Protein AF-0000000075992116 (afdb_homodimer)

Nearest PDB structures (foldseek):
  2xb6-assembly1_A  TM=8.446E-01  e=4.260E-46  Homo sapiens
  3be8-assembly1_B  TM=8.584E-01  e=2.467E-45  Homo sapiens
  5oj6-assembly1_A  TM=8.578E-01  e=1.858E-45  Homo sapiens
  2xb6-assembly2_B  TM=8.381E-01  e=5.452E-45  Homo sapiens
  3vkf-assembly2_A  TM=8.367E-01  e=1.205E-44  Rattus norvegicus

Secondary structure (DSSP, 8-state):
-------------------------THHHHTTTSTTEEE-SS-EEE-EEETT-STT---EEEEEEEE-S----GGGTTS---PPPP-SSEEE-SS--PPPSEEEEETTTEEEEE--S---EEEEEES----TT-----EEEEEEE--STTTS--GGGB-HHHHTTSS-EEEEE----HHHHH---SSSS--S-HHHHHHHHHHHHHHHHGGGGTEEEEEEEEEEETHHHHHHHHHHH-GGGTTS-SEEEEES--TTSTTSS-S-HHHHHHHHHHHTT---SSHHHHHHHHHTS-HHHHHHHHHHS-TTSS-----TT-TT-S-SS-HHHHHHTT-----EEEEEEETTTTHHHHHHHHHHHHT-SSHHHHHHHHHGGGS-TTS-HHHHHHHHHHHHSTTS-GGGGGG-HHHHHHHHHIIIIIHHHHHHHHHHHHTT--EEEEEES---GGGGGGGGSS--S------S-TTGGGTB-TTSS-TTS-S---HHHHHHHHHHHHHHHHHHHHS-TTTT-SS--PPP-TTT-EEEEE-SSSSSEEEEE-TTHHHHHIIIIIHHHHHHHHHHHHHHHHHHHHTTHHHHHHHHHHHHHHHHHHHHHHHHHHHHHHHHHHHHHHHHHHHHHHHHHHHHHHHHHHHHHHTT------/-------------------------THHHHTTTSTTEEE-SS-EEE-EEETT-STT---EEEEEEEE-S----GGGTTS---PPPP-SSEEE-SS--PPPSEEEEETTTEEEEE--S---EEEEEES----TT-----EEEEEEE--STTTS--GGGB-HHHHTTSS-EEEEE----HHHHH---SSSS--S-HHHHHHHHHHHHHHHHGGGGTEEEEEEEEEEETHHHHHHHHHHH-GGGTTS-SEEEEES--TTSTTSS-S-HHHHHHHHHHHTT---SSHHHHHHHHHTS-HHHHHHHHHHS-TTSS-----TT-TT-S-SS-HHHHHHTT-----EEEEEEETTTTHHHHHHHHHHHHT-SSHHHHHHHHHGGGS-TTS-HHHHHHHHHHHHSTTS-GGGGGG-HHHHHHHHHIIIIIHHHHHHHHHHHHTT--EEEEEES---GGGGHHHHSS--S------S-TTGGGTB-TTSS-TTS-S---HHHHHHHHHHHHHHHHHHHHS-TTTT-SS--PPP-TTT-EEEEE-SSSSSEEEEE-TTHHHHHIIIIIHHHHHHHHHHHHHHHHHHHHTTHHHHHHHHHHHHHHHHHHHHHHHHHHHHHHHHHHHHHHHHHHHHHHHHHHHHHHHHHHHHHHTT------

Radius of gyration: 49.66 Å; Cα contacts (8 Å, |Δi|>4): 2400; chains: 2; bounding box: 174×184×78 Å

Structure (mmCIF, N/CA/C/O backbone):
data_AF-0000000075992116-model_v1
#
loop_
_entity.id
_entity.type
_entity.pdbx_description
1 polymer 'Venom carboxylesterase-6-like'
#
loop_
_atom_site.group_PDB
_atom_site.id
_atom_site.type_symbol
_atom_site.label_atom_id
_atom_site.label_alt_id
_atom_site.label_comp_id
_atom_site.label_asym_id
_atom_site.label_entity_id
_atom_site.label_seq_id
_atom_site.pdbx_PDB_ins_code
_atom_site.Cartn_x
_atom_site.Cartn_y
_atom_site.Cartn_z
_atom_site.occupancy
_atom_site.B_iso_or_equiv
_atom_site.auth_seq_id
_atom_site.auth_comp_id
_atom_site.auth_asym_id
_atom_site.auth_atom_id
_atom_site.pdbx_PDB_model_num
ATOM 1 N N . MET A 1 1 ? -23.375 -83.688 37.531 1 26.23 1 MET A N 1
ATOM 2 C CA . MET A 1 1 ? -22.594 -84.438 36.531 1 26.23 1 MET A CA 1
ATOM 3 C C . MET A 1 1 ? -23.453 -84.812 35.344 1 26.23 1 MET A C 1
ATOM 5 O O . MET A 1 1 ? -23.922 -86 35.25 1 26.23 1 MET A O 1
ATOM 9 N N . GLN A 1 2 ? -24.312 -83.875 34.812 1 29.58 2 GLN A N 1
ATOM 10 C CA . GLN A 1 2 ? -25.531 -84.375 34.188 1 29.58 2 GLN A CA 1
ATOM 11 C C . GLN A 1 2 ? -25.203 -85.125 32.875 1 29.58 2 GLN A C 1
ATOM 13 O O . GLN A 1 2 ? -24.156 -84.875 32.281 1 29.58 2 GLN A O 1
ATOM 18 N N . PRO A 1 3 ? -26.062 -86.062 32.5 1 30.64 3 PRO A N 1
ATOM 19 C CA . PRO A 1 3 ? -26.031 -87.188 31.531 1 30.64 3 PRO A CA 1
ATOM 20 C C . PRO A 1 3 ? -25.969 -86.688 30.094 1 30.64 3 PRO A C 1
ATOM 22 O O . PRO A 1 3 ? -26.703 -85.75 29.719 1 30.64 3 PRO A O 1
ATOM 25 N N . ILE A 1 4 ? -24.734 -86.625 29.438 1 31.25 4 ILE A N 1
ATOM 26 C CA . ILE A 1 4 ? -24.203 -86.125 28.172 1 31.25 4 ILE A CA 1
ATOM 27 C C . ILE A 1 4 ? -24.781 -86.938 27.016 1 31.25 4 ILE A C 1
ATOM 29 O O . ILE A 1 4 ? -24.484 -88.125 26.859 1 31.25 4 ILE A O 1
ATOM 33 N N . TYR A 1 5 ? -26.188 -86.875 26.859 1 26.5 5 TYR A N 1
ATOM 34 C CA . TYR A 1 5 ? -26.828 -87.75 25.906 1 26.5 5 TYR A CA 1
ATOM 35 C C . TYR A 1 5 ? -26.281 -87.562 24.5 1 26.5 5 TYR A C 1
ATOM 37 O O . TYR A 1 5 ? -26.219 -86.438 24.016 1 26.5 5 TYR A O 1
ATOM 45 N N . VAL A 1 6 ? -25.391 -88.438 23.938 1 27.38 6 VAL A N 1
ATOM 46 C CA . VAL A 1 6 ? -24.594 -88.562 22.719 1 27.38 6 VAL A CA 1
ATOM 47 C C . VAL A 1 6 ? -25.5 -88.812 21.531 1 27.38 6 VAL A C 1
ATOM 49 O O . VAL A 1 6 ? -26.109 -89.875 21.422 1 27.38 6 VAL A O 1
ATOM 52 N N . ILE A 1 7 ? -26.516 -87.875 21.25 1 26.72 7 ILE A N 1
ATOM 53 C CA . ILE A 1 7 ? -27.469 -88.312 20.219 1 26.72 7 ILE A CA 1
ATOM 54 C C . ILE A 1 7 ? -26.734 -88.562 18.906 1 26.72 7 ILE A C 1
ATOM 56 O O . ILE A 1 7 ? -25.875 -87.75 18.5 1 26.72 7 ILE A O 1
ATOM 60 N N . LEU A 1 8 ? -26.828 -89.688 18.297 1 25.62 8 LEU A N 1
ATOM 61 C CA . LEU A 1 8 ? -26.375 -90.562 17.188 1 25.62 8 LEU A CA 1
ATOM 62 C C . LEU A 1 8 ? -26.859 -90 15.852 1 25.62 8 LEU A C 1
ATOM 64 O O . LEU A 1 8 ? -26.719 -90.625 14.82 1 25.62 8 LEU A O 1
ATOM 68 N N . ILE A 1 9 ? -27.203 -88.75 15.586 1 27.52 9 ILE A N 1
ATOM 69 C CA . ILE A 1 9 ? -28.062 -88.562 14.422 1 27.52 9 ILE A CA 1
ATOM 70 C C . ILE A 1 9 ? -27.312 -89 13.164 1 27.52 9 ILE A C 1
ATOM 72 O O . ILE A 1 9 ? -26.125 -88.688 13.016 1 27.52 9 ILE A O 1
ATOM 76 N N . SER A 1 10 ? -27.891 -89.875 12.312 1 24.38 10 SER A N 1
ATOM 77 C CA . SER A 1 10 ? -27.719 -90.688 11.086 1 24.38 10 SER A CA 1
ATOM 78 C C . SER A 1 10 ? -27.5 -89.75 9.883 1 24.38 10 SER A C 1
ATOM 80 O O . SER A 1 10 ? -28.328 -88.875 9.602 1 24.38 10 SER A O 1
ATOM 82 N N . PHE A 1 11 ? -26.234 -89.5 9.445 1 24.52 11 PHE A N 1
ATOM 83 C CA . PHE A 1 11 ? -25.641 -88.688 8.383 1 24.52 11 PHE A CA 1
ATOM 84 C C . PHE A 1 11 ? -25.953 -89.25 7.016 1 24.52 11 PHE A C 1
ATOM 86 O O . PHE A 1 11 ? -25.328 -90.25 6.594 1 24.52 11 PHE A O 1
ATOM 93 N N . GLY A 1 12 ? -27.281 -89.562 6.656 1 24.61 12 GLY A N 1
ATOM 94 C CA . GLY A 1 12 ? -27.547 -90.125 5.336 1 24.61 12 GLY A CA 1
ATOM 95 C C . GLY A 1 12 ? -26.984 -89.25 4.215 1 24.61 12 GLY A C 1
ATOM 96 O O . GLY A 1 12 ? -27.266 -88.062 4.137 1 24.61 12 GLY A O 1
ATOM 97 N N . MET A 1 13 ? -25.859 -89.625 3.623 1 23.81 13 MET A N 1
ATOM 98 C CA . MET A 1 13 ? -25.047 -89.062 2.545 1 23.81 13 MET A CA 1
ATOM 99 C C . MET A 1 13 ? -25.812 -89.062 1.224 1 23.81 13 MET A C 1
ATOM 101 O O . MET A 1 13 ? -25.969 -90.125 0.612 1 23.81 13 MET A O 1
ATOM 105 N N . LEU A 1 14 ? -27.047 -88.5 1.124 1 26.19 14 LEU A N 1
ATOM 106 C CA . LEU A 1 14 ? -27.672 -88.562 -0.187 1 26.19 14 LEU A CA 1
ATOM 107 C C . LEU A 1 14 ? -26.781 -87.938 -1.255 1 26.19 14 LEU A C 1
ATOM 109 O O . LEU A 1 14 ? -26.344 -86.812 -1.119 1 26.19 14 LEU A O 1
ATOM 113 N N . ILE A 1 15 ? -26.156 -88.75 -2.061 1 26.89 15 ILE A N 1
ATOM 114 C CA . ILE A 1 15 ? -25.297 -88.562 -3.221 1 26.89 15 ILE A CA 1
ATOM 115 C C . ILE A 1 15 ? -26.094 -87.875 -4.324 1 26.89 15 ILE A C 1
ATOM 117 O O . ILE A 1 15 ? -27.031 -88.438 -4.883 1 26.89 15 ILE A O 1
ATOM 121 N N . PHE A 1 16 ? -26.641 -86.625 -4.125 1 27.2 16 PHE A N 1
ATOM 122 C CA . PHE A 1 16 ? -27.359 -86 -5.219 1 27.2 16 PHE A CA 1
ATOM 123 C C . PHE A 1 16 ? -26.484 -85.938 -6.457 1 27.2 16 PHE A C 1
ATOM 125 O O . PHE A 1 16 ? -25.328 -85.5 -6.371 1 27.2 16 PHE A O 1
ATOM 132 N N . CYS A 1 17 ? -26.781 -86.688 -7.492 1 28.58 17 CYS A N 1
ATOM 133 C CA . CYS A 1 17 ? -26.297 -86.75 -8.859 1 28.58 17 CYS A CA 1
ATOM 134 C C . CYS A 1 17 ? -26.484 -85.375 -9.555 1 28.58 17 CYS A C 1
ATOM 136 O O . CYS A 1 17 ? -27.609 -84.938 -9.781 1 28.58 17 CYS A O 1
ATOM 138 N N . PHE A 1 18 ? -25.641 -84.438 -9.312 1 29.33 18 PHE A N 1
ATOM 139 C CA . PHE A 1 18 ? -25.703 -83.188 -10.016 1 29.33 18 PHE A CA 1
ATOM 140 C C . PHE A 1 18 ? -25.578 -83.375 -11.523 1 29.33 18 PHE A C 1
ATOM 142 O O . PHE A 1 18 ? -24.625 -84 -11.992 1 29.33 18 PHE A O 1
ATOM 149 N N . PRO A 1 19 ? -26.688 -83.5 -12.219 1 32.81 19 PRO A N 1
ATOM 150 C CA . PRO A 1 19 ? -26.516 -83.625 -13.672 1 32.81 19 PRO A CA 1
ATOM 151 C C . PRO A 1 19 ? -25.625 -82.5 -14.234 1 32.81 19 PRO A C 1
ATOM 153 O O . PRO A 1 19 ? -25.594 -81.438 -13.695 1 32.81 19 PRO A O 1
ATOM 156 N N . ALA A 1 20 ? -24.547 -82.938 -15.008 1 33.47 20 ALA A N 1
ATOM 157 C CA . ALA A 1 20 ? -23.562 -82.125 -15.695 1 33.47 20 ALA A CA 1
ATOM 158 C C . ALA A 1 20 ? -24.234 -81.188 -16.719 1 33.47 20 ALA A C 1
ATOM 160 O O . ALA A 1 20 ? -24.812 -81.688 -17.688 1 33.47 20 ALA A O 1
ATOM 161 N N . GLN A 1 21 ? -24.891 -80.125 -16.266 1 34 21 GLN A N 1
ATOM 162 C CA . GLN A 1 21 ? -25.375 -79.25 -17.297 1 34 21 GLN A CA 1
ATOM 163 C C . GLN A 1 21 ? -24.281 -78.938 -18.328 1 34 21 GLN A C 1
ATOM 165 O O . GLN A 1 21 ? -23.109 -78.875 -17.969 1 34 21 GLN A O 1
ATOM 170 N N . PRO A 1 22 ? -24.609 -79.125 -19.641 1 34.88 22 PRO A N 1
ATOM 171 C CA . PRO A 1 22 ? -23.594 -78.875 -20.672 1 34.88 22 PRO A CA 1
ATOM 172 C C . PRO A 1 22 ? -22.922 -77.5 -20.516 1 34.88 22 PRO A C 1
ATOM 174 O O . PRO A 1 22 ? -23.516 -76.562 -19.984 1 34.88 22 PRO A O 1
ATOM 177 N N . ALA A 1 23 ? -21.547 -77.5 -20.625 1 36.44 23 ALA A N 1
ATOM 178 C CA . ALA A 1 23 ? -20.656 -76.375 -20.531 1 36.44 23 ALA A CA 1
ATOM 179 C C . ALA A 1 23 ? -21.047 -75.25 -21.531 1 36.44 23 ALA A C 1
ATOM 181 O O . ALA A 1 23 ? -21.234 -75.562 -22.719 1 36.44 23 ALA A O 1
ATOM 182 N N . PRO A 1 24 ? -21.812 -74.25 -21.016 1 35.34 24 PRO A N 1
ATOM 183 C CA . PRO A 1 24 ? -22.062 -73.25 -22.031 1 35.34 24 PRO A CA 1
ATOM 184 C C . PRO A 1 24 ? -20.844 -73 -22.922 1 35.34 24 PRO A C 1
ATOM 186 O O . PRO A 1 24 ? -19.719 -73.188 -22.5 1 35.34 24 PRO A O 1
ATOM 189 N N . ASN A 1 25 ? -21.031 -73.062 -24.219 1 32.16 25 ASN A N 1
ATOM 190 C CA . ASN A 1 25 ? -20.047 -72.812 -25.266 1 32.16 25 ASN A CA 1
ATOM 191 C C . ASN A 1 25 ? -19.234 -71.562 -24.969 1 32.16 25 ASN A C 1
ATOM 193 O O . ASN A 1 25 ? -19.812 -70.438 -24.797 1 32.16 25 ASN A O 1
ATOM 197 N N . ASN A 1 26 ? -18.078 -71.75 -24.406 1 32.97 26 ASN A N 1
ATOM 198 C CA . ASN A 1 26 ? -17.016 -70.812 -24.109 1 32.97 26 ASN A CA 1
ATOM 199 C C . ASN A 1 26 ? -16.672 -69.938 -25.328 1 32.97 26 ASN A C 1
ATOM 201 O O . ASN A 1 26 ? -15.57 -69.375 -25.406 1 32.97 26 ASN A O 1
ATOM 205 N N . SER A 1 27 ? -17.484 -70.188 -26.422 1 37.56 27 SER A N 1
ATOM 206 C CA . SER A 1 27 ? -17.047 -69.375 -27.562 1 37.56 27 SER A CA 1
ATOM 207 C C . SER A 1 27 ? -17.141 -67.938 -27.281 1 37.56 27 SER A C 1
ATOM 209 O O . SER A 1 27 ? -16.516 -67.125 -27.969 1 37.56 27 SER A O 1
ATOM 211 N N . HIS A 1 28 ? -18.156 -67.562 -26.516 1 38.22 28 HIS A N 1
ATOM 212 C CA . HIS A 1 28 ? -18.203 -66.125 -26.281 1 38.22 28 HIS A CA 1
ATOM 213 C C . HIS A 1 28 ? -16.953 -65.625 -25.562 1 38.22 28 HIS A C 1
ATOM 215 O O . HIS A 1 28 ? -16.734 -64.438 -25.453 1 38.22 28 HIS A O 1
ATOM 221 N N . GLN A 1 29 ? -16.281 -66.625 -24.891 1 37.12 29 GLN A N 1
ATOM 222 C CA . GLN A 1 29 ? -15.117 -66.125 -24.156 1 37.12 29 GLN A CA 1
ATOM 223 C C . GLN A 1 29 ? -13.953 -65.812 -25.094 1 37.12 29 GLN A C 1
ATOM 225 O O . GLN A 1 29 ? -13.102 -65 -24.797 1 37.12 29 GLN A O 1
ATOM 230 N N . MET A 1 30 ? -13.875 -66.688 -26.141 1 38.25 30 MET A N 1
ATOM 231 C CA . MET A 1 30 ? -12.719 -66.5 -27 1 38.25 30 MET A CA 1
ATOM 232 C C . MET A 1 30 ? -12.852 -65.188 -27.781 1 38.25 30 MET A C 1
ATOM 234 O O . MET A 1 30 ? -11.852 -64.625 -28.203 1 38.25 30 MET A O 1
ATOM 238 N N . HIS A 1 31 ? -13.992 -64.875 -28.281 1 40.78 31 HIS A N 1
ATOM 239 C CA . HIS A 1 31 ? -14.133 -63.625 -29 1 40.78 31 HIS A CA 1
ATOM 240 C C . HIS A 1 31 ? -13.758 -62.438 -28.109 1 40.78 31 HIS A C 1
ATOM 242 O O . HIS A 1 31 ? -13.508 -61.344 -28.609 1 40.78 31 HIS A O 1
ATOM 248 N N . ASP A 1 32 ? -13.945 -62.531 -26.875 1 42.69 32 ASP A N 1
ATOM 249 C CA . ASP A 1 32 ? -13.602 -61.438 -25.969 1 42.69 32 ASP A CA 1
ATOM 250 C C . ASP A 1 32 ? -12.086 -61.281 -25.828 1 42.69 32 ASP A C 1
ATOM 252 O O . ASP A 1 32 ? -11.594 -60.312 -25.281 1 42.69 32 ASP A O 1
ATOM 256 N N . ALA A 1 33 ? -11.312 -62.281 -25.969 1 46.84 33 ALA A N 1
ATOM 257 C CA . ALA A 1 33 ? -9.867 -62.344 -25.734 1 46.84 33 ALA A CA 1
ATOM 258 C C . ALA A 1 33 ? -9.125 -61.406 -26.688 1 46.84 33 ALA A C 1
ATOM 260 O O . ALA A 1 33 ? -8.141 -60.781 -26.297 1 46.84 33 ALA A O 1
ATOM 261 N N . LEU A 1 34 ? -9.32 -61.594 -27.969 1 51.59 34 LEU A N 1
ATOM 262 C CA . LEU A 1 34 ? -8.648 -60.75 -28.953 1 51.59 34 LEU A CA 1
ATOM 263 C C . LEU A 1 34 ? -9.211 -59.344 -28.922 1 51.59 34 LEU A C 1
ATOM 265 O O . LEU A 1 34 ? -8.82 -58.5 -29.719 1 51.59 34 LEU A O 1
ATOM 269 N N . GLU A 1 35 ? -9.977 -59.125 -27.938 1 66.75 35 GLU A N 1
ATOM 270 C CA . GLU A 1 35 ? -10.805 -57.938 -27.891 1 66.75 35 GLU A CA 1
ATOM 271 C C . GLU A 1 35 ? -10.086 -56.781 -27.188 1 66.75 35 GLU A C 1
ATOM 273 O O . GLU A 1 35 ? -9.336 -57.031 -26.234 1 66.75 35 GLU A O 1
ATOM 278 N N . HIS A 1 36 ? -9.812 -55.688 -27.656 1 85.38 36 HIS A N 1
ATOM 279 C CA . HIS A 1 36 ? -9.43 -54.312 -27.391 1 85.38 36 HIS A CA 1
ATOM 280 C C . HIS A 1 36 ? -7.918 -54.125 -27.484 1 85.38 36 HIS A C 1
ATOM 282 O O . HIS A 1 36 ? -7.297 -53.562 -26.594 1 85.38 36 HIS A O 1
ATOM 288 N N . ILE A 1 37 ? -7.23 -54.875 -28.406 1 91.56 37 ILE A N 1
ATOM 289 C CA . ILE A 1 37 ? -5.809 -54.75 -28.719 1 91.56 37 ILE A CA 1
ATOM 290 C C . ILE A 1 37 ? -5.598 -53.625 -29.719 1 91.56 37 ILE A C 1
ATOM 292 O O . ILE A 1 37 ? -6.289 -53.531 -30.734 1 91.56 37 ILE A O 1
ATOM 296 N N . ILE A 1 38 ? -4.699 -52.719 -29.359 1 92 38 ILE A N 1
ATOM 297 C CA . ILE A 1 38 ? -4.336 -51.594 -30.203 1 92 38 ILE A CA 1
ATOM 298 C C . ILE A 1 38 ? -2.859 -51.688 -30.578 1 92 38 ILE A C 1
ATOM 300 O O . ILE A 1 38 ? -2.029 -52.094 -29.766 1 92 38 ILE A O 1
ATOM 304 N N . HIS A 1 39 ? -2.535 -51.312 -31.797 1 91.81 39 HIS A N 1
ATOM 305 C CA . HIS A 1 39 ? -1.151 -51.25 -32.25 1 91.81 39 HIS A CA 1
ATOM 306 C C . HIS A 1 39 ? -0.601 -49.844 -32.188 1 91.81 39 HIS A C 1
ATOM 308 O O . HIS A 1 39 ? -0.895 -49 -33.062 1 91.81 39 HIS A O 1
ATOM 314 N N . THR A 1 40 ? 0.323 -49.594 -31.25 1 94.62 40 THR A N 1
ATOM 315 C CA . THR A 1 40 ? 1.001 -48.312 -31.156 1 94.62 40 THR A CA 1
ATOM 316 C C . THR A 1 40 ? 2.297 -48.312 -31.953 1 94.62 40 THR A C 1
ATOM 318 O O . THR A 1 40 ? 2.635 -49.312 -32.594 1 94.62 40 THR A O 1
ATOM 321 N N . THR A 1 41 ? 3.023 -47.188 -31.922 1 95.25 41 THR A N 1
ATOM 322 C CA . THR A 1 41 ? 4.289 -47.062 -32.656 1 95.25 41 THR A CA 1
ATOM 323 C C . THR A 1 41 ? 5.344 -47.969 -32 1 95.25 41 THR A C 1
ATOM 325 O O . THR A 1 41 ? 6.352 -48.312 -32.625 1 95.25 41 THR A O 1
ATOM 328 N N . LYS A 1 42 ? 5.098 -48.406 -30.75 1 95.12 42 LYS A N 1
ATOM 329 C CA . LYS A 1 42 ? 6.113 -49.156 -30.031 1 95.12 42 LYS A CA 1
ATOM 330 C C . LYS A 1 42 ? 5.695 -50.625 -29.875 1 95.12 42 LYS A C 1
ATOM 332 O O . LYS A 1 42 ? 6.488 -51.469 -29.438 1 95.12 42 LYS A O 1
ATOM 337 N N . GLY A 1 43 ? 4.453 -50.906 -30.172 1 95.12 43 GLY A N 1
ATOM 338 C CA . GLY A 1 43 ? 3.984 -52.281 -30.031 1 95.12 43 GLY A CA 1
ATOM 339 C C . GLY A 1 43 ? 2.498 -52.375 -29.75 1 95.12 43 GLY A C 1
ATOM 340 O O . GLY A 1 43 ? 1.803 -51.375 -29.703 1 95.12 43 GLY A O 1
ATOM 341 N N . TYR A 1 44 ? 2.072 -53.625 -29.594 1 95.44 44 TYR A N 1
ATOM 342 C CA . TYR A 1 44 ? 0.664 -53.906 -29.328 1 95.44 44 TYR A CA 1
ATOM 343 C C . TYR A 1 44 ? 0.375 -53.812 -27.828 1 95.44 44 TYR A C 1
ATOM 345 O O . TYR A 1 44 ? 1.19 -54.25 -27.016 1 95.44 44 TYR A O 1
ATOM 353 N N . ILE A 1 45 ? -0.804 -53.219 -27.531 1 95.88 45 ILE A N 1
ATOM 354 C CA . ILE A 1 45 ? -1.229 -53.188 -26.141 1 95.88 45 ILE A CA 1
ATOM 355 C C . ILE A 1 45 ? -2.664 -53.688 -26.016 1 95.88 45 ILE A C 1
ATOM 357 O O . ILE A 1 45 ? -3.477 -53.5 -26.922 1 95.88 45 ILE A O 1
ATOM 361 N N . ARG A 1 46 ? -2.957 -54.406 -24.938 1 95.56 46 ARG A N 1
ATOM 362 C CA . ARG A 1 46 ? -4.301 -54.875 -24.656 1 95.56 46 ARG A CA 1
ATOM 363 C C . ARG A 1 46 ? -4.918 -54.125 -23.484 1 95.56 46 ARG A C 1
ATOM 365 O O . ARG A 1 46 ? -4.359 -54.125 -22.375 1 95.56 46 ARG A O 1
ATOM 372 N N . GLY A 1 47 ? -6.008 -53.438 -23.781 1 94.81 47 GLY A N 1
ATOM 373 C CA . GLY A 1 47 ? -6.742 -52.75 -22.734 1 94.81 47 GLY A CA 1
ATOM 374 C C . GLY A 1 47 ? -7.965 -53.531 -22.25 1 94.81 47 GLY A C 1
ATOM 375 O O . GLY A 1 47 ? -8.016 -54.75 -22.359 1 94.81 47 GLY A O 1
ATOM 376 N N . LYS A 1 48 ? -8.82 -52.812 -21.547 1 92.75 48 LYS A N 1
ATOM 377 C CA . LYS A 1 48 ? -10.039 -53.438 -21.047 1 92.75 48 LYS A CA 1
ATOM 378 C C . LYS A 1 48 ? -11.258 -52.562 -21.297 1 92.75 48 LYS A C 1
ATOM 380 O O . LYS A 1 48 ? -11.141 -51.344 -21.312 1 92.75 48 LYS A O 1
ATOM 385 N N . ARG A 1 49 ? -12.32 -53.188 -21.578 1 92.19 49 ARG A N 1
ATOM 386 C CA . ARG A 1 49 ? -13.609 -52.5 -21.703 1 92.19 49 ARG A CA 1
ATOM 387 C C . ARG A 1 49 ? -14.297 -52.406 -20.344 1 92.19 49 ARG A C 1
ATOM 389 O O . ARG A 1 49 ? -14.43 -53.406 -19.625 1 92.19 49 ARG A O 1
ATOM 396 N N . LEU A 1 50 ? -14.625 -51.219 -19.953 1 89 50 LEU A N 1
ATOM 397 C CA . LEU A 1 50 ? -15.32 -50.969 -18.688 1 89 50 LEU A CA 1
ATOM 398 C C . LEU A 1 50 ? -16.75 -50.469 -18.938 1 89 50 LEU A C 1
ATOM 400 O O . LEU A 1 50 ? -16.969 -49.281 -19.188 1 89 50 LEU A O 1
ATOM 404 N N . PRO A 1 51 ? -17.734 -51.375 -18.812 1 87.75 51 PRO A N 1
ATOM 405 C CA . PRO A 1 51 ? -19.125 -50.969 -19.078 1 87.75 51 PRO A CA 1
ATOM 406 C C . PRO A 1 51 ? -19.719 -50.094 -17.969 1 87.75 51 PRO A C 1
ATOM 408 O O . PRO A 1 51 ? -19.391 -50.281 -16.797 1 87.75 51 PRO A O 1
ATOM 411 N N . ARG A 1 52 ? -20.641 -49.125 -18.219 1 85.19 52 ARG A N 1
ATOM 412 C CA . ARG A 1 52 ? -21.391 -48.281 -17.312 1 85.19 52 ARG A CA 1
ATOM 413 C C . ARG A 1 52 ? -20.453 -47.594 -16.312 1 85.19 52 ARG A C 1
ATOM 415 O O . ARG A 1 52 ? -20.719 -47.594 -15.109 1 85.19 52 ARG A O 1
ATOM 422 N N . GLU A 1 53 ? -19.344 -47.031 -16.859 1 82.12 53 GLU A N 1
ATOM 423 C CA . GLU A 1 53 ? -18.297 -46.5 -15.992 1 82.12 53 GLU A CA 1
ATOM 424 C C . GLU A 1 53 ? -18.516 -45 -15.742 1 82.12 53 GLU A C 1
ATOM 426 O O . GLU A 1 53 ? -18.188 -44.5 -14.656 1 82.12 53 GLU A O 1
ATOM 431 N N . THR A 1 54 ? -19.094 -44.375 -16.672 1 85.88 54 THR A N 1
ATOM 432 C CA . THR A 1 54 ? -19.25 -42.938 -16.516 1 85.88 54 THR A CA 1
ATOM 433 C C . THR A 1 54 ? -20.469 -42.625 -15.633 1 85.88 54 THR A C 1
ATOM 435 O O . THR A 1 54 ? -21.25 -43.531 -15.32 1 85.88 54 THR A O 1
ATOM 438 N N . MET A 1 55 ? -20.562 -41.438 -15.227 1 80 55 MET A N 1
ATOM 439 C CA . MET A 1 55 ? -21.672 -41.031 -14.383 1 80 55 MET A CA 1
ATOM 440 C C . MET A 1 55 ? -23 -41.281 -15.07 1 80 55 MET A C 1
ATOM 442 O O . MET A 1 55 ? -24 -41.594 -14.422 1 80 55 MET A O 1
ATOM 446 N N . SER A 1 56 ? -23.031 -41.094 -16.375 1 84.12 56 SER A N 1
ATOM 447 C CA . SER A 1 56 ? -24.25 -41.312 -17.141 1 84.12 56 SER A CA 1
ATOM 448 C C . SER A 1 56 ? -24.375 -42.75 -17.609 1 84.12 56 SER A C 1
ATOM 450 O O . SER A 1 56 ? -25.266 -43.062 -18.406 1 84.12 56 SER A O 1
ATOM 452 N N . GLY A 1 57 ? -23.406 -43.562 -17.297 1 86.44 57 GLY A N 1
ATOM 453 C CA . GLY A 1 57 ? -23.516 -45 -17.562 1 86.44 57 GLY A CA 1
ATOM 454 C C . GLY A 1 57 ? -22.938 -45.406 -18.906 1 86.44 57 GLY A C 1
ATOM 455 O O . GLY A 1 57 ? -23.359 -46.406 -19.484 1 86.44 57 GLY A O 1
ATOM 456 N N . LYS A 1 58 ? -22.031 -44.719 -19.359 1 90.06 58 LYS A N 1
ATOM 457 C CA . LYS A 1 58 ? -21.422 -45.031 -20.641 1 90.06 58 LYS A CA 1
ATOM 458 C C . LYS A 1 58 ? -20.234 -45.969 -20.484 1 90.06 58 LYS A C 1
ATOM 460 O O . LYS A 1 58 ? -19.641 -46.031 -19.406 1 90.06 58 LYS A O 1
ATOM 465 N N . THR A 1 59 ? -19.938 -46.656 -21.562 1 91.38 59 THR A N 1
ATOM 466 C CA . THR A 1 59 ? -18.812 -47.594 -21.594 1 91.38 59 THR A CA 1
ATOM 467 C C . THR A 1 59 ? -17.516 -46.844 -21.922 1 91.38 59 THR A C 1
ATOM 469 O O . THR A 1 59 ? -17.516 -45.938 -22.766 1 91.38 59 THR A O 1
ATOM 472 N N . ILE A 1 60 ? -16.453 -47.281 -21.266 1 93.25 60 ILE A N 1
ATOM 473 C CA . ILE A 1 60 ? -15.133 -46.75 -21.547 1 93.25 60 ILE A CA 1
ATOM 474 C C . ILE A 1 60 ? -14.156 -47.875 -21.875 1 93.25 60 ILE A C 1
ATOM 476 O O . ILE A 1 60 ? -14.344 -49 -21.438 1 93.25 60 ILE A O 1
ATOM 480 N N . TYR A 1 61 ? -13.242 -47.594 -22.766 1 93.81 61 TYR A N 1
ATOM 481 C CA . TYR A 1 61 ? -12.062 -48.406 -22.969 1 93.81 61 TYR A CA 1
ATOM 482 C C . TYR A 1 61 ? -10.859 -47.844 -22.219 1 93.81 61 TYR A C 1
ATOM 484 O O . TYR A 1 61 ? -10.539 -46.656 -22.359 1 93.81 61 TYR A O 1
ATOM 492 N N . ALA A 1 62 ? -10.273 -48.719 -21.391 1 93.81 62 ALA A N 1
ATOM 493 C CA . ALA A 1 62 ? -9.148 -48.281 -20.578 1 93.81 62 ALA A CA 1
ATOM 494 C C . ALA A 1 62 ? -7.867 -49 -20.969 1 93.81 62 ALA A C 1
ATOM 496 O O . ALA A 1 62 ? -7.859 -50.219 -21.078 1 93.81 62 ALA A O 1
ATOM 497 N N . PHE A 1 63 ? -6.875 -48.281 -21.312 1 95.31 63 PHE A N 1
ATOM 498 C CA . PHE A 1 63 ? -5.508 -48.781 -21.484 1 95.31 63 PHE A CA 1
ATOM 499 C C . PHE A 1 63 ? -4.59 -48.188 -20.422 1 95.31 63 PHE A C 1
ATOM 501 O O . PHE A 1 63 ? -4.227 -47 -20.5 1 95.31 63 PHE A O 1
ATOM 508 N N . LYS A 1 64 ? -4.23 -49 -19.469 1 93.19 64 LYS A N 1
ATOM 509 C CA . LYS A 1 64 ? -3.504 -48.5 -18.297 1 93.19 64 LYS A CA 1
ATOM 510 C C . LYS A 1 64 ? -2.053 -48.969 -18.328 1 93.19 64 LYS A C 1
ATOM 512 O O . LYS A 1 64 ? -1.751 -50.062 -18.844 1 93.19 64 LYS A O 1
ATOM 517 N N . GLY A 1 65 ? -1.158 -48.125 -17.75 1 93.94 65 GLY A N 1
ATOM 518 C CA . GLY A 1 65 ? 0.223 -48.531 -17.547 1 93.94 65 GLY A CA 1
ATOM 519 C C . GLY A 1 65 ? 1.015 -48.656 -18.828 1 93.94 65 GLY A C 1
ATOM 520 O O . GLY A 1 65 ? 1.815 -49.562 -18.984 1 93.94 65 GLY A O 1
ATOM 521 N N . ILE A 1 66 ? 0.779 -47.844 -19.781 1 95.94 66 ILE A N 1
ATOM 522 C CA . ILE A 1 66 ? 1.528 -47.844 -21.031 1 95.94 66 ILE A CA 1
ATOM 523 C C . ILE A 1 66 ? 2.869 -47.156 -20.828 1 95.94 66 ILE A C 1
ATOM 525 O O . ILE A 1 66 ? 2.914 -45.969 -20.469 1 95.94 66 ILE A O 1
ATOM 529 N N . PRO A 1 67 ? 4 -47.812 -21.016 1 96.56 67 PRO A N 1
ATOM 530 C CA . PRO A 1 67 ? 5.285 -47.125 -20.859 1 96.56 67 PRO A CA 1
ATOM 531 C C . PRO A 1 67 ? 5.551 -46.125 -21.984 1 96.56 67 PRO A C 1
ATOM 533 O O . PRO A 1 67 ? 5.395 -46.469 -23.156 1 96.56 67 PRO A O 1
ATOM 536 N N . PHE A 1 68 ? 5.934 -44.969 -21.703 1 96.88 68 PHE A N 1
ATOM 537 C CA . PHE A 1 68 ? 6.207 -43.969 -22.734 1 96.88 68 PHE A CA 1
ATOM 538 C C . PHE A 1 68 ? 7.684 -43.594 -22.734 1 96.88 68 PHE A C 1
ATOM 540 O O . PHE A 1 68 ? 8.133 -42.812 -23.578 1 96.88 68 PHE A O 1
ATOM 547 N N . ALA A 1 69 ? 8.453 -44.094 -21.812 1 97.81 69 ALA A N 1
ATOM 548 C CA . ALA A 1 69 ? 9.898 -43.875 -21.703 1 97.81 69 ALA A CA 1
ATOM 549 C C . ALA A 1 69 ? 10.578 -45.094 -21.062 1 97.81 69 ALA A C 1
ATOM 551 O O . ALA A 1 69 ? 9.914 -45.938 -20.484 1 97.81 69 ALA A O 1
ATOM 552 N N . LYS A 1 70 ? 11.93 -45.125 -21.219 1 97.81 70 LYS A N 1
ATOM 553 C CA . LYS A 1 70 ? 12.703 -46.125 -20.469 1 97.81 70 LYS A CA 1
ATOM 554 C C . LYS A 1 70 ? 12.586 -45.906 -18.969 1 97.81 70 LYS A C 1
ATOM 556 O O . LYS A 1 70 ? 12.469 -44.75 -18.516 1 97.81 70 LYS A O 1
ATOM 561 N N . PRO A 1 71 ? 12.602 -47.062 -18.203 1 97.19 71 PRO A N 1
ATOM 562 C CA . PRO A 1 71 ? 12.633 -46.844 -16.75 1 97.19 71 PRO A CA 1
ATOM 563 C C . PRO A 1 71 ? 13.805 -45.969 -16.297 1 97.19 71 PRO A C 1
ATOM 565 O O . PRO A 1 71 ? 14.945 -46.25 -16.672 1 97.19 71 PRO A O 1
ATOM 568 N N . PRO A 1 72 ? 13.531 -44.938 -15.586 1 97.69 72 PRO A N 1
ATOM 569 C CA . PRO A 1 72 ? 14.609 -44.062 -15.117 1 97.69 72 PRO A CA 1
ATOM 570 C C . PRO A 1 72 ? 15.328 -44.594 -13.891 1 97.69 72 PRO A C 1
ATOM 572 O O . PRO A 1 72 ? 15.383 -43.938 -12.852 1 97.69 72 PRO A O 1
ATOM 575 N N . VAL A 1 73 ? 15.93 -45.75 -13.977 1 96.81 73 VAL A N 1
ATOM 576 C CA . VAL A 1 73 ? 16.578 -46.469 -12.883 1 96.81 73 VAL A CA 1
ATOM 577 C C . VAL A 1 73 ? 18.078 -46.531 -13.133 1 96.81 73 VAL A C 1
ATOM 579 O O . VAL A 1 73 ? 18.547 -46.312 -14.258 1 96.81 73 VAL A O 1
ATOM 582 N N . ASN A 1 74 ? 18.828 -46.75 -12.117 1 94.94 74 ASN A N 1
ATOM 583 C CA . ASN A 1 74 ? 20.266 -46.906 -12.188 1 94.94 74 ASN A CA 1
ATOM 584 C C . ASN A 1 74 ? 20.938 -45.719 -12.875 1 94.94 74 ASN A C 1
ATOM 586 O O . ASN A 1 74 ? 20.703 -44.594 -12.484 1 94.94 74 ASN A O 1
ATOM 590 N N . ASP A 1 75 ? 21.609 -45.969 -14.023 1 94.5 75 ASP A N 1
ATOM 591 C CA . ASP A 1 75 ? 22.375 -44.906 -14.68 1 94.5 75 ASP A CA 1
ATOM 592 C C . ASP A 1 75 ? 21.438 -43.844 -15.266 1 94.5 75 ASP A C 1
ATOM 594 O O . ASP A 1 75 ? 21.875 -42.75 -15.586 1 94.5 75 ASP A O 1
ATOM 598 N N . LEU A 1 76 ? 20.172 -44.188 -15.312 1 97.19 76 LEU A N 1
ATOM 599 C CA . LEU A 1 76 ? 19.219 -43.219 -15.906 1 97.19 76 LEU A CA 1
ATOM 600 C C . LEU A 1 76 ? 18.547 -42.375 -14.828 1 97.19 76 LEU A C 1
ATOM 602 O O . LEU A 1 76 ? 17.781 -41.469 -15.141 1 97.19 76 LEU A O 1
ATOM 606 N N . ARG A 1 77 ? 18.906 -42.719 -13.484 1 97.25 77 ARG A N 1
ATOM 607 C CA . ARG A 1 77 ? 18.5 -41.844 -12.406 1 97.25 77 ARG A CA 1
ATOM 608 C C . ARG A 1 77 ? 19.141 -40.469 -12.562 1 97.25 77 ARG A C 1
ATOM 610 O O . ARG A 1 77 ? 20.328 -40.344 -12.844 1 97.25 77 ARG A O 1
ATOM 617 N N . PHE A 1 78 ? 18.359 -39.406 -12.484 1 97.56 78 PHE A N 1
ATOM 618 C CA . PHE A 1 78 ? 18.797 -38.031 -12.578 1 97.56 78 PHE A CA 1
ATOM 619 C C . PHE A 1 78 ? 19.281 -37.688 -13.977 1 97.56 78 PHE A C 1
ATOM 621 O O . PHE A 1 78 ? 20.281 -37 -14.141 1 97.56 78 PHE A O 1
ATOM 628 N N . LYS A 1 79 ? 18.594 -38.25 -14.969 1 96.38 79 LYS A N 1
ATOM 629 C CA . LYS A 1 79 ? 18.828 -37.938 -16.375 1 96.38 79 LYS A CA 1
ATOM 630 C C . LYS A 1 79 ? 17.516 -37.656 -17.109 1 96.38 79 LYS A C 1
ATOM 632 O O . LYS A 1 79 ? 16.453 -38.094 -16.641 1 96.38 79 LYS A O 1
ATOM 637 N N . PRO A 1 80 ? 17.594 -36.938 -18.234 1 96.56 80 PRO A N 1
ATOM 638 C CA . PRO A 1 80 ? 16.391 -36.812 -19.047 1 96.56 80 PRO A CA 1
ATOM 639 C C . PRO A 1 80 ? 15.82 -38.188 -19.484 1 96.56 80 PRO A C 1
ATOM 641 O O . PRO A 1 80 ? 16.578 -39.125 -19.656 1 96.56 80 PRO A O 1
ATOM 644 N N . PRO A 1 81 ? 14.484 -38.25 -19.609 1 97.81 81 PRO A N 1
ATOM 645 C CA . PRO A 1 81 ? 13.914 -39.531 -20.062 1 97.81 81 PRO A CA 1
ATOM 646 C C . PRO A 1 81 ? 14.391 -39.906 -21.453 1 97.81 81 PRO A C 1
ATOM 648 O O . PRO A 1 81 ? 14.664 -39.062 -22.297 1 97.81 81 PRO A O 1
ATOM 651 N N . GLU A 1 82 ? 14.5 -41.219 -21.641 1 97.56 82 GLU A N 1
ATOM 652 C CA . GLU A 1 82 ? 14.906 -41.781 -22.922 1 97.56 82 GLU A CA 1
ATOM 653 C C . GLU A 1 82 ? 13.773 -42.562 -23.578 1 97.56 82 GLU A C 1
ATOM 655 O O . GLU A 1 82 ? 12.938 -43.125 -22.891 1 97.56 82 GLU A O 1
ATOM 660 N N . GLU A 1 83 ? 13.773 -42.562 -24.812 1 96.25 83 GLU A N 1
ATOM 661 C CA . GLU A 1 83 ? 12.727 -43.25 -25.562 1 96.25 83 GLU A CA 1
ATOM 662 C C . GLU A 1 83 ? 12.766 -44.75 -25.312 1 96.25 83 GLU A C 1
ATOM 664 O O . GLU A 1 83 ? 13.844 -45.344 -25.25 1 96.25 83 GLU A O 1
ATOM 669 N N . ILE A 1 84 ? 11.656 -45.281 -25.109 1 96.12 84 ILE A N 1
ATOM 670 C CA . ILE A 1 84 ? 11.547 -46.719 -24.891 1 96.12 84 ILE A CA 1
ATOM 671 C C . ILE A 1 84 ? 11.695 -47.438 -26.219 1 96.12 84 ILE A C 1
ATOM 673 O O . ILE A 1 84 ? 11.352 -46.906 -27.266 1 96.12 84 ILE A O 1
ATOM 677 N N . GLN A 1 85 ? 12.172 -48.656 -26.156 1 94.38 85 GLN A N 1
ATOM 678 C CA . GLN A 1 85 ? 12.273 -49.531 -27.328 1 94.38 85 GLN A CA 1
ATOM 679 C C . GLN A 1 85 ? 10.945 -50.188 -27.641 1 94.38 85 GLN A C 1
ATOM 681 O O . GLN A 1 85 ? 10.125 -50.406 -26.75 1 94.38 85 GLN A O 1
ATOM 686 N N . SER A 1 86 ? 10.844 -50.469 -28.875 1 95.81 86 SER A N 1
ATOM 687 C CA . SER A 1 86 ? 9.656 -51.219 -29.266 1 95.81 86 SER A CA 1
ATOM 688 C C . SER A 1 86 ? 9.648 -52.625 -28.625 1 95.81 86 SER A C 1
ATOM 690 O O . SER A 1 86 ? 10.695 -53.156 -28.25 1 95.81 86 SER A O 1
ATOM 692 N N . TRP A 1 87 ? 8.484 -53.125 -28.406 1 95.19 87 TRP A N 1
ATOM 693 C CA . TRP A 1 87 ? 8.391 -54.438 -27.828 1 95.19 87 TRP A CA 1
ATOM 694 C C . TRP A 1 87 ? 7.676 -55.406 -28.766 1 95.19 87 TRP A C 1
ATOM 696 O O . TRP A 1 87 ? 6.902 -54.969 -29.625 1 95.19 87 TRP A O 1
ATOM 706 N N . PHE A 1 88 ? 8.023 -56.688 -28.562 1 92.81 88 PHE A N 1
ATOM 707 C CA . PHE A 1 88 ? 7.367 -57.75 -29.312 1 92.81 88 PHE A CA 1
ATOM 708 C C . PHE A 1 88 ? 6.188 -58.312 -28.531 1 92.81 88 PHE A C 1
ATOM 710 O O . PHE A 1 88 ? 6.203 -58.344 -27.297 1 92.81 88 PHE A O 1
ATOM 717 N N . GLY A 1 89 ? 5.172 -58.719 -29.188 1 92.06 89 GLY A N 1
ATOM 718 C CA . GLY A 1 89 ? 4.008 -59.281 -28.516 1 92.06 89 GLY A CA 1
ATOM 719 C C . GLY A 1 89 ? 3.029 -58.219 -28.047 1 92.06 89 GLY A C 1
ATOM 720 O O . GLY A 1 89 ? 3.088 -57.062 -28.484 1 92.06 89 GLY A O 1
ATOM 721 N N . VAL A 1 90 ? 2.043 -58.719 -27.312 1 94.94 90 VAL A N 1
ATOM 722 C CA . VAL A 1 90 ? 1.004 -57.844 -26.812 1 94.94 90 VAL A CA 1
ATOM 723 C C . VAL A 1 90 ? 1.262 -57.531 -25.344 1 94.94 90 VAL A C 1
ATOM 725 O O . VAL A 1 90 ? 1.257 -58.406 -24.5 1 94.94 90 VAL A O 1
ATOM 728 N N . ARG A 1 91 ? 1.53 -56.281 -25.031 1 94.88 91 ARG A N 1
ATOM 729 C CA . ARG A 1 91 ? 1.704 -55.844 -23.656 1 94.88 91 ARG A CA 1
ATOM 730 C C . ARG A 1 91 ? 0.358 -55.688 -22.953 1 94.88 91 ARG A C 1
ATOM 732 O O . ARG A 1 91 ? -0.592 -55.156 -23.516 1 94.88 91 ARG A O 1
ATOM 739 N N . ASP A 1 92 ? 0.282 -56.219 -21.734 1 94.12 92 ASP A N 1
ATOM 740 C CA . ASP A 1 92 ? -0.939 -56.094 -20.938 1 94.12 92 ASP A CA 1
ATOM 741 C C . ASP A 1 92 ? -1.056 -54.688 -20.328 1 94.12 92 ASP A C 1
ATOM 743 O O . ASP A 1 92 ? -0.203 -54.281 -19.547 1 94.12 92 ASP A O 1
ATOM 747 N N . ALA A 1 93 ? -2.021 -54 -20.719 1 94.62 93 ALA A N 1
ATOM 748 C CA . ALA A 1 93 ? -2.27 -52.656 -20.234 1 94.62 93 ALA A CA 1
ATOM 749 C C . ALA A 1 93 ? -3.625 -52.562 -19.531 1 94.62 93 ALA A C 1
ATOM 751 O O . ALA A 1 93 ? -4.359 -51.594 -19.719 1 94.62 93 ALA A O 1
ATOM 752 N N . LYS A 1 94 ? -3.971 -53.469 -18.734 1 91.62 94 LYS A N 1
ATOM 753 C CA . LYS A 1 94 ? -5.281 -53.531 -18.094 1 91.62 94 LYS A CA 1
ATOM 754 C C . LYS A 1 94 ? -5.246 -52.906 -16.719 1 91.62 94 LYS A C 1
ATOM 756 O O . LYS A 1 94 ? -6.281 -52.5 -16.172 1 91.62 94 LYS A O 1
ATOM 761 N N . GLU A 1 95 ? -4.086 -52.938 -16.125 1 86.88 95 GLU A N 1
ATOM 762 C CA . GLU A 1 95 ? -3.963 -52.438 -14.758 1 86.88 95 GLU A CA 1
ATOM 763 C C . GLU A 1 95 ? -2.977 -51.281 -14.68 1 86.88 95 GLU A C 1
ATOM 765 O O . GLU A 1 95 ? -2.092 -51.156 -15.523 1 86.88 95 GLU A O 1
ATOM 770 N N . HIS A 1 96 ? -3.252 -50.531 -13.578 1 81.44 96 HIS A N 1
ATOM 771 C CA . HIS A 1 96 ? -2.342 -49.406 -13.344 1 81.44 96 HIS A CA 1
ATOM 772 C C . HIS A 1 96 ? -0.949 -49.906 -12.969 1 81.44 96 HIS A C 1
ATOM 774 O O . HIS A 1 96 ? -0.809 -50.938 -12.336 1 81.44 96 HIS A O 1
ATOM 780 N N . GLU A 1 97 ? -0.043 -49.062 -13.43 1 77.38 97 GLU A N 1
ATOM 781 C CA . GLU A 1 97 ? 1.313 -49.312 -12.945 1 77.38 97 GLU A CA 1
ATOM 782 C C . GLU A 1 97 ? 1.619 -48.438 -11.719 1 77.38 97 GLU A C 1
ATOM 784 O O . GLU A 1 97 ? 0.79 -47.656 -11.297 1 77.38 97 GLU A O 1
ATOM 789 N N . ALA A 1 98 ? 2.791 -48.594 -11.195 1 82.94 98 ALA A N 1
ATOM 790 C CA . ALA A 1 98 ? 3.182 -48.031 -9.906 1 82.94 98 ALA A CA 1
ATOM 791 C C . ALA A 1 98 ? 3.318 -46.5 -9.992 1 82.94 98 ALA A C 1
ATOM 793 O O . ALA A 1 98 ? 3.557 -45.969 -11.078 1 82.94 98 ALA A O 1
ATOM 794 N N . PHE A 1 99 ? 3.109 -45.906 -8.867 1 89.94 99 PHE A N 1
ATOM 795 C CA . PHE A 1 99 ? 3.389 -44.469 -8.688 1 89.94 99 PHE A CA 1
ATOM 796 C C . PHE A 1 99 ? 4.891 -44.219 -8.688 1 89.94 99 PHE A C 1
ATOM 798 O O . PHE A 1 99 ? 5.684 -45.125 -8.438 1 89.94 99 PHE A O 1
ATOM 805 N N . CYS A 1 100 ? 5.227 -43 -9.055 1 95.5 100 CYS A N 1
ATOM 806 C CA . CYS A 1 100 ? 6.617 -42.625 -8.844 1 95.5 100 CYS A CA 1
ATOM 807 C C . CYS A 1 100 ? 6.922 -42.5 -7.355 1 95.5 100 CYS A C 1
ATOM 809 O O . CYS A 1 100 ? 6.023 -42.219 -6.555 1 95.5 100 CYS A O 1
ATOM 811 N N . PRO A 1 101 ? 8.188 -42.594 -6.984 1 95.56 101 PRO A N 1
ATOM 812 C CA . PRO A 1 101 ? 8.547 -42.531 -5.562 1 95.56 101 PRO A CA 1
ATOM 813 C C . PRO A 1 101 ? 8.094 -41.219 -4.914 1 95.56 101 PRO A C 1
ATOM 815 O O . PRO A 1 101 ? 8.352 -40.125 -5.449 1 95.56 101 PRO A O 1
ATOM 818 N N . GLN A 1 102 ? 7.402 -41.312 -3.816 1 92.88 102 GLN A N 1
ATOM 819 C CA . GLN A 1 102 ? 6.875 -40.156 -3.098 1 92.88 102 GLN A CA 1
ATOM 820 C C . GLN A 1 102 ? 6.602 -40.5 -1.636 1 92.88 102 GLN A C 1
ATOM 822 O O . GLN A 1 102 ? 6.605 -41.688 -1.254 1 92.88 102 GLN A O 1
ATOM 827 N N . VAL A 1 103 ? 6.535 -39.406 -0.853 1 86.5 103 VAL A N 1
ATOM 828 C CA . VAL A 1 103 ? 6.23 -39.562 0.566 1 86.5 103 VAL A CA 1
ATOM 829 C C . VAL A 1 103 ? 4.793 -39.125 0.838 1 86.5 103 VAL A C 1
ATOM 831 O O . VAL A 1 103 ? 4.305 -38.156 0.258 1 86.5 103 VAL A O 1
ATOM 834 N N . HIS A 1 104 ? 4.07 -40 1.432 1 71.56 104 HIS A N 1
ATOM 835 C CA . HIS A 1 104 ? 2.715 -39.656 1.853 1 71.56 104 HIS A CA 1
ATOM 836 C C . HIS A 1 104 ? 2.623 -39.531 3.369 1 71.56 104 HIS A C 1
ATOM 838 O O . HIS A 1 104 ? 3.266 -40.281 4.098 1 71.56 104 HIS A O 1
ATOM 844 N N . ILE A 1 105 ? 2.119 -38.312 3.809 1 57.06 105 ILE A N 1
ATOM 845 C CA . ILE A 1 105 ? 1.953 -38.156 5.25 1 57.06 105 ILE A CA 1
ATOM 846 C C . ILE A 1 105 ? 0.621 -38.75 5.688 1 57.06 105 ILE A C 1
ATOM 848 O O . ILE A 1 105 ? -0.433 -38.406 5.152 1 57.06 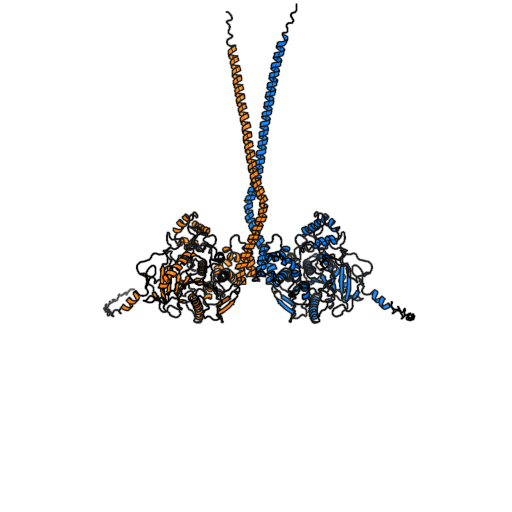105 ILE A O 1
ATOM 852 N N . ASN A 1 106 ? 0.616 -39.906 6.305 1 52.19 106 ASN A N 1
ATOM 853 C CA . ASN A 1 106 ? -0.562 -40.531 6.914 1 52.19 106 ASN A CA 1
ATOM 854 C C . ASN A 1 106 ? -0.686 -40.156 8.391 1 52.19 106 ASN A C 1
ATOM 856 O O . ASN A 1 106 ? 0.317 -40.062 9.102 1 52.19 106 ASN A O 1
ATOM 860 N N . SER A 1 107 ? -1.836 -39.531 8.758 1 50.78 107 SER A N 1
ATOM 861 C CA . SER A 1 107 ? -2.086 -39.125 10.133 1 50.78 107 SER A CA 1
ATOM 862 C C . SER A 1 107 ? -1.616 -40.188 11.125 1 50.78 107 SER A C 1
ATOM 864 O O . SER A 1 107 ? -1.139 -39.844 12.219 1 50.78 107 SER A O 1
ATOM 866 N N . GLU A 1 108 ? -1.821 -41.469 10.883 1 46.59 108 GLU A N 1
ATOM 867 C CA . GLU A 1 108 ? -1.563 -42.531 11.844 1 46.59 108 GLU A CA 1
ATOM 868 C C . GLU A 1 108 ? -0.106 -42.969 11.789 1 46.59 108 GLU A C 1
ATOM 870 O O . GLU A 1 108 ? 0.526 -43.188 12.828 1 46.59 108 GLU A O 1
ATOM 875 N N . ALA A 1 109 ? 0.327 -43.281 10.625 1 50.78 109 ALA A N 1
ATOM 876 C CA . ALA A 1 109 ? 1.59 -44 10.477 1 50.78 109 ALA A CA 1
ATOM 877 C C . ALA A 1 109 ? 2.746 -43.031 10.234 1 50.78 109 ALA A C 1
ATOM 879 O O . ALA A 1 109 ? 3.91 -43.438 10.219 1 50.78 109 ALA A O 1
ATOM 880 N N . GLY A 1 110 ? 2.518 -41.75 10.219 1 55.53 110 GLY A N 1
ATOM 881 C CA . GLY A 1 110 ? 3.568 -40.781 9.93 1 55.53 110 GLY A CA 1
ATOM 882 C C . GLY A 1 110 ? 3.93 -40.75 8.461 1 55.53 110 GLY A C 1
ATOM 883 O O . GLY A 1 110 ? 3.047 -40.75 7.598 1 55.53 110 GLY A O 1
ATOM 884 N N . PHE A 1 111 ? 5.336 -40.812 8.148 1 64.94 111 PHE A N 1
ATOM 885 C CA . PHE A 1 111 ? 5.926 -40.719 6.82 1 64.94 111 PHE A CA 1
ATOM 886 C C . PHE A 1 111 ? 5.914 -42.094 6.141 1 64.94 111 PHE A C 1
ATOM 888 O O . PHE A 1 111 ? 6.508 -43.062 6.645 1 64.94 111 PHE A O 1
ATOM 895 N N . VAL A 1 112 ? 5 -42.281 5.168 1 76.81 112 VAL A N 1
ATOM 896 C CA . VAL A 1 112 ? 4.988 -43.562 4.445 1 76.81 112 VAL A CA 1
ATOM 897 C C . VAL A 1 112 ? 5.43 -43.344 3 1 76.81 112 VAL A C 1
ATOM 899 O O . VAL A 1 112 ? 4.949 -42.406 2.334 1 76.81 112 VAL A O 1
ATOM 902 N N . THR A 1 113 ? 6.461 -44.094 2.607 1 84.44 113 THR A N 1
ATOM 903 C CA . THR A 1 113 ? 6.953 -44.031 1.236 1 84.44 113 THR A CA 1
ATOM 904 C C . THR A 1 113 ? 6.168 -44.969 0.323 1 84.44 113 THR A C 1
ATOM 906 O O . THR A 1 113 ? 5.734 -46.031 0.749 1 84.44 113 THR A O 1
ATOM 909 N N . ARG A 1 114 ? 5.852 -44.469 -0.887 1 86.75 114 ARG A N 1
ATOM 910 C CA . ARG A 1 114 ? 5.211 -45.312 -1.881 1 86.75 114 ARG A CA 1
ATOM 911 C C . ARG A 1 114 ? 5.785 -45.062 -3.271 1 86.75 114 ARG A C 1
ATOM 913 O O . ARG A 1 114 ? 6.395 -44 -3.518 1 86.75 114 ARG A O 1
ATOM 920 N N . GLY A 1 115 ? 5.641 -46.125 -4.137 1 91.44 115 GLY A N 1
ATOM 921 C CA . GLY A 1 115 ? 6.027 -46 -5.531 1 91.44 115 GLY A CA 1
ATOM 922 C C . GLY A 1 115 ? 7.383 -46.625 -5.836 1 91.44 115 GLY A C 1
ATOM 923 O O . GLY A 1 115 ? 8.086 -47.062 -4.93 1 91.44 115 GLY A O 1
ATOM 924 N N . VAL A 1 116 ? 7.672 -46.656 -7.094 1 94.88 116 VAL A N 1
ATOM 925 C CA . VAL A 1 116 ? 8.93 -47.219 -7.578 1 94.88 116 VAL A CA 1
ATOM 926 C C . VAL A 1 116 ? 9.516 -46.344 -8.664 1 94.88 116 VAL A C 1
ATOM 928 O O . VAL A 1 116 ? 8.805 -45.5 -9.25 1 94.88 116 VAL A O 1
ATOM 931 N N . GLU A 1 117 ? 10.773 -46.469 -8.883 1 96.81 117 GLU A N 1
ATOM 932 C CA . GLU A 1 117 ? 11.445 -45.594 -9.844 1 96.81 117 GLU A CA 1
ATOM 933 C C . GLU A 1 117 ? 11.008 -45.906 -11.266 1 96.81 117 GLU A C 1
ATOM 935 O O . GLU A 1 117 ? 10.961 -45.031 -12.117 1 96.81 117 GLU A O 1
ATOM 940 N N . ASP A 1 118 ? 10.773 -47.219 -11.531 1 97.25 118 ASP A N 1
ATOM 941 C CA . ASP A 1 118 ? 10.195 -47.531 -12.828 1 97.25 118 ASP A CA 1
ATOM 942 C C . ASP A 1 118 ? 8.727 -47.125 -12.906 1 97.25 118 ASP A C 1
ATOM 944 O O . ASP A 1 118 ? 7.836 -47.969 -12.797 1 97.25 118 ASP A O 1
ATOM 948 N N . CYS A 1 119 ? 8.492 -45.875 -13.188 1 96.5 119 CYS A N 1
ATOM 949 C CA . CYS A 1 119 ? 7.141 -45.344 -12.984 1 96.5 119 CYS A CA 1
ATOM 950 C C . CYS A 1 119 ? 6.703 -44.5 -14.172 1 96.5 119 CYS A C 1
ATOM 952 O O . CYS A 1 119 ? 5.672 -43.812 -14.109 1 96.5 119 CYS A O 1
ATOM 954 N N . LEU A 1 120 ? 7.426 -44.438 -15.281 1 97.25 120 LEU A N 1
ATOM 955 C CA . LEU A 1 120 ? 7.082 -43.594 -16.406 1 97.25 120 LEU A CA 1
ATOM 956 C C . LEU A 1 120 ? 6.074 -44.25 -17.328 1 97.25 120 LEU A C 1
ATOM 958 O O . LEU A 1 120 ? 6.43 -44.719 -18.406 1 97.25 120 LEU A O 1
ATOM 962 N N . TYR A 1 121 ? 4.855 -44.219 -16.859 1 96.56 121 TYR A N 1
ATOM 963 C CA . TYR A 1 121 ? 3.715 -44.844 -17.547 1 96.56 121 TYR A CA 1
ATOM 964 C C . TYR A 1 121 ? 2.568 -43.844 -17.672 1 96.56 121 TYR A C 1
ATOM 966 O O . TYR A 1 121 ? 2.475 -42.875 -16.891 1 96.56 121 TYR A O 1
ATOM 974 N N . LEU A 1 122 ? 1.73 -43.969 -18.734 1 95.81 122 LEU A N 1
ATOM 975 C CA . LEU A 1 122 ? 0.515 -43.188 -18.875 1 95.81 122 LEU A CA 1
ATOM 976 C C . LEU A 1 122 ? -0.695 -44.094 -19.109 1 95.81 122 LEU A C 1
ATOM 978 O O . LEU A 1 122 ? -0.544 -45.281 -19.422 1 95.81 122 LEU A O 1
ATOM 982 N N . ASP A 1 123 ? -1.857 -43.562 -18.812 1 94.75 123 ASP A N 1
ATOM 983 C CA . ASP A 1 123 ? -3.141 -44.219 -19.047 1 94.75 123 ASP A CA 1
ATOM 984 C C . ASP A 1 123 ? -3.945 -43.5 -20.109 1 94.75 123 ASP A C 1
ATOM 986 O O . ASP A 1 123 ? -3.932 -42.25 -20.188 1 94.75 123 ASP A O 1
ATOM 990 N N . VAL A 1 124 ? -4.609 -44.312 -20.938 1 95.88 124 VAL A N 1
ATOM 991 C CA . VAL A 1 124 ? -5.488 -43.719 -21.953 1 95.88 124 VAL A CA 1
ATOM 992 C C . VAL A 1 124 ? -6.906 -44.25 -21.766 1 95.88 124 VAL A C 1
ATOM 994 O O . VAL A 1 124 ? -7.113 -45.469 -21.672 1 95.88 124 VAL A O 1
ATOM 997 N N . TYR A 1 125 ? -7.848 -43.375 -21.688 1 94.38 125 TYR A N 1
ATOM 998 C CA . TYR A 1 125 ? -9.266 -43.688 -21.609 1 94.38 125 TYR A CA 1
ATOM 999 C C . TYR A 1 125 ? -10.031 -43.125 -22.797 1 94.38 125 TYR A C 1
ATOM 1001 O O . TYR A 1 125 ? -9.867 -41.938 -23.125 1 94.38 125 TYR A O 1
ATOM 1009 N N . CYS A 1 126 ? -10.797 -43.906 -23.438 1 94.5 126 CYS A N 1
ATOM 1010 C CA . CYS A 1 126 ? -11.578 -43.438 -24.578 1 94.5 126 CYS A CA 1
ATOM 1011 C C . CYS A 1 126 ? -12.938 -44.125 -24.625 1 94.5 126 CYS A C 1
ATOM 1013 O O . CYS A 1 126 ? -13.133 -45.156 -24 1 94.5 126 CYS A O 1
ATOM 1015 N N . ARG A 1 127 ? -13.844 -43.562 -25.312 1 91.62 127 ARG A N 1
ATOM 1016 C CA . ARG A 1 127 ? -15.203 -44.062 -25.422 1 91.62 127 ARG A CA 1
ATOM 1017 C C . ARG A 1 127 ? -15.367 -44.906 -26.703 1 91.62 127 ARG A C 1
ATOM 1019 O O . ARG A 1 127 ? -16.219 -45.781 -26.766 1 91.62 127 ARG A O 1
ATOM 1026 N N . GLN A 1 128 ? -14.562 -44.562 -27.656 1 90.62 128 GLN A N 1
ATOM 1027 C CA . GLN A 1 128 ? -14.672 -45.188 -28.953 1 90.62 128 GLN A CA 1
ATOM 1028 C C . GLN A 1 128 ? -13.289 -45.438 -29.562 1 90.62 128 GLN A C 1
ATOM 1030 O O . GLN A 1 128 ? -12.406 -44.594 -29.469 1 90.62 128 GLN A O 1
ATOM 1035 N N . LEU A 1 129 ? -13.086 -46.656 -30.031 1 90.44 129 LEU A N 1
ATOM 1036 C CA . LEU A 1 129 ? -11.859 -47 -30.734 1 90.44 129 LEU A CA 1
ATOM 1037 C C . LEU A 1 129 ? -12.047 -46.906 -32.25 1 90.44 129 LEU A C 1
ATOM 1039 O O . LEU A 1 129 ? -13.18 -46.906 -32.75 1 90.44 129 LEU A O 1
ATOM 1043 N N . PRO A 1 130 ? -10.906 -46.688 -32.938 1 89.31 130 PRO A N 1
ATOM 1044 C CA . PRO A 1 130 ? -11.047 -46.75 -34.375 1 89.31 130 PRO A CA 1
ATOM 1045 C C . PRO A 1 130 ? -11.703 -48.031 -34.875 1 89.31 130 PRO A C 1
ATOM 1047 O O . PRO A 1 130 ? -11.539 -49.094 -34.25 1 89.31 130 PRO A O 1
ATOM 1050 N N . ASP A 1 131 ? -12.445 -47.875 -35.969 1 82.88 131 ASP A N 1
ATOM 1051 C CA . ASP A 1 131 ? -13.156 -49.062 -36.469 1 82.88 131 ASP A CA 1
ATOM 1052 C C . ASP A 1 131 ? -12.219 -50 -37.219 1 82.88 131 ASP A C 1
ATOM 1054 O O . ASP A 1 131 ? -11.016 -49.75 -37.312 1 82.88 131 ASP A O 1
ATOM 1058 N N . LYS A 1 132 ? -12.773 -51.094 -37.688 1 76.81 132 LYS A N 1
ATOM 1059 C CA . LYS A 1 132 ? -11.984 -52.156 -38.312 1 76.81 132 LYS A CA 1
ATOM 1060 C C . LYS A 1 132 ? -11.32 -51.656 -39.594 1 76.81 132 LYS A C 1
ATOM 1062 O O . LYS A 1 132 ? -10.328 -52.219 -40.031 1 76.81 132 LYS A O 1
ATOM 1067 N N . HIS A 1 133 ? -11.938 -50.531 -40.094 1 77.88 133 HIS A N 1
ATOM 1068 C CA . HIS A 1 133 ? -11.375 -49.969 -41.312 1 77.88 133 HIS A CA 1
ATOM 1069 C C . HIS A 1 133 ? -10.359 -48.875 -41 1 77.88 133 HIS A C 1
ATOM 1071 O O . HIS A 1 133 ? -9.797 -48.25 -41.938 1 77.88 133 HIS A O 1
ATOM 1077 N N . GLY A 1 134 ? -10.195 -48.656 -39.719 1 73.94 134 GLY A N 1
ATOM 1078 C CA . GLY A 1 134 ? -9.195 -47.688 -39.344 1 73.94 134 GLY A CA 1
ATOM 1079 C C . GLY A 1 134 ? -9.734 -46.281 -39.281 1 73.94 134 GLY A C 1
ATOM 1080 O O . GLY A 1 134 ? -8.961 -45.312 -39.188 1 73.94 134 GLY A O 1
ATOM 1081 N N . ASN A 1 135 ? -11.062 -46.156 -39.406 1 80.19 135 ASN A N 1
ATOM 1082 C CA . ASN A 1 135 ? -11.625 -44.812 -39.344 1 80.19 135 ASN A CA 1
ATOM 1083 C C . ASN A 1 135 ? -11.539 -44.25 -37.938 1 80.19 135 ASN A C 1
ATOM 1085 O O . ASN A 1 135 ? -12.18 -44.75 -37 1 80.19 135 ASN A O 1
ATOM 1089 N N . ASN A 1 136 ? -10.758 -43.281 -37.719 1 84.69 136 ASN A N 1
ATOM 1090 C CA . ASN A 1 136 ? -10.531 -42.562 -36.469 1 84.69 136 ASN A CA 1
ATOM 1091 C C . ASN A 1 136 ? -11.609 -41.531 -36.219 1 84.69 136 ASN A C 1
ATOM 1093 O O . ASN A 1 136 ? -11.766 -40.562 -37 1 84.69 136 ASN A O 1
ATOM 1097 N N . PRO A 1 137 ? -12.328 -41.656 -35.156 1 88.12 137 PRO A N 1
ATOM 1098 C CA . PRO A 1 137 ? -13.359 -40.656 -34.844 1 88.12 137 PRO A CA 1
ATOM 1099 C C . PRO A 1 137 ? -12.781 -39.25 -34.625 1 88.12 137 PRO A C 1
ATOM 1101 O O . PRO A 1 137 ? -13.484 -38.25 -34.812 1 88.12 137 PRO A O 1
ATOM 1104 N N . GLY A 1 138 ? -11.539 -39.156 -34.25 1 94.69 138 GLY A N 1
ATOM 1105 C CA . GLY A 1 138 ? -10.867 -37.844 -34.156 1 94.69 138 GLY A CA 1
ATOM 1106 C C . GLY A 1 138 ? -11.32 -37.031 -32.969 1 94.69 138 GLY A C 1
ATOM 1107 O O . GLY A 1 138 ? -11.539 -35.844 -33.062 1 94.69 138 GLY A O 1
ATOM 1108 N N . HIS A 1 139 ? -11.523 -37.719 -31.812 1 96.38 139 HIS A N 1
ATOM 1109 C CA . HIS A 1 139 ? -11.969 -37.031 -30.609 1 96.38 139 HIS A CA 1
ATOM 1110 C C . HIS A 1 139 ? -10.875 -36.156 -30.031 1 96.38 139 HIS A C 1
ATOM 1112 O O . HIS A 1 139 ? -9.688 -36.438 -30.188 1 96.38 139 HIS A O 1
ATOM 1118 N N . PRO A 1 140 ? -11.32 -34.969 -29.438 1 97.25 140 PRO A N 1
ATOM 1119 C CA . PRO A 1 140 ? -10.297 -34.188 -28.75 1 97.25 140 PRO A CA 1
ATOM 1120 C C . PRO A 1 140 ? -9.648 -34.938 -27.594 1 97.25 140 PRO A C 1
ATOM 1122 O O . PRO A 1 140 ? -10.266 -35.812 -27 1 97.25 140 PRO A O 1
ATOM 1125 N N . VAL A 1 141 ? -8.398 -34.594 -27.281 1 98.06 141 VAL A N 1
ATOM 1126 C CA . VAL A 1 141 ? -7.59 -35.312 -26.281 1 98.06 141 VAL A CA 1
ATOM 1127 C C . VAL A 1 141 ? -7.254 -34.344 -25.125 1 98.06 141 VAL A C 1
ATOM 1129 O O . VAL A 1 141 ? -6.848 -33.219 -25.359 1 98.06 141 VAL A O 1
ATOM 1132 N N . VAL A 1 142 ? -7.492 -34.781 -23.922 1 96.69 142 VAL A N 1
ATOM 1133 C CA . VAL A 1 142 ? -7.055 -34.062 -22.719 1 96.69 142 VAL A CA 1
ATOM 1134 C C . VAL A 1 142 ? -5.938 -34.844 -22.031 1 96.69 142 VAL A C 1
ATOM 1136 O O . VAL A 1 142 ? -6.117 -36 -21.656 1 96.69 142 VAL A O 1
ATOM 1139 N N . VAL A 1 143 ? -4.797 -34.25 -21.969 1 97.44 143 VAL A N 1
ATOM 1140 C CA . VAL A 1 143 ? -3.676 -34.812 -21.203 1 97.44 143 VAL A CA 1
ATOM 1141 C C . VAL A 1 143 ? -3.611 -34.125 -19.844 1 97.44 143 VAL A C 1
ATOM 1143 O O . VAL A 1 143 ? -3.439 -32.906 -19.734 1 97.44 143 VAL A O 1
ATOM 1146 N N . TYR A 1 144 ? -3.676 -34.906 -18.797 1 95.12 144 TYR A N 1
ATOM 1147 C CA . TYR A 1 144 ? -3.799 -34.375 -17.453 1 95.12 144 TYR A CA 1
ATOM 1148 C C . TYR A 1 144 ? -2.48 -34.5 -16.688 1 95.12 144 TYR A C 1
ATOM 1150 O O . TYR A 1 144 ? -1.904 -35.594 -16.609 1 95.12 144 TYR A O 1
ATOM 1158 N N . PHE A 1 145 ? -1.969 -33.406 -16.188 1 95.5 145 PHE A N 1
ATOM 1159 C CA . PHE A 1 145 ? -0.847 -33.344 -15.266 1 95.5 145 PHE A CA 1
ATOM 1160 C C . PHE A 1 145 ? -1.332 -33.062 -13.844 1 95.5 145 PHE A C 1
ATOM 1162 O O . PHE A 1 145 ? -1.866 -31.984 -13.562 1 95.5 145 PHE A O 1
ATOM 1169 N N . HIS A 1 146 ? -1.078 -33.969 -12.945 1 90.5 146 HIS A N 1
ATOM 1170 C CA . HIS A 1 146 ? -1.617 -33.906 -11.594 1 90.5 146 HIS A CA 1
ATOM 1171 C C . HIS A 1 146 ? -0.853 -32.906 -10.742 1 90.5 146 HIS A C 1
ATOM 1173 O O . HIS A 1 146 ? 0.262 -32.5 -11.094 1 90.5 146 HIS A O 1
ATOM 1179 N N . GLY A 1 147 ? -1.51 -32.531 -9.672 1 90.38 147 GLY A N 1
ATOM 1180 C CA . GLY A 1 147 ? -0.888 -31.625 -8.703 1 90.38 147 GLY A CA 1
ATOM 1181 C C . GLY A 1 147 ? -0.085 -32.375 -7.648 1 90.38 147 GLY A C 1
ATOM 1182 O O . GLY A 1 147 ? 0.449 -33.438 -7.91 1 90.38 147 GLY A O 1
ATOM 1183 N N . GLY A 1 148 ? 0.14 -31.688 -6.547 1 86.5 148 GLY A N 1
ATOM 1184 C CA . GLY A 1 148 ? 0.895 -32.281 -5.457 1 86.5 148 GLY A CA 1
ATOM 1185 C C . GLY A 1 148 ? 2.219 -31.594 -5.199 1 86.5 148 GLY A C 1
ATOM 1186 O O . GLY A 1 148 ? 3.191 -32.219 -4.793 1 86.5 148 GLY A O 1
ATOM 1187 N N . LYS A 1 149 ? 2.293 -30.391 -5.539 1 89.06 149 LYS A N 1
ATOM 1188 C CA . LYS A 1 149 ? 3.434 -29.531 -5.262 1 89.06 149 LYS A CA 1
ATOM 1189 C C . LYS A 1 149 ? 4.723 -30.125 -5.824 1 89.06 149 LYS A C 1
ATOM 1191 O O . LYS A 1 149 ? 5.789 -29.984 -5.219 1 89.06 149 LYS A O 1
ATOM 1196 N N . PHE A 1 150 ? 4.602 -30.938 -6.812 1 94.56 150 PHE A N 1
ATOM 1197 C CA . PHE A 1 150 ? 5.699 -31.625 -7.484 1 94.56 150 PHE A CA 1
ATOM 1198 C C . PHE A 1 150 ? 6.309 -32.688 -6.582 1 94.56 150 PHE A C 1
ATOM 1200 O O . PHE A 1 150 ? 7.395 -33.188 -6.859 1 94.56 150 PHE A O 1
ATOM 1207 N N . LYS A 1 151 ? 5.621 -33.062 -5.531 1 91.69 151 LYS A N 1
ATOM 1208 C CA . LYS A 1 151 ? 6.215 -33.969 -4.566 1 91.69 151 LYS A CA 1
ATOM 1209 C C . LYS A 1 151 ? 5.359 -35.25 -4.406 1 91.69 151 LYS A C 1
ATOM 1211 O O . LYS A 1 151 ? 5.863 -36.281 -4.004 1 91.69 151 LYS A O 1
ATOM 1216 N N . TYR A 1 152 ? 4.121 -35.062 -4.641 1 87.69 152 TYR A N 1
ATOM 1217 C CA . TYR A 1 152 ? 3.254 -36.219 -4.527 1 87.69 152 TYR A CA 1
ATOM 1218 C C . TYR A 1 152 ? 2.137 -36.188 -5.562 1 87.69 152 TYR A C 1
ATOM 1220 O O . TYR A 1 152 ? 1.9 -35.156 -6.184 1 87.69 152 TYR A O 1
ATOM 1228 N N . GLY A 1 153 ? 1.538 -37.312 -5.762 1 85.44 153 GLY A N 1
ATOM 1229 C CA . GLY A 1 153 ? 0.445 -37.438 -6.711 1 85.44 153 GLY A CA 1
ATOM 1230 C C . GLY A 1 153 ? 0.623 -38.594 -7.668 1 85.44 153 GLY A C 1
ATOM 1231 O O . GLY A 1 153 ? 1.615 -39.344 -7.594 1 85.44 153 GLY A O 1
ATOM 1232 N N . GLY A 1 154 ? -0.424 -38.781 -8.469 1 81.44 154 GLY A N 1
ATOM 1233 C CA . GLY A 1 154 ? -0.416 -39.875 -9.438 1 81.44 154 GLY A CA 1
ATOM 1234 C C . GLY 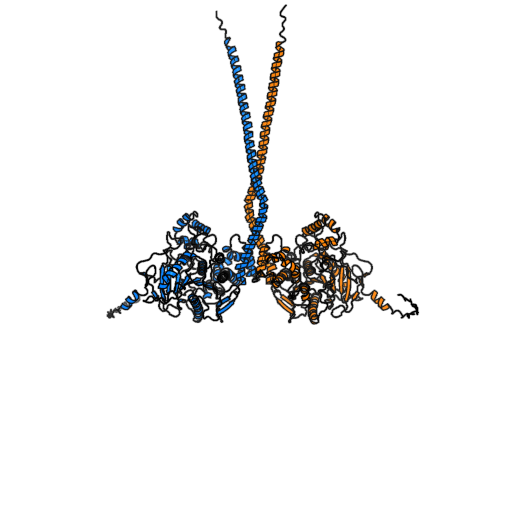A 1 154 ? -1.726 -40 -10.195 1 81.44 154 GLY A C 1
ATOM 1235 O O . GLY A 1 154 ? -2.59 -39.125 -10.109 1 81.44 154 GLY A O 1
ATOM 1236 N N . LYS A 1 155 ? -1.826 -41.062 -10.953 1 75.44 155 LYS A N 1
ATOM 1237 C CA . LYS A 1 155 ? -2.922 -41.281 -11.891 1 75.44 155 LYS A CA 1
ATOM 1238 C C . LYS A 1 155 ? -4.215 -41.594 -11.156 1 75.44 155 LYS A C 1
ATOM 1240 O O . LYS A 1 155 ? -5.297 -41.562 -11.742 1 75.44 155 LYS A O 1
ATOM 1245 N N . ASP A 1 156 ? -4.117 -41.781 -9.898 1 67.62 156 ASP A N 1
ATOM 1246 C CA . ASP A 1 156 ? -5.301 -42.219 -9.156 1 67.62 156 ASP A CA 1
ATOM 1247 C C . ASP A 1 156 ? -6.129 -41 -8.719 1 67.62 156 ASP A C 1
ATOM 1249 O O . ASP A 1 156 ? -7.262 -41.156 -8.258 1 67.62 156 ASP A O 1
ATOM 1253 N N . LEU A 1 157 ? -5.559 -39.875 -8.938 1 70 157 LEU A N 1
ATOM 1254 C CA . LEU A 1 157 ? -6.234 -38.688 -8.414 1 70 157 LEU A CA 1
ATOM 1255 C C . LEU A 1 157 ? -7.301 -38.188 -9.391 1 70 157 LEU A C 1
ATOM 1257 O O . LEU A 1 157 ? -8.242 -37.5 -8.992 1 70 157 LEU A O 1
ATOM 1261 N N . TYR A 1 158 ? -7.121 -38.562 -10.594 1 74.06 158 TYR A N 1
ATOM 1262 C CA . TYR A 1 158 ? -8.031 -38.125 -11.656 1 74.06 158 TYR A CA 1
ATOM 1263 C C . TYR A 1 158 ? -8.547 -39.312 -12.445 1 74.06 158 TYR A C 1
ATOM 1265 O O . TYR A 1 158 ? -7.867 -40.344 -12.547 1 74.06 158 TYR A O 1
ATOM 1273 N N . GLY A 1 159 ? -9.875 -39.312 -12.734 1 74.81 159 GLY A N 1
ATOM 1274 C CA . GLY A 1 159 ? -10.438 -40.469 -13.445 1 74.81 159 GLY A CA 1
ATOM 1275 C C . GLY A 1 159 ? -11.391 -40.062 -14.555 1 74.81 159 GLY A C 1
ATOM 1276 O O . GLY A 1 159 ? -11.758 -38.875 -14.68 1 74.81 159 GLY A O 1
ATOM 1277 N N . PRO A 1 160 ? -11.602 -41.094 -15.328 1 78.56 160 PRO A N 1
ATOM 1278 C CA . PRO A 1 160 ? -12.422 -40.875 -16.531 1 78.56 160 PRO A CA 1
ATOM 1279 C C . PRO A 1 160 ? -13.898 -40.688 -16.203 1 78.56 160 PRO A C 1
ATOM 1281 O O . PRO A 1 160 ? -14.672 -40.25 -17.062 1 78.56 160 PRO A O 1
ATOM 1284 N N . LYS A 1 161 ? -14.344 -40.906 -15.039 1 79.44 161 LYS A N 1
ATOM 1285 C CA . LYS A 1 161 ? -15.758 -41.062 -14.711 1 79.44 161 LYS A CA 1
ATOM 1286 C C . LYS A 1 161 ? -16.547 -39.844 -15.086 1 79.44 161 LYS A C 1
ATOM 1288 O O . LYS A 1 161 ? -17.688 -39.938 -15.562 1 79.44 161 LYS A O 1
ATOM 1293 N N . LEU A 1 162 ? -15.969 -38.75 -14.875 1 81.25 162 LEU A N 1
ATOM 1294 C CA . LEU A 1 162 ? -16.719 -37.5 -15.102 1 81.25 162 LEU A CA 1
ATOM 1295 C C . LEU A 1 162 ? -16.453 -36.969 -16.5 1 81.25 162 LEU A C 1
ATOM 1297 O O . LEU A 1 162 ? -17.391 -36.812 -17.297 1 81.25 162 LEU A O 1
ATOM 1301 N N . LEU A 1 163 ? -15.305 -36.844 -16.922 1 86.31 163 LEU A N 1
ATOM 1302 C CA . LEU A 1 163 ? -14.945 -36.156 -18.156 1 86.31 163 LEU A CA 1
ATOM 1303 C C . LEU A 1 163 ? -15.422 -36.969 -19.359 1 86.31 163 LEU A C 1
ATOM 1305 O O . LEU A 1 163 ? -15.781 -36.406 -20.391 1 86.31 163 LEU A O 1
ATOM 1309 N N . LEU A 1 164 ? -15.445 -38.312 -19.25 1 90.69 164 LEU A N 1
ATOM 1310 C CA . LEU A 1 164 ? -15.742 -39.125 -20.406 1 90.69 164 LEU A CA 1
ATOM 1311 C C . LEU A 1 164 ? -17.25 -39.344 -20.547 1 90.69 164 LEU A C 1
ATOM 1313 O O . LEU A 1 164 ? -17.672 -40.188 -21.344 1 90.69 164 LEU A O 1
ATOM 1317 N N . ASP A 1 165 ? -17.953 -38.562 -19.797 1 88.44 165 ASP A N 1
ATOM 1318 C CA . ASP A 1 165 ? -19.375 -38.469 -20.125 1 88.44 165 ASP A CA 1
ATOM 1319 C C . ASP A 1 165 ? -19.578 -37.812 -21.484 1 88.44 165 ASP A C 1
ATOM 1321 O O . ASP A 1 165 ? -20.641 -37.938 -22.094 1 88.44 165 ASP A O 1
ATOM 1325 N N . LEU A 1 166 ? -18.641 -37.125 -21.922 1 89.12 166 LEU A N 1
ATOM 1326 C CA . LEU A 1 166 ? -18.625 -36.531 -23.25 1 89.12 166 LEU A CA 1
ATOM 1327 C C . LEU A 1 166 ? -17.531 -37.156 -24.109 1 89.12 166 LEU A C 1
ATOM 1329 O O . LEU A 1 166 ? -16.688 -37.906 -23.594 1 89.12 166 LEU A O 1
ATOM 1333 N N . GLU A 1 167 ? -17.594 -36.906 -25.438 1 92.5 167 GLU A N 1
ATOM 1334 C CA . GLU A 1 167 ? -16.672 -37.531 -26.375 1 92.5 167 GLU A CA 1
ATOM 1335 C C . GLU A 1 167 ? -15.297 -36.875 -26.344 1 92.5 167 GLU A C 1
ATOM 1337 O O . GLU A 1 167 ? -15.023 -35.969 -27.109 1 92.5 167 GLU A O 1
ATOM 1342 N N . LEU A 1 168 ? -14.477 -37.5 -25.531 1 93.31 168 LEU A N 1
ATOM 1343 C CA . LEU A 1 168 ? -13.094 -37.062 -25.344 1 93.31 168 LEU A CA 1
ATOM 1344 C C . LEU A 1 168 ? -12.195 -38.219 -24.969 1 93.31 168 LEU A C 1
ATOM 1346 O O . LEU A 1 168 ? -12.688 -39.281 -24.578 1 93.31 168 LEU A O 1
ATOM 1350 N N . ILE A 1 169 ? -10.922 -38.062 -25.25 1 96.62 169 ILE A N 1
ATOM 1351 C CA . ILE A 1 169 ? -9.922 -39 -24.766 1 96.62 169 ILE A CA 1
ATOM 1352 C C . ILE A 1 169 ? -9.164 -38.375 -23.594 1 96.62 169 ILE A C 1
ATOM 1354 O O . ILE A 1 169 ? -8.805 -37.188 -23.625 1 96.62 169 ILE A O 1
ATOM 1358 N N . LEU A 1 170 ? -9.062 -39.125 -22.531 1 94.88 170 LEU A N 1
ATOM 1359 C CA . LEU A 1 170 ? -8.305 -38.688 -21.359 1 94.88 170 LEU A CA 1
ATOM 1360 C C . LEU A 1 170 ? -7 -39.438 -21.234 1 94.88 170 LEU A C 1
ATOM 1362 O O . LEU A 1 170 ? -6.992 -40.688 -21.281 1 94.88 170 LEU A O 1
ATOM 1366 N N . VAL A 1 171 ? -5.914 -38.75 -21.188 1 96.44 171 VAL A N 1
ATOM 1367 C CA . VAL A 1 171 ? -4.598 -39.344 -20.922 1 96.44 171 VAL A CA 1
ATOM 1368 C C . VAL A 1 171 ? -4.086 -38.844 -19.578 1 96.44 171 VAL A C 1
ATOM 1370 O O . VAL A 1 171 ? -4.031 -37.625 -19.328 1 96.44 171 VAL A O 1
ATOM 1373 N N . ILE A 1 172 ? -3.744 -39.688 -18.672 1 94.19 172 ILE A N 1
ATOM 1374 C CA . ILE A 1 172 ? -3.172 -39.344 -17.375 1 94.19 172 ILE A CA 1
ATOM 1375 C C . ILE A 1 172 ? -1.718 -39.812 -17.312 1 94.19 172 ILE A C 1
ATOM 1377 O O . ILE A 1 172 ? -1.418 -40.969 -17.578 1 94.19 172 ILE A O 1
ATOM 1381 N N . VAL A 1 173 ? -0.824 -38.906 -16.859 1 94.62 173 VAL A N 1
ATOM 1382 C CA . VAL A 1 173 ? 0.611 -39.156 -17 1 94.62 173 VAL A CA 1
ATOM 1383 C C . VAL A 1 173 ? 1.266 -39.188 -15.617 1 94.62 173 VAL A C 1
ATOM 1385 O O . VAL A 1 173 ? 1.005 -38.312 -14.773 1 94.62 173 VAL A O 1
ATOM 1388 N N . ASN A 1 174 ? 2.082 -40.188 -15.414 1 94.62 174 ASN A N 1
ATOM 1389 C CA . ASN A 1 174 ? 3.037 -40.156 -14.312 1 94.62 174 ASN A CA 1
ATOM 1390 C C . ASN A 1 174 ? 4.316 -39.406 -14.703 1 94.62 174 ASN A C 1
ATOM 1392 O O . ASN A 1 174 ? 4.727 -39.469 -15.859 1 94.62 174 ASN A O 1
ATOM 1396 N N . TYR A 1 175 ? 4.852 -38.781 -13.797 1 97.12 175 TYR A N 1
ATOM 1397 C CA . TYR A 1 175 ? 6.164 -38.156 -13.984 1 97.12 175 TYR A CA 1
ATOM 1398 C C . TYR A 1 175 ? 6.953 -38.156 -12.68 1 97.12 175 TYR A C 1
ATOM 1400 O O . TYR A 1 175 ? 6.379 -38.312 -11.602 1 97.12 175 TYR A O 1
ATOM 1408 N N . ARG A 1 176 ? 8.227 -38.094 -12.703 1 97 176 ARG A N 1
ATOM 1409 C CA . ARG A 1 176 ? 9.078 -38.125 -11.516 1 97 176 ARG A CA 1
ATOM 1410 C C . ARG A 1 176 ? 8.836 -36.938 -10.625 1 97 176 ARG A C 1
ATOM 1412 O O . ARG A 1 176 ? 8.633 -35.812 -11.117 1 97 176 ARG A O 1
ATOM 1419 N N . LEU A 1 177 ? 9.016 -37.188 -9.375 1 96.69 177 LEU A N 1
ATOM 1420 C CA . LEU A 1 177 ? 8.625 -36.188 -8.367 1 96.69 177 LEU A CA 1
ATOM 1421 C C . LEU A 1 177 ? 9.797 -35.844 -7.457 1 96.69 177 LEU A C 1
ATOM 1423 O O . LEU A 1 177 ? 10.758 -36.625 -7.363 1 96.69 177 LEU A O 1
ATOM 1427 N N . GLY A 1 178 ? 9.703 -34.656 -6.82 1 96 178 GLY A N 1
ATOM 1428 C CA . GLY A 1 178 ? 10.633 -34.281 -5.777 1 96 178 GLY A CA 1
ATOM 1429 C C . GLY A 1 178 ? 12.086 -34.375 -6.207 1 96 178 GLY A C 1
ATOM 1430 O O . GLY A 1 178 ? 12.453 -33.906 -7.285 1 96 178 GLY A O 1
ATOM 1431 N N . ILE A 1 179 ? 12.844 -35 -5.367 1 96.62 179 ILE A N 1
ATOM 1432 C CA . ILE A 1 179 ? 14.289 -35.062 -5.582 1 96.62 179 ILE A CA 1
ATOM 1433 C C . ILE A 1 179 ? 14.57 -35.844 -6.863 1 96.62 179 ILE A C 1
ATOM 1435 O O . ILE A 1 179 ? 15.539 -35.562 -7.57 1 96.62 179 ILE A O 1
ATOM 1439 N N . PHE A 1 180 ? 13.719 -36.75 -7.277 1 97.69 180 PHE A N 1
ATOM 1440 C CA . PHE A 1 180 ? 13.93 -37.562 -8.469 1 97.69 180 PHE A CA 1
ATOM 1441 C C . PHE A 1 180 ? 13.609 -36.781 -9.727 1 97.69 180 PHE A C 1
ATOM 1443 O O . PHE A 1 180 ? 14.203 -37.031 -10.781 1 97.69 180 PHE A O 1
ATOM 1450 N N . GLY A 1 181 ? 12.719 -35.906 -9.578 1 97.81 181 GLY A N 1
ATOM 1451 C CA . GLY A 1 181 ? 12.258 -35.156 -10.75 1 97.81 181 GLY A CA 1
ATOM 1452 C C . GLY A 1 181 ? 12.938 -33.812 -10.922 1 97.81 181 GLY A C 1
ATOM 1453 O O . GLY A 1 181 ? 12.961 -33.281 -12.016 1 97.81 181 GLY A O 1
ATOM 1454 N N . PHE A 1 182 ? 13.57 -33.281 -9.789 1 97.69 182 PHE A N 1
ATOM 1455 C CA . PHE A 1 182 ? 13.891 -31.875 -9.898 1 97.69 182 PHE A CA 1
ATOM 1456 C C . PHE A 1 182 ? 15.219 -31.562 -9.234 1 97.69 182 PHE A C 1
ATOM 1458 O O . PHE A 1 182 ? 15.586 -30.406 -9.07 1 97.69 182 PHE A O 1
ATOM 1465 N N . LEU A 1 183 ? 15.969 -32.562 -8.867 1 97.06 183 LEU A N 1
ATOM 1466 C CA . LEU A 1 183 ? 17.344 -32.312 -8.461 1 97.06 183 LEU A CA 1
ATOM 1467 C C . LEU A 1 183 ? 18.141 -31.703 -9.602 1 97.06 183 LEU A C 1
ATOM 1469 O O . LEU A 1 183 ? 18.031 -32.125 -10.758 1 97.06 183 LEU A O 1
ATOM 1473 N N . SER A 1 184 ? 18.953 -30.688 -9.25 1 96.88 184 SER A N 1
ATOM 1474 C CA . SER A 1 184 ? 19.766 -30 -10.242 1 96.88 184 SER A CA 1
ATOM 1475 C C . SER A 1 184 ? 21.125 -29.594 -9.664 1 96.88 184 SER A C 1
ATOM 1477 O O . SER A 1 184 ? 21.188 -29.078 -8.547 1 96.88 184 SER A O 1
ATOM 1479 N N . THR A 1 185 ? 22.172 -29.891 -10.375 1 95.62 185 THR A N 1
ATOM 1480 C CA . THR A 1 185 ? 23.5 -29.422 -10 1 95.62 185 THR A CA 1
ATOM 1481 C C . THR A 1 185 ? 23.812 -28.094 -10.68 1 95.62 185 THR A C 1
ATOM 1483 O O . THR A 1 185 ? 24.953 -27.625 -10.625 1 95.62 185 THR A O 1
ATOM 1486 N N . ASP A 1 186 ? 22.828 -27.562 -11.375 1 94.19 186 ASP A N 1
ATOM 1487 C CA . ASP A 1 186 ? 22.922 -26.25 -12.023 1 94.19 186 ASP A CA 1
ATOM 1488 C C . ASP A 1 186 ? 24.047 -26.234 -13.047 1 94.19 186 ASP A C 1
ATOM 1490 O O . ASP A 1 186 ? 24.781 -25.25 -13.148 1 94.19 186 ASP A O 1
ATOM 1494 N N . ASP A 1 187 ? 24.312 -27.328 -13.625 1 92.44 187 ASP A N 1
ATOM 1495 C CA . ASP A 1 187 ? 25.266 -27.516 -14.727 1 92.44 187 ASP A CA 1
ATOM 1496 C C . ASP A 1 187 ? 24.812 -28.656 -15.641 1 92.44 187 ASP A C 1
ATOM 1498 O O . ASP A 1 187 ? 23.688 -29.141 -15.531 1 92.44 187 ASP A O 1
ATOM 1502 N N . GLU A 1 188 ? 25.641 -29.078 -16.562 1 91.62 188 GLU A N 1
ATOM 1503 C CA . GLU A 1 188 ? 25.25 -30.031 -17.609 1 91.62 188 GLU A CA 1
ATOM 1504 C C . GLU A 1 188 ? 25.125 -31.453 -17.047 1 91.62 188 GLU A C 1
ATOM 1506 O O . GLU A 1 188 ? 24.484 -32.312 -17.641 1 91.62 188 GLU A O 1
ATOM 1511 N N . GLU A 1 189 ? 25.734 -31.672 -15.938 1 93.06 189 GLU A N 1
ATOM 1512 C CA . GLU A 1 189 ? 25.719 -33 -15.367 1 93.06 189 GLU A CA 1
ATOM 1513 C C . GLU A 1 189 ? 24.297 -33.406 -14.953 1 93.06 189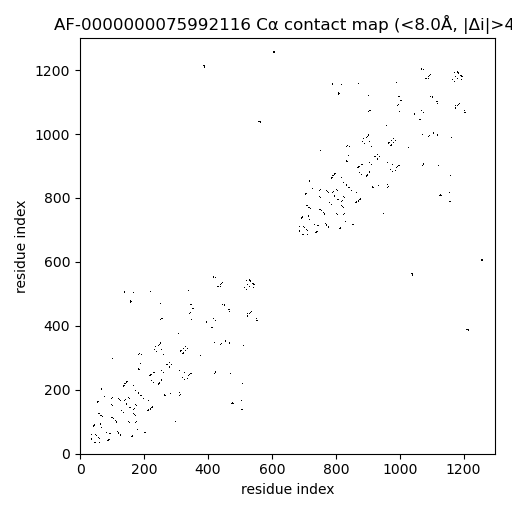 GLU A C 1
ATOM 1515 O O . GLU A 1 189 ? 23.875 -34.531 -15.18 1 93.06 189 GLU A O 1
ATOM 1520 N N . ALA A 1 190 ? 23.594 -32.562 -14.32 1 95.19 190 ALA A N 1
ATOM 1521 C CA . ALA A 1 190 ? 22.172 -32.688 -13.977 1 95.19 190 ALA A CA 1
ATOM 1522 C C . ALA A 1 190 ? 21.469 -31.344 -14.016 1 95.19 190 ALA A C 1
ATOM 1524 O O . ALA A 1 190 ? 21.266 -30.719 -12.969 1 95.19 190 ALA A O 1
ATOM 1525 N N . PRO A 1 191 ? 21.078 -30.953 -15.18 1 94.44 191 PRO A N 1
ATOM 1526 C CA . PRO A 1 191 ? 20.5 -29.609 -15.32 1 94.44 191 PRO A CA 1
ATOM 1527 C C . PRO A 1 191 ? 19.188 -29.453 -14.547 1 94.44 191 PRO A C 1
ATOM 1529 O O . PRO A 1 191 ? 18.828 -28.328 -14.164 1 94.44 191 PRO A O 1
ATOM 1532 N N . GLY A 1 192 ? 18.438 -30.594 -14.367 1 95.19 192 GLY A N 1
ATOM 1533 C CA . GLY A 1 192 ? 17.188 -30.531 -13.633 1 95.19 192 GLY A CA 1
ATOM 1534 C C . GLY A 1 192 ? 15.969 -30.719 -14.516 1 95.19 192 GLY A C 1
ATOM 1535 O O . GLY A 1 192 ? 16.094 -31.078 -15.688 1 95.19 192 GLY A O 1
ATOM 1536 N N . ASN A 1 193 ? 14.805 -30.641 -13.93 1 98.06 193 ASN A N 1
ATOM 1537 C CA . ASN A 1 193 ? 13.484 -30.641 -14.562 1 98.06 193 ASN A CA 1
ATOM 1538 C C . ASN A 1 193 ? 13.195 -31.984 -15.234 1 98.06 193 ASN A C 1
ATOM 1540 O O . ASN A 1 193 ? 12.578 -32.031 -16.297 1 98.06 193 ASN A O 1
ATOM 1544 N N . PHE A 1 194 ? 13.695 -33 -14.633 1 98.12 194 PHE A N 1
ATOM 1545 C CA . PHE A 1 194 ? 13.438 -34.312 -15.203 1 98.12 194 PHE A CA 1
ATOM 1546 C C . PHE A 1 194 ? 11.945 -34.625 -15.188 1 98.12 194 PHE A C 1
ATOM 1548 O O . PHE A 1 194 ? 11.438 -35.281 -16.094 1 98.12 194 PHE A O 1
ATOM 1555 N N . GLY A 1 195 ? 11.242 -34.188 -14.133 1 98.12 195 GLY A N 1
ATOM 1556 C CA . GLY A 1 195 ? 9.797 -34.344 -14.094 1 98.12 195 GLY A CA 1
ATOM 1557 C C . GLY A 1 195 ? 9.094 -33.656 -15.242 1 98.12 195 GLY A C 1
ATOM 1558 O O . GLY A 1 195 ? 8.164 -34.219 -15.836 1 98.12 195 GLY A O 1
ATOM 1559 N N . LEU A 1 196 ? 9.523 -32.469 -15.594 1 98.56 196 LEU A N 1
ATOM 1560 C CA . LEU A 1 196 ? 8.945 -31.734 -16.719 1 98.56 196 LEU A CA 1
ATOM 1561 C C . LEU A 1 196 ? 9.312 -32.406 -18.047 1 98.56 196 LEU A C 1
ATOM 1563 O O . LEU A 1 196 ? 8.5 -32.438 -18.969 1 98.56 196 LEU A O 1
ATOM 1567 N N . LYS A 1 197 ? 10.516 -32.875 -18.125 1 98.06 197 LYS A N 1
ATOM 1568 C CA . LYS A 1 197 ? 10.969 -33.562 -19.328 1 98.06 197 LYS A CA 1
ATOM 1569 C C . LYS A 1 197 ? 10.219 -34.875 -19.516 1 98.06 197 LYS A C 1
ATOM 1571 O O . LYS A 1 197 ? 9.977 -35.312 -20.656 1 98.06 197 LYS A O 1
ATOM 1576 N N . ASP A 1 198 ? 9.898 -35.531 -18.359 1 98.38 198 ASP A N 1
ATOM 1577 C CA . ASP A 1 198 ? 9.008 -36.688 -18.453 1 98.38 198 ASP A CA 1
ATOM 1578 C C . ASP A 1 198 ? 7.676 -36.312 -19.078 1 98.38 198 ASP A C 1
ATOM 1580 O O . ASP A 1 198 ? 7.176 -37 -19.969 1 98.38 198 ASP A O 1
ATOM 1584 N N . GLN A 1 199 ? 7.098 -35.219 -18.641 1 98.44 199 GLN A N 1
ATOM 1585 C CA . GLN A 1 199 ? 5.836 -34.75 -19.188 1 98.44 199 GLN A CA 1
ATOM 1586 C C . GLN A 1 199 ? 5.957 -34.438 -20.688 1 98.44 199 GLN A C 1
ATOM 1588 O O . GLN A 1 199 ? 5.059 -34.781 -21.453 1 98.44 199 GLN A O 1
ATOM 1593 N N . GLN A 1 200 ? 7.043 -33.844 -21.031 1 98 200 GLN A N 1
ATOM 1594 C CA . GLN A 1 200 ? 7.297 -33.531 -22.438 1 98 200 GLN A CA 1
ATOM 1595 C C . GLN A 1 200 ? 7.352 -34.812 -23.281 1 98 200 GLN A C 1
ATOM 1597 O O . GLN A 1 200 ? 6.789 -34.844 -24.375 1 98 200 GLN A O 1
ATOM 1602 N N . MET A 1 201 ? 8.031 -35.781 -22.797 1 98.06 201 MET A N 1
ATOM 1603 C CA . MET A 1 201 ? 8.117 -37.062 -23.5 1 98.06 201 MET A CA 1
ATOM 1604 C C . MET A 1 201 ? 6.738 -37.688 -23.641 1 98.06 201 MET A C 1
ATOM 1606 O O . MET A 1 201 ? 6.426 -38.312 -24.656 1 98.06 201 MET A O 1
ATOM 1610 N N . ALA A 1 202 ? 5.945 -37.594 -22.594 1 98.25 202 ALA A N 1
ATOM 1611 C CA . ALA A 1 202 ? 4.578 -38.094 -22.656 1 98.25 202 ALA A CA 1
ATOM 1612 C C . ALA A 1 202 ? 3.771 -37.344 -23.734 1 98.25 202 ALA A C 1
ATOM 1614 O O . ALA A 1 202 ? 2.984 -37.969 -24.453 1 98.25 202 ALA A O 1
ATOM 1615 N N . LEU A 1 203 ? 3.918 -36.062 -23.828 1 98.62 203 LEU A N 1
ATOM 1616 C CA . LEU A 1 203 ? 3.229 -35.281 -24.859 1 98.62 203 LEU A CA 1
ATOM 1617 C C . LEU A 1 203 ? 3.654 -35.719 -26.25 1 98.62 203 LEU A C 1
ATOM 1619 O O . LEU A 1 203 ? 2.826 -35.781 -27.172 1 98.62 203 LEU A O 1
ATOM 1623 N N . LYS A 1 204 ? 4.93 -35.969 -26.391 1 98.06 204 LYS A N 1
ATOM 1624 C CA . LYS A 1 204 ? 5.414 -36.5 -27.672 1 98.06 204 LYS A CA 1
ATOM 1625 C C . LYS A 1 204 ? 4.758 -37.844 -27.984 1 98.06 204 LYS A C 1
ATOM 1627 O O . LYS A 1 204 ? 4.336 -38.062 -29.125 1 98.06 204 LYS A O 1
ATOM 1632 N N . TRP A 1 205 ? 4.703 -38.688 -27 1 98.19 205 TRP A N 1
ATOM 1633 C CA . TRP A 1 205 ? 4.047 -39.969 -27.172 1 98.19 205 TRP A CA 1
ATOM 1634 C C . TRP A 1 205 ? 2.605 -39.781 -27.625 1 98.19 205 TRP A C 1
ATOM 1636 O O . TRP A 1 205 ? 2.139 -40.5 -28.531 1 98.19 205 TRP A O 1
ATOM 1646 N N . VAL A 1 206 ? 1.89 -38.906 -27.016 1 98.56 206 VAL A N 1
ATOM 1647 C CA . VAL A 1 206 ? 0.498 -38.656 -27.359 1 98.56 206 VAL A CA 1
ATOM 1648 C C . VAL A 1 206 ? 0.408 -38.188 -28.812 1 98.56 206 VAL A C 1
ATOM 1650 O O . VAL A 1 206 ? -0.423 -38.719 -29.578 1 98.56 206 VAL A O 1
ATOM 1653 N N . LYS A 1 207 ? 1.212 -37.344 -29.219 1 97.88 207 LYS A N 1
ATOM 1654 C CA . LYS A 1 207 ? 1.23 -36.844 -30.594 1 97.88 207 LYS A CA 1
ATOM 1655 C C . LYS A 1 207 ? 1.416 -37.969 -31.578 1 97.88 207 LYS A C 1
ATOM 1657 O O . LYS A 1 207 ? 0.778 -38 -32.625 1 97.88 207 LYS A O 1
ATOM 1662 N N . GLU A 1 208 ? 2.15 -38.938 -31.203 1 97.44 208 GLU A N 1
ATOM 1663 C CA . GLU A 1 208 ? 2.541 -40 -32.125 1 97.44 208 GLU A CA 1
ATOM 1664 C C . GLU A 1 208 ? 1.541 -41.156 -32.094 1 97.44 208 GLU A C 1
ATOM 1666 O O . GLU A 1 208 ? 1.443 -41.938 -33.031 1 97.44 208 GLU A O 1
ATOM 1671 N N . ASN A 1 209 ? 0.788 -41.25 -31.016 1 97.81 209 ASN A N 1
ATOM 1672 C CA . ASN A 1 209 ? 0.1 -42.531 -30.828 1 97.81 209 ASN A CA 1
ATOM 1673 C C . ASN A 1 209 ? -1.401 -42.344 -30.641 1 97.81 209 ASN A C 1
ATOM 1675 O O . ASN A 1 209 ? -2.18 -43.281 -30.781 1 97.81 209 ASN A O 1
ATOM 1679 N N . ILE A 1 210 ? -1.868 -41.156 -30.328 1 97.88 210 ILE A N 1
ATOM 1680 C CA . ILE A 1 210 ? -3.225 -41.031 -29.812 1 97.88 210 ILE A CA 1
ATOM 1681 C C . ILE A 1 210 ? -4.234 -41.344 -30.906 1 97.88 210 ILE A C 1
ATOM 1683 O O . ILE A 1 210 ? -5.387 -41.688 -30.625 1 97.88 210 ILE A O 1
ATOM 1687 N N . GLN A 1 211 ? -3.859 -41.219 -32.156 1 96.25 211 GLN A N 1
ATOM 1688 C CA . GLN A 1 211 ? -4.738 -41.531 -33.281 1 96.25 211 GLN A CA 1
ATOM 1689 C C . GLN A 1 211 ? -5.184 -43 -33.25 1 96.25 211 GLN A C 1
ATOM 1691 O O . GLN A 1 211 ? -6.281 -43.312 -33.688 1 96.25 211 GLN A O 1
ATOM 1696 N N . PHE A 1 212 ? -4.383 -43.875 -32.688 1 95.44 212 PHE A N 1
ATOM 1697 C CA . PHE A 1 212 ? -4.699 -45.281 -32.625 1 95.44 212 PHE A CA 1
ATOM 1698 C C . PHE A 1 212 ? -5.746 -45.562 -31.562 1 95.44 212 PHE A C 1
ATOM 1700 O O . PHE A 1 212 ? -6.332 -46.656 -31.531 1 95.44 212 PHE A O 1
ATOM 1707 N N . PHE A 1 213 ? -6.02 -44.625 -30.719 1 96.06 213 PHE A N 1
ATOM 1708 C CA . PHE A 1 213 ? -7.016 -44.719 -29.656 1 96.06 213 PHE A CA 1
ATOM 1709 C C . PHE A 1 213 ? -8.273 -43.938 -30 1 96.06 213 PHE A C 1
ATOM 1711 O O . PHE A 1 213 ? -9.18 -43.812 -29.188 1 96.06 213 PHE A O 1
ATOM 1718 N N . GLY A 1 214 ? -8.25 -43.375 -31.234 1 96.06 214 GLY A N 1
ATOM 1719 C CA . GLY A 1 214 ? -9.414 -42.625 -31.672 1 96.06 214 GLY A CA 1
ATOM 1720 C C . GLY A 1 214 ? -9.281 -41.125 -31.453 1 96.06 214 GLY A C 1
ATOM 1721 O O . GLY A 1 214 ? -10.25 -40.375 -31.641 1 96.06 214 GLY A O 1
ATOM 1722 N N . GLY A 1 215 ? -8.133 -40.75 -31.031 1 97.19 215 GLY A N 1
ATOM 1723 C CA . GLY A 1 215 ? -7.922 -39.312 -30.75 1 97.19 215 GLY A CA 1
ATOM 1724 C C . GLY A 1 215 ? -7.367 -38.562 -31.922 1 97.19 215 GLY A C 1
ATOM 1725 O O . GLY A 1 215 ? -6.797 -39.125 -32.844 1 97.19 215 GLY A O 1
ATOM 1726 N N . ASP A 1 216 ? -7.559 -37.25 -31.953 1 97.31 216 ASP A N 1
ATOM 1727 C CA . ASP A 1 216 ? -6.98 -36.344 -32.938 1 97.31 216 ASP A CA 1
ATOM 1728 C C . ASP A 1 216 ? -5.719 -35.688 -32.375 1 97.31 216 ASP A C 1
ATOM 1730 O O . ASP A 1 216 ? -5.789 -34.844 -31.469 1 97.31 216 ASP A O 1
ATOM 1734 N N . PRO A 1 217 ? -4.543 -35.969 -32.938 1 97.25 217 PRO A N 1
ATOM 1735 C CA . PRO A 1 217 ? -3.301 -35.375 -32.406 1 97.25 217 PRO A CA 1
ATOM 1736 C C . PRO A 1 217 ? -3.244 -33.875 -32.594 1 97.25 217 PRO A C 1
ATOM 1738 O O . PRO A 1 217 ? -2.375 -33.219 -32.031 1 97.25 217 PRO A O 1
ATOM 1741 N N . ALA A 1 218 ? -4.184 -33.281 -33.375 1 96.81 218 ALA A N 1
ATOM 1742 C CA . ALA A 1 218 ? -4.207 -31.844 -33.625 1 96.81 218 ALA A CA 1
ATOM 1743 C C . ALA A 1 218 ? -5.102 -31.141 -32.594 1 96.81 218 ALA A C 1
ATOM 1745 O O . ALA A 1 218 ? -5.121 -29.922 -32.531 1 96.81 218 ALA A O 1
ATOM 1746 N N . LYS A 1 219 ? -5.828 -31.906 -31.781 1 97.62 219 LYS A N 1
ATOM 1747 C CA . LYS A 1 219 ? -6.711 -31.359 -30.766 1 97.62 219 LYS A CA 1
ATOM 1748 C C . LYS A 1 219 ? -6.312 -31.844 -29.375 1 97.62 219 LYS A C 1
ATOM 1750 O O . LYS A 1 219 ? -7.137 -32.375 -28.641 1 97.62 219 LYS A O 1
ATOM 1755 N N . VAL A 1 220 ? -5.086 -31.516 -29.031 1 98.62 220 VAL A N 1
ATOM 1756 C CA . VAL A 1 220 ? -4.57 -31.922 -27.734 1 98.62 220 VAL A CA 1
ATOM 1757 C C . VAL A 1 220 ? -4.637 -30.75 -26.766 1 98.62 220 VAL A C 1
ATOM 1759 O O . VAL A 1 220 ? -4.113 -29.672 -27.047 1 98.62 220 VAL A O 1
ATOM 1762 N N . THR A 1 221 ? -5.359 -30.906 -25.656 1 98.12 221 THR A N 1
ATOM 1763 C CA . THR A 1 221 ? -5.43 -29.953 -24.547 1 98.12 221 THR A CA 1
ATOM 1764 C C . THR A 1 221 ? -4.645 -30.469 -23.344 1 98.12 221 THR A C 1
ATOM 1766 O O . THR A 1 221 ? -4.898 -31.578 -22.859 1 98.12 221 THR A O 1
ATOM 1769 N N . VAL A 1 222 ? -3.709 -29.719 -22.922 1 98.19 222 VAL A N 1
ATOM 1770 C CA . VAL A 1 222 ? -3.033 -30.047 -21.672 1 98.19 222 VAL A CA 1
ATOM 1771 C C . VAL A 1 222 ? -3.768 -29.406 -20.5 1 98.19 222 VAL A C 1
ATOM 1773 O O . VAL A 1 222 ? -4.035 -28.203 -20.516 1 98.19 222 VAL A O 1
ATOM 1776 N N . PHE A 1 223 ? -4.164 -30.188 -19.562 1 96 223 PHE A N 1
ATOM 1777 C CA . PHE A 1 223 ? -4.891 -29.766 -18.359 1 96 223 PHE A CA 1
ATOM 1778 C C . PHE A 1 223 ? -4.09 -30.062 -17.109 1 96 223 PHE A C 1
ATOM 1780 O O . PHE A 1 223 ? -3.709 -31.219 -16.859 1 96 223 PHE A O 1
ATOM 1787 N N . GLY A 1 224 ? -3.787 -29.047 -16.312 1 95 224 GLY A N 1
ATOM 1788 C CA . GLY A 1 224 ? -3.055 -29.25 -15.078 1 95 224 GLY A CA 1
ATOM 1789 C C . GLY A 1 224 ? -3.688 -28.562 -13.891 1 95 224 GLY A C 1
ATOM 1790 O O . GLY A 1 224 ? -4.309 -27.5 -14.039 1 95 224 GLY A O 1
ATOM 1791 N N . HIS A 1 225 ? -3.5 -29.141 -12.695 1 92.25 225 HIS A N 1
ATOM 1792 C CA . HIS A 1 225 ? -3.977 -28.578 -11.43 1 92.25 225 HIS A CA 1
ATOM 1793 C C . HIS A 1 225 ? -2.828 -28.375 -10.453 1 92.25 225 HIS A C 1
ATOM 1795 O O . HIS A 1 225 ? -1.954 -29.234 -10.32 1 92.25 225 HIS A O 1
ATOM 1801 N N . ASP A 1 226 ? -2.859 -27.203 -9.75 1 92.12 226 ASP A N 1
ATOM 1802 C CA . ASP A 1 226 ? -1.811 -26.891 -8.781 1 92.12 226 ASP A CA 1
ATOM 1803 C C . ASP A 1 226 ? -0.428 -26.969 -9.422 1 92.12 226 ASP A C 1
ATOM 1805 O O . ASP A 1 226 ? -0.163 -26.297 -10.414 1 92.12 226 ASP A O 1
ATOM 1809 N N . ALA A 1 227 ? 0.438 -27.938 -8.969 1 94.81 227 ALA A N 1
ATOM 1810 C CA . ALA A 1 227 ? 1.741 -28.125 -9.602 1 94.81 227 ALA A CA 1
ATOM 1811 C C . ALA A 1 227 ? 1.586 -28.5 -11.07 1 94.81 227 ALA A C 1
ATOM 1813 O O . ALA A 1 227 ? 2.406 -28.125 -11.906 1 94.81 227 ALA A O 1
ATOM 1814 N N . GLY A 1 228 ? 0.568 -29.234 -11.391 1 95.88 228 GLY A N 1
ATOM 1815 C CA . GLY A 1 228 ? 0.284 -29.547 -12.781 1 95.88 228 GLY A CA 1
ATOM 1816 C C . GLY A 1 228 ? -0.032 -28.328 -13.617 1 95.88 228 GLY A C 1
ATOM 1817 O O . GLY A 1 228 ? 0.338 -28.25 -14.789 1 95.88 228 GLY A O 1
ATOM 1818 N N . GLY A 1 229 ? -0.807 -27.375 -12.977 1 97 229 GLY A N 1
ATOM 1819 C CA . GLY A 1 229 ? -1.041 -26.109 -13.656 1 97 229 GLY A CA 1
ATOM 1820 C C . GLY A 1 229 ? 0.231 -25.328 -13.906 1 97 229 GLY A C 1
ATOM 1821 O O . GLY A 1 229 ? 0.393 -24.719 -14.969 1 97 229 GLY A O 1
ATOM 1822 N N . ALA A 1 230 ? 1.102 -25.328 -12.953 1 98.06 230 ALA A N 1
ATOM 1823 C CA . ALA A 1 230 ? 2.412 -24.719 -13.148 1 98.06 230 ALA A CA 1
ATOM 1824 C C . ALA A 1 230 ? 3.16 -25.391 -14.297 1 98.06 230 ALA A C 1
ATOM 1826 O O . ALA A 1 230 ? 3.768 -24.719 -15.133 1 98.06 230 ALA A O 1
ATOM 1827 N N . SER A 1 231 ? 3.078 -26.703 -14.383 1 98.38 231 SER A N 1
ATOM 1828 C CA . SER A 1 231 ? 3.703 -27.438 -15.477 1 98.38 231 SER A CA 1
ATOM 1829 C C . SER A 1 231 ? 3.178 -26.969 -16.828 1 98.38 231 SER A C 1
ATOM 1831 O O . SER A 1 231 ? 3.953 -26.766 -17.766 1 98.38 231 SER A O 1
ATOM 1833 N N . VAL A 1 232 ? 1.901 -26.828 -16.875 1 98.56 232 VAL A N 1
ATOM 1834 C CA . VAL A 1 232 ? 1.28 -26.406 -18.141 1 98.56 232 VAL A CA 1
ATOM 1835 C C . VAL A 1 232 ? 1.845 -25.062 -18.562 1 98.56 232 VAL A C 1
ATOM 1837 O O . VAL A 1 232 ? 2.158 -24.859 -19.734 1 98.56 232 VAL A O 1
ATOM 1840 N N . THR A 1 233 ? 2.016 -24.172 -17.609 1 98.62 233 THR A N 1
ATOM 1841 C CA . THR A 1 233 ? 2.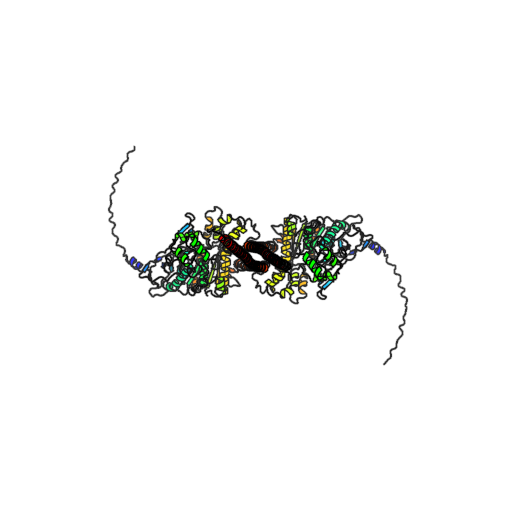6 -22.875 -17.906 1 98.62 233 THR A CA 1
ATOM 1842 C C . THR A 1 233 ? 4.02 -23.031 -18.438 1 98.62 233 THR A C 1
ATOM 1844 O O . THR A 1 233 ? 4.398 -22.359 -19.406 1 98.62 233 THR A O 1
ATOM 1847 N N . PHE A 1 234 ? 4.77 -23.875 -17.844 1 98.62 234 PHE A N 1
ATOM 1848 C CA . PHE A 1 234 ? 6.141 -24.109 -18.281 1 98.62 234 PHE A CA 1
ATOM 1849 C C . PHE A 1 234 ? 6.176 -24.672 -19.688 1 98.62 234 PHE A C 1
ATOM 1851 O O . PHE A 1 234 ? 7.008 -24.281 -20.516 1 98.62 234 PHE A O 1
ATOM 1858 N N . HIS A 1 235 ? 5.27 -25.562 -20.016 1 98.62 235 HIS A N 1
ATOM 1859 C CA . HIS A 1 235 ? 5.207 -26.125 -21.359 1 98.62 235 HIS A CA 1
ATOM 1860 C C . HIS A 1 235 ? 4.805 -25.078 -22.375 1 98.62 235 HIS A C 1
ATOM 1862 O O . HIS A 1 235 ? 5.266 -25.109 -23.516 1 98.62 235 HIS A O 1
ATOM 1868 N N . ILE A 1 236 ? 3.971 -24.141 -22.016 1 98.56 236 ILE A N 1
ATOM 1869 C CA . ILE A 1 236 ? 3.539 -23.078 -22.906 1 98.56 236 ILE A CA 1
ATOM 1870 C C . ILE A 1 236 ? 4.746 -22.25 -23.344 1 98.56 236 ILE A C 1
ATOM 1872 O O . ILE A 1 236 ? 4.852 -21.844 -24.5 1 98.56 236 ILE A O 1
ATOM 1876 N N . VAL A 1 237 ? 5.703 -22.062 -22.438 1 97.88 237 VAL A N 1
ATOM 1877 C CA . VAL A 1 237 ? 6.785 -21.125 -22.75 1 97.88 237 VAL A CA 1
ATOM 1878 C C . VAL A 1 237 ? 8.016 -21.906 -23.219 1 97.88 237 VAL A C 1
ATOM 1880 O O . VAL A 1 237 ? 8.984 -21.312 -23.703 1 97.88 237 VAL A O 1
ATOM 1883 N N . SER A 1 238 ? 7.988 -23.219 -23.078 1 97.31 238 SER A N 1
ATOM 1884 C CA . SER A 1 238 ? 9.148 -24.031 -23.438 1 97.31 238 SER A CA 1
ATOM 1885 C C . SER A 1 238 ? 9.219 -24.25 -24.938 1 97.31 238 SER A C 1
ATOM 1887 O O . SER A 1 238 ? 8.281 -24.781 -25.547 1 97.31 238 SER A O 1
ATOM 1889 N N . GLU A 1 239 ? 10.344 -23.984 -25.531 1 94.75 239 GLU A N 1
ATOM 1890 C CA . GLU A 1 239 ? 10.547 -24.203 -26.953 1 94.75 239 GLU A CA 1
ATOM 1891 C C . GLU A 1 239 ? 10.492 -25.688 -27.297 1 94.75 239 GLU A C 1
ATOM 1893 O O . GLU A 1 239 ? 9.969 -26.078 -28.344 1 94.75 239 GLU A O 1
ATOM 1898 N N . SER A 1 240 ? 11 -26.453 -26.422 1 94.69 240 SER A N 1
ATOM 1899 C CA . SER A 1 240 ? 11.086 -27.891 -26.672 1 94.69 240 SER A CA 1
ATOM 1900 C C . SER A 1 240 ? 9.711 -28.562 -26.594 1 94.69 240 SER A C 1
ATOM 1902 O O . SER A 1 240 ? 9.539 -29.703 -27.031 1 94.69 240 SER A O 1
ATOM 1904 N N . SER A 1 241 ? 8.711 -27.891 -26.078 1 96.44 241 SER A N 1
ATOM 1905 C CA . SER A 1 241 ? 7.367 -28.453 -25.969 1 96.44 241 SER A CA 1
ATOM 1906 C C . SER A 1 241 ? 6.48 -27.969 -27.125 1 96.44 241 SER A C 1
ATOM 1908 O O . SER A 1 241 ? 5.301 -28.328 -27.188 1 96.44 241 SER A O 1
ATOM 1910 N N . ARG A 1 242 ? 7.023 -27.188 -28.016 1 95.75 242 ARG A N 1
ATOM 1911 C CA . ARG A 1 242 ? 6.238 -26.594 -29.078 1 95.75 242 ARG A CA 1
ATOM 1912 C C . ARG A 1 242 ? 5.66 -27.672 -30 1 95.75 242 ARG A C 1
ATOM 1914 O O . ARG A 1 242 ? 6.355 -28.609 -30.375 1 95.75 242 ARG A O 1
ATOM 1921 N N . GLY A 1 243 ? 4.379 -27.453 -30.281 1 96.5 243 GLY A N 1
ATOM 1922 C CA . GLY A 1 243 ? 3.744 -28.281 -31.297 1 96.5 243 GLY A CA 1
ATOM 1923 C C . GLY A 1 243 ? 3.043 -29.5 -30.719 1 96.5 243 GLY A C 1
ATOM 1924 O O . GLY A 1 243 ? 2.332 -30.203 -31.438 1 96.5 243 GLY A O 1
ATOM 1925 N N . TYR A 1 244 ? 3.141 -29.703 -29.422 1 98.06 244 TYR A N 1
ATOM 1926 C CA . TYR A 1 244 ? 2.574 -30.922 -28.859 1 98.06 244 TYR A CA 1
ATOM 1927 C C . TYR A 1 244 ? 1.124 -30.719 -28.438 1 98.06 244 TYR A C 1
ATOM 1929 O O . TYR A 1 244 ? 0.39 -31.672 -28.203 1 98.06 244 TYR A O 1
ATOM 1937 N N . PHE A 1 245 ? 0.701 -29.5 -28.297 1 98.38 245 PHE A N 1
ATOM 1938 C CA . PHE A 1 245 ? -0.667 -29.203 -27.891 1 98.38 245 PHE A CA 1
ATOM 1939 C C . PHE A 1 245 ? -1.122 -27.875 -28.484 1 98.38 245 PHE A C 1
ATOM 1941 O O . PHE A 1 245 ? -0.297 -27.062 -28.906 1 98.38 245 PHE A O 1
ATOM 1948 N N . THR A 1 246 ? -2.443 -27.656 -28.5 1 97.81 246 THR A N 1
ATOM 1949 C CA . THR A 1 246 ? -2.99 -26.438 -29.094 1 97.81 246 THR A CA 1
ATOM 1950 C C . THR A 1 246 ? -3.818 -25.672 -28.078 1 97.81 246 THR A C 1
ATOM 1952 O O . THR A 1 246 ? -4.16 -24.5 -28.297 1 97.81 246 THR A O 1
ATOM 1955 N N . ARG A 1 247 ? -4.102 -26.344 -26.953 1 98.19 247 ARG A N 1
ATOM 1956 C CA . ARG A 1 247 ? -4.895 -25.719 -25.906 1 98.19 247 ARG A CA 1
ATOM 1957 C C . ARG A 1 247 ? -4.348 -26.078 -24.531 1 98.19 247 ARG A C 1
ATOM 1959 O O . ARG A 1 247 ? -3.719 -27.125 -24.359 1 98.19 247 ARG A O 1
ATOM 1966 N N . ALA A 1 248 ? -4.602 -25.203 -23.562 1 98.38 248 ALA A N 1
ATOM 1967 C CA . ALA A 1 248 ? -4.082 -25.391 -22.219 1 98.38 248 ALA A CA 1
ATOM 1968 C C . ALA A 1 248 ? -5.102 -24.953 -21.172 1 98.38 248 ALA A C 1
ATOM 1970 O O . ALA A 1 248 ? -5.77 -23.938 -21.344 1 98.38 248 ALA A O 1
ATOM 1971 N N . VAL A 1 249 ? -5.277 -25.75 -20.172 1 96.75 249 VAL A N 1
ATOM 1972 C CA . VAL A 1 249 ? -6.098 -25.438 -19 1 96.75 249 VAL A CA 1
ATOM 1973 C C . VAL A 1 249 ? -5.23 -25.422 -17.75 1 96.75 249 VAL A C 1
ATOM 1975 O O . VAL A 1 249 ? -4.574 -26.406 -17.422 1 96.75 249 VAL A O 1
ATOM 1978 N N . VAL A 1 250 ? -5.18 -24.297 -17.078 1 96.81 250 VAL A N 1
ATOM 1979 C CA . VAL A 1 250 ? -4.484 -24.188 -15.797 1 96.81 250 VAL A CA 1
ATOM 1980 C C . VAL A 1 250 ? -5.5 -23.969 -14.68 1 96.81 250 VAL A C 1
ATOM 1982 O O . VAL A 1 250 ? -6.242 -22.984 -14.703 1 96.81 250 VAL A O 1
ATOM 1985 N N . ALA A 1 251 ? -5.477 -24.906 -13.727 1 93.69 251 ALA A N 1
ATOM 1986 C CA . ALA A 1 251 ? -6.422 -24.828 -12.609 1 93.69 251 ALA A CA 1
ATOM 1987 C C . ALA A 1 251 ? -5.688 -24.703 -11.281 1 93.69 251 ALA A C 1
ATOM 1989 O O . ALA A 1 251 ? -4.926 -25.594 -10.898 1 93.69 251 ALA A O 1
ATOM 1990 N N . SER A 1 252 ? -5.902 -23.609 -10.57 1 93 252 SER A N 1
ATOM 1991 C CA . SER A 1 252 ? -5.418 -23.375 -9.211 1 93 252 SER A CA 1
ATOM 1992 C C . SER A 1 252 ? -3.904 -23.516 -9.133 1 93 252 SER A C 1
ATOM 1994 O O . SER A 1 252 ? -3.383 -24.172 -8.227 1 93 252 SER A O 1
ATOM 1996 N N . GLY A 1 253 ? -3.219 -23.031 -10.086 1 95.31 253 GLY A N 1
ATOM 1997 C CA . GLY A 1 253 ? -1.766 -23.047 -10.109 1 95.31 253 GLY A CA 1
ATOM 1998 C C . GLY A 1 253 ? -1.182 -22.656 -11.453 1 95.31 253 GLY A C 1
ATOM 1999 O O . GLY A 1 253 ? -1.686 -23.078 -12.5 1 95.31 253 GLY A O 1
ATOM 2000 N N . THR A 1 254 ? -0.206 -21.797 -11.438 1 97.62 254 THR A N 1
ATOM 2001 C CA . THR A 1 254 ? 0.498 -21.375 -12.648 1 97.62 254 THR A CA 1
ATOM 2002 C C . THR A 1 254 ? 2.004 -21.328 -12.406 1 97.62 254 THR A C 1
ATOM 2004 O O . THR A 1 254 ? 2.461 -21.422 -11.266 1 97.62 254 THR A O 1
ATOM 2007 N N . GLY A 1 255 ? 2.713 -21.266 -13.469 1 97.88 255 GLY A N 1
ATOM 2008 C CA . GLY A 1 255 ? 4.164 -21.188 -13.383 1 97.88 255 GLY A CA 1
ATOM 2009 C C . GLY A 1 255 ? 4.656 -19.859 -12.82 1 97.88 255 GLY A C 1
ATOM 2010 O O . GLY A 1 255 ? 5.859 -19.688 -12.625 1 97.88 255 GLY A O 1
ATOM 2011 N N . PHE A 1 256 ? 3.738 -18.984 -12.492 1 97.75 256 PHE A N 1
ATOM 2012 C CA . PHE A 1 256 ? 4.098 -17.672 -11.961 1 97.75 256 PHE A CA 1
ATOM 2013 C C . PHE A 1 256 ? 3.99 -17.656 -10.438 1 97.75 256 PHE A C 1
ATOM 2015 O O . PHE A 1 256 ? 4.391 -16.688 -9.789 1 97.75 256 PHE A O 1
ATOM 2022 N N . ALA A 1 257 ? 3.428 -18.734 -9.883 1 96.69 257 ALA A N 1
ATOM 2023 C CA . ALA A 1 257 ? 3.309 -18.797 -8.43 1 96.69 257 ALA A CA 1
ATOM 2024 C C . ALA A 1 257 ? 4.68 -18.766 -7.762 1 96.69 257 ALA A C 1
ATOM 2026 O O . ALA A 1 257 ? 5.648 -19.328 -8.297 1 96.69 257 ALA A O 1
ATOM 2027 N N . PRO A 1 258 ? 4.785 -18.141 -6.582 1 94.44 258 PRO A N 1
ATOM 2028 C CA . PRO A 1 258 ? 6.086 -18.062 -5.914 1 94.44 258 PRO A CA 1
ATOM 2029 C C . PRO A 1 258 ? 6.652 -19.422 -5.547 1 94.44 258 PRO A C 1
ATOM 2031 O O . PRO A 1 258 ? 7.867 -19.562 -5.359 1 94.44 258 PRO A O 1
ATOM 2034 N N . TRP A 1 259 ? 5.809 -20.406 -5.52 1 93.25 259 TRP A N 1
ATOM 2035 C CA . TRP A 1 259 ? 6.242 -21.75 -5.117 1 93.25 259 TRP A CA 1
ATOM 2036 C C . TRP A 1 259 ? 6.582 -22.594 -6.336 1 93.25 259 TRP A C 1
ATOM 2038 O O . TRP A 1 259 ? 6.922 -23.781 -6.199 1 93.25 259 TRP A O 1
ATOM 2048 N N . ALA A 1 260 ? 6.531 -22.062 -7.562 1 96.12 260 ALA A N 1
ATOM 2049 C CA . ALA A 1 260 ? 6.586 -22.891 -8.766 1 96.12 260 ALA A CA 1
ATOM 2050 C C . ALA A 1 260 ? 8.031 -23.141 -9.188 1 96.12 260 ALA A C 1
ATOM 2052 O O . ALA A 1 260 ? 8.312 -24.125 -9.875 1 96.12 260 ALA A O 1
ATOM 2053 N N . VAL A 1 261 ? 8.945 -22.266 -8.875 1 95.12 261 VAL A N 1
ATOM 2054 C CA . VAL A 1 261 ? 10.352 -22.391 -9.25 1 95.12 261 VAL A CA 1
ATOM 2055 C C . VAL A 1 261 ? 11.234 -22.156 -8.031 1 95.12 261 VAL A C 1
ATOM 2057 O O . VAL A 1 261 ? 10.93 -21.312 -7.188 1 95.12 261 VAL A O 1
ATOM 2060 N N . THR A 1 262 ? 12.211 -22.938 -7.895 1 92.31 262 THR A N 1
ATOM 2061 C CA . THR A 1 262 ? 13.109 -22.766 -6.758 1 92.31 262 THR A CA 1
ATOM 2062 C C . THR A 1 262 ? 14.336 -21.938 -7.16 1 92.31 262 THR A C 1
ATOM 2064 O O . THR A 1 262 ? 14.703 -21.906 -8.336 1 92.31 262 THR A O 1
ATOM 2067 N N . SER A 1 263 ? 14.766 -21.328 -6.047 1 86.62 263 SER A N 1
ATOM 2068 C CA . SER A 1 263 ? 16.031 -20.625 -6.207 1 86.62 263 SER A CA 1
ATOM 2069 C C . SER A 1 263 ? 17.188 -21.422 -5.633 1 86.62 263 SER A C 1
ATOM 2071 O O . SER A 1 263 ? 16.984 -22.297 -4.777 1 86.62 263 SER A O 1
ATOM 2073 N N . ASN A 1 264 ? 18.344 -21.453 -6.16 1 88.12 264 ASN A N 1
ATOM 2074 C CA . ASN A 1 264 ? 19.594 -22.016 -5.684 1 88.12 264 ASN A CA 1
ATOM 2075 C C . ASN A 1 264 ? 19.594 -23.547 -5.758 1 88.12 264 ASN A C 1
ATOM 2077 O O . ASN A 1 264 ? 19.875 -24.219 -4.766 1 88.12 264 ASN A O 1
ATOM 2081 N N . PRO A 1 265 ? 19.234 -24.188 -6.832 1 93.75 265 PRO A N 1
ATOM 2082 C CA . PRO A 1 265 ? 19.156 -25.641 -6.941 1 93.75 265 PRO A CA 1
ATOM 2083 C C . PRO A 1 265 ? 20.5 -26.328 -6.672 1 93.75 265 PRO A C 1
ATOM 2085 O O . PRO A 1 265 ? 20.531 -27.438 -6.137 1 93.75 265 PRO A O 1
ATOM 2088 N N . ARG A 1 266 ? 21.594 -25.656 -6.969 1 93.62 266 ARG A N 1
ATOM 2089 C CA . ARG A 1 266 ? 22.922 -26.219 -6.719 1 93.62 266 ARG A CA 1
ATOM 2090 C C . ARG A 1 266 ? 23.125 -26.469 -5.23 1 93.62 266 ARG A C 1
ATOM 2092 O O . ARG A 1 266 ? 23.594 -27.547 -4.84 1 93.62 266 ARG A O 1
ATOM 2099 N N . GLN A 1 267 ? 22.766 -25.5 -4.453 1 91.38 267 GLN A N 1
ATOM 2100 C CA . GLN A 1 267 ? 22.906 -25.641 -3.008 1 91.38 267 GLN A CA 1
ATOM 2101 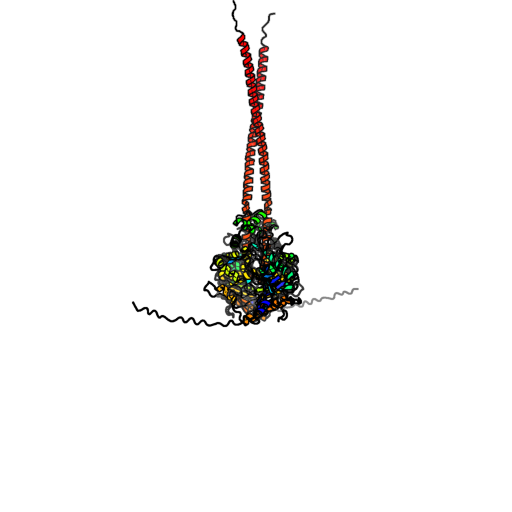C C . GLN A 1 267 ? 22.031 -26.766 -2.477 1 91.38 267 GLN A C 1
ATOM 2103 O O . GLN A 1 267 ? 22.422 -27.5 -1.562 1 91.38 267 GLN A O 1
ATOM 2108 N N . HIS A 1 268 ? 20.891 -26.938 -3.035 1 93.25 268 HIS A N 1
ATOM 2109 C CA . HIS A 1 268 ? 19.984 -28.016 -2.621 1 93.25 268 HIS A CA 1
ATOM 2110 C C . HIS A 1 268 ? 20.609 -29.391 -2.889 1 93.25 268 HIS A C 1
ATOM 2112 O O . HIS A 1 268 ? 20.562 -30.266 -2.033 1 93.25 268 HIS A O 1
ATOM 2118 N N . ALA A 1 269 ? 21.172 -29.531 -4.047 1 95.88 269 ALA A N 1
ATOM 2119 C CA . ALA A 1 269 ? 21.797 -30.797 -4.43 1 95.88 269 ALA A CA 1
ATOM 2120 C C . ALA A 1 269 ? 23 -31.094 -3.541 1 95.88 269 ALA A C 1
ATOM 2122 O O . ALA A 1 269 ? 23.188 -32.25 -3.104 1 95.88 269 ALA A O 1
ATOM 2123 N N . GLN A 1 270 ? 23.75 -30.078 -3.268 1 94.81 270 GLN A N 1
ATOM 2124 C CA . GLN A 1 270 ? 24.938 -30.219 -2.432 1 94.81 270 GLN A CA 1
ATOM 2125 C C . GLN A 1 270 ? 24.547 -30.578 -0.999 1 94.81 270 GLN A C 1
ATOM 2127 O O . GLN A 1 270 ? 25.203 -31.438 -0.377 1 94.81 270 GLN A O 1
ATOM 2132 N N . ASN A 1 271 ? 23.547 -29.969 -0.537 1 92.5 271 ASN A N 1
ATOM 2133 C CA . ASN A 1 271 ? 23.078 -30.281 0.808 1 92.5 271 ASN A CA 1
ATOM 2134 C C . ASN A 1 271 ? 22.578 -31.719 0.909 1 92.5 271 ASN A C 1
ATOM 2136 O O . ASN A 1 271 ? 22.844 -32.406 1.901 1 92.5 271 ASN A O 1
ATOM 2140 N N . ALA A 1 272 ? 21.828 -32.125 -0.088 1 93.94 272 ALA A N 1
ATOM 2141 C CA . ALA A 1 272 ? 21.344 -33.5 -0.117 1 93.94 272 ALA A CA 1
ATOM 2142 C C . ALA A 1 272 ? 22.5 -34.5 -0.156 1 93.94 272 ALA A C 1
ATOM 2144 O O . ALA A 1 272 ? 22.484 -35.5 0.557 1 93.94 272 ALA A O 1
ATOM 2145 N N . ALA A 1 273 ? 23.516 -34.188 -0.958 1 95.25 273 ALA A N 1
ATOM 2146 C CA . ALA A 1 273 ? 24.703 -35.031 -1.074 1 95.25 273 ALA A CA 1
ATOM 2147 C C . ALA A 1 273 ? 25.438 -35.125 0.256 1 95.25 273 ALA A C 1
ATOM 2149 O O . ALA A 1 273 ? 25.797 -36.219 0.707 1 95.25 273 ALA A O 1
ATOM 2150 N N . PHE A 1 274 ? 25.578 -34 0.829 1 93.38 274 PHE A N 1
ATOM 2151 C CA . PHE A 1 274 ? 26.297 -33.938 2.102 1 93.38 274 PHE A CA 1
ATOM 2152 C C . PHE A 1 274 ? 25.578 -34.75 3.168 1 93.38 274 PHE A C 1
ATOM 2154 O O . PHE A 1 274 ? 26.203 -35.5 3.912 1 93.38 274 PHE A O 1
ATOM 2161 N N . SER A 1 275 ? 24.312 -34.625 3.211 1 94.06 275 SER A N 1
ATOM 2162 C CA . SER A 1 275 ? 23.516 -35.344 4.215 1 94.06 275 SER A CA 1
ATOM 2163 C C . SER A 1 275 ? 23.578 -36.844 4.035 1 94.06 275 SER A C 1
ATOM 2165 O O . SER A 1 275 ? 23.359 -37.594 4.984 1 94.06 275 SER A O 1
ATOM 2167 N N . LEU A 1 276 ? 23.922 -37.312 2.818 1 95.38 276 LEU A N 1
ATOM 2168 C CA . LEU A 1 276 ? 23.953 -38.75 2.529 1 95.38 276 LEU A CA 1
ATOM 2169 C C . LEU A 1 276 ? 25.375 -39.25 2.465 1 95.38 276 LEU A C 1
ATOM 2171 O O . LEU A 1 276 ? 25.625 -40.375 1.996 1 95.38 276 LEU A O 1
ATOM 2175 N N . GLY A 1 277 ? 26.297 -38.438 2.838 1 94.12 277 GLY A N 1
ATOM 2176 C CA . GLY A 1 277 ? 27.688 -38.844 2.914 1 94.12 277 GLY A CA 1
ATOM 2177 C C . GLY A 1 277 ? 28.406 -38.75 1.584 1 94.12 277 GLY A C 1
ATOM 2178 O O . GLY A 1 277 ? 29.469 -39.344 1.404 1 94.12 277 GLY A O 1
ATOM 2179 N N . CYS A 1 278 ? 27.875 -38.062 0.631 1 95.81 278 CYS A N 1
ATOM 2180 C CA . CYS A 1 278 ? 28.5 -37.844 -0.667 1 95.81 278 CYS A CA 1
ATOM 2181 C C . CYS A 1 278 ? 29.297 -36.531 -0.669 1 95.81 278 CYS A C 1
ATOM 2183 O O . CYS A 1 278 ? 28.984 -35.594 0.073 1 95.81 278 CYS A O 1
ATOM 2185 N N . GLN A 1 279 ? 30.297 -36.469 -1.484 1 92.94 279 GLN A N 1
ATOM 2186 C CA . GLN A 1 279 ? 31.016 -35.219 -1.686 1 92.94 279 GLN A CA 1
ATOM 2187 C C . GLN A 1 279 ? 30.203 -34.25 -2.533 1 92.94 279 GLN A C 1
ATOM 2189 O O . GLN A 1 279 ? 29.625 -34.656 -3.549 1 92.94 279 GLN A O 1
ATOM 2194 N N . PRO A 1 280 ? 30.219 -33.031 -2.096 1 90.44 280 PRO A N 1
ATOM 2195 C CA . PRO A 1 280 ? 29.375 -32.062 -2.793 1 90.44 280 PRO A CA 1
ATOM 2196 C C . PRO A 1 280 ? 29.984 -31.594 -4.113 1 90.44 280 PRO A C 1
ATOM 2198 O O . PRO A 1 280 ? 29.297 -30.969 -4.922 1 90.44 280 PRO A O 1
ATOM 2201 N N . PHE A 1 281 ? 31.328 -31.891 -4.297 1 88.88 281 PHE A N 1
ATOM 2202 C CA . PHE A 1 281 ? 32 -31.547 -5.535 1 88.88 281 PHE A CA 1
ATOM 2203 C C . PHE A 1 281 ? 32.969 -32.656 -5.957 1 88.88 281 PHE A C 1
ATOM 2205 O O . PHE A 1 281 ? 33.5 -33.375 -5.109 1 88.88 281 PHE A O 1
ATOM 2212 N N . PRO A 1 282 ? 33.188 -32.719 -7.281 1 93.88 282 PRO A N 1
ATOM 2213 C CA . PRO A 1 282 ? 32.5 -32.094 -8.398 1 93.88 282 PRO A CA 1
ATOM 2214 C C . PRO A 1 282 ? 31.094 -32.656 -8.617 1 93.88 282 PRO A C 1
ATOM 2216 O O . PRO A 1 282 ? 30.75 -33.688 -8.023 1 93.88 282 PRO A O 1
ATOM 2219 N N . SER A 1 283 ? 30.25 -32.094 -9.492 1 95.44 283 SER A N 1
ATOM 2220 C CA . SER A 1 283 ? 28.875 -32.531 -9.758 1 95.44 283 SER A CA 1
ATOM 2221 C C . SER A 1 283 ? 28.844 -34 -10.195 1 95.44 283 SER A C 1
ATOM 2223 O O . SER A 1 283 ? 27.922 -34.719 -9.82 1 95.44 283 SER A O 1
ATOM 2225 N N . SER A 1 284 ? 29.812 -34.344 -10.969 1 95.12 284 SER A N 1
ATOM 2226 C CA . SER A 1 284 ? 29.859 -35.719 -11.469 1 95.12 284 SER A CA 1
ATOM 2227 C C . SER A 1 284 ? 29.984 -36.719 -10.32 1 95.12 284 SER A C 1
ATOM 2229 O O . SER A 1 284 ? 29.297 -37.75 -10.297 1 95.12 284 SER A O 1
ATOM 2231 N N . GLY A 1 285 ? 30.906 -36.406 -9.453 1 94.69 285 GLY A N 1
ATOM 2232 C CA . GLY A 1 285 ? 31.078 -37.25 -8.289 1 94.69 285 GLY A CA 1
ATOM 2233 C C . GLY A 1 285 ? 29.875 -37.281 -7.371 1 94.69 285 GLY A C 1
ATOM 2234 O O . GLY A 1 285 ? 29.5 -38.312 -6.844 1 94.69 285 GLY A O 1
ATOM 2235 N N . LEU A 1 286 ? 29.344 -36.125 -7.18 1 96.69 286 LEU A N 1
ATOM 2236 C CA . LEU A 1 286 ? 28.125 -35.969 -6.383 1 96.69 286 LEU A CA 1
ATOM 2237 C C . LEU A 1 286 ? 27.016 -36.875 -6.922 1 96.69 286 LEU A C 1
ATOM 2239 O O . LEU A 1 286 ? 26.391 -37.625 -6.164 1 96.69 286 LEU A O 1
ATOM 2243 N N . LEU A 1 287 ? 26.781 -36.875 -8.203 1 96.94 287 LEU A N 1
ATOM 2244 C CA . LEU A 1 287 ? 25.703 -37.625 -8.844 1 96.94 287 LEU A CA 1
ATOM 2245 C C . LEU A 1 287 ? 25.969 -39.125 -8.789 1 96.94 287 LEU A C 1
ATOM 2247 O O . LEU A 1 287 ? 25.047 -39.906 -8.594 1 96.94 287 LEU A O 1
ATOM 2251 N N . HIS A 1 288 ? 27.203 -39.438 -9.031 1 96.19 288 HIS A N 1
ATOM 2252 C CA . HIS A 1 288 ? 27.562 -40.844 -8.953 1 96.19 288 HIS A CA 1
ATOM 2253 C C . HIS A 1 288 ? 27.234 -41.438 -7.586 1 96.19 288 HIS A C 1
ATOM 2255 O O . HIS A 1 288 ? 26.688 -42.531 -7.492 1 96.19 288 HIS A O 1
ATOM 2261 N N . CYS A 1 289 ? 27.578 -40.688 -6.621 1 96.88 289 CYS A N 1
ATOM 2262 C CA . CYS A 1 289 ? 27.297 -41.125 -5.254 1 96.88 289 CYS A CA 1
ATOM 2263 C C . CYS A 1 289 ? 25.797 -41.219 -5.008 1 96.88 289 CYS A C 1
ATOM 2265 O O . CYS A 1 289 ? 25.312 -42.219 -4.477 1 96.88 289 CYS A O 1
ATOM 2267 N N . LEU A 1 290 ? 25 -40.219 -5.395 1 97.12 290 LEU A N 1
ATOM 2268 C CA . LEU A 1 290 ? 23.562 -40.156 -5.152 1 97.12 290 LEU A CA 1
ATOM 2269 C C . LEU A 1 290 ? 22.859 -41.281 -5.902 1 97.12 290 LEU A C 1
ATOM 2271 O O . LEU A 1 290 ? 21.844 -41.812 -5.426 1 97.12 290 LEU A O 1
ATOM 2275 N N . ARG A 1 291 ? 23.344 -41.688 -7.074 1 97 291 ARG A N 1
ATOM 2276 C CA . ARG A 1 291 ? 22.75 -42.75 -7.867 1 97 291 ARG A CA 1
ATOM 2277 C C . ARG A 1 291 ? 22.844 -44.094 -7.141 1 97 291 ARG A C 1
ATOM 2279 O O . ARG A 1 291 ? 22.094 -45.031 -7.441 1 97 291 ARG A O 1
ATOM 2286 N N . GLN A 1 292 ? 23.703 -44.125 -6.191 1 96.19 292 GLN A N 1
ATOM 2287 C CA . GLN A 1 292 ? 23.906 -45.375 -5.477 1 96.19 292 GLN A CA 1
ATOM 2288 C C . GLN A 1 292 ? 23.062 -45.438 -4.215 1 96.19 292 GLN A C 1
ATOM 2290 O O . GLN A 1 292 ? 22.984 -46.5 -3.564 1 96.19 292 GLN A O 1
ATOM 2295 N N . LYS A 1 293 ? 22.453 -44.406 -3.891 1 97 293 LYS A N 1
ATOM 2296 C CA . LYS A 1 293 ? 21.672 -44.375 -2.666 1 97 293 LYS A CA 1
ATOM 2297 C C . LYS A 1 293 ? 20.297 -45 -2.887 1 97 293 LYS A C 1
ATOM 2299 O O . LYS A 1 293 ? 19.781 -45.031 -4.012 1 97 293 LYS A O 1
ATOM 2304 N N . SER A 1 294 ? 19.703 -45.5 -1.848 1 96.06 294 SER A N 1
ATOM 2305 C CA . SER A 1 294 ? 18.375 -46.125 -1.943 1 96.06 294 SER A CA 1
ATOM 2306 C C . SER A 1 294 ? 17.297 -45.062 -2.143 1 96.06 294 SER A C 1
ATOM 2308 O O . SER A 1 294 ? 17.484 -43.906 -1.811 1 96.06 294 SER A O 1
ATOM 2310 N N . VAL A 1 295 ? 16.141 -45.5 -2.674 1 95.75 295 VAL A N 1
ATOM 2311 C CA . VAL A 1 295 ? 14.992 -44.656 -2.859 1 95.75 295 VAL A CA 1
ATOM 2312 C C . VAL A 1 295 ? 14.547 -44.094 -1.512 1 95.75 295 VAL A C 1
ATOM 2314 O O . VAL A 1 295 ? 14.25 -42.906 -1.396 1 95.75 295 VAL A O 1
ATOM 2317 N N . GLU A 1 296 ? 14.578 -44.875 -0.502 1 93.38 296 GLU A N 1
ATOM 2318 C CA . GLU A 1 296 ? 14.133 -44.5 0.83 1 93.38 296 GLU A CA 1
ATOM 2319 C C . GLU A 1 296 ? 15.039 -43.406 1.41 1 93.38 296 GLU A C 1
ATOM 2321 O O . GLU A 1 296 ? 14.555 -42.438 2.035 1 93.38 296 GLU A O 1
ATOM 2326 N N . ALA A 1 297 ? 16.297 -43.531 1.187 1 94.56 297 ALA A N 1
ATOM 2327 C CA . ALA A 1 297 ? 17.25 -42.562 1.708 1 94.56 297 ALA A CA 1
ATOM 2328 C C . ALA A 1 297 ? 17.031 -41.188 1.054 1 94.56 297 ALA A C 1
ATOM 2330 O O . ALA A 1 297 ? 17.094 -40.156 1.724 1 94.56 297 ALA A O 1
ATOM 2331 N N . LEU A 1 298 ? 16.828 -41.219 -0.216 1 95.5 298 LEU A N 1
ATOM 2332 C CA . LEU A 1 298 ? 16.609 -40 -0.946 1 95.5 298 LEU A CA 1
ATOM 2333 C C . LEU A 1 298 ? 15.297 -39.344 -0.53 1 95.5 298 LEU A C 1
ATOM 2335 O O . LEU A 1 298 ? 15.227 -38.125 -0.371 1 95.5 298 LEU A O 1
ATOM 2339 N N . LEU A 1 299 ? 14.258 -40.125 -0.329 1 94.25 299 LEU A N 1
ATOM 2340 C CA . LEU A 1 299 ? 12.961 -39.594 0.084 1 94.25 299 LEU A CA 1
ATOM 2341 C C . LEU A 1 299 ? 13.023 -39.031 1.502 1 94.25 299 LEU A C 1
ATOM 2343 O O . LEU A 1 299 ? 12.344 -38.062 1.823 1 94.25 299 LEU A O 1
ATOM 2347 N N . GLU A 1 300 ? 13.812 -39.594 2.32 1 89.75 300 GLU A N 1
ATOM 2348 C CA . GLU A 1 300 ? 13.992 -39.094 3.674 1 89.75 300 GLU A CA 1
ATOM 2349 C C . GLU A 1 300 ? 14.609 -37.688 3.656 1 89.75 300 GLU A C 1
ATOM 2351 O O . GLU A 1 300 ? 14.227 -36.812 4.441 1 89.75 300 GLU A O 1
ATOM 2356 N N . ILE A 1 301 ? 15.594 -37.531 2.779 1 89.81 301 ILE A N 1
ATOM 2357 C CA . ILE A 1 301 ? 16.219 -36.219 2.641 1 89.81 301 ILE A CA 1
ATOM 2358 C C . ILE A 1 301 ? 15.18 -35.219 2.166 1 89.81 301 ILE A C 1
ATOM 2360 O O . ILE A 1 301 ? 15.133 -34.094 2.672 1 89.81 301 ILE A O 1
ATOM 2364 N N . GLN A 1 302 ? 14.414 -35.562 1.212 1 90.12 302 GLN A N 1
ATOM 2365 C CA . GLN A 1 302 ? 13.367 -34.688 0.711 1 90.12 302 GLN A CA 1
ATOM 2366 C C . GLN A 1 302 ? 12.391 -34.312 1.819 1 90.12 302 GLN A C 1
ATOM 2368 O O . GLN A 1 302 ? 12.008 -33.156 1.942 1 90.12 302 GLN A O 1
ATOM 2373 N N . ALA A 1 303 ? 12 -35.281 2.602 1 86.19 303 ALA A N 1
ATOM 2374 C CA . ALA A 1 303 ? 11.023 -35.062 3.66 1 86.19 303 ALA A CA 1
ATOM 2375 C C . ALA A 1 303 ? 11.555 -34.094 4.723 1 86.19 303 ALA A C 1
ATOM 2377 O O . ALA A 1 303 ? 10.797 -33.344 5.344 1 86.19 303 ALA A O 1
ATOM 2378 N N . LYS A 1 304 ? 12.82 -34.062 4.891 1 83.62 304 LYS A N 1
ATOM 2379 C CA . LYS A 1 304 ? 13.445 -33.25 5.922 1 83.62 304 LYS A CA 1
ATOM 2380 C C . LYS A 1 304 ? 13.852 -31.875 5.367 1 83.62 304 LYS A C 1
ATOM 2382 O O . LYS A 1 304 ? 14.305 -31 6.109 1 83.62 304 LYS A O 1
ATOM 2387 N N . SER A 1 305 ? 13.648 -31.75 4.117 1 82.31 305 SER A N 1
ATOM 2388 C CA . SER A 1 305 ? 14.023 -30.5 3.469 1 82.31 305 SER A CA 1
ATOM 2389 C C . SER A 1 305 ? 12.836 -29.547 3.373 1 82.31 305 SER A C 1
ATOM 2391 O O . SER A 1 305 ? 11.688 -29.984 3.391 1 82.31 305 SER A O 1
ATOM 2393 N N . PRO A 1 306 ? 13.203 -28.25 3.301 1 76.56 306 PRO A N 1
ATOM 2394 C CA . PRO A 1 306 ? 12.117 -27.281 3.076 1 76.56 306 PRO A CA 1
ATOM 2395 C C . PRO A 1 306 ? 11.32 -27.578 1.811 1 76.56 306 PRO A C 1
ATOM 2397 O O . PRO A 1 306 ? 11.867 -28.094 0.835 1 76.56 306 PRO A O 1
ATOM 2400 N N . ASN A 1 307 ? 10.062 -27.109 1.858 1 75.62 307 ASN A N 1
ATOM 2401 C CA . ASN A 1 307 ? 9.164 -27.344 0.738 1 75.62 307 ASN A CA 1
ATOM 2402 C C . ASN A 1 307 ? 9.625 -26.609 -0.519 1 75.62 307 ASN A C 1
ATOM 2404 O O . ASN A 1 307 ? 9.195 -26.953 -1.627 1 75.62 307 ASN A O 1
ATOM 2408 N N . SER A 1 308 ? 10.484 -25.703 -0.344 1 77.62 308 SER A N 1
ATOM 2409 C CA . SER A 1 308 ? 10.953 -24.906 -1.467 1 77.62 308 SER A CA 1
ATOM 2410 C C . SER A 1 308 ? 12.094 -25.594 -2.209 1 77.62 308 SER A C 1
ATOM 2412 O O . SER A 1 308 ? 12.602 -25.078 -3.199 1 77.62 308 SER A O 1
ATOM 2414 N N . MET A 1 309 ? 12.359 -26.844 -1.803 1 85.25 309 MET A N 1
ATOM 2415 C CA . MET A 1 309 ? 13.461 -27.562 -2.441 1 85.25 309 MET A CA 1
ATOM 2416 C C . MET A 1 309 ? 12.938 -28.609 -3.416 1 85.25 309 MET A C 1
ATOM 2418 O O . MET A 1 309 ? 11.82 -29.094 -3.266 1 85.25 309 MET A O 1
ATOM 2422 N N . PHE A 1 310 ? 13.758 -28.844 -4.438 1 93.81 310 PHE A N 1
ATOM 2423 C CA . PHE A 1 310 ? 13.492 -29.875 -5.445 1 93.81 310 PHE A CA 1
ATOM 2424 C C . PHE A 1 310 ? 12.227 -29.547 -6.227 1 93.81 310 PHE A C 1
ATOM 2426 O O . PHE A 1 310 ? 11.32 -30.375 -6.324 1 93.81 310 PHE A O 1
ATOM 2433 N N . LEU A 1 311 ? 12.242 -28.359 -6.715 1 96.25 311 LEU A N 1
ATOM 2434 C CA . LEU A 1 311 ? 11.219 -27.797 -7.59 1 96.25 311 LEU A CA 1
ATOM 2435 C C . LEU A 1 311 ? 11.797 -27.469 -8.961 1 96.25 311 LEU A C 1
ATOM 2437 O O . LEU A 1 311 ? 13.008 -27.562 -9.164 1 96.25 311 LEU A O 1
ATOM 2441 N N . PRO A 1 312 ? 10.93 -27.188 -9.945 1 97.75 312 PRO A N 1
ATOM 2442 C CA . PRO A 1 312 ? 11.43 -26.781 -11.258 1 97.75 312 PRO A CA 1
ATOM 2443 C C . PRO A 1 312 ? 12.477 -25.672 -11.164 1 97.75 312 PRO A C 1
ATOM 2445 O O . PRO A 1 312 ? 12.398 -24.812 -10.281 1 97.75 312 PRO A O 1
ATOM 2448 N N . VAL A 1 313 ? 13.469 -25.703 -12.055 1 96.88 313 VAL A N 1
ATOM 2449 C CA . VAL A 1 313 ? 14.594 -24.766 -12 1 96.88 313 VAL A CA 1
ATOM 2450 C C . VAL A 1 313 ? 14.773 -24.094 -13.359 1 96.88 313 VAL A C 1
ATOM 2452 O O . VAL A 1 313 ? 14.266 -24.594 -14.375 1 96.88 313 VAL A O 1
ATOM 2455 N N . ILE A 1 314 ? 15.43 -22.969 -13.336 1 95.56 314 ILE A N 1
ATOM 2456 C CA . ILE A 1 314 ? 15.859 -22.312 -14.57 1 95.56 314 ILE A CA 1
ATOM 2457 C C . ILE A 1 314 ? 17.172 -22.938 -15.047 1 95.56 314 ILE A C 1
ATOM 2459 O O . ILE A 1 314 ? 18.156 -22.984 -14.297 1 95.56 314 ILE A O 1
ATOM 2463 N N . GLU A 1 315 ? 17.078 -23.5 -16.188 1 94.44 315 GLU A N 1
ATOM 2464 C CA . GLU A 1 315 ? 18.266 -24.125 -16.797 1 94.44 315 GLU A CA 1
ATOM 2465 C C . GLU A 1 315 ? 19.047 -23.141 -17.641 1 94.44 315 GLU A C 1
ATOM 2467 O O . GLU A 1 315 ? 18.828 -23.062 -18.859 1 94.44 315 GLU A O 1
ATOM 2472 N N . LYS A 1 316 ? 20.016 -22.469 -17.047 1 82.06 316 LYS A N 1
ATOM 2473 C CA . LYS A 1 316 ? 20.75 -21.406 -17.719 1 82.06 316 LYS A CA 1
ATOM 2474 C C . LYS A 1 316 ? 21.703 -21.969 -18.766 1 82.06 316 LYS A C 1
ATOM 2476 O O . LYS A 1 316 ? 22.406 -22.953 -18.516 1 82.06 316 LYS A O 1
ATOM 2481 N N . ASN A 1 317 ? 21.781 -21.625 -19.969 1 79.69 317 ASN A N 1
ATOM 2482 C CA . ASN A 1 317 ? 22.734 -21.875 -21.047 1 79.69 317 ASN A CA 1
ATOM 2483 C C . ASN A 1 317 ? 22.75 -23.344 -21.453 1 79.69 317 ASN A C 1
ATOM 2485 O O . ASN A 1 317 ? 23.812 -23.906 -21.688 1 79.69 317 ASN A O 1
ATOM 2489 N N . LEU A 1 318 ? 21.672 -24.016 -21.297 1 83.69 318 LEU A N 1
ATOM 2490 C CA . LEU A 1 318 ? 21.594 -25.422 -21.688 1 83.69 318 LEU A CA 1
ATOM 2491 C C . LEU A 1 318 ? 20.828 -25.578 -23 1 83.69 318 LEU A C 1
ATOM 2493 O O . LEU A 1 318 ? 19.75 -25.016 -23.172 1 83.69 318 LEU A O 1
ATOM 2497 N N . THR A 1 319 ? 21.469 -26.234 -23.875 1 81.69 319 THR A N 1
ATOM 2498 C CA . THR A 1 319 ? 20.781 -26.578 -25.109 1 81.69 319 THR A CA 1
ATOM 2499 C C . THR A 1 319 ? 19.625 -27.531 -24.828 1 81.69 319 THR A C 1
ATOM 2501 O O . THR A 1 319 ? 19.797 -28.531 -24.125 1 81.69 319 THR A O 1
ATOM 2504 N N . GLY A 1 320 ? 18.453 -27.219 -25.297 1 82.56 320 GLY A N 1
ATOM 2505 C CA . GLY A 1 320 ? 17.281 -28.062 -25.094 1 82.56 320 GLY A CA 1
ATOM 2506 C C . GLY A 1 320 ? 16.641 -27.875 -23.734 1 82.56 320 GLY A C 1
ATOM 2507 O O . GLY A 1 320 ? 15.844 -28.703 -23.281 1 82.56 320 GLY A O 1
ATOM 2508 N N . ALA A 1 321 ? 16.953 -26.781 -23.141 1 91.81 321 ALA A N 1
ATOM 2509 C CA . ALA A 1 321 ? 16.438 -26.484 -21.812 1 91.81 321 ALA A CA 1
ATOM 2510 C C . ALA A 1 321 ? 14.922 -26.359 -21.812 1 91.81 321 ALA A C 1
ATOM 2512 O O . ALA A 1 321 ? 14.336 -25.844 -22.766 1 91.81 321 ALA A O 1
ATOM 2513 N N . MET A 1 322 ? 14.312 -26.953 -20.75 1 94.31 322 MET A N 1
ATOM 2514 C CA . MET A 1 322 ? 12.883 -26.781 -20.531 1 94.31 322 MET A CA 1
ATOM 2515 C C . MET A 1 322 ? 12.547 -25.328 -20.234 1 94.31 322 MET A C 1
ATOM 2517 O O . MET A 1 322 ? 11.586 -24.781 -20.781 1 94.31 322 MET A O 1
ATOM 2521 N N . LEU A 1 323 ? 13.266 -24.75 -19.312 1 96.25 323 LEU A N 1
ATOM 2522 C CA . LEU A 1 323 ? 13.117 -23.344 -18.922 1 96.25 323 LEU A CA 1
ATOM 2523 C C . LEU A 1 323 ? 14.445 -22.609 -19.016 1 96.25 323 LEU A C 1
ATOM 2525 O O . LEU A 1 323 ? 15.344 -22.844 -18.203 1 96.25 323 LEU A O 1
ATOM 2529 N N . THR A 1 324 ? 14.57 -21.641 -19.906 1 94.5 324 THR A N 1
ATOM 2530 C CA . THR A 1 324 ? 15.805 -20.891 -20.062 1 94.5 324 THR A CA 1
ATOM 2531 C C . THR A 1 324 ? 15.797 -19.656 -19.172 1 94.5 324 THR A C 1
ATOM 2533 O O . THR A 1 324 ? 16.844 -19.031 -18.938 1 94.5 324 THR A O 1
ATOM 2536 N N . ASP A 1 325 ? 14.625 -19.281 -18.734 1 94.38 325 ASP A N 1
ATOM 2537 C CA . ASP A 1 325 ? 14.391 -18.156 -17.844 1 94.38 325 ASP A CA 1
ATOM 2538 C C . ASP A 1 325 ? 13.07 -18.297 -17.094 1 94.38 325 ASP A C 1
ATOM 2540 O O . ASP A 1 325 ? 12.32 -19.25 -17.328 1 94.38 325 ASP A O 1
ATOM 2544 N N . HIS A 1 326 ? 12.891 -17.359 -16.125 1 94.75 326 HIS A N 1
ATOM 2545 C CA . HIS A 1 326 ? 11.586 -17.328 -15.477 1 94.75 326 HIS A CA 1
ATOM 2546 C C . HIS A 1 326 ? 10.469 -17.109 -16.5 1 94.75 326 HIS A C 1
ATOM 2548 O O . HIS A 1 326 ? 10.641 -16.359 -17.469 1 94.75 326 HIS A O 1
ATOM 2554 N N . PRO A 1 327 ? 9.289 -17.75 -16.281 1 96.5 327 PRO A N 1
ATOM 2555 C CA . PRO A 1 327 ? 8.211 -17.656 -17.266 1 96.5 327 PRO A CA 1
ATOM 2556 C C . PRO A 1 327 ? 7.855 -16.203 -17.609 1 96.5 327 PRO A C 1
ATOM 2558 O O . PRO A 1 327 ? 7.496 -15.914 -18.75 1 96.5 327 PRO A O 1
ATOM 2561 N N . TYR A 1 328 ? 7.961 -15.32 -16.656 1 95.31 328 TYR A N 1
ATOM 2562 C CA . TYR A 1 328 ? 7.688 -13.914 -16.906 1 95.31 328 TYR A CA 1
ATOM 2563 C C . TYR A 1 328 ? 8.602 -13.367 -17.984 1 95.31 328 TYR A C 1
ATOM 2565 O O . TYR A 1 328 ? 8.133 -12.711 -18.922 1 95.31 328 TYR A O 1
ATOM 2573 N N . GLN A 1 329 ? 9.859 -13.641 -17.828 1 94.38 329 GLN A N 1
ATOM 2574 C CA . GLN A 1 329 ? 10.844 -13.172 -18.812 1 94.38 329 GLN A CA 1
ATOM 2575 C C . GLN A 1 329 ? 10.656 -13.867 -20.156 1 94.38 329 GLN A C 1
ATOM 2577 O O . GLN A 1 329 ? 10.852 -13.258 -21.203 1 94.38 329 GLN A O 1
ATOM 2582 N N . MET A 1 330 ? 10.273 -15.078 -20.125 1 95.88 330 MET A N 1
ATOM 2583 C CA . MET A 1 330 ? 10.086 -15.836 -21.359 1 95.88 330 MET A CA 1
ATOM 2584 C C . MET A 1 330 ? 8.898 -15.297 -22.156 1 95.88 330 MET A C 1
ATOM 2586 O O . MET A 1 330 ? 8.961 -15.211 -23.375 1 95.88 330 MET A O 1
ATOM 2590 N N . TYR A 1 331 ? 7.82 -14.906 -21.5 1 96.19 331 TYR A N 1
ATOM 2591 C CA . TYR A 1 331 ? 6.719 -14.219 -22.172 1 96.19 331 TYR A CA 1
ATOM 2592 C C . TYR A 1 331 ? 7.184 -12.906 -22.766 1 96.19 331 TYR A C 1
ATOM 2594 O O . TYR A 1 331 ? 6.832 -12.578 -23.906 1 96.19 331 TYR A O 1
ATOM 2602 N N . SER A 1 332 ? 8.008 -12.164 -22.016 1 93.12 332 SER A N 1
ATOM 2603 C CA . SER A 1 332 ? 8.5 -10.867 -22.469 1 93.12 332 SER A CA 1
ATOM 2604 C C . SER A 1 332 ? 9.375 -11.016 -23.703 1 93.12 332 SER A C 1
ATOM 2606 O O . SER A 1 332 ? 9.43 -10.109 -24.547 1 93.12 332 SER A O 1
ATOM 2608 N N . LYS A 1 333 ? 9.992 -12.164 -23.812 1 93.12 333 LYS A N 1
ATOM 2609 C CA . LYS A 1 333 ? 10.875 -12.438 -24.953 1 93.12 333 LYS A CA 1
ATOM 2610 C C . LYS A 1 333 ? 10.094 -13.031 -26.125 1 93.12 333 LYS A C 1
ATOM 2612 O O . LYS A 1 333 ? 10.68 -13.398 -27.141 1 93.12 333 LYS A O 1
ATOM 2617 N N . GLY A 1 334 ? 8.82 -13.203 -25.938 1 94 334 GLY A N 1
ATOM 2618 C CA . GLY A 1 334 ? 7.973 -13.695 -27 1 94 334 GLY A CA 1
ATOM 2619 C C . GLY A 1 334 ? 8.062 -15.195 -27.203 1 94 334 GLY A C 1
ATOM 2620 O O . GLY A 1 334 ? 7.828 -15.695 -28.297 1 94 334 GLY A O 1
ATOM 2621 N N . LEU A 1 335 ? 8.383 -15.914 -26.203 1 94.31 335 LEU A N 1
ATOM 2622 C CA . LEU A 1 335 ? 8.625 -17.344 -26.344 1 94.31 335 LEU A CA 1
ATOM 2623 C C . LEU A 1 335 ? 7.348 -18.141 -26.094 1 94.31 335 LEU A C 1
ATOM 2625 O O . LEU A 1 335 ? 7.309 -19.359 -26.359 1 94.31 335 LEU A O 1
ATOM 2629 N N . ALA A 1 336 ? 6.305 -17.547 -25.672 1 96.81 336 ALA A N 1
ATOM 2630 C CA . ALA A 1 336 ? 5.055 -18.266 -25.422 1 96.81 336 ALA A CA 1
ATOM 2631 C C . ALA A 1 336 ? 4.457 -18.797 -26.719 1 96.81 336 ALA A C 1
ATOM 2633 O O . ALA A 1 336 ? 4.434 -18.109 -27.734 1 96.81 336 ALA A O 1
ATOM 2634 N N . GLN A 1 337 ? 3.994 -20 -26.625 1 96.88 337 GLN A N 1
ATOM 2635 C CA . GLN A 1 337 ? 3.336 -20.625 -27.766 1 96.88 337 GLN A CA 1
ATOM 2636 C C . GLN A 1 337 ? 1.959 -20.016 -28.016 1 96.88 337 GLN A C 1
ATOM 2638 O O . GLN A 1 337 ? 1.331 -19.5 -27.094 1 96.88 337 GLN A O 1
ATOM 2643 N N . ASN A 1 338 ? 1.571 -20.094 -29.281 1 96.62 338 ASN A N 1
ATOM 2644 C CA . ASN A 1 338 ? 0.227 -19.656 -29.625 1 96.62 338 ASN A CA 1
ATOM 2645 C C . ASN A 1 338 ? -0.81 -20.734 -29.344 1 96.62 338 ASN A C 1
ATOM 2647 O O . ASN A 1 338 ? -1.187 -21.5 -30.25 1 96.62 338 ASN A O 1
ATOM 2651 N N . VAL A 1 339 ? -1.283 -20.797 -28.188 1 97.94 339 VAL A N 1
ATOM 2652 C CA . VAL A 1 339 ? -2.283 -21.766 -27.766 1 97.94 339 VAL A CA 1
ATOM 2653 C C . VAL A 1 339 ? -3.422 -21.062 -27.031 1 97.94 339 VAL A C 1
ATOM 2655 O O . VAL A 1 339 ? -3.236 -19.969 -26.5 1 97.94 339 VAL A O 1
ATOM 2658 N N . HIS A 1 340 ? -4.59 -21.703 -27.047 1 97.94 340 HIS A N 1
ATOM 2659 C CA . HIS A 1 340 ? -5.703 -21.188 -26.266 1 97.94 340 HIS A CA 1
ATOM 2660 C C . HIS A 1 340 ? -5.531 -21.531 -24.781 1 97.94 340 HIS A C 1
ATOM 2662 O O . HIS A 1 340 ? -5.094 -22.625 -24.438 1 97.94 340 HIS A O 1
ATOM 2668 N N . LEU A 1 341 ? -5.824 -20.531 -23.922 1 98.25 341 LEU A N 1
ATOM 2669 C CA . LEU A 1 341 ? -5.641 -20.766 -22.5 1 98.25 341 LEU A CA 1
ATOM 2670 C C . LEU A 1 341 ? -6.949 -20.578 -21.75 1 98.25 341 LEU A C 1
ATOM 2672 O O . LEU A 1 341 ? -7.656 -19.578 -21.953 1 98.25 341 LEU A O 1
ATOM 2676 N N . LEU A 1 342 ? -7.309 -21.5 -20.922 1 96.88 342 LEU A N 1
ATOM 2677 C CA . LEU A 1 342 ? -8.367 -21.406 -19.922 1 96.88 342 LEU A CA 1
ATOM 2678 C C . LEU A 1 342 ? -7.789 -21.516 -18.516 1 96.88 342 LEU A C 1
ATOM 2680 O O . LEU A 1 342 ? -7.238 -22.562 -18.141 1 96.88 342 LEU A O 1
ATOM 2684 N N . ALA A 1 343 ? -7.898 -20.438 -17.781 1 96.56 343 ALA A N 1
ATOM 2685 C CA . ALA A 1 343 ? -7.355 -20.406 -16.422 1 96.56 343 ALA A CA 1
ATOM 2686 C C . ALA A 1 343 ? -8.469 -20.328 -15.391 1 96.56 343 ALA A C 1
ATOM 2688 O O . ALA A 1 343 ? -9.43 -19.562 -15.562 1 96.56 343 ALA A O 1
ATOM 2689 N N . GLY A 1 344 ? -8.328 -21.156 -14.328 1 92.81 344 GLY A N 1
ATOM 2690 C CA . GLY A 1 344 ? -9.359 -21.172 -13.297 1 92.81 344 GLY A CA 1
ATOM 2691 C C . GLY A 1 344 ? -8.797 -21.172 -11.891 1 92.81 344 GLY A C 1
ATOM 2692 O O . GLY A 1 344 ? -7.742 -21.75 -11.633 1 92.81 344 GLY A O 1
ATOM 2693 N N . ILE A 1 345 ? -9.531 -20.453 -10.984 1 93 345 ILE A N 1
ATOM 2694 C CA . ILE A 1 345 ? -9.18 -20.453 -9.57 1 93 345 ILE A CA 1
ATOM 2695 C C . ILE A 1 345 ? -10.445 -20.578 -8.727 1 93 345 ILE A C 1
ATOM 2697 O O . ILE A 1 345 ? -11.562 -20.469 -9.242 1 93 345 ILE A O 1
ATOM 2701 N N . THR A 1 346 ? -10.18 -20.844 -7.426 1 87.62 346 THR A N 1
ATOM 2702 C CA . THR A 1 346 ? -11.281 -20.891 -6.465 1 87.62 346 THR A CA 1
ATOM 2703 C C . THR A 1 346 ? -11.172 -19.734 -5.473 1 87.62 346 THR A C 1
ATOM 2705 O O . THR A 1 346 ? -10.094 -19.156 -5.297 1 87.62 346 THR A O 1
ATOM 2708 N N . GLU A 1 347 ? -12.18 -19.328 -4.824 1 83 347 GLU A N 1
ATOM 2709 C CA . GLU A 1 347 ? -12.242 -18.141 -3.969 1 83 347 GLU A CA 1
ATOM 2710 C C . GLU A 1 347 ? -11.336 -18.297 -2.752 1 83 347 GLU A C 1
ATOM 2712 O O . GLU A 1 347 ? -10.766 -17.312 -2.271 1 83 347 GLU A O 1
ATOM 2717 N N . LYS A 1 348 ? -11.203 -19.438 -2.15 1 83.69 348 LYS A N 1
ATOM 2718 C CA . LYS A 1 348 ? -10.391 -19.656 -0.96 1 83.69 348 LYS A CA 1
ATOM 2719 C C . LYS A 1 348 ? -9.328 -20.719 -1.214 1 83.69 348 LYS A C 1
ATOM 2721 O O . LYS A 1 348 ? -9.234 -21.703 -0.465 1 83.69 348 LYS A O 1
ATOM 2726 N N . GLU A 1 349 ? -8.477 -20.328 -2.15 1 86.31 349 GLU A N 1
ATOM 2727 C CA . GLU A 1 349 ? -7.473 -21.266 -2.656 1 86.31 349 GLU A CA 1
ATOM 2728 C C . GLU A 1 349 ? -6.574 -21.781 -1.531 1 86.31 349 GLU A C 1
ATOM 2730 O O . GLU A 1 349 ? -6.223 -22.953 -1.495 1 86.31 349 GLU A O 1
ATOM 2735 N N . ALA A 1 350 ? -6.316 -20.891 -0.56 1 86.12 350 ALA A N 1
ATOM 2736 C CA . ALA A 1 350 ? -5.258 -21.234 0.391 1 86.12 350 ALA A CA 1
ATOM 2737 C C . ALA A 1 350 ? -5.84 -21.719 1.714 1 86.12 350 ALA A C 1
ATOM 2739 O O . ALA A 1 350 ? -5.148 -21.75 2.732 1 86.12 350 ALA A O 1
ATOM 2740 N N . SER A 1 351 ? -7.078 -22.094 1.735 1 78.94 351 SER A N 1
ATOM 2741 C CA . SER A 1 351 ? -7.703 -22.531 2.979 1 78.94 351 SER A CA 1
ATOM 2742 C C . SER A 1 351 ? -7 -23.766 3.545 1 78.94 351 SER A C 1
ATOM 2744 O O . SER A 1 351 ? -6.781 -23.859 4.754 1 78.94 351 SER A O 1
ATOM 2746 N N . LEU A 1 352 ? -6.59 -24.672 2.625 1 73.19 352 LEU A N 1
ATOM 2747 C CA . LEU A 1 352 ? -5.906 -25.875 3.072 1 73.19 352 LEU A CA 1
ATOM 2748 C C . LEU A 1 352 ? -4.477 -25.578 3.5 1 73.19 352 LEU A C 1
ATOM 2750 O O . LEU A 1 352 ? -3.955 -26.188 4.43 1 73.19 352 LEU A O 1
ATOM 2754 N N . ASP A 1 353 ? -3.855 -24.656 2.82 1 73.75 353 ASP A N 1
ATOM 2755 C CA . ASP A 1 353 ? -2.516 -24.219 3.199 1 73.75 353 ASP A CA 1
ATOM 2756 C C . ASP A 1 353 ? -2.508 -23.625 4.613 1 73.75 353 ASP A C 1
ATOM 2758 O O . ASP A 1 353 ? -1.596 -23.906 5.395 1 73.75 353 ASP A O 1
ATOM 2762 N N . PHE A 1 354 ? -3.479 -22.859 4.883 1 71.88 354 PHE A N 1
ATOM 2763 C CA . PHE A 1 354 ? -3.586 -22.25 6.199 1 71.88 354 PHE A CA 1
ATOM 2764 C C . PHE A 1 354 ? -3.752 -23.312 7.281 1 71.88 354 PHE A C 1
ATOM 2766 O O . PHE A 1 354 ? -3.135 -23.219 8.344 1 71.88 354 PHE A O 1
ATOM 2773 N N . TYR A 1 355 ? -4.449 -24.234 6.973 1 67.75 355 TYR A N 1
ATOM 2774 C CA . TYR A 1 355 ? -4.695 -25.281 7.957 1 67.75 355 TYR A CA 1
ATOM 2775 C C . TYR A 1 355 ? -3.426 -26.078 8.234 1 67.75 355 TYR A C 1
ATOM 2777 O O . TYR A 1 355 ? -3.135 -26.422 9.383 1 67.75 355 TYR A O 1
ATOM 2785 N N . ALA A 1 356 ? -2.771 -26.344 7.191 1 68.56 356 ALA A N 1
ATOM 2786 C CA . ALA A 1 356 ? -1.528 -27.094 7.336 1 68.56 356 ALA A CA 1
ATOM 2787 C C . ALA A 1 356 ? -0.514 -26.328 8.18 1 68.56 356 ALA A C 1
ATOM 2789 O O . ALA A 1 356 ? 0.32 -26.922 8.859 1 68.56 356 ALA A O 1
ATOM 2790 N N . LEU A 1 357 ? -0.712 -25.047 8.195 1 72.19 357 LEU A N 1
ATOM 2791 C CA . LEU A 1 357 ? 0.276 -24.203 8.859 1 72.19 357 LEU A CA 1
ATOM 2792 C C . LEU A 1 357 ? -0.234 -23.734 10.219 1 72.19 357 LEU A C 1
ATOM 2794 O O . LEU A 1 357 ? 0.482 -23.047 10.953 1 72.19 357 LEU A O 1
ATOM 2798 N N . SER A 1 358 ? -1.398 -24.047 10.578 1 68.5 358 SER A N 1
ATOM 2799 C CA . SER A 1 358 ? -2.086 -23.484 11.734 1 68.5 358 SER A CA 1
ATOM 2800 C C . SER A 1 358 ? -1.322 -23.766 13.023 1 68.5 358 SER A C 1
ATOM 2802 O O . SER A 1 358 ? -1.248 -22.906 13.906 1 68.5 358 SER A O 1
ATOM 2804 N N . THR A 1 359 ? -0.753 -25.016 13.031 1 68.44 359 THR A N 1
ATOM 2805 C CA . THR A 1 359 ? -0.011 -25.359 14.242 1 68.44 359 THR A CA 1
ATOM 2806 C C . THR A 1 359 ? 1.23 -24.484 14.383 1 68.44 359 THR A C 1
ATOM 2808 O O . THR A 1 359 ? 1.53 -24 15.477 1 68.44 359 THR A O 1
ATOM 2811 N N . GLU A 1 360 ? 1.901 -24.312 13.359 1 73.75 360 GLU A N 1
ATOM 2812 C CA . GLU A 1 360 ? 3.102 -23.484 13.375 1 73.75 360 GLU A CA 1
ATOM 2813 C C . GLU A 1 360 ? 2.762 -22.031 13.656 1 73.75 360 GLU A C 1
ATOM 2815 O O . GLU A 1 360 ? 3.504 -21.328 14.359 1 73.75 360 GLU A O 1
ATOM 2820 N N . LEU A 1 361 ? 1.675 -21.594 13.242 1 76 361 LEU A N 1
ATOM 2821 C CA . LEU A 1 361 ? 1.273 -20.203 13.375 1 76 361 LEU A CA 1
ATOM 2822 C C . LEU A 1 361 ? 0.903 -19.875 14.82 1 76 361 LEU A C 1
ATOM 2824 O O . LEU A 1 361 ? 1.066 -18.734 15.258 1 76 361 LEU A O 1
ATOM 2828 N N . GLN A 1 362 ? 0.485 -20.875 15.5 1 71.44 362 GLN A N 1
ATOM 2829 C CA . GLN A 1 362 ? 0.121 -20.672 16.891 1 71.44 362 GLN A CA 1
ATOM 2830 C C . GLN A 1 362 ? 1.353 -20.391 17.75 1 71.44 362 GLN A C 1
ATOM 2832 O O . GLN A 1 362 ? 1.244 -19.812 18.828 1 71.44 362 GLN A O 1
ATOM 2837 N N . GLN A 1 363 ? 2.49 -20.75 17.203 1 74.31 363 GLN A N 1
ATOM 2838 C CA . GLN A 1 363 ? 3.729 -20.562 17.938 1 74.31 363 GLN A CA 1
ATOM 2839 C C . GLN A 1 363 ? 4.281 -19.156 17.734 1 74.31 363 GLN A C 1
ATOM 2841 O O . GLN A 1 363 ? 5.199 -18.734 18.453 1 74.31 363 GLN A O 1
ATOM 2846 N N . CYS A 1 364 ? 3.701 -18.469 16.859 1 77.06 364 CYS A N 1
ATOM 2847 C CA . CYS A 1 364 ? 4.18 -17.125 16.562 1 77.06 364 CYS A CA 1
ATOM 2848 C C . CYS A 1 364 ? 3.656 -16.125 17.594 1 77.06 364 CYS A C 1
ATOM 2850 O O . CYS A 1 364 ? 2.527 -16.25 18.078 1 77.06 364 CYS A O 1
ATOM 2852 N N . ASN A 1 365 ? 4.531 -15.125 17.938 1 73 365 ASN A N 1
ATOM 2853 C CA . ASN A 1 365 ? 4.227 -14.211 19.031 1 73 365 ASN A CA 1
ATOM 2854 C C . ASN A 1 365 ? 3.582 -12.922 18.531 1 73 365 ASN A C 1
ATOM 2856 O O . ASN A 1 365 ? 2.992 -12.172 19.297 1 73 365 ASN A O 1
ATOM 2860 N N . SER A 1 366 ? 3.811 -12.688 17.266 1 77.88 366 SER A N 1
ATOM 2861 C CA . SER A 1 366 ? 3.289 -11.438 16.719 1 77.88 366 SER A CA 1
ATOM 2862 C C . SER A 1 366 ? 2.809 -11.617 15.281 1 77.88 366 SER A C 1
ATOM 2864 O O . SER A 1 366 ? 3.131 -12.617 14.633 1 77.88 366 SER A O 1
ATOM 2866 N N . SER A 1 367 ? 2.062 -10.664 14.836 1 81.94 367 SER A N 1
ATOM 2867 C CA . SER A 1 367 ? 1.622 -10.672 13.445 1 81.94 367 SER A CA 1
ATOM 2868 C C . SER A 1 367 ? 2.809 -10.602 12.492 1 81.94 367 SER A C 1
ATOM 2870 O O . SER A 1 367 ? 2.793 -11.227 11.43 1 81.94 367 SER A O 1
ATOM 2872 N N . ASP A 1 368 ? 3.816 -9.875 12.922 1 84 368 ASP A N 1
ATOM 2873 C CA . ASP A 1 368 ? 5.012 -9.781 12.086 1 84 368 ASP A CA 1
ATOM 2874 C C . ASP A 1 368 ? 5.715 -11.125 11.977 1 84 368 ASP A C 1
ATOM 2876 O O . ASP A 1 368 ? 6.195 -11.5 10.898 1 84 368 ASP A O 1
ATOM 2880 N N . ASP A 1 369 ? 5.648 -11.859 13.055 1 85.19 369 ASP A N 1
ATOM 2881 C CA . ASP A 1 369 ? 6.266 -13.188 13.062 1 85.19 369 ASP A CA 1
ATOM 2882 C C . ASP A 1 369 ? 5.516 -14.148 12.133 1 85.19 369 ASP A C 1
ATOM 2884 O O . ASP A 1 369 ? 6.137 -14.938 11.422 1 85.19 369 ASP A O 1
ATOM 2888 N N . ILE A 1 370 ? 4.262 -14.047 12.195 1 86.19 370 ILE A N 1
ATOM 2889 C CA . ILE A 1 370 ? 3.426 -14.914 11.375 1 86.19 370 ILE A CA 1
ATOM 2890 C C . ILE A 1 370 ? 3.686 -14.633 9.898 1 86.19 370 ILE A C 1
ATOM 2892 O O . ILE A 1 370 ? 3.928 -15.555 9.117 1 86.19 370 ILE A O 1
ATOM 2896 N N . LEU A 1 371 ? 3.668 -13.367 9.57 1 90.31 371 LEU A N 1
ATOM 2897 C CA . LEU A 1 371 ? 3.838 -12.992 8.172 1 90.31 371 LEU A CA 1
ATOM 2898 C C . LEU A 1 371 ? 5.254 -13.289 7.699 1 90.31 371 LEU A C 1
ATOM 2900 O O . LEU A 1 371 ? 5.457 -13.68 6.547 1 90.31 371 LEU A O 1
ATOM 2904 N N . GLU A 1 372 ? 6.215 -13.172 8.578 1 89.31 372 GLU A N 1
ATOM 2905 C CA . GLU A 1 372 ? 7.59 -13.523 8.242 1 89.31 372 GLU A CA 1
ATOM 2906 C C . GLU A 1 372 ? 7.723 -15.023 7.969 1 89.31 372 GLU A C 1
ATOM 2908 O O . GLU A 1 372 ? 8.359 -15.422 6.992 1 89.31 372 GLU A O 1
ATOM 2913 N N . TYR A 1 373 ? 7.125 -15.727 8.812 1 86.44 373 TYR A N 1
ATOM 2914 C CA . TYR A 1 373 ? 7.172 -17.172 8.664 1 86.44 373 TYR A CA 1
ATOM 2915 C C . TYR A 1 373 ? 6.555 -17.609 7.336 1 86.44 373 TYR A C 1
ATOM 2917 O O . TYR A 1 373 ? 7.105 -18.453 6.637 1 86.44 373 TYR A O 1
ATOM 2925 N N . LEU A 1 374 ? 5.496 -17 6.988 1 88.06 374 LEU A N 1
ATOM 2926 C CA . LEU A 1 374 ? 4.723 -17.391 5.816 1 88.06 374 LEU A CA 1
ATOM 2927 C C . LEU A 1 374 ? 5.398 -16.922 4.531 1 88.06 374 LEU A C 1
ATOM 2929 O O . LEU A 1 374 ? 5.367 -17.625 3.518 1 88.06 374 LEU A O 1
ATOM 2933 N N . LEU A 1 375 ? 6.086 -15.758 4.527 1 92.19 375 LEU A N 1
ATOM 2934 C CA . LEU A 1 375 ? 6.504 -15.125 3.283 1 92.19 375 LEU A CA 1
ATOM 2935 C C . LEU A 1 375 ? 8 -15.312 3.055 1 92.19 375 LEU A C 1
ATOM 2937 O O . LEU A 1 375 ? 8.469 -15.297 1.914 1 92.19 375 LEU A O 1
ATOM 2941 N N . ARG A 1 376 ? 8.789 -15.547 4.09 1 89.81 376 ARG A N 1
ATOM 2942 C CA . ARG A 1 376 ? 10.25 -15.539 4.012 1 89.81 376 ARG A CA 1
ATOM 2943 C C . ARG A 1 376 ? 10.75 -16.547 2.986 1 89.81 376 ARG A C 1
ATOM 2945 O O . ARG A 1 376 ? 11.664 -16.25 2.211 1 89.81 376 ARG A O 1
ATOM 2952 N N . PRO A 1 377 ? 10.094 -17.703 2.91 1 85.5 377 PRO A N 1
ATOM 2953 C CA . PRO A 1 377 ? 10.617 -18.719 1.983 1 85.5 377 PRO A CA 1
ATOM 2954 C C . PRO A 1 377 ? 10.516 -18.281 0.522 1 85.5 377 PRO A C 1
ATOM 2956 O O . PRO A 1 377 ? 11.164 -18.875 -0.345 1 85.5 377 PRO A O 1
ATOM 2959 N N . TYR A 1 378 ? 9.836 -17.312 0.227 1 90.75 378 TYR A N 1
ATOM 2960 C CA . TYR A 1 378 ? 9.547 -16.984 -1.162 1 90.75 378 TYR A CA 1
ATOM 2961 C C . TYR A 1 378 ? 10.25 -15.695 -1.571 1 90.75 378 TYR A C 1
ATOM 2963 O O . TYR A 1 378 ? 10.062 -15.203 -2.686 1 90.75 378 TYR A O 1
ATOM 2971 N N . PHE A 1 379 ? 11.031 -15.148 -0.667 1 89.81 379 PHE A N 1
ATOM 2972 C CA . PHE A 1 379 ? 11.828 -13.953 -0.941 1 89.81 379 PHE A CA 1
ATOM 2973 C C . PHE A 1 379 ? 13.312 -14.242 -0.792 1 89.81 379 PHE A C 1
ATOM 2975 O O . PHE A 1 379 ? 13.703 -15.172 -0.082 1 89.81 379 PHE A O 1
ATOM 2982 N N . GLN A 1 380 ? 14.086 -13.492 -1.488 1 83.81 380 GLN A N 1
ATOM 2983 C CA . GLN A 1 380 ? 15.539 -13.641 -1.377 1 83.81 380 GLN A CA 1
ATOM 2984 C C . GLN A 1 380 ? 16.047 -13.102 -0.042 1 83.81 380 GLN A C 1
ATOM 2986 O O . GLN A 1 380 ? 15.406 -12.25 0.574 1 83.81 380 GLN A O 1
ATOM 2991 N N . PRO A 1 381 ? 17.156 -13.633 0.35 1 77.19 381 PRO A N 1
ATOM 2992 C CA . PRO A 1 381 ? 17.703 -13.211 1.647 1 77.19 381 PRO A CA 1
ATOM 2993 C C . PRO A 1 381 ? 17.938 -11.703 1.724 1 77.19 381 PRO A C 1
ATOM 2995 O O . PRO A 1 381 ? 17.797 -11.109 2.793 1 77.19 381 PRO A O 1
ATOM 2998 N N . HIS A 1 382 ? 18.203 -11.062 0.604 1 76.62 382 HIS A N 1
ATOM 2999 C CA . HIS A 1 382 ? 18.562 -9.648 0.623 1 76.62 382 HIS A CA 1
ATOM 3000 C C . HIS A 1 382 ? 17.328 -8.766 0.404 1 76.62 382 HIS A C 1
ATOM 3002 O O . HIS A 1 382 ? 17.422 -7.539 0.451 1 76.62 382 HIS A O 1
ATOM 3008 N N . ASP A 1 383 ? 16.234 -9.43 0.214 1 84.38 383 ASP A N 1
ATOM 3009 C CA . ASP A 1 383 ? 14.992 -8.664 0.05 1 84.38 383 ASP A CA 1
ATOM 3010 C C . ASP A 1 383 ? 14.57 -8.023 1.366 1 84.38 383 ASP A C 1
ATOM 3012 O O . ASP A 1 383 ? 14.695 -8.633 2.432 1 84.38 383 ASP A O 1
ATOM 3016 N N . ASP A 1 384 ? 14.141 -6.758 1.299 1 84.31 384 ASP A N 1
ATOM 3017 C CA . ASP A 1 384 ? 13.602 -6.098 2.482 1 84.31 384 ASP A CA 1
ATOM 3018 C C . ASP A 1 384 ? 12.195 -6.594 2.793 1 84.31 384 ASP A C 1
ATOM 3020 O O . ASP A 1 384 ? 11.219 -5.867 2.596 1 84.31 384 ASP A O 1
ATOM 3024 N N . LEU A 1 385 ? 12.18 -7.785 3.408 1 89.19 385 LEU A N 1
ATOM 3025 C CA . LEU A 1 385 ? 10.898 -8.414 3.697 1 89.19 385 LEU A CA 1
ATOM 3026 C C . LEU A 1 385 ? 10.125 -7.621 4.742 1 89.19 385 LEU A C 1
ATOM 3028 O O . LEU A 1 385 ? 8.891 -7.621 4.742 1 89.19 385 LEU A O 1
ATOM 3032 N N . SER A 1 386 ? 10.867 -6.887 5.598 1 87.81 386 SER A N 1
ATOM 3033 C CA . SER A 1 386 ? 10.195 -6.113 6.641 1 87.81 386 SER A CA 1
ATOM 3034 C C . SER A 1 386 ? 9.289 -5.047 6.039 1 87.81 386 SER A C 1
ATOM 3036 O O . SER A 1 386 ? 8.172 -4.836 6.516 1 87.81 386 SER A O 1
ATOM 3038 N N . SER A 1 387 ? 9.758 -4.371 5.012 1 88.88 387 SER A N 1
ATOM 3039 C CA . SER A 1 387 ? 8.945 -3.361 4.336 1 88.88 387 SER A CA 1
ATOM 3040 C C . SER A 1 387 ? 7.758 -3.998 3.621 1 88.88 387 SER A C 1
ATOM 3042 O O . SER A 1 387 ? 6.672 -3.418 3.576 1 88.88 387 SER A O 1
ATOM 3044 N N . ILE A 1 388 ? 7.992 -5.152 3.059 1 93.75 388 ILE A N 1
ATOM 3045 C CA . ILE A 1 388 ? 6.906 -5.855 2.381 1 93.75 388 ILE A CA 1
ATOM 3046 C C . ILE A 1 388 ? 5.844 -6.266 3.396 1 93.75 388 ILE A C 1
ATOM 3048 O O . ILE A 1 388 ? 4.645 -6.125 3.141 1 93.75 388 ILE A O 1
ATOM 3052 N N . ILE A 1 389 ? 6.289 -6.75 4.531 1 92.62 389 ILE A N 1
ATOM 3053 C CA . ILE A 1 389 ? 5.371 -7.148 5.594 1 92.62 389 ILE A CA 1
ATOM 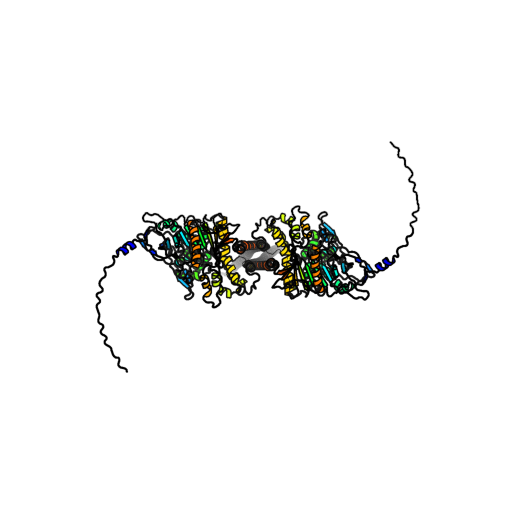3054 C C . ILE A 1 389 ? 4.559 -5.941 6.055 1 92.62 389 ILE A C 1
ATOM 3056 O O . ILE A 1 389 ? 3.352 -6.047 6.281 1 92.62 389 ILE A O 1
ATOM 3060 N N . THR A 1 390 ? 5.223 -4.824 6.152 1 90.88 390 THR A N 1
ATOM 3061 C CA . THR A 1 390 ? 4.539 -3.594 6.531 1 90.88 390 THR A CA 1
ATOM 3062 C C . THR A 1 390 ? 3.449 -3.248 5.52 1 90.88 390 THR A C 1
ATOM 3064 O O . THR A 1 390 ? 2.328 -2.904 5.902 1 90.88 390 THR A O 1
ATOM 3067 N N . ALA A 1 391 ? 3.773 -3.35 4.285 1 92.88 391 ALA A N 1
ATOM 3068 C CA . ALA A 1 391 ? 2.801 -3.084 3.227 1 92.88 391 ALA A CA 1
ATOM 3069 C C . ALA A 1 391 ? 1.663 -4.098 3.26 1 92.88 391 ALA A C 1
ATOM 3071 O O . ALA A 1 391 ? 0.5 -3.744 3.047 1 92.88 391 ALA A O 1
ATOM 3072 N N . VAL A 1 392 ? 1.968 -5.352 3.504 1 94.75 392 VAL A N 1
ATOM 3073 C CA . VAL A 1 392 ? 0.976 -6.418 3.566 1 94.75 392 VAL A CA 1
ATOM 3074 C C . VAL A 1 392 ? 0.003 -6.156 4.711 1 94.75 392 VAL A C 1
ATOM 3076 O O . VAL A 1 392 ? -1.211 -6.309 4.551 1 94.75 392 VAL A O 1
ATOM 3079 N N . LYS A 1 393 ? 0.484 -5.777 5.859 1 90.56 393 LYS A N 1
ATOM 3080 C CA . LYS A 1 393 ? -0.357 -5.492 7.016 1 90.56 393 LYS A CA 1
ATOM 3081 C C . LYS A 1 393 ? -1.341 -4.363 6.719 1 90.56 393 LYS A C 1
ATOM 3083 O O . LYS A 1 393 ? -2.52 -4.453 7.066 1 90.56 393 LYS A O 1
ATOM 3088 N N . PHE A 1 394 ? -0.883 -3.361 6.086 1 91.12 394 PHE A N 1
ATOM 3089 C CA . PHE A 1 394 ? -1.749 -2.24 5.738 1 91.12 394 PHE A CA 1
ATOM 3090 C C . PHE A 1 394 ? -2.793 -2.66 4.711 1 91.12 394 PHE A C 1
ATOM 3092 O O . PHE A 1 394 ? -3.951 -2.248 4.793 1 91.12 394 PHE A O 1
ATOM 3099 N N . HIS A 1 395 ? -2.387 -3.479 3.75 1 92.88 395 HIS A N 1
ATOM 3100 C CA . HIS A 1 395 ? -3.244 -3.848 2.629 1 92.88 395 HIS A CA 1
ATOM 3101 C C . HIS A 1 395 ? -4.336 -4.82 3.066 1 92.88 395 HIS A C 1
ATOM 3103 O O . HIS A 1 395 ? -5.477 -4.727 2.607 1 92.88 395 HIS A O 1
ATOM 3109 N N . TYR A 1 396 ? -3.998 -5.781 3.945 1 91.62 396 TYR A N 1
ATOM 3110 C CA . TYR A 1 396 ? -4.934 -6.867 4.215 1 91.62 396 TYR A CA 1
ATOM 3111 C C . TYR A 1 396 ? -5.488 -6.773 5.633 1 91.62 396 TYR A C 1
ATOM 3113 O O . TYR A 1 396 ? -6.551 -7.32 5.926 1 91.62 396 TYR A O 1
ATOM 3121 N N . PHE A 1 397 ? -4.844 -6.113 6.527 1 86.62 397 PHE A N 1
ATOM 3122 C CA . PHE A 1 397 ? -5.184 -6.281 7.934 1 86.62 397 PHE A CA 1
ATOM 3123 C C . PHE A 1 397 ? -5.441 -4.934 8.594 1 86.62 397 PHE A C 1
ATOM 3125 O O . PHE A 1 397 ? -5.312 -4.801 9.812 1 86.62 397 PHE A O 1
ATOM 3132 N N . GLN A 1 398 ? -5.812 -3.914 7.711 1 75.94 398 GLN A N 1
ATOM 3133 C CA . GLN A 1 398 ? -6.141 -2.605 8.266 1 75.94 398 GLN A CA 1
ATOM 3134 C C . GLN A 1 398 ? -7.312 -2.695 9.234 1 75.94 398 GLN A C 1
ATOM 3136 O O . GLN A 1 398 ? -8.266 -3.436 8.992 1 75.94 398 GLN A O 1
ATOM 3141 N N . ASN A 1 399 ? -7.297 -2.037 10.352 1 62.22 399 ASN A N 1
ATOM 3142 C CA . ASN A 1 399 ? -8.375 -1.881 11.32 1 62.22 399 ASN A CA 1
ATOM 3143 C C . ASN A 1 399 ? -8.555 -3.139 12.164 1 62.22 399 ASN A C 1
ATOM 3145 O O . ASN A 1 399 ? -9.594 -3.32 12.805 1 62.22 399 ASN A O 1
ATOM 3149 N N . ILE A 1 400 ? -7.746 -4.156 11.891 1 61.03 400 ILE A N 1
ATOM 3150 C CA . ILE A 1 400 ? -7.797 -5.316 12.773 1 61.03 400 ILE A CA 1
ATOM 3151 C C . ILE A 1 400 ? -6.812 -5.125 13.93 1 61.03 400 ILE A C 1
ATOM 3153 O O . ILE A 1 400 ? -5.727 -4.57 13.742 1 61.03 400 ILE A O 1
ATOM 3157 N N . GLN A 1 401 ? -7.41 -5.215 15.07 1 57.12 401 GLN A N 1
ATOM 3158 C CA . GLN A 1 401 ? -6.469 -5.258 16.188 1 57.12 401 GLN A CA 1
ATOM 3159 C C . GLN A 1 401 ? -5.434 -6.363 15.984 1 57.12 401 GLN A C 1
ATOM 3161 O O . GLN A 1 401 ? -5.785 -7.547 15.93 1 57.12 401 GLN A O 1
ATOM 3166 N N . LEU A 1 402 ? -4.352 -6.027 15.336 1 55.62 402 LEU A N 1
ATOM 3167 C CA . LEU A 1 402 ? -3.26 -6.895 14.914 1 55.62 402 LEU A CA 1
ATOM 3168 C C . LEU A 1 402 ? -3.004 -7.984 15.953 1 55.62 402 LEU A C 1
ATOM 3170 O O . LEU A 1 402 ? -2.541 -9.078 15.609 1 55.62 402 LEU A O 1
ATOM 3174 N N . GLU A 1 403 ? -3.295 -7.664 17.188 1 55.56 403 GLU A N 1
ATOM 3175 C CA . GLU A 1 403 ? -3.086 -8.703 18.203 1 55.56 403 GLU A CA 1
ATOM 3176 C C . GLU A 1 403 ? -3.941 -9.93 17.906 1 55.56 403 GLU A C 1
ATOM 3178 O O . GLU A 1 403 ? -3.611 -11.039 18.344 1 55.56 403 GLU A O 1
ATOM 3183 N N . ASN A 1 404 ? -4.875 -9.695 16.953 1 59.28 404 ASN A N 1
ATOM 3184 C CA . ASN A 1 404 ? -5.781 -10.828 16.766 1 59.28 404 ASN A CA 1
ATOM 3185 C C . ASN A 1 404 ? -5.719 -11.367 15.344 1 59.28 404 ASN A C 1
ATOM 3187 O O . ASN A 1 404 ? -6.73 -11.797 14.789 1 59.28 404 ASN A O 1
ATOM 3191 N N . LEU A 1 405 ? -4.605 -11.047 14.773 1 59.19 405 LEU A N 1
ATOM 3192 C CA . LEU A 1 405 ? -4.496 -11.602 13.43 1 59.19 405 LEU A CA 1
ATOM 3193 C C . LEU A 1 405 ? -4.855 -13.086 13.422 1 59.19 405 LEU A C 1
ATOM 3195 O O . LEU A 1 405 ? -5.445 -13.578 12.453 1 59.19 405 LEU A O 1
ATOM 3199 N N . LYS A 1 406 ? -4.527 -13.617 14.547 1 59.69 406 LYS A N 1
ATOM 3200 C CA . LYS A 1 406 ? -4.887 -15.031 14.672 1 59.69 406 LYS A CA 1
ATOM 3201 C C . LYS A 1 406 ? -6.398 -15.219 14.578 1 59.69 406 LYS A C 1
ATOM 3203 O O . LYS A 1 406 ? -6.871 -16.234 14.047 1 59.69 406 LYS A O 1
ATOM 3208 N N . SER A 1 407 ? -6.973 -14.125 14.984 1 60.59 407 SER A N 1
ATOM 3209 C CA . SER A 1 407 ? -8.422 -14.266 14.984 1 60.59 407 SER A CA 1
ATOM 3210 C C . SER A 1 407 ? -9.016 -13.852 13.633 1 60.59 407 SER A C 1
ATOM 3212 O O . SER A 1 407 ? -10.18 -14.133 13.352 1 60.59 407 SER A O 1
ATOM 3214 N N . SER A 1 408 ? -8.055 -13.375 12.906 1 72 408 SER A N 1
ATOM 3215 C CA . SER A 1 408 ? -8.555 -12.953 11.602 1 72 408 SER A CA 1
ATOM 3216 C C . SER A 1 408 ? -8.164 -13.945 10.508 1 72 408 SER A C 1
ATOM 3218 O O . SER A 1 408 ? -7.551 -13.562 9.508 1 72 408 SER A O 1
ATOM 3220 N N . PHE A 1 409 ? -8.539 -15.195 10.633 1 74.44 409 PHE A N 1
ATOM 3221 C CA . PHE A 1 409 ? -8.125 -16.297 9.773 1 74.44 409 PHE A CA 1
ATOM 3222 C C . PHE A 1 409 ? -8.648 -16.094 8.352 1 74.44 409 PHE A C 1
ATOM 3224 O O . PHE A 1 409 ? -7.965 -16.453 7.383 1 74.44 409 PHE A O 1
ATOM 3231 N N . THR A 1 410 ? -9.703 -15.43 8.242 1 79.44 410 THR A N 1
ATOM 3232 C CA . THR A 1 410 ? -10.273 -15.227 6.918 1 79.44 410 THR A CA 1
ATOM 3233 C C . THR A 1 410 ? -9.398 -14.281 6.09 1 79.44 410 THR A C 1
ATOM 3235 O O . THR A 1 410 ? -9.195 -14.508 4.895 1 79.44 410 THR A O 1
ATOM 3238 N N . ARG A 1 411 ? -8.852 -13.312 6.746 1 85.44 411 ARG A N 1
ATOM 3239 C CA . ARG A 1 411 ? -8.008 -12.359 6.039 1 85.44 411 ARG A CA 1
ATOM 3240 C C . ARG A 1 411 ? -6.664 -12.984 5.672 1 85.44 411 ARG A C 1
ATOM 3242 O O . ARG A 1 411 ? -6.086 -12.672 4.633 1 85.44 411 ARG A O 1
ATOM 3249 N N . LEU A 1 412 ? -6.219 -13.82 6.637 1 86.44 412 LEU A N 1
ATOM 3250 C CA . LEU A 1 412 ? -4.977 -14.523 6.332 1 86.44 412 LEU A CA 1
ATOM 3251 C C . LEU A 1 412 ? -5.156 -15.461 5.145 1 86.44 412 LEU A C 1
ATOM 3253 O O . LEU A 1 412 ? -4.285 -15.539 4.277 1 86.44 412 LEU A O 1
ATOM 3257 N N . ILE A 1 413 ? -6.266 -16.141 5.031 1 86.5 413 ILE A N 1
ATOM 3258 C CA . ILE A 1 413 ? -6.578 -17.031 3.922 1 86.5 413 ILE A CA 1
ATOM 3259 C C . ILE A 1 413 ? -6.691 -16.219 2.631 1 86.5 413 ILE A C 1
ATOM 3261 O O . ILE A 1 413 ? -6.191 -16.641 1.584 1 86.5 413 ILE A O 1
ATOM 3265 N N . ASP A 1 414 ? -7.293 -15.086 2.756 1 90.19 414 ASP A N 1
ATOM 3266 C CA . ASP A 1 414 ? -7.414 -14.219 1.585 1 90.19 414 ASP A CA 1
ATOM 3267 C C . ASP A 1 414 ? -6.039 -13.773 1.086 1 90.19 414 ASP A C 1
ATOM 3269 O O . ASP A 1 414 ? -5.773 -13.797 -0.118 1 90.19 414 ASP A O 1
ATOM 3273 N N . MET A 1 415 ? -5.234 -13.422 2.078 1 93.12 415 MET A N 1
ATOM 3274 C CA . MET A 1 415 ? -3.893 -12.969 1.722 1 93.12 415 MET A CA 1
ATOM 3275 C C . MET A 1 415 ? -3.098 -14.086 1.056 1 93.12 415 MET A C 1
ATOM 3277 O O . MET A 1 415 ? -2.498 -13.883 -0 1 93.12 415 MET A O 1
ATOM 3281 N N . LEU A 1 416 ? -3.158 -15.25 1.624 1 92.31 416 LEU A N 1
ATOM 3282 C CA . LEU A 1 416 ? -2.416 -16.391 1.088 1 92.31 416 LEU A CA 1
ATOM 3283 C C . LEU A 1 416 ? -2.996 -16.828 -0.25 1 92.31 416 LEU A C 1
ATOM 3285 O O . LEU A 1 416 ? -2.256 -17.25 -1.143 1 92.31 416 LEU A O 1
ATOM 3289 N N . SER A 1 417 ? -4.312 -16.797 -0.423 1 93 417 SER A N 1
ATOM 3290 C CA . SER A 1 417 ? -4.949 -17.141 -1.694 1 93 417 SER A CA 1
ATOM 3291 C C . SER A 1 417 ? -4.484 -16.203 -2.805 1 93 417 SER A C 1
ATOM 3293 O O . SER A 1 417 ? -4.223 -16.641 -3.926 1 93 417 SER A O 1
ATOM 3295 N N . ASP A 1 418 ? -4.395 -14.945 -2.414 1 96.81 418 ASP A N 1
ATOM 3296 C CA . ASP A 1 418 ? -3.945 -13.969 -3.4 1 96.81 418 ASP A CA 1
ATOM 3297 C C . ASP A 1 418 ? -2.469 -14.172 -3.738 1 96.81 418 ASP A C 1
ATOM 3299 O O . ASP A 1 418 ? -2.082 -14.117 -4.906 1 96.81 418 ASP A O 1
ATOM 3303 N N . PHE A 1 419 ? -1.682 -14.484 -2.748 1 96.62 419 PHE A N 1
ATOM 3304 C CA . PHE A 1 419 ? -0.236 -14.586 -2.91 1 96.62 419 PHE A CA 1
ATOM 3305 C C . PHE A 1 419 ? 0.135 -15.828 -3.703 1 96.62 419 PHE A C 1
ATOM 3307 O O . PHE A 1 419 ? 0.946 -15.766 -4.629 1 96.62 419 PHE A O 1
ATOM 3314 N N . PHE A 1 420 ? -0.497 -16.875 -3.414 1 95.06 420 PHE A N 1
ATOM 3315 C CA . PHE A 1 420 ? -0.08 -18.156 -3.969 1 95.06 420 PHE A CA 1
ATOM 3316 C C . PHE A 1 420 ? -0.796 -18.438 -5.285 1 95.06 420 PHE A C 1
ATOM 3318 O O . PHE A 1 420 ? -0.275 -19.156 -6.141 1 95.06 420 PHE A O 1
ATOM 3325 N N . TYR A 1 421 ? -2.035 -17.844 -5.492 1 96.06 421 TYR A N 1
ATOM 3326 C CA . TYR A 1 421 ? -2.848 -18.391 -6.574 1 96.06 421 TYR A CA 1
ATOM 3327 C C . TYR A 1 421 ? -3.467 -17.281 -7.41 1 96.06 421 TYR A C 1
ATOM 3329 O O . TYR A 1 421 ? -3.252 -17.219 -8.625 1 96.06 421 TYR A O 1
ATOM 3337 N N . ASN A 1 422 ? -4.102 -16.328 -6.793 1 97.19 422 ASN A N 1
ATOM 3338 C CA . ASN A 1 422 ? -4.855 -15.336 -7.543 1 97.19 422 ASN A CA 1
ATOM 3339 C C . ASN A 1 422 ? -3.934 -14.406 -8.328 1 97.19 422 ASN A C 1
ATOM 3341 O O . ASN A 1 422 ? -4.141 -14.18 -9.523 1 97.19 422 ASN A O 1
ATOM 3345 N N . ALA A 1 423 ? -2.957 -13.844 -7.613 1 98.25 423 ALA A N 1
ATOM 3346 C CA . ALA A 1 423 ? -2.057 -12.906 -8.281 1 98.25 423 ALA A CA 1
ATOM 3347 C C . ALA A 1 423 ? -1.278 -13.602 -9.398 1 98.25 423 ALA A C 1
ATOM 3349 O O . ALA A 1 423 ? -1.187 -13.078 -10.516 1 98.25 423 ALA A O 1
ATOM 3350 N N . PRO A 1 424 ? -0.771 -14.797 -9.141 1 98.19 424 PRO A N 1
ATOM 3351 C CA . PRO A 1 424 ? -0.102 -15.516 -10.227 1 98.19 424 PRO A CA 1
ATOM 3352 C C . PRO A 1 424 ? -1.04 -15.836 -11.391 1 98.19 424 PRO A C 1
ATOM 3354 O O . PRO A 1 424 ? -0.632 -15.781 -12.555 1 98.19 424 PRO A O 1
ATOM 3357 N N . ASN A 1 425 ? -2.252 -16.219 -11.078 1 97.88 425 ASN A N 1
ATOM 3358 C CA . ASN A 1 425 ? -3.234 -16.484 -12.125 1 97.88 425 ASN A CA 1
ATOM 3359 C C . ASN A 1 425 ? -3.527 -15.234 -12.945 1 97.88 425 ASN A C 1
ATOM 3361 O O . ASN A 1 425 ? -3.623 -15.297 -14.172 1 97.88 425 ASN A O 1
ATOM 3365 N N . ASP A 1 426 ? -3.662 -14.133 -12.242 1 97.75 426 ASP A N 1
ATOM 3366 C CA . ASP A 1 426 ? -3.879 -12.852 -12.914 1 97.75 426 ASP A CA 1
ATOM 3367 C C . ASP A 1 426 ? -2.721 -12.516 -13.844 1 97.75 426 ASP A C 1
ATOM 3369 O O . ASP A 1 426 ? -2.936 -12.031 -14.961 1 97.75 426 ASP A O 1
ATOM 3373 N N . LEU A 1 427 ? -1.543 -12.766 -13.406 1 97.62 427 LEU A N 1
ATOM 3374 C CA . LEU A 1 427 ? -0.36 -12.523 -14.219 1 97.62 427 LEU A CA 1
ATOM 3375 C C . LEU A 1 427 ? -0.354 -13.43 -15.453 1 97.62 427 LEU A C 1
ATOM 3377 O O . LEU A 1 427 ? -0.045 -12.977 -16.562 1 97.62 427 LEU A O 1
ATOM 3381 N N . ALA A 1 428 ? -0.729 -14.664 -15.281 1 98.19 428 ALA A N 1
ATOM 3382 C CA . ALA A 1 428 ? -0.742 -15.641 -16.375 1 98.19 428 ALA A CA 1
ATOM 3383 C C . ALA A 1 428 ? -1.713 -15.219 -17.469 1 98.19 428 ALA A C 1
ATOM 3385 O O . ALA A 1 428 ? -1.351 -15.188 -18.656 1 98.19 428 ALA A O 1
ATOM 3386 N N . VAL A 1 429 ? -2.898 -14.891 -17.109 1 98.19 429 VAL A N 1
ATOM 3387 C CA . VAL A 1 429 ? -3.916 -14.57 -18.109 1 98.19 429 VAL A CA 1
ATOM 3388 C C . VAL A 1 429 ? -3.592 -13.227 -18.766 1 98.19 429 VAL A C 1
ATOM 3390 O O . VAL A 1 429 ? -3.826 -13.039 -19.953 1 98.19 429 VAL A O 1
ATOM 3393 N N . ASN A 1 430 ? -3.037 -12.266 -18 1 96.81 430 ASN A N 1
ATOM 3394 C CA . ASN A 1 430 ? -2.666 -10.977 -18.562 1 96.81 430 ASN A CA 1
ATOM 3395 C C . ASN A 1 430 ? -1.541 -11.117 -19.594 1 96.81 430 ASN A C 1
ATOM 3397 O O . ASN A 1 430 ? -1.607 -10.539 -20.672 1 96.81 430 ASN A O 1
ATOM 3401 N N . LEU A 1 431 ? -0.534 -11.859 -19.234 1 97.38 431 LEU A N 1
ATOM 3402 C CA . LEU A 1 431 ? 0.6 -12.031 -20.141 1 97.38 431 LEU A CA 1
ATOM 3403 C C . LEU A 1 431 ? 0.19 -12.805 -21.391 1 97.38 431 LEU A C 1
ATOM 3405 O O . LEU A 1 431 ? 0.562 -12.43 -22.5 1 97.38 431 LEU A O 1
ATOM 3409 N N . HIS A 1 432 ? -0.582 -13.875 -21.156 1 98.25 432 HIS A N 1
ATOM 3410 C CA . HIS A 1 432 ? -0.976 -14.711 -22.281 1 98.25 432 HIS A CA 1
ATOM 3411 C C . HIS A 1 432 ? -1.898 -13.961 -23.234 1 98.25 432 HIS A C 1
ATOM 3413 O O . HIS A 1 432 ? -1.724 -14.023 -24.453 1 98.25 432 HIS A O 1
ATOM 3419 N N . SER A 1 433 ? -2.865 -13.289 -22.719 1 97.25 433 SER A N 1
ATOM 3420 C CA . SER A 1 433 ? -3.74 -12.453 -23.516 1 97.25 433 SER A CA 1
ATOM 3421 C C . SER A 1 433 ? -2.969 -11.297 -24.156 1 97.25 433 SER A C 1
ATOM 3423 O O . SER A 1 433 ? -3.244 -10.914 -25.297 1 97.25 433 SER A O 1
ATOM 3425 N N . GLY A 1 434 ? -2.045 -10.805 -23.438 1 94.75 434 GLY A N 1
ATOM 3426 C CA . GLY A 1 434 ? -1.268 -9.664 -23.891 1 94.75 434 GLY A CA 1
ATOM 3427 C C . GLY A 1 434 ? -0.46 -9.945 -25.141 1 94.75 434 GLY A C 1
ATOM 3428 O O . GLY A 1 434 ? -0.187 -9.031 -25.922 1 94.75 434 GLY A O 1
ATOM 3429 N N . VAL A 1 435 ? -0.076 -11.141 -25.344 1 95 435 VAL A N 1
ATOM 3430 C CA . VAL A 1 435 ? 0.709 -11.477 -26.516 1 95 435 VAL A CA 1
ATOM 3431 C C . VAL A 1 435 ? -0.222 -11.875 -27.672 1 95 435 VAL A C 1
ATOM 3433 O O . VAL A 1 435 ? 0.231 -12.367 -28.703 1 95 435 VAL A O 1
ATOM 3436 N N . GLY A 1 436 ? -1.518 -11.758 -27.469 1 94.5 436 GLY A N 1
ATOM 3437 C CA . GLY A 1 436 ? -2.475 -11.891 -28.547 1 94.5 436 GLY A CA 1
ATOM 3438 C C . GLY A 1 436 ? -3.15 -13.25 -28.578 1 94.5 436 GLY A C 1
ATOM 3439 O O . GLY A 1 436 ? -3.912 -13.547 -29.5 1 94.5 436 GLY A O 1
ATOM 3440 N N . ASN A 1 437 ? -2.928 -14.172 -27.594 1 96.56 437 ASN A N 1
ATOM 3441 C CA . ASN A 1 437 ? -3.533 -15.5 -27.578 1 96.56 437 ASN A CA 1
ATOM 3442 C C . ASN A 1 437 ? -4.926 -15.469 -26.953 1 96.56 437 ASN A C 1
ATOM 3444 O O . ASN A 1 437 ? -5.164 -14.742 -25.984 1 96.56 437 ASN A O 1
ATOM 3448 N N . PRO A 1 438 ? -5.895 -16.234 -27.5 1 96.56 438 PRO A N 1
ATOM 3449 C CA . PRO A 1 438 ? -7.195 -16.344 -26.844 1 96.56 438 PRO A CA 1
ATOM 3450 C C . PRO A 1 438 ? -7.086 -16.891 -25.422 1 96.56 438 PRO A C 1
ATOM 3452 O O . PRO A 1 438 ? -6.438 -17.906 -25.188 1 96.56 438 PRO A O 1
ATOM 3455 N N . THR A 1 439 ? -7.68 -16.172 -24.5 1 97.62 439 THR A N 1
ATOM 3456 C CA . THR A 1 439 ? -7.547 -16.484 -23.078 1 97.62 439 THR A CA 1
ATOM 3457 C C . THR A 1 439 ? -8.883 -16.312 -22.375 1 97.62 439 THR A C 1
ATOM 3459 O O . THR A 1 439 ? -9.609 -15.352 -22.609 1 97.62 439 THR A O 1
ATOM 3462 N N . TRP A 1 440 ? -9.227 -17.281 -21.578 1 96.31 440 TRP A N 1
ATOM 3463 C CA . TRP A 1 440 ? -10.414 -17.203 -20.734 1 96.31 440 TRP A CA 1
ATOM 3464 C C . TRP A 1 440 ? -10.07 -17.453 -19.281 1 96.31 440 TRP A C 1
ATOM 3466 O O . TRP A 1 440 ? -9.109 -18.172 -18.969 1 96.31 440 TRP A O 1
ATOM 3476 N N . MET A 1 441 ? -10.859 -16.859 -18.391 1 95.5 441 MET A N 1
ATOM 3477 C CA . MET A 1 441 ? -10.68 -17.031 -16.953 1 95.5 441 MET A CA 1
ATOM 3478 C C . MET A 1 441 ? -12.008 -17.375 -16.266 1 95.5 441 MET A C 1
ATOM 3480 O O . MET A 1 441 ? -13.055 -16.859 -16.672 1 95.5 441 MET A O 1
ATOM 3484 N N . CYS A 1 442 ? -11.961 -18.25 -15.289 1 91.75 442 CYS A N 1
ATOM 3485 C CA . CYS A 1 442 ? -13.148 -18.562 -14.508 1 91.75 442 CYS A CA 1
ATOM 3486 C C . CYS A 1 442 ? -12.812 -18.672 -13.023 1 91.75 442 CYS A C 1
ATOM 3488 O O . CYS A 1 442 ? -11.664 -18.953 -12.664 1 91.75 442 CYS A O 1
ATOM 3490 N N . VAL A 1 443 ? -13.758 -18.359 -12.188 1 91.62 443 VAL A N 1
ATOM 3491 C CA . VAL A 1 443 ? -13.633 -18.422 -10.734 1 91.62 443 VAL A CA 1
ATOM 3492 C C . VAL A 1 443 ? -14.758 -19.281 -10.164 1 91.62 443 VAL A C 1
ATOM 3494 O O . VAL A 1 443 ? -15.922 -19.125 -10.555 1 91.62 443 VAL A O 1
ATOM 3497 N N . PHE A 1 444 ? -14.312 -20.141 -9.203 1 85.38 444 PHE A N 1
ATOM 3498 C CA . PHE A 1 444 ? -15.289 -21.031 -8.578 1 85.38 444 PHE A CA 1
ATOM 3499 C C . PHE A 1 444 ? -15.516 -20.656 -7.121 1 85.38 444 PHE A C 1
ATOM 3501 O O . PHE A 1 444 ? -14.562 -20.5 -6.359 1 85.38 444 PHE A O 1
ATOM 3508 N N . ASP A 1 445 ? -16.703 -20.281 -6.613 1 73.75 445 ASP A N 1
ATOM 3509 C CA . ASP A 1 445 ? -16.984 -20.031 -5.203 1 73.75 445 ASP A CA 1
ATOM 3510 C C . ASP A 1 445 ? -17.359 -21.312 -4.477 1 73.75 445 ASP A C 1
ATOM 3512 O O . ASP A 1 445 ? -17.047 -21.484 -3.297 1 73.75 445 ASP A O 1
ATOM 3516 N N . SER A 1 446 ? -18.641 -21.922 -4.586 1 56.03 446 SER A N 1
ATOM 3517 C CA . SER A 1 446 ? -19.141 -23.031 -3.793 1 56.03 446 SER A CA 1
ATOM 3518 C C . SER A 1 446 ? -19.375 -24.266 -4.656 1 56.03 446 SER A C 1
ATOM 3520 O O . SER A 1 446 ? -20.25 -24.266 -5.527 1 56.03 446 SER A O 1
ATOM 3522 N N . ILE A 1 447 ? -18.422 -24.859 -4.965 1 53.97 447 ILE A N 1
ATOM 3523 C CA . ILE A 1 447 ? -19.125 -25.938 -5.66 1 53.97 447 ILE A CA 1
ATOM 3524 C C . ILE A 1 447 ? -19.609 -26.969 -4.648 1 53.97 447 ILE A C 1
ATOM 3526 O O . ILE A 1 447 ? -20.812 -27.141 -4.465 1 53.97 447 ILE A O 1
ATOM 3530 N N . SER A 1 448 ? -18.969 -28.188 -4.309 1 50.31 448 SER A N 1
ATOM 3531 C CA . SER A 1 448 ? -19.703 -29.312 -3.729 1 50.31 448 SER A CA 1
ATOM 3532 C C . SER A 1 448 ? -19.688 -29.25 -2.205 1 50.31 448 SER A C 1
ATOM 3534 O O . SER A 1 448 ? -18.766 -28.672 -1.609 1 50.31 448 SER A O 1
ATOM 3536 N N . ARG A 1 449 ? -20.734 -29.359 -1.528 1 50.09 449 ARG A N 1
ATOM 3537 C CA . ARG A 1 449 ? -20.922 -29.531 -0.092 1 50.09 449 ARG A CA 1
ATOM 3538 C C . ARG A 1 449 ? -19.719 -30.234 0.533 1 50.09 449 ARG A C 1
ATOM 3540 O O . ARG A 1 449 ? -19.594 -30.281 1.758 1 50.09 449 ARG A O 1
ATOM 3547 N N . HIS A 1 450 ? -19.125 -30.938 -0.214 1 45.03 450 HIS A N 1
ATOM 3548 C CA . HIS A 1 450 ? -18.125 -31.828 0.347 1 45.03 450 HIS A CA 1
ATOM 3549 C C . HIS A 1 450 ? -16.828 -31.078 0.654 1 45.03 450 HIS A C 1
ATOM 3551 O O . HIS A 1 450 ? -15.914 -31.625 1.27 1 45.03 450 HIS A O 1
ATOM 3557 N N . SER A 1 451 ? -16.578 -30 0.079 1 47.75 451 SER A N 1
ATOM 3558 C CA . SER A 1 451 ? -15.336 -29.266 0.343 1 47.75 451 SER A CA 1
ATOM 3559 C C . SER A 1 451 ? -15.242 -28.844 1.807 1 47.75 451 SER A C 1
ATOM 3561 O O . SER A 1 451 ? -14.211 -28.344 2.246 1 47.75 451 SER A O 1
ATOM 3563 N N . LYS A 1 452 ? -16.344 -28.844 2.494 1 43.41 452 LYS A N 1
ATOM 3564 C CA . LYS A 1 452 ? -16.422 -28.453 3.898 1 43.41 452 LYS A CA 1
ATOM 3565 C C . LYS A 1 452 ? -15.547 -29.344 4.773 1 43.41 452 LYS A C 1
ATOM 3567 O O . LYS A 1 452 ? -15.289 -29.031 5.934 1 43.41 452 LYS A O 1
ATOM 3572 N N . HIS A 1 453 ? -15.352 -30.625 4.371 1 40.25 453 HIS A N 1
ATOM 3573 C CA . HIS A 1 453 ? -14.891 -31.641 5.309 1 40.25 453 HIS A CA 1
ATOM 3574 C C . HIS A 1 453 ? -13.484 -31.328 5.801 1 40.25 453 HIS A C 1
ATOM 3576 O O . HIS A 1 453 ? -13.031 -31.906 6.797 1 40.25 453 HIS A O 1
ATOM 3582 N N . TYR A 1 454 ? -12.672 -30.844 5 1 40.5 454 TYR A N 1
ATOM 3583 C CA . TYR A 1 454 ? -11.281 -31.078 5.363 1 40.5 454 TYR A CA 1
ATOM 3584 C C . TYR A 1 454 ? -10.969 -30.5 6.738 1 40.5 454 TYR A C 1
ATOM 3586 O O . TYR A 1 454 ? -10.055 -30.953 7.426 1 40.5 454 TYR A O 1
ATOM 3594 N N . LEU A 1 455 ? -11.344 -29.234 6.977 1 41.59 455 LEU A N 1
ATOM 3595 C CA . LEU A 1 455 ? -10.836 -28.656 8.211 1 41.59 455 LEU A CA 1
ATOM 3596 C C . LEU A 1 455 ? -11.484 -29.297 9.43 1 41.59 455 LEU A C 1
ATOM 3598 O O . LEU A 1 455 ? -11.195 -28.922 10.562 1 41.59 455 LEU A O 1
ATOM 3602 N N . SER A 1 456 ? -12.43 -30.141 9.273 1 37.59 456 SER A N 1
ATOM 3603 C CA . SER A 1 456 ? -13.188 -30.656 10.406 1 37.59 456 SER A CA 1
ATOM 3604 C C . SER A 1 456 ? -12.359 -31.641 11.234 1 37.59 456 SER A C 1
ATOM 3606 O O . SER A 1 456 ? -12.828 -32.156 12.25 1 37.59 456 SER A O 1
ATOM 3608 N N . ARG A 1 457 ? -11.422 -32.469 10.586 1 37 457 ARG A N 1
ATOM 3609 C CA . ARG A 1 457 ? -11.203 -33.625 11.461 1 37 457 ARG A CA 1
ATOM 3610 C C . ARG A 1 457 ? -11.078 -33.188 12.922 1 37 457 ARG A C 1
ATOM 3612 O O . ARG A 1 457 ? -11.727 -33.75 13.797 1 37 457 ARG A O 1
ATOM 3619 N N . ASP A 1 458 ? -9.766 -33.031 13.445 1 35.41 458 ASP A N 1
ATOM 3620 C CA . ASP A 1 458 ? -9.57 -33.156 14.891 1 35.41 458 ASP A CA 1
ATOM 3621 C C . ASP A 1 458 ? -10.242 -31.984 15.625 1 35.41 458 ASP A C 1
ATOM 3623 O O . ASP A 1 458 ? -10.172 -31.906 16.859 1 35.41 458 ASP A O 1
ATOM 3627 N N . ALA A 1 459 ? -10.062 -30.641 15.227 1 34.75 459 ALA A N 1
ATOM 3628 C CA . ALA A 1 459 ? -10.391 -29.703 16.297 1 34.75 459 ALA A CA 1
ATOM 3629 C C . ALA A 1 459 ? -11.906 -29.625 16.5 1 34.75 459 ALA A C 1
ATOM 3631 O O . ALA A 1 459 ? -12.68 -29.719 15.547 1 34.75 459 ALA A O 1
ATOM 3632 N N . GLY A 1 460 ? -12.547 -30.297 17.375 1 35.88 460 GLY A N 1
ATOM 3633 C CA . GLY A 1 460 ? -13.867 -30.125 17.953 1 35.88 460 GLY A CA 1
ATOM 3634 C C . GLY A 1 460 ? -14.609 -28.922 17.391 1 35.88 460 GLY A C 1
ATOM 3635 O O . GLY A 1 460 ? -15.758 -28.672 17.766 1 35.88 460 GLY A O 1
ATOM 3636 N N . GLU A 1 461 ? -13.977 -27.703 17.406 1 36.75 461 GLU A N 1
ATOM 3637 C CA . GLU A 1 461 ? -14.711 -26.469 17.172 1 36.75 461 GLU A CA 1
ATOM 3638 C C . GLU A 1 461 ? -15.297 -26.422 15.766 1 36.75 461 GLU A C 1
ATOM 3640 O O . GLU A 1 461 ? -14.797 -27.094 14.859 1 36.75 461 GLU A O 1
ATOM 3645 N N . SER A 1 462 ? -16.625 -25.828 15.578 1 37.25 462 SER A N 1
ATOM 3646 C CA . SER A 1 462 ? -17.453 -25.469 14.438 1 37.25 462 SER A CA 1
ATOM 3647 C C . SER A 1 462 ? -16.609 -25.125 13.219 1 37.25 462 SER A C 1
ATOM 3649 O O . SER A 1 462 ? -15.695 -24.297 13.305 1 37.25 462 SER A O 1
ATOM 3651 N N . ILE A 1 463 ? -16.312 -26.031 12.469 1 39.59 463 ILE A N 1
ATOM 3652 C CA . ILE A 1 463 ? -15.648 -25.953 11.172 1 39.59 463 ILE A CA 1
ATOM 3653 C C . ILE A 1 463 ? -16.016 -24.641 10.477 1 39.59 463 ILE A C 1
ATOM 3655 O O . ILE A 1 463 ? -17.156 -24.453 10.047 1 39.59 463 ILE A O 1
ATOM 3659 N N . ARG A 1 464 ? -15.531 -23.672 10.891 1 45.5 464 ARG A N 1
ATOM 3660 C CA . ARG A 1 464 ? -15.727 -22.391 10.203 1 45.5 464 ARG A CA 1
ATOM 3661 C C . ARG A 1 464 ? -15.492 -22.547 8.703 1 45.5 464 ARG A C 1
ATOM 3663 O O . ARG A 1 464 ? -14.57 -23.25 8.281 1 45.5 464 ARG A O 1
ATOM 3670 N N . ASN A 1 465 ? -16.562 -22.656 7.922 1 47.03 465 ASN A N 1
ATOM 3671 C CA . ASN A 1 465 ? -16.609 -22.641 6.465 1 47.03 465 ASN A CA 1
ATOM 3672 C C . ASN A 1 465 ? -15.5 -21.781 5.875 1 47.03 465 ASN A C 1
ATOM 3674 O O . ASN A 1 465 ? -15.648 -20.547 5.797 1 47.03 465 ASN A O 1
ATOM 3678 N N . TYR A 1 466 ? -14.266 -22.375 5.938 1 53 466 TYR A N 1
ATOM 3679 C CA . TYR A 1 466 ? -13.18 -21.516 5.457 1 53 466 TYR A CA 1
ATOM 3680 C C . TYR A 1 466 ? -13.164 -21.469 3.934 1 53 466 TYR A C 1
ATOM 3682 O O . TYR A 1 466 ? -12.133 -21.188 3.326 1 53 466 TYR A O 1
ATOM 3690 N N . GLY A 1 467 ? -14.344 -21.719 3.33 1 52.66 467 GLY A N 1
ATOM 3691 C CA . GLY A 1 467 ? -14.508 -21.469 1.907 1 52.66 467 GLY A CA 1
ATOM 3692 C C . GLY A 1 467 ? -14.062 -22.641 1.041 1 52.66 467 GLY A C 1
ATOM 3693 O O . GLY A 1 467 ? -13.633 -23.672 1.556 1 52.66 467 GLY A O 1
ATOM 3694 N N . PHE A 1 468 ? -14.32 -22.609 -0.272 1 53.16 468 PHE A N 1
ATOM 3695 C CA . PHE A 1 468 ? -14.141 -23.609 -1.312 1 53.16 468 PHE A CA 1
ATOM 3696 C C . PHE A 1 468 ? -12.656 -23.859 -1.568 1 53.16 468 PHE A C 1
ATOM 3698 O O . PHE A 1 468 ? -11.93 -22.953 -1.992 1 53.16 468 PHE A O 1
ATOM 3705 N N . PRO A 1 469 ? -12.195 -25.156 -1.305 1 59.47 469 PRO A N 1
ATOM 3706 C CA . PRO A 1 469 ? -10.75 -25.391 -1.261 1 59.47 469 PRO A CA 1
ATOM 3707 C C . PRO A 1 469 ? -10.141 -25.594 -2.646 1 59.47 469 PRO A C 1
ATOM 3709 O O . PRO A 1 469 ? -10.867 -25.734 -3.629 1 59.47 469 PRO A O 1
ATOM 3712 N N . HIS A 1 470 ? -8.938 -25.641 -2.881 1 60.06 470 HIS A N 1
ATOM 3713 C CA . HIS A 1 470 ? -7.906 -25.766 -3.91 1 60.06 470 HIS A CA 1
ATOM 3714 C C . HIS A 1 470 ? -8.211 -26.922 -4.855 1 60.06 470 HIS A C 1
ATOM 3716 O O . HIS A 1 470 ? -8.031 -26.797 -6.07 1 60.06 470 HIS A O 1
ATOM 3722 N N . TYR A 1 471 ? -9.078 -27.953 -4.527 1 61.38 471 TYR A N 1
ATOM 3723 C CA . TYR A 1 471 ? -9.125 -29.188 -5.293 1 61.38 471 TYR A CA 1
ATOM 3724 C C . TYR A 1 471 ? -10.445 -29.312 -6.047 1 61.38 471 TYR A C 1
ATOM 3726 O O . TYR A 1 471 ? -10.594 -30.172 -6.91 1 61.38 471 TYR A O 1
ATOM 3734 N N . ASP A 1 472 ? -11.312 -28.375 -5.887 1 59.06 472 ASP A N 1
ATOM 3735 C CA . ASP A 1 472 ? -12.672 -28.547 -6.41 1 59.06 472 ASP A CA 1
ATOM 3736 C C . ASP A 1 472 ? -12.703 -28.344 -7.922 1 59.06 472 ASP A C 1
ATOM 3738 O O . ASP A 1 472 ? -13.578 -28.875 -8.609 1 59.06 472 ASP A O 1
ATOM 3742 N N . ILE A 1 473 ? -11.773 -27.75 -8.391 1 55.53 473 ILE A N 1
ATOM 3743 C CA . ILE A 1 473 ? -11.766 -27.406 -9.812 1 55.53 473 ILE A CA 1
ATOM 3744 C C . ILE A 1 473 ? -11.133 -28.547 -10.609 1 55.53 473 ILE A C 1
ATOM 3746 O O . ILE A 1 473 ? -11.297 -28.625 -11.828 1 55.53 473 ILE A O 1
ATOM 3750 N N . ALA A 1 474 ? -10.461 -29.469 -9.906 1 55.47 474 ALA A N 1
ATOM 3751 C CA . ALA A 1 474 ? -9.664 -30.484 -10.602 1 55.47 474 ALA A CA 1
ATOM 3752 C C . ALA A 1 474 ? -10.508 -31.688 -10.984 1 55.47 474 ALA A C 1
ATOM 3754 O O . ALA A 1 474 ? -10.031 -32.594 -11.656 1 55.47 474 ALA A O 1
ATOM 3755 N N . LEU A 1 475 ? -11.852 -31.656 -11.062 1 55.38 475 LEU A N 1
ATOM 3756 C CA . LEU A 1 475 ? -12.719 -32.781 -11.422 1 55.38 475 LEU A CA 1
ATOM 3757 C C . LEU A 1 475 ? -12.156 -34.094 -10.891 1 55.38 475 LEU A C 1
ATOM 3759 O O . LEU A 1 475 ? -12.047 -35.062 -11.633 1 55.38 475 LEU A O 1
ATOM 3763 N N . ARG A 1 476 ? -11.672 -34.062 -9.617 1 55.56 476 ARG A N 1
ATOM 3764 C CA . ARG A 1 476 ? -11.039 -35.219 -9.023 1 55.56 476 ARG A CA 1
ATOM 3765 C C . ARG A 1 476 ? -12.031 -36.375 -8.906 1 55.56 476 ARG A C 1
ATOM 3767 O O . ARG A 1 476 ? -13.219 -36.156 -8.68 1 55.56 476 ARG A O 1
ATOM 3774 N N . SER A 1 477 ? -11.57 -37.531 -9.508 1 49.78 477 SER A N 1
ATOM 3775 C CA . SER A 1 477 ? -12.398 -38.75 -9.547 1 49.78 477 SER A CA 1
ATOM 3776 C C . SER A 1 477 ? -12.609 -39.312 -8.148 1 49.78 477 SER A C 1
ATOM 3778 O O . SER A 1 477 ? -11.758 -39.156 -7.273 1 49.78 477 SER A O 1
ATOM 3780 N N . ASN A 1 478 ? -13.891 -39.625 -7.805 1 47.5 478 ASN A N 1
ATOM 3781 C CA . ASN A 1 478 ? -14.312 -40.281 -6.559 1 47.5 478 ASN A CA 1
ATOM 3782 C C . ASN A 1 478 ? -13.445 -41.469 -6.223 1 47.5 478 ASN A C 1
ATOM 3784 O O . ASN A 1 478 ? -13.562 -42.062 -5.137 1 47.5 478 ASN A O 1
ATOM 3788 N N . ASN A 1 479 ? -12.844 -42.094 -7.176 1 43.81 479 ASN A N 1
ATOM 3789 C CA . ASN A 1 479 ? -12.117 -43.312 -6.863 1 43.81 479 ASN A CA 1
ATOM 3790 C C . ASN A 1 479 ? -10.789 -43.031 -6.176 1 43.81 479 ASN A C 1
ATOM 3792 O O . ASN A 1 479 ? -9.922 -43.906 -6.082 1 43.81 479 ASN A O 1
ATOM 3796 N N . SER A 1 480 ? -10.617 -41.781 -5.945 1 46.34 480 SER A N 1
ATOM 3797 C CA . SER A 1 480 ? -9.352 -41.469 -5.297 1 46.34 480 SER A CA 1
ATOM 3798 C C . SER A 1 480 ? -9.328 -41.969 -3.857 1 46.34 480 SER A C 1
ATOM 3800 O O . SER A 1 480 ? -10.367 -42.031 -3.201 1 46.34 480 SER A O 1
ATOM 3802 N N . HIS A 1 481 ? -8.469 -42.875 -3.602 1 42.06 481 HIS A N 1
ATOM 3803 C CA . HIS A 1 481 ? -8.266 -43.25 -2.203 1 42.06 481 HIS A CA 1
ATOM 3804 C C . HIS A 1 481 ? -8.258 -42 -1.309 1 42.06 481 HIS A C 1
ATOM 3806 O O . HIS A 1 481 ? -8.023 -42.125 -0.104 1 42.06 481 HIS A O 1
ATOM 3812 N N . ASP A 1 482 ? -8.492 -41 -2.035 1 44.53 482 ASP A N 1
ATOM 3813 C CA . ASP A 1 482 ? -8.508 -39.812 -1.225 1 44.53 482 ASP A CA 1
ATOM 3814 C C . ASP A 1 482 ? -9.852 -39.625 -0.511 1 44.53 482 ASP A C 1
ATOM 3816 O O . ASP A 1 482 ? -10.898 -39.531 -1.157 1 44.53 482 ASP A O 1
ATOM 3820 N N . SER A 1 483 ? -9.82 -39.969 0.653 1 42.56 483 SER A N 1
ATOM 3821 C CA . SER A 1 483 ? -10.969 -39.906 1.553 1 42.56 483 SER A CA 1
ATOM 3822 C C . SER A 1 483 ? -11.734 -38.594 1.392 1 42.56 483 SER A C 1
ATOM 3824 O O . SER A 1 483 ? -12.891 -38.5 1.817 1 42.56 483 SER A O 1
ATOM 3826 N N . ASN A 1 484 ? -11.109 -37.75 0.662 1 44.44 484 ASN A N 1
ATOM 3827 C CA . ASN A 1 484 ? -11.719 -36.406 0.634 1 44.44 484 ASN A CA 1
ATOM 3828 C C . ASN A 1 484 ? -12.617 -36.219 -0.585 1 44.44 484 ASN A C 1
ATOM 3830 O O . ASN A 1 484 ? -13.18 -35.156 -0.789 1 44.44 484 ASN A O 1
ATOM 3834 N N . VAL A 1 485 ? -12.742 -37.25 -1.447 1 50.5 485 VAL A N 1
ATOM 3835 C CA . VAL A 1 485 ? -13.609 -37.156 -2.617 1 50.5 485 VAL A CA 1
ATOM 3836 C C . VAL A 1 485 ? -15.008 -37.688 -2.264 1 50.5 485 VAL A C 1
ATOM 3838 O O . VAL A 1 485 ? -15.141 -38.781 -1.714 1 50.5 485 VAL A O 1
ATOM 3841 N N . PRO A 1 486 ? -15.984 -36.781 -2.307 1 52.28 486 PRO A N 1
ATOM 3842 C CA . PRO A 1 486 ? -17.344 -37.25 -1.944 1 52.28 486 PRO A CA 1
ATOM 3843 C C . PRO A 1 486 ? -17.766 -38.5 -2.682 1 52.28 486 PRO A C 1
ATOM 3845 O O . PRO A 1 486 ? -17.562 -38.625 -3.893 1 52.28 486 PRO A O 1
ATOM 3848 N N . LYS A 1 487 ? -18.219 -39.531 -1.919 1 56.12 487 LYS A N 1
ATOM 3849 C CA . LYS A 1 487 ? -18.672 -40.812 -2.42 1 56.12 487 LYS A CA 1
ATOM 3850 C C . LYS A 1 487 ? -19.984 -40.688 -3.166 1 56.12 487 LYS A C 1
ATOM 3852 O O . LYS A 1 487 ? -20.328 -41.531 -4.004 1 56.12 487 LYS A O 1
ATOM 3857 N N . SER A 1 488 ? -20.703 -39.562 -2.855 1 61.69 488 SER A N 1
ATOM 3858 C CA . SER A 1 488 ? -21.984 -39.438 -3.551 1 61.69 488 SER A CA 1
ATOM 3859 C C . SER A 1 488 ? -22.188 -38.031 -4.078 1 61.69 488 SER A C 1
ATOM 3861 O O . SER A 1 488 ? -21.75 -37.062 -3.451 1 61.69 488 SER A O 1
ATOM 3863 N N . ILE A 1 489 ? -22.5 -37.906 -5.43 1 69.12 489 ILE A N 1
ATOM 3864 C CA . ILE A 1 489 ? -22.812 -36.656 -6.082 1 69.12 489 ILE A CA 1
ATOM 3865 C C . ILE A 1 489 ? -24.328 -36.531 -6.262 1 69.12 489 ILE A C 1
ATOM 3867 O O . ILE A 1 489 ? -24.969 -37.438 -6.812 1 69.12 489 ILE A O 1
ATOM 3871 N N . THR A 1 490 ? -24.938 -35.469 -5.617 1 72.56 490 THR A N 1
ATOM 3872 C CA . THR A 1 490 ? -26.359 -35.219 -5.805 1 72.56 490 THR A CA 1
ATOM 3873 C C . THR A 1 490 ? -26.641 -34.812 -7.238 1 72.56 490 THR A C 1
ATOM 3875 O O . THR A 1 490 ? -25.734 -34.375 -7.957 1 72.56 490 THR A O 1
ATOM 3878 N N . PRO A 1 491 ? -27.906 -35 -7.602 1 74.56 491 PRO A N 1
ATOM 3879 C CA . PRO A 1 491 ? -28.266 -34.531 -8.953 1 74.56 491 PRO A CA 1
ATOM 3880 C C . PRO A 1 491 ? -27.969 -33.062 -9.188 1 74.56 491 PRO A C 1
ATOM 3882 O O . PRO A 1 491 ? -27.531 -32.688 -10.281 1 74.56 491 PRO A O 1
ATOM 3885 N N . ASP A 1 492 ? -28.188 -32.312 -8.195 1 72.19 492 ASP A N 1
ATOM 3886 C CA . ASP A 1 492 ? -27.922 -30.875 -8.328 1 72.19 492 ASP A CA 1
ATOM 3887 C C . ASP A 1 492 ? -26.422 -30.609 -8.484 1 72.19 492 ASP A C 1
ATOM 3889 O O . ASP A 1 492 ? -26.016 -29.781 -9.297 1 72.19 492 ASP A O 1
ATOM 3893 N N . GLU A 1 493 ? -25.672 -31.312 -7.754 1 73.25 493 GLU A N 1
ATOM 3894 C CA . GLU A 1 493 ? -24.219 -31.203 -7.863 1 73.25 493 GLU A CA 1
ATOM 3895 C C . GLU A 1 493 ? -23.734 -31.672 -9.234 1 73.25 493 GLU A C 1
ATOM 3897 O O . GLU A 1 493 ? -22.875 -31.031 -9.844 1 73.25 493 GLU A O 1
ATOM 3902 N N . TYR A 1 494 ? -24.344 -32.625 -9.602 1 76.38 494 TYR A N 1
ATOM 3903 C CA . TYR A 1 494 ? -23.938 -33.188 -10.883 1 76.38 494 TYR A CA 1
ATOM 3904 C C . TYR A 1 494 ? -24.266 -32.219 -12.023 1 76.38 494 TYR A C 1
ATOM 3906 O O . TYR A 1 494 ? -23.531 -32.125 -13 1 76.38 494 TYR A O 1
ATOM 3914 N N . SER A 1 495 ? -25.391 -31.594 -11.914 1 77.12 495 SER A N 1
ATOM 3915 C CA . SER A 1 495 ? -25.75 -30.625 -12.953 1 77.12 495 SER A CA 1
ATOM 3916 C C . SER A 1 495 ? -24.703 -29.531 -13.086 1 77.12 495 SER A C 1
ATOM 3918 O O . SER A 1 495 ? -24.406 -29.078 -14.195 1 77.12 495 SER A O 1
ATOM 3920 N N . ARG A 1 496 ? -24.109 -29.156 -12.023 1 76.25 496 ARG A N 1
ATOM 3921 C CA . ARG A 1 496 ? -23.062 -28.141 -12.047 1 76.25 496 ARG A CA 1
ATOM 3922 C C . ARG A 1 496 ? -21.75 -28.688 -12.586 1 76.25 496 ARG A C 1
ATOM 3924 O O . ARG A 1 496 ? -21.062 -28.031 -13.359 1 76.25 496 ARG A O 1
ATOM 3931 N N . ILE A 1 497 ? -21.469 -29.891 -12.18 1 78.62 497 ILE A N 1
ATOM 3932 C CA . ILE A 1 497 ? -20.281 -30.562 -12.672 1 78.62 497 ILE A CA 1
ATOM 3933 C C . ILE A 1 497 ? -20.391 -30.781 -14.18 1 78.62 497 ILE A C 1
ATOM 3935 O O . ILE A 1 497 ? -19.406 -30.609 -14.906 1 78.62 497 ILE A O 1
ATOM 3939 N N . LYS A 1 498 ? -21.562 -31.062 -14.547 1 80.44 498 LYS A N 1
ATOM 3940 C CA . LYS A 1 498 ? -21.812 -31.312 -15.969 1 80.44 498 LYS A CA 1
ATOM 3941 C C . LYS A 1 498 ? -21.516 -30.078 -16.812 1 80.44 498 LYS A C 1
ATOM 3943 O O . LYS A 1 498 ? -21 -30.188 -17.922 1 80.44 498 LYS A O 1
ATOM 3948 N N . LYS A 1 499 ? -21.859 -29.016 -16.25 1 81.44 499 LYS A N 1
ATOM 3949 C CA . LYS A 1 499 ? -21.578 -27.766 -16.969 1 81.44 499 LYS A CA 1
ATOM 3950 C C . LYS A 1 499 ? -20.078 -27.547 -17.109 1 81.44 499 LYS A C 1
ATOM 3952 O O . LYS A 1 499 ? -19.609 -27.125 -18.172 1 81.44 499 LYS A O 1
ATOM 3957 N N . TRP A 1 500 ? -19.359 -27.797 -16.078 1 82.69 500 TRP A N 1
ATOM 3958 C CA . TRP A 1 500 ? -17.906 -27.656 -16.141 1 82.69 500 TRP A CA 1
ATOM 3959 C C . TRP A 1 500 ? -17.297 -28.625 -17.141 1 82.69 500 TRP A C 1
ATOM 3961 O O . TRP A 1 500 ? -16.406 -28.266 -17.922 1 82.69 500 TRP A O 1
ATOM 3971 N N . ILE A 1 501 ? -17.828 -29.828 -17.188 1 85.06 501 ILE A N 1
ATOM 3972 C CA . ILE A 1 501 ? -17.375 -30.844 -18.141 1 85.06 501 ILE A CA 1
ATOM 3973 C C . ILE A 1 501 ? -17.672 -30.391 -19.562 1 85.06 501 ILE A C 1
ATOM 3975 O O . ILE A 1 501 ? -16.844 -30.578 -20.469 1 85.06 501 ILE A O 1
ATOM 3979 N N . GLN A 1 502 ? -18.797 -29.797 -19.719 1 87.69 502 GLN A N 1
ATOM 3980 C CA . GLN A 1 502 ? -19.172 -29.281 -21.031 1 87.69 502 GLN A CA 1
ATOM 3981 C C . GLN A 1 502 ? -18.219 -28.188 -21.484 1 87.69 502 GLN A C 1
ATOM 3983 O O . GLN A 1 502 ? -17.859 -28.109 -22.656 1 87.69 502 GLN A O 1
ATOM 3988 N N . ILE A 1 503 ? -17.875 -27.359 -20.609 1 88.81 503 ILE A N 1
ATOM 3989 C CA . ILE A 1 503 ? -16.953 -26.266 -20.906 1 88.81 503 ILE A CA 1
ATOM 3990 C C . ILE A 1 503 ? -15.594 -26.828 -21.328 1 88.81 503 ILE A C 1
ATOM 3992 O O . ILE A 1 503 ? -15.023 -26.391 -22.328 1 88.81 503 ILE A O 1
ATOM 3996 N N . ILE A 1 504 ? -15.109 -27.781 -20.578 1 90.75 504 ILE A N 1
ATOM 3997 C CA . ILE A 1 504 ? -13.828 -28.391 -20.906 1 90.75 504 ILE A CA 1
ATOM 3998 C C . ILE A 1 504 ? -13.914 -29.078 -22.266 1 90.75 504 ILE A C 1
ATOM 4000 O O . ILE A 1 504 ? -12.984 -28.984 -23.078 1 90.75 504 ILE A O 1
ATOM 4004 N N . HIS A 1 505 ? -15.039 -29.688 -22.484 1 92.12 505 HIS A N 1
ATOM 4005 C CA . HIS A 1 505 ? -15.234 -30.359 -23.766 1 92.12 505 HIS A CA 1
ATOM 4006 C C . HIS A 1 505 ? -15.242 -29.359 -24.922 1 92.12 505 HIS A C 1
ATOM 4008 O O . HIS A 1 505 ? -14.57 -29.562 -25.938 1 92.12 505 HIS A O 1
ATOM 4014 N N . ASN A 1 506 ? -16.031 -28.312 -24.781 1 93.06 506 ASN A N 1
ATOM 4015 C CA . ASN A 1 506 ? -16.094 -27.266 -25.797 1 93.06 506 ASN A CA 1
ATOM 4016 C C . ASN A 1 506 ? -14.719 -26.672 -26.062 1 93.06 506 ASN A C 1
ATOM 4018 O O . ASN A 1 506 ? -14.352 -26.422 -27.219 1 93.06 506 ASN A O 1
ATOM 4022 N N . PHE A 1 507 ? -14.047 -26.469 -25.016 1 94.62 507 PHE A N 1
ATOM 4023 C CA . PHE A 1 507 ? -12.711 -25.891 -25.125 1 94.62 507 PHE A CA 1
ATOM 4024 C C . PHE A 1 507 ? -11.773 -26.859 -25.844 1 94.62 507 PHE A C 1
ATOM 4026 O O . PHE A 1 507 ? -11.016 -26.438 -26.734 1 94.62 507 PHE A O 1
ATOM 4033 N N . ALA A 1 508 ? -11.781 -28.094 -25.484 1 95.88 508 ALA A N 1
ATOM 4034 C CA . ALA A 1 508 ? -10.922 -29.094 -26.094 1 95.88 508 ALA A CA 1
ATOM 4035 C C . ALA A 1 508 ? -11.273 -29.297 -27.578 1 95.88 508 ALA A C 1
ATOM 4037 O O . ALA A 1 508 ? -10.391 -29.531 -28.391 1 95.88 508 ALA A O 1
ATOM 4038 N N . GLU A 1 509 ? -12.531 -29.203 -27.875 1 95 509 GLU A N 1
ATOM 4039 C CA . GLU A 1 509 ? -13.008 -29.484 -29.234 1 95 509 GLU A CA 1
ATOM 4040 C C . GLU A 1 509 ? -12.859 -28.266 -30.141 1 95 509 GLU A C 1
ATOM 4042 O O . GLU A 1 509 ? -12.414 -28.391 -31.281 1 95 509 GLU A O 1
ATOM 4047 N N . LYS A 1 510 ? -13.211 -27.078 -29.562 1 93.44 510 LYS A N 1
ATOM 4048 C CA . LYS A 1 510 ? -13.359 -25.922 -30.438 1 93.44 510 LYS A CA 1
ATOM 4049 C C . LYS A 1 510 ? -12.383 -24.812 -30.047 1 93.44 510 LYS A C 1
ATOM 4051 O O . LYS A 1 510 ? -12.195 -23.859 -30.797 1 93.44 510 LYS A O 1
ATOM 4056 N N . GLY A 1 511 ? -11.805 -24.938 -28.984 1 93.5 511 GLY A N 1
ATOM 4057 C CA . GLY A 1 511 ? -10.906 -23.891 -28.5 1 93.5 511 GLY A CA 1
ATOM 4058 C C . GLY A 1 511 ? -11.633 -22.734 -27.859 1 93.5 511 GLY A C 1
ATOM 4059 O O . GLY A 1 511 ? -11.023 -21.703 -27.547 1 93.5 511 GLY A O 1
ATOM 4060 N N . ASP A 1 512 ? -12.938 -22.828 -27.703 1 92.06 512 ASP A N 1
ATOM 4061 C CA . ASP A 1 512 ? -13.797 -21.828 -27.094 1 92.06 512 ASP A CA 1
ATOM 4062 C C . ASP A 1 512 ? -14.703 -22.438 -26.031 1 92.06 512 ASP A C 1
ATOM 4064 O O . ASP A 1 512 ? -15.664 -23.125 -26.344 1 92.06 512 ASP A O 1
ATOM 4068 N N . PRO A 1 513 ? -14.406 -22.094 -24.75 1 89.56 513 PRO A N 1
ATOM 4069 C CA . PRO A 1 513 ? -15.211 -22.688 -23.688 1 89.56 513 PRO A CA 1
ATOM 4070 C C . PRO A 1 513 ? -16.656 -22.188 -23.688 1 89.56 513 PRO A C 1
ATOM 4072 O O . PRO A 1 513 ? -17.531 -22.844 -23.125 1 89.56 513 PRO A O 1
ATOM 4075 N N . GLY A 1 514 ? -16.938 -21.047 -24.234 1 78.5 514 GLY A N 1
ATOM 4076 C CA . GLY A 1 514 ? -18.25 -20.438 -24.219 1 78.5 514 GLY A CA 1
ATOM 4077 C C . GLY A 1 514 ? -19.141 -20.891 -25.359 1 78.5 514 GLY A C 1
ATOM 4078 O O . GLY A 1 514 ? -20.266 -20.391 -25.516 1 78.5 514 GLY A O 1
ATOM 4079 N N . PHE A 1 515 ? -18.75 -21.734 -25.953 1 68.62 515 PHE A N 1
ATOM 4080 C CA . PHE A 1 515 ? -19.531 -22.172 -27.109 1 68.62 515 PHE A CA 1
ATOM 4081 C C . PHE A 1 515 ? -20.891 -22.703 -26.672 1 68.62 515 PHE A C 1
ATOM 4083 O O . PHE A 1 515 ? -20.969 -23.641 -25.875 1 68.62 515 PHE A O 1
ATOM 4090 N N . GLY A 1 516 ? -21.859 -22.047 -27.078 1 67.31 516 GLY A N 1
ATOM 4091 C CA . GLY A 1 516 ? -23.234 -22.469 -26.781 1 67.31 516 GLY A CA 1
ATOM 4092 C C . GLY A 1 516 ? -23.672 -22.109 -25.375 1 67.31 516 GLY A C 1
ATOM 4093 O O . GLY A 1 516 ? -24.719 -22.578 -24.922 1 67.31 516 GLY A O 1
ATOM 4094 N N . ILE A 1 517 ? -22.688 -21.5 -24.703 1 70.38 517 ILE A N 1
ATOM 4095 C CA . ILE A 1 517 ? -23.016 -21.141 -23.328 1 70.38 517 ILE A CA 1
ATOM 4096 C C . ILE A 1 517 ? -23.5 -19.688 -23.266 1 70.38 517 ILE A C 1
ATOM 4098 O O . ILE A 1 517 ? -23 -18.828 -24 1 70.38 517 ILE A O 1
ATOM 4102 N N . PHE A 1 518 ? -24.609 -19.391 -22.656 1 64.75 518 PHE A N 1
ATOM 4103 C CA . PHE A 1 518 ? -25.172 -18.062 -22.406 1 64.75 518 PHE A CA 1
ATOM 4104 C C . PHE A 1 518 ? -25.125 -17.75 -20.906 1 64.75 518 PHE A C 1
ATOM 4106 O O . PHE A 1 518 ? -25.422 -18.594 -20.078 1 64.75 518 PHE A O 1
ATOM 4113 N N . PRO A 1 519 ? -24.719 -16.484 -20.703 1 68.38 519 PRO A N 1
ATOM 4114 C CA . PRO A 1 519 ? -24.188 -15.445 -21.578 1 68.38 519 PRO A CA 1
ATOM 4115 C C . PRO A 1 519 ? -22.859 -15.82 -22.203 1 68.38 519 PRO A C 1
ATOM 4117 O O . PRO A 1 519 ? -22.125 -16.656 -21.672 1 68.38 519 PRO A O 1
ATOM 4120 N N . LYS A 1 520 ? -22.672 -15.133 -23.281 1 78.5 520 LYS A N 1
ATOM 4121 C CA . LYS A 1 520 ? -21.453 -15.453 -24.016 1 78.5 520 LYS A CA 1
ATOM 4122 C C . LYS A 1 520 ? -20.203 -15.203 -23.141 1 78.5 520 LYS A C 1
ATOM 4124 O O . LYS A 1 520 ? -20.078 -14.141 -22.547 1 78.5 520 LYS A O 1
ATOM 4129 N N . TRP A 1 521 ? -19.453 -16.219 -22.984 1 86.94 521 TRP A N 1
ATOM 4130 C CA . TRP A 1 521 ? -18.203 -16.109 -22.25 1 86.94 521 TRP A CA 1
ATOM 4131 C C . TRP A 1 521 ? -17.172 -15.312 -23.062 1 86.94 521 TRP A C 1
ATOM 4133 O O . TRP A 1 521 ? -16.625 -15.82 -24.047 1 86.94 521 TRP A O 1
ATOM 4143 N N . LYS A 1 522 ? -16.953 -14.062 -22.703 1 86.06 522 LYS A N 1
ATOM 4144 C CA . LYS A 1 522 ? -16.016 -13.188 -23.391 1 86.06 522 LYS A CA 1
ATOM 4145 C C . LYS A 1 522 ? -14.57 -13.516 -22.984 1 86.06 522 LYS A C 1
ATOM 4147 O O . LYS A 1 522 ? -14.297 -13.805 -21.828 1 86.06 522 LYS A O 1
ATOM 4152 N N . PRO A 1 523 ? -13.688 -13.484 -23.969 1 92.12 523 PRO A N 1
ATOM 4153 C CA . PRO A 1 523 ? -12.281 -13.742 -23.641 1 92.12 523 PRO A CA 1
ATOM 4154 C C . PRO A 1 523 ? -11.688 -12.688 -22.703 1 92.12 523 PRO A C 1
ATOM 4156 O O . PRO A 1 523 ? -12.18 -11.555 -22.656 1 92.12 523 PRO A O 1
ATOM 4159 N N . PHE A 1 524 ? -10.781 -13.102 -21.969 1 94.62 524 PHE A N 1
ATOM 4160 C CA . PHE A 1 524 ? -10 -12.203 -21.125 1 94.62 524 PHE A CA 1
ATOM 4161 C C . PHE A 1 524 ? -9.125 -11.289 -21.969 1 94.62 524 PHE A C 1
ATOM 4163 O O . PHE A 1 524 ? -8.344 -11.766 -22.797 1 94.62 524 PHE A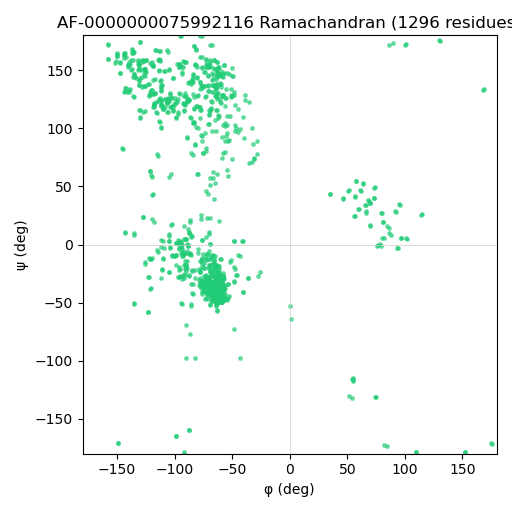 O 1
ATOM 4170 N N . VAL A 1 525 ? -9.312 -9.938 -21.781 1 91.62 525 VAL A N 1
ATOM 4171 C CA . VAL A 1 525 ? -8.438 -8.961 -22.406 1 91.62 525 VAL A CA 1
ATOM 4172 C C . VAL A 1 525 ? -7.871 -8.016 -21.359 1 91.62 525 VAL A C 1
ATOM 4174 O O . VAL A 1 525 ? -8.531 -7.73 -20.344 1 91.62 525 VAL A O 1
ATOM 4177 N N . THR A 1 526 ? -6.715 -7.461 -21.516 1 85.56 526 THR A N 1
ATOM 4178 C CA . THR A 1 526 ? -5.906 -6.766 -20.531 1 85.56 526 THR A CA 1
ATOM 4179 C C . THR A 1 526 ? -6.605 -5.496 -20.047 1 85.56 526 THR A C 1
ATOM 4181 O O . THR A 1 526 ? -6.363 -5.023 -18.938 1 85.56 526 THR A O 1
ATOM 4184 N N . ASN A 1 527 ? -7.492 -4.988 -20.703 1 83.12 527 ASN A N 1
ATOM 4185 C CA . ASN A 1 527 ? -8.117 -3.738 -20.297 1 83.12 527 ASN A CA 1
ATOM 4186 C C . ASN A 1 527 ? -9.484 -3.977 -19.656 1 83.12 527 ASN A C 1
ATOM 4188 O O . ASN A 1 527 ? -10.047 -3.074 -19.031 1 83.12 527 ASN A O 1
ATOM 4192 N N . LYS A 1 528 ? -10.031 -5.238 -19.719 1 86.94 528 LYS A N 1
ATOM 4193 C CA . LYS A 1 528 ? -11.367 -5.496 -19.188 1 86.94 528 LYS A CA 1
ATOM 4194 C C . LYS A 1 528 ? -11.328 -6.555 -18.094 1 86.94 528 LYS A C 1
ATOM 4196 O O . LYS A 1 528 ? -12.156 -6.535 -17.172 1 86.94 528 LYS A O 1
ATOM 4201 N N . HIS A 1 529 ? -10.484 -7.578 -18.234 1 93.88 529 HIS A N 1
ATOM 4202 C CA . HIS A 1 529 ? -10.258 -8.625 -17.25 1 93.88 529 HIS A CA 1
ATOM 4203 C C . HIS A 1 529 ? -11.539 -9.406 -16.969 1 93.88 529 HIS A C 1
ATOM 4205 O O . HIS A 1 529 ? -11.914 -9.602 -15.82 1 93.88 529 HIS A O 1
ATOM 4211 N N . ALA A 1 530 ? -12.211 -9.789 -18.078 1 94.06 530 ALA A N 1
ATOM 4212 C CA . ALA A 1 530 ? -13.453 -10.539 -17.953 1 94.06 530 ALA A CA 1
ATOM 4213 C C . ALA A 1 530 ? -13.188 -11.93 -17.375 1 94.06 530 ALA A C 1
ATOM 4215 O O . ALA A 1 530 ? -12.188 -12.57 -17.703 1 94.06 530 ALA A O 1
ATOM 4216 N N . TYR A 1 531 ? -14.117 -12.438 -16.484 1 92.88 531 TYR A N 1
ATOM 4217 C CA . TYR A 1 531 ? -14.07 -13.812 -15.992 1 92.88 531 TYR A CA 1
ATOM 4218 C C . TYR A 1 531 ? -15.477 -14.352 -15.742 1 92.88 531 TYR A C 1
ATOM 4220 O O . TYR A 1 531 ? -16.406 -13.586 -15.453 1 92.88 531 TYR A O 1
ATOM 4228 N N . TYR A 1 532 ? -15.555 -15.609 -15.961 1 90.19 532 TYR A N 1
ATOM 4229 C CA . TYR A 1 532 ? -16.797 -16.297 -15.672 1 90.19 532 TYR A CA 1
ATOM 4230 C C . TYR A 1 532 ? -16.828 -16.828 -14.242 1 90.19 532 TYR A C 1
ATOM 4232 O O . TYR A 1 532 ? -15.898 -17.516 -13.812 1 90.19 532 TYR A O 1
ATOM 4240 N N . HIS A 1 533 ? -17.906 -16.5 -13.477 1 88.88 533 HIS A N 1
ATOM 4241 C CA . HIS A 1 533 ? -18.031 -16.859 -12.07 1 88.88 533 HIS A CA 1
ATOM 4242 C C . HIS A 1 533 ? -19.031 -18 -11.883 1 88.88 533 HIS A C 1
ATOM 4244 O O . HIS A 1 533 ? -20.219 -17.844 -12.188 1 88.88 533 HIS A O 1
ATOM 4250 N N . PHE A 1 534 ? -18.469 -19.141 -11.445 1 84.25 534 PHE A N 1
ATOM 4251 C CA . PHE A 1 534 ? -19.297 -20.266 -11.047 1 84.25 534 PHE A CA 1
ATOM 4252 C C . PHE A 1 534 ? -19.719 -20.141 -9.586 1 84.25 534 PHE A C 1
ATOM 4254 O O . PHE A 1 534 ? -18.906 -20.328 -8.688 1 84.25 534 PHE A O 1
ATOM 4261 N N . ARG A 1 535 ? -20.984 -19.859 -9.391 1 80.12 535 ARG A N 1
ATOM 4262 C CA . ARG A 1 535 ? -21.5 -19.547 -8.055 1 80.12 535 ARG A CA 1
ATOM 4263 C C . ARG A 1 535 ? -22.312 -20.719 -7.5 1 80.12 535 ARG A C 1
ATOM 4265 O O . ARG A 1 535 ? -22.719 -21.609 -8.242 1 80.12 535 ARG A O 1
ATOM 4272 N N . ASN A 1 536 ? -22.562 -20.625 -6.18 1 71.88 536 ASN A N 1
ATOM 4273 C CA . ASN A 1 536 ? -23.359 -21.656 -5.52 1 71.88 536 ASN A CA 1
ATOM 4274 C C . ASN A 1 536 ? -24.844 -21.281 -5.477 1 71.88 536 ASN A C 1
ATOM 4276 O O . ASN A 1 536 ? -25.672 -22.094 -5.109 1 71.88 536 ASN A O 1
ATOM 4280 N N . VAL A 1 537 ? -25.031 -20.062 -5.844 1 73.75 537 VAL A N 1
ATOM 4281 C CA . VAL A 1 537 ? -26.406 -19.594 -5.832 1 73.75 537 VAL A CA 1
ATOM 4282 C C . VAL A 1 537 ? -26.781 -19.047 -7.207 1 73.75 537 VAL A C 1
ATOM 4284 O O . VAL A 1 537 ? -25.906 -18.594 -7.961 1 73.75 537 VAL A O 1
ATOM 4287 N N . SER A 1 538 ? -28.047 -19.188 -7.566 1 76 538 SER A N 1
ATOM 4288 C CA . SER A 1 538 ? -28.516 -18.688 -8.852 1 76 538 SER A CA 1
ATOM 4289 C C . SER A 1 538 ? -28.391 -17.172 -8.945 1 76 538 SER A C 1
ATOM 4291 O O . SER A 1 538 ? -28.656 -16.453 -7.977 1 76 538 SER A O 1
ATOM 4293 N N . PRO A 1 539 ? -28.094 -16.578 -10.055 1 81.81 539 PRO A N 1
ATOM 4294 C CA . PRO A 1 539 ? -27.625 -17.312 -11.234 1 81.81 539 PRO A CA 1
ATOM 4295 C C . PRO A 1 539 ? -26.266 -17.969 -11.023 1 81.81 539 PRO A C 1
ATOM 4297 O O . PRO A 1 539 ? -25.328 -17.328 -10.539 1 81.81 539 PRO A O 1
ATOM 4300 N N . TYR A 1 540 ? -26.094 -19.234 -11.469 1 77.56 540 TYR A N 1
ATOM 4301 C CA . TYR A 1 540 ? -24.953 -20.078 -11.141 1 77.56 540 TYR A CA 1
ATOM 4302 C C . TYR A 1 540 ? -23.734 -19.703 -11.969 1 77.56 540 TYR A C 1
ATOM 4304 O O . TYR A 1 540 ? -22.609 -20.047 -11.617 1 77.56 540 TYR A O 1
ATOM 4312 N N . TYR A 1 541 ? -24.031 -19.078 -13.102 1 82.25 541 TYR A N 1
ATOM 4313 C CA . TYR A 1 541 ? -22.953 -18.688 -14.008 1 82.25 541 TYR A CA 1
ATOM 4314 C C . TYR A 1 541 ? -23.109 -17.234 -14.422 1 82.25 541 TYR A C 1
ATOM 4316 O O . TYR A 1 541 ? -24.109 -16.859 -15.039 1 82.25 541 TYR A O 1
ATOM 4324 N N . THR A 1 542 ? -22.141 -16.375 -14.039 1 87.38 542 THR A N 1
ATOM 4325 C CA . THR A 1 542 ? -22.25 -14.945 -14.336 1 87.38 542 THR A CA 1
ATOM 4326 C C . THR A 1 542 ? -20.922 -14.414 -14.867 1 87.38 542 THR A C 1
ATOM 4328 O O . THR A 1 542 ? -19.859 -14.969 -14.562 1 87.38 542 THR A O 1
ATOM 4331 N N . LEU A 1 543 ? -21 -13.422 -15.781 1 90.06 543 LEU A N 1
ATOM 4332 C CA . LEU A 1 543 ? -19.812 -12.734 -16.297 1 90.06 543 LEU A CA 1
ATOM 4333 C C . LEU A 1 543 ? -19.453 -11.547 -15.414 1 90.06 543 LEU A C 1
ATOM 4335 O O . LEU A 1 543 ? -20.312 -10.719 -15.094 1 90.06 543 LEU A O 1
ATOM 4339 N N . HIS A 1 544 ? -18.266 -11.477 -14.922 1 92.5 544 HIS A N 1
ATOM 4340 C CA . HIS A 1 544 ? -17.766 -10.383 -14.102 1 92.5 544 HIS A CA 1
ATOM 4341 C C . HIS A 1 544 ? -16.422 -9.883 -14.633 1 92.5 544 HIS A C 1
ATOM 4343 O O . HIS A 1 544 ? -15.906 -10.406 -15.625 1 92.5 544 HIS A O 1
ATOM 4349 N N . PHE A 1 545 ? -15.891 -8.781 -14.047 1 93.31 545 PHE A N 1
ATOM 4350 C CA . PHE A 1 545 ? -14.625 -8.188 -14.453 1 93.31 545 PHE A CA 1
ATOM 4351 C C . PHE A 1 545 ? -13.727 -7.926 -13.25 1 93.31 545 PHE A C 1
ATOM 4353 O O . PHE A 1 545 ? -14.211 -7.871 -12.109 1 93.31 545 PHE A O 1
ATOM 4360 N N . ASP A 1 546 ? -12.438 -7.887 -13.461 1 93.44 546 ASP A N 1
ATOM 4361 C CA . ASP A 1 546 ? -11.445 -7.41 -12.5 1 93.44 546 ASP A CA 1
ATOM 4362 C C . ASP A 1 546 ? -11.523 -8.195 -11.195 1 93.44 546 ASP A C 1
ATOM 4364 O O . ASP A 1 546 ? -11.641 -7.605 -10.117 1 93.44 546 ASP A O 1
ATOM 4368 N N . TYR A 1 547 ? -11.414 -9.547 -11.305 1 95.12 547 TYR A N 1
ATOM 4369 C CA . TYR A 1 547 ? -11.445 -10.359 -10.102 1 95.12 547 TYR A CA 1
ATOM 4370 C C . TYR A 1 547 ? -10.281 -10.023 -9.18 1 95.12 547 TYR A C 1
ATOM 4372 O O . TYR A 1 547 ? -9.125 -10.289 -9.508 1 95.12 547 TYR A O 1
ATOM 4380 N N . ARG A 1 548 ? -10.586 -9.406 -8 1 95.19 548 ARG A N 1
ATOM 4381 C CA . ARG A 1 548 ? -9.609 -9.047 -6.977 1 95.19 548 ARG A CA 1
ATOM 4382 C C . ARG A 1 548 ? -8.391 -8.375 -7.594 1 95.19 548 ARG A C 1
ATOM 4384 O O . ARG A 1 548 ? -7.258 -8.617 -7.172 1 95.19 548 ARG A O 1
ATOM 4391 N N . GLN A 1 549 ? -8.664 -7.527 -8.586 1 93.81 549 GLN A N 1
ATOM 4392 C CA . GLN A 1 549 ? -7.594 -6.922 -9.367 1 93.81 549 GLN A CA 1
ATOM 4393 C C . GLN A 1 549 ? -6.672 -6.086 -8.484 1 93.81 549 GLN A C 1
ATOM 4395 O O . GLN A 1 549 ? -5.449 -6.109 -8.656 1 93.81 549 GLN A O 1
ATOM 4400 N N . HIS A 1 550 ? -7.211 -5.344 -7.492 1 92.25 550 HIS A N 1
ATOM 4401 C CA . HIS A 1 550 ? -6.406 -4.512 -6.602 1 92.25 550 HIS A CA 1
ATOM 4402 C C . HIS A 1 550 ? -5.449 -5.355 -5.77 1 92.25 550 HIS A C 1
ATOM 4404 O O . HIS A 1 550 ? -4.297 -4.973 -5.562 1 92.25 550 HIS A O 1
ATOM 4410 N N . HIS A 1 551 ? -5.887 -6.508 -5.293 1 95.69 551 HIS A N 1
ATOM 4411 C CA . HIS A 1 551 ? -5.059 -7.418 -4.508 1 95.69 551 HIS A CA 1
ATOM 4412 C C . HIS A 1 551 ? -4 -8.086 -5.375 1 95.69 551 HIS A C 1
ATOM 4414 O O . HIS A 1 551 ? -2.865 -8.281 -4.934 1 95.69 551 HIS A O 1
ATOM 4420 N N . SER A 1 552 ? -4.379 -8.469 -6.617 1 96.62 552 SER A N 1
ATOM 4421 C CA . SER A 1 552 ? -3.408 -9.047 -7.539 1 96.62 552 SER A CA 1
ATOM 4422 C C . SER A 1 552 ? -2.326 -8.031 -7.902 1 96.62 552 SER A C 1
ATOM 4424 O O . SER A 1 552 ? -1.144 -8.375 -7.969 1 96.62 552 SER A O 1
ATOM 4426 N N . ASP A 1 553 ? -2.73 -6.75 -8.102 1 94.62 553 ASP A N 1
ATOM 4427 C CA . ASP A 1 553 ? -1.769 -5.703 -8.445 1 94.62 553 ASP A CA 1
ATOM 4428 C C . ASP A 1 553 ? -0.832 -5.418 -7.27 1 94.62 553 ASP A C 1
ATOM 4430 O O . ASP A 1 553 ? 0.327 -5.047 -7.473 1 94.62 553 ASP A O 1
ATOM 4434 N N . PHE A 1 554 ? -1.367 -5.547 -6.023 1 96.62 554 PHE A N 1
ATOM 4435 C CA . PHE A 1 554 ? -0.511 -5.402 -4.852 1 96.62 554 PHE A CA 1
ATOM 4436 C C . PHE A 1 554 ? 0.699 -6.324 -4.949 1 96.62 554 PHE A C 1
ATOM 4438 O O . PHE A 1 554 ? 1.835 -5.887 -4.75 1 96.62 554 PHE A O 1
ATOM 4445 N N . TRP A 1 555 ? 0.491 -7.574 -5.344 1 97.5 555 TRP A N 1
ATOM 4446 C CA . TRP A 1 555 ? 1.557 -8.57 -5.371 1 97.5 555 TRP A CA 1
ATOM 4447 C C . TRP A 1 555 ? 2.336 -8.508 -6.68 1 97.5 555 TRP A C 1
ATOM 4449 O O . TRP A 1 555 ? 3.545 -8.758 -6.703 1 97.5 555 TRP A O 1
ATOM 4459 N N . ASN A 1 556 ? 1.667 -8.188 -7.805 1 95.88 556 ASN A N 1
ATOM 4460 C CA . ASN A 1 556 ? 2.285 -8.273 -9.117 1 95.88 556 ASN A CA 1
ATOM 4461 C C . ASN A 1 556 ? 2.98 -6.977 -9.508 1 95.88 556 ASN A C 1
ATOM 4463 O O . ASN A 1 556 ? 3.848 -6.965 -10.383 1 95.88 556 ASN A O 1
ATOM 4467 N N . VAL A 1 557 ? 2.596 -5.883 -8.867 1 92.81 557 VAL A N 1
ATOM 4468 C CA . VAL A 1 557 ? 3.127 -4.586 -9.289 1 92.81 557 VAL A CA 1
ATOM 4469 C C . VAL A 1 557 ? 3.805 -3.902 -8.102 1 92.81 557 VAL A C 1
ATOM 4471 O O . VAL A 1 557 ? 5.012 -3.656 -8.125 1 92.81 557 VAL A O 1
ATOM 4474 N N . LEU A 1 558 ? 3.084 -3.67 -6.988 1 93.5 558 LEU A N 1
ATOM 4475 C CA . LEU A 1 558 ? 3.617 -2.881 -5.887 1 93.5 558 LEU A CA 1
ATOM 4476 C C . LEU A 1 558 ? 4.824 -3.57 -5.258 1 93.5 558 LEU A C 1
ATOM 4478 O O . LEU A 1 558 ? 5.867 -2.945 -5.059 1 93.5 558 LEU A O 1
ATOM 4482 N N . VAL A 1 559 ? 4.648 -4.844 -4.887 1 94.81 559 VAL A N 1
ATOM 4483 C CA . VAL A 1 559 ? 5.688 -5.547 -4.145 1 94.81 559 VAL A CA 1
ATOM 4484 C C . VAL A 1 559 ? 6.973 -5.594 -4.965 1 94.81 559 VAL A C 1
ATOM 4486 O O . VAL A 1 559 ? 8.039 -5.207 -4.484 1 94.81 559 VAL A O 1
ATOM 4489 N N . PRO A 1 560 ? 6.91 -6.008 -6.273 1 92.31 560 PRO A N 1
ATOM 4490 C CA . PRO A 1 560 ? 8.148 -5.965 -7.051 1 92.31 560 PRO A CA 1
ATOM 4491 C C . PRO A 1 560 ? 8.734 -4.559 -7.16 1 92.31 560 PRO A C 1
ATOM 4493 O O . PRO A 1 560 ? 9.953 -4.383 -7.117 1 92.31 560 PRO A O 1
ATOM 4496 N N . ASP A 1 561 ? 7.875 -3.559 -7.305 1 88.75 561 ASP A N 1
ATOM 4497 C CA . ASP A 1 561 ? 8.352 -2.182 -7.418 1 88.75 561 ASP A CA 1
ATOM 4498 C C . ASP A 1 561 ? 9.008 -1.721 -6.117 1 88.75 561 ASP A C 1
ATOM 4500 O O . ASP A 1 561 ? 10.008 -0.999 -6.145 1 88.75 561 ASP A O 1
ATOM 4504 N N . LEU A 1 562 ? 8.414 -2.039 -4.984 1 89.81 562 LEU A N 1
ATOM 4505 C CA . LEU A 1 562 ? 8.984 -1.697 -3.689 1 89.81 562 LEU A CA 1
ATOM 4506 C C . LEU A 1 562 ? 10.352 -2.359 -3.51 1 89.81 562 LEU A C 1
ATOM 4508 O O . LEU A 1 562 ? 11.289 -1.729 -3.02 1 89.81 562 LEU A O 1
ATOM 4512 N N . LEU A 1 563 ? 10.43 -3.66 -3.893 1 88.31 563 LEU A N 1
ATOM 4513 C CA . LEU A 1 563 ? 11.695 -4.375 -3.781 1 88.31 563 LEU A CA 1
ATOM 4514 C C . LEU A 1 563 ? 12.758 -3.73 -4.664 1 88.31 563 LEU A C 1
ATOM 4516 O O . LEU A 1 563 ? 13.922 -3.619 -4.262 1 88.31 563 LEU A O 1
ATOM 4520 N N . HIS A 1 564 ? 12.383 -3.293 -5.816 1 84.31 564 HIS A N 1
ATOM 4521 C CA . HIS A 1 564 ? 13.312 -2.635 -6.727 1 84.31 564 HIS A CA 1
ATOM 4522 C C . HIS A 1 564 ? 13.766 -1.288 -6.172 1 84.31 564 HIS A C 1
ATOM 4524 O O . HIS A 1 564 ? 14.953 -0.958 -6.23 1 84.31 564 HIS A O 1
ATOM 4530 N N . SER A 1 565 ? 12.805 -0.533 -5.727 1 79.12 565 SER A N 1
ATOM 4531 C CA . SER A 1 565 ? 13.117 0.785 -5.18 1 79.12 565 SER A CA 1
ATOM 4532 C C . SER A 1 565 ? 14.039 0.678 -3.967 1 79.12 565 SER A C 1
ATOM 4534 O O . SER A 1 565 ? 14.977 1.463 -3.824 1 79.12 565 SER A O 1
ATOM 4536 N N . MET A 1 566 ? 13.773 -0.228 -3.199 1 75.25 566 MET A N 1
ATOM 4537 C CA . MET A 1 566 ? 14.555 -0.414 -1.983 1 75.25 566 MET A CA 1
ATOM 4538 C C . MET A 1 566 ? 15.977 -0.861 -2.316 1 75.25 566 MET A C 1
ATOM 4540 O O . MET A 1 566 ? 16.938 -0.403 -1.694 1 75.25 566 MET A O 1
ATOM 4544 N N . THR A 1 567 ? 16.078 -1.758 -3.26 1 70.38 567 THR A N 1
ATOM 4545 C CA . THR A 1 567 ? 17.391 -2.211 -3.693 1 70.38 567 THR A CA 1
ATOM 4546 C C . THR A 1 567 ? 18.188 -1.059 -4.301 1 70.38 567 THR A C 1
ATOM 4548 O O . THR A 1 567 ? 19.391 -0.945 -4.078 1 70.38 567 THR A O 1
ATOM 4551 N N . SER A 1 568 ? 17.484 -0.227 -4.98 1 68.62 568 SER A N 1
ATOM 4552 C CA . SER A 1 568 ? 18.156 0.928 -5.578 1 68.62 568 SER A CA 1
ATOM 4553 C C . SER A 1 568 ? 18.625 1.903 -4.512 1 68.62 568 SER A C 1
ATOM 4555 O O . SER A 1 568 ? 19.719 2.463 -4.617 1 68.62 568 SER A O 1
ATOM 4557 N N . THR A 1 569 ? 17.844 2.074 -3.535 1 67.25 569 THR A N 1
ATOM 4558 C CA . THR A 1 569 ? 18.219 2.977 -2.447 1 67.25 569 THR A CA 1
ATOM 4559 C C . THR A 1 569 ? 19.406 2.434 -1.673 1 67.25 569 THR A C 1
ATOM 4561 O O . THR A 1 569 ? 20.328 3.182 -1.343 1 67.25 569 THR A O 1
ATOM 4564 N N . ILE A 1 570 ? 19.375 1.145 -1.485 1 66.31 570 ILE A N 1
ATOM 4565 C CA . ILE A 1 570 ? 20.484 0.502 -0.768 1 66.31 570 ILE A CA 1
ATOM 4566 C C . ILE A 1 570 ? 21.766 0.587 -1.597 1 66.31 570 ILE A C 1
ATOM 4568 O O . ILE A 1 570 ? 22.828 0.891 -1.066 1 66.31 570 ILE A O 1
ATOM 4572 N N . ARG A 1 571 ? 21.578 0.37 -2.838 1 63.41 571 ARG A N 1
ATOM 4573 C CA . ARG A 1 571 ? 22.734 0.456 -3.723 1 63.41 571 ARG A CA 1
ATOM 4574 C C . ARG A 1 571 ? 23.312 1.869 -3.74 1 63.41 571 ARG A C 1
ATOM 4576 O O . ARG A 1 571 ? 24.531 2.053 -3.709 1 63.41 571 ARG A O 1
ATOM 4583 N N . ASN A 1 572 ? 22.422 2.846 -3.787 1 61.75 572 ASN A N 1
ATOM 4584 C CA . ASN A 1 572 ? 22.859 4.238 -3.787 1 61.75 572 ASN A CA 1
ATOM 4585 C C . ASN A 1 572 ? 23.531 4.617 -2.469 1 61.75 572 ASN A C 1
ATOM 4587 O O . ASN A 1 572 ? 24.516 5.344 -2.461 1 61.75 572 ASN A O 1
ATOM 4591 N N . LEU A 1 573 ? 22.984 4.094 -1.444 1 61.5 573 LEU A N 1
ATOM 4592 C CA . LEU A 1 573 ? 23.562 4.34 -0.13 1 61.5 573 LEU A CA 1
ATOM 4593 C C . LEU A 1 573 ? 24.922 3.676 -0.007 1 61.5 573 LEU A C 1
ATOM 4595 O O . LEU A 1 573 ? 25.859 4.266 0.541 1 61.5 573 LEU A O 1
ATOM 4599 N N . GLU A 1 574 ? 24.922 2.41 -0.501 1 57.44 574 GLU A N 1
ATOM 4600 C CA . GLU A 1 574 ? 26.203 1.696 -0.508 1 57.44 574 GLU A CA 1
ATOM 4601 C C . GLU A 1 574 ? 27.234 2.436 -1.343 1 57.44 574 GLU A C 1
ATOM 4603 O O . GLU A 1 574 ? 28.406 2.541 -0.943 1 57.44 574 GLU A O 1
ATOM 4608 N N . GLN A 1 575 ? 26.797 2.961 -2.424 1 54.5 575 GLN A N 1
ATOM 4609 C CA . GLN A 1 575 ? 27.688 3.721 -3.287 1 54.5 575 GLN A CA 1
ATOM 4610 C C . GLN A 1 575 ? 28.141 5.012 -2.611 1 54.5 575 GLN A C 1
ATOM 4612 O O . GLN A 1 575 ? 29.312 5.391 -2.709 1 54.5 575 GLN A O 1
ATOM 4617 N N . ASN A 1 576 ? 27.172 5.664 -1.966 1 53.09 576 ASN A N 1
ATOM 4618 C CA . ASN A 1 576 ? 27.5 6.898 -1.258 1 53.09 576 ASN A CA 1
ATOM 4619 C C . ASN A 1 576 ? 28.391 6.629 -0.043 1 53.09 576 ASN A C 1
ATOM 4621 O O . ASN A 1 576 ? 29.234 7.453 0.305 1 53.09 576 ASN A O 1
ATOM 4625 N N . LEU A 1 577 ? 28.094 5.469 0.58 1 48.31 577 LEU A N 1
ATOM 4626 C CA . LEU A 1 577 ? 28.938 5.07 1.699 1 48.31 577 LEU A CA 1
ATOM 4627 C C . LEU A 1 577 ? 30.297 4.59 1.207 1 48.31 577 LEU A C 1
ATOM 4629 O O . LEU A 1 577 ? 31.297 4.758 1.895 1 48.31 577 LEU A O 1
ATOM 4633 N N . GLU A 1 578 ? 30.234 3.719 0.182 1 46.41 578 GLU A N 1
ATOM 4634 C CA . GLU A 1 578 ? 31.516 3.293 -0.394 1 46.41 578 GLU A CA 1
ATOM 4635 C C . GLU A 1 578 ? 32.312 4.488 -0.899 1 46.41 578 GLU A C 1
ATOM 4637 O O . GLU A 1 578 ? 33.531 4.414 -1.013 1 46.41 578 GLU A O 1
ATOM 4642 N N . GLU A 1 579 ? 31.641 5.5 -1.253 1 41.91 579 GLU A N 1
ATOM 4643 C CA . GLU A 1 579 ? 32.469 6.645 -1.619 1 41.91 579 GLU A CA 1
ATOM 4644 C C . GLU A 1 579 ? 33.375 7.059 -0.468 1 41.91 579 GLU A C 1
ATOM 4646 O O . GLU A 1 579 ? 34.281 7.887 -0.646 1 41.91 579 GLU A O 1
ATOM 4651 N N . PRO A 1 580 ? 32.969 6.73 0.674 1 39.91 580 PRO A N 1
ATOM 4652 C CA . PRO A 1 580 ? 34.125 6.828 1.586 1 39.91 580 PRO A CA 1
ATOM 4653 C C . PRO A 1 580 ? 35.188 5.77 1.312 1 39.91 580 PRO A C 1
ATOM 4655 O O . PRO A 1 580 ? 36.188 5.684 2.041 1 39.91 580 PRO A O 1
ATOM 4658 N N . SER A 1 581 ? 34.969 4.809 0.495 1 38.44 581 SER A N 1
ATOM 4659 C CA . SER A 1 581 ? 36 3.869 0.057 1 38.44 581 SER A CA 1
ATOM 4660 C C . SER A 1 581 ? 37.25 4.602 -0.447 1 38.44 581 SER A C 1
ATOM 4662 O O . SER A 1 581 ? 38.281 3.975 -0.725 1 38.44 581 SER A O 1
ATOM 4664 N N . LEU A 1 582 ? 37.156 5.828 -0.666 1 39.06 582 LEU A N 1
ATOM 4665 C CA . LEU A 1 582 ? 38.406 6.598 -0.821 1 39.06 582 LEU A CA 1
ATOM 4666 C C . LEU A 1 582 ? 39.219 6.555 0.456 1 39.06 582 LEU A C 1
ATOM 4668 O O . LEU A 1 582 ? 40.469 6.473 0.399 1 39.06 582 LEU A O 1
ATOM 4672 N N . VAL A 1 583 ? 38.531 6.465 1.499 1 39.22 583 VAL A N 1
ATOM 4673 C CA . VAL A 1 583 ? 39.312 6.371 2.73 1 39.22 583 VAL A CA 1
ATOM 4674 C C . VAL A 1 583 ? 39.844 4.949 2.898 1 39.22 583 VAL A C 1
ATOM 4676 O O . VAL A 1 583 ? 40.969 4.754 3.312 1 39.22 583 VAL A O 1
ATOM 4679 N N . LYS A 1 584 ? 39.062 3.947 2.42 1 46.78 584 LYS A N 1
ATOM 4680 C CA . LYS A 1 584 ? 39.594 2.586 2.406 1 46.78 584 LYS A CA 1
ATOM 4681 C C . LYS A 1 584 ? 40.75 2.451 1.394 1 46.78 584 LYS A C 1
ATOM 4683 O O . LYS A 1 584 ? 41.781 1.845 1.688 1 46.78 584 LYS A O 1
ATOM 4688 N N . SER A 1 585 ? 40.438 2.988 0.287 1 48.97 585 SER A N 1
ATOM 4689 C CA . SER A 1 585 ? 41.5 3.004 -0.699 1 48.97 585 SER A CA 1
ATOM 4690 C C . SER A 1 585 ? 42.688 3.803 -0.198 1 48.97 585 SER A C 1
ATOM 4692 O O . SER A 1 585 ? 43.844 3.404 -0.401 1 48.97 585 SER A O 1
ATOM 4694 N N . GLU A 1 586 ? 42.375 4.707 0.606 1 49.94 586 GLU A N 1
ATOM 4695 C CA . GLU A 1 586 ? 43.469 5.488 1.176 1 49.94 586 GLU A CA 1
ATOM 4696 C C . GLU A 1 586 ? 44.188 4.707 2.271 1 49.94 586 GLU A C 1
ATOM 4698 O O . GLU A 1 586 ? 45.406 4.699 2.33 1 49.94 586 GLU A O 1
ATOM 4703 N N . TYR A 1 587 ? 43.375 3.963 3.018 1 53.03 587 TYR A N 1
ATOM 4704 C CA . TYR A 1 587 ? 44.031 3.188 4.051 1 53.03 587 TYR A CA 1
ATOM 4705 C C . TYR A 1 587 ? 44.719 1.951 3.461 1 53.03 587 TYR A C 1
ATOM 4707 O O . TYR A 1 587 ? 45.781 1.55 3.902 1 53.03 587 TYR A O 1
ATOM 4715 N N . LYS A 1 588 ? 44.094 1.443 2.508 1 54.22 588 LYS A N 1
ATOM 4716 C CA . LYS A 1 588 ? 44.719 0.341 1.786 1 54.22 588 LYS A CA 1
ATOM 4717 C C . LYS A 1 588 ? 46.031 0.791 1.111 1 54.22 588 LYS A C 1
ATOM 4719 O O . LYS A 1 588 ? 47.031 0.119 1.217 1 54.22 588 LYS A O 1
ATOM 4724 N N . THR A 1 589 ? 45.844 1.896 0.494 1 59.5 589 THR A N 1
ATOM 4725 C CA . THR A 1 589 ? 47.031 2.475 -0.12 1 59.5 589 THR A CA 1
ATOM 4726 C C . THR A 1 589 ? 48.062 2.875 0.945 1 59.5 589 THR A C 1
ATOM 4728 O O . THR A 1 589 ? 49.25 2.645 0.785 1 59.5 589 THR A O 1
ATOM 4731 N N . ALA A 1 590 ? 47.5 3.375 2.018 1 61.56 590 ALA A N 1
ATOM 4732 C CA . ALA A 1 590 ? 48.406 3.744 3.107 1 61.56 590 ALA A CA 1
ATOM 4733 C C . ALA A 1 590 ? 49.031 2.508 3.744 1 61.56 590 ALA A C 1
ATOM 4735 O O . ALA A 1 590 ? 50.25 2.5 4.055 1 61.56 590 ALA A O 1
ATOM 4736 N N . ALA A 1 591 ? 48.281 1.456 3.809 1 60.25 591 ALA A N 1
ATOM 4737 C CA . ALA A 1 591 ? 48.781 0.211 4.383 1 60.25 591 ALA A CA 1
ATOM 4738 C C . ALA A 1 591 ? 49.844 -0.416 3.484 1 60.25 591 ALA A C 1
ATOM 4740 O O . ALA A 1 591 ? 50.906 -0.828 3.963 1 60.25 591 ALA A O 1
ATOM 4741 N N . TRP A 1 592 ? 49.625 -0.399 2.262 1 68.62 592 TRP A N 1
ATOM 4742 C CA . TRP A 1 592 ? 50.594 -0.947 1.339 1 68.62 592 TRP A CA 1
ATOM 4743 C C . TRP A 1 592 ? 51.844 -0.045 1.258 1 68.62 592 TRP A C 1
ATOM 4745 O O . TRP A 1 592 ? 52.969 -0.53 1.14 1 68.62 592 TRP A O 1
ATOM 4755 N N . GLY A 1 593 ? 51.562 1.261 1.358 1 68.31 593 GLY A N 1
ATOM 4756 C CA . GLY A 1 593 ? 52.688 2.182 1.437 1 68.31 593 GLY A CA 1
ATOM 4757 C C . GLY A 1 593 ? 53.562 1.966 2.664 1 68.31 593 GLY A C 1
ATOM 4758 O O . GLY A 1 593 ? 54.781 1.992 2.578 1 68.31 593 GLY A O 1
ATOM 4759 N N . MET A 1 594 ? 52.875 1.62 3.703 1 71.25 594 MET A N 1
ATOM 4760 C CA . MET A 1 594 ? 53.625 1.391 4.941 1 71.25 594 MET A CA 1
ATOM 4761 C C . MET A 1 594 ? 54.344 0.05 4.902 1 71.25 594 MET A C 1
ATOM 4763 O O . MET A 1 594 ? 55.469 -0.07 5.406 1 71.25 594 MET A O 1
ATOM 4767 N N . VAL A 1 595 ? 53.75 -0.917 4.277 1 71.44 595 VAL A N 1
ATOM 4768 C CA . VAL A 1 595 ? 54.438 -2.193 4.086 1 71.44 595 VAL A CA 1
ATOM 4769 C C . VAL A 1 595 ? 55.688 -1.989 3.24 1 71.44 595 VAL A C 1
ATOM 4771 O O . VAL A 1 595 ? 56.75 -2.52 3.562 1 71.44 595 VAL A O 1
ATOM 4774 N N . ALA A 1 596 ? 55.594 -1.151 2.26 1 74.62 596 ALA A N 1
ATOM 4775 C CA . ALA A 1 596 ? 56.75 -0.852 1.421 1 74.62 596 ALA A CA 1
ATOM 4776 C C . ALA A 1 596 ? 57.812 -0.12 2.215 1 74.62 596 ALA A C 1
ATOM 4778 O O . ALA A 1 596 ? 59 -0.429 2.094 1 74.62 596 ALA A O 1
ATOM 4779 N N . MET A 1 597 ? 57.469 0.719 3.072 1 76.81 597 MET A N 1
ATOM 4780 C CA . MET A 1 597 ? 58.406 1.473 3.896 1 76.81 597 MET A CA 1
ATOM 4781 C C . MET A 1 597 ? 59.094 0.563 4.906 1 76.81 597 MET A C 1
ATOM 4783 O O . MET A 1 597 ? 60.312 0.687 5.141 1 76.81 597 MET A O 1
ATOM 4787 N N . VAL A 1 598 ? 58.375 -0.354 5.391 1 76.06 598 VAL A N 1
ATOM 4788 C CA . VAL A 1 598 ? 58.938 -1.328 6.32 1 76.06 598 VAL A CA 1
ATOM 4789 C C . VAL A 1 598 ? 59.969 -2.193 5.602 1 76.06 598 VAL A C 1
ATOM 4791 O O . VAL A 1 598 ? 61.031 -2.445 6.129 1 76.06 598 VAL A O 1
ATOM 4794 N N . LEU A 1 599 ? 59.688 -2.523 4.41 1 77.94 599 LEU A N 1
ATOM 4795 C CA . LEU A 1 599 ? 60.625 -3.342 3.643 1 77.94 599 LEU A CA 1
ATOM 4796 C C . LEU A 1 599 ? 61.906 -2.561 3.318 1 77.94 599 LEU A C 1
ATOM 4798 O O . LEU A 1 599 ? 63 -3.094 3.428 1 77.94 599 LEU A O 1
ATOM 4802 N N . ILE A 1 600 ? 61.781 -1.334 3.057 1 80.31 600 ILE A N 1
ATOM 4803 C CA . ILE A 1 600 ? 62.938 -0.494 2.73 1 80.31 600 ILE A CA 1
ATOM 4804 C C . ILE A 1 600 ? 63.781 -0.289 3.977 1 80.31 600 ILE A C 1
ATOM 4806 O O . ILE A 1 600 ? 65 -0.43 3.924 1 80.31 600 ILE A O 1
ATOM 4810 N N . LEU A 1 601 ? 63.156 -0.105 5.074 1 79.5 601 LEU A N 1
ATOM 4811 C CA . LEU A 1 601 ? 63.875 0.124 6.312 1 79.5 601 LEU A CA 1
ATOM 4812 C C . LEU A 1 601 ? 64.562 -1.163 6.797 1 79.5 601 LEU A C 1
ATOM 4814 O O . LEU A 1 601 ? 65.625 -1.137 7.32 1 79.5 601 LEU A O 1
ATOM 4818 N N . PHE A 1 602 ? 63.938 -2.225 6.469 1 80.5 602 PHE A N 1
ATOM 4819 C CA . PHE A 1 602 ? 64.5 -3.525 6.809 1 80.5 602 PHE A CA 1
ATOM 4820 C C . PHE A 1 602 ? 65.75 -3.816 5.969 1 80.5 602 PHE A C 1
ATOM 4822 O O . PHE A 1 602 ? 66.75 -4.254 6.496 1 80.5 602 PHE A O 1
ATOM 4829 N N . ILE A 1 603 ? 65.688 -3.494 4.793 1 82.06 603 ILE A N 1
ATOM 4830 C CA . ILE A 1 603 ? 66.875 -3.68 3.902 1 82.06 603 ILE A CA 1
ATOM 4831 C C . ILE A 1 603 ? 68 -2.764 4.332 1 82.06 603 ILE A C 1
ATOM 4833 O O . ILE A 1 603 ? 69.188 -3.182 4.363 1 82.06 603 ILE A O 1
ATOM 4837 N N . MET A 1 604 ? 67.688 -1.64 4.785 1 81.69 604 MET A N 1
ATOM 4838 C CA . MET A 1 604 ? 68.688 -0.69 5.254 1 81.69 604 MET A CA 1
ATOM 4839 C C . MET A 1 604 ? 69.312 -1.176 6.547 1 81.69 604 MET A C 1
ATOM 4841 O O . MET A 1 604 ? 70.562 -1.086 6.707 1 81.69 604 MET A O 1
ATOM 4845 N N . CYS A 1 605 ? 68.562 -1.705 7.359 1 80.12 605 CYS A N 1
ATOM 4846 C CA . CYS A 1 605 ? 69.062 -2.246 8.617 1 80.12 605 CYS A CA 1
ATOM 4847 C C . CYS A 1 605 ? 70 -3.424 8.359 1 80.12 605 CYS A C 1
ATOM 4849 O O . CYS A 1 605 ? 71.062 -3.518 8.969 1 80.12 605 CYS A O 1
ATOM 4851 N N . VAL A 1 606 ? 69.625 -4.242 7.41 1 82.38 606 VAL A N 1
ATOM 4852 C CA . VAL A 1 606 ? 70.438 -5.402 7.07 1 82.38 606 VAL A CA 1
ATOM 4853 C C . VAL A 1 606 ? 71.75 -4.941 6.445 1 82.38 606 VAL A C 1
ATOM 4855 O O . VAL A 1 606 ? 72.812 -5.461 6.777 1 82.38 606 VAL A O 1
ATOM 4858 N N . ALA A 1 607 ? 71.75 -3.926 5.727 1 83 607 ALA A N 1
ATOM 4859 C CA . ALA A 1 607 ? 72.938 -3.379 5.098 1 83 607 ALA A CA 1
ATOM 4860 C C . ALA A 1 607 ? 73.875 -2.74 6.133 1 83 607 ALA A C 1
ATOM 4862 O O . ALA A 1 607 ? 75.062 -2.945 6.105 1 83 607 ALA A O 1
ATOM 4863 N N . LEU A 1 608 ? 73.25 -2.123 7.098 1 82.19 608 LEU A N 1
ATOM 4864 C CA . LEU A 1 608 ? 74 -1.456 8.133 1 82.19 608 LEU A CA 1
ATOM 4865 C C . LEU A 1 608 ? 74.625 -2.473 9.086 1 82.19 608 LEU A C 1
ATOM 4867 O O . LEU A 1 608 ? 75.812 -2.314 9.516 1 82.19 608 LEU A O 1
ATOM 4871 N N . ILE A 1 609 ? 73.938 -3.523 9.273 1 81.69 609 ILE A N 1
ATOM 4872 C CA . ILE A 1 609 ? 74.438 -4.609 10.094 1 81.69 609 ILE A CA 1
ATOM 4873 C C . ILE A 1 609 ? 75.625 -5.281 9.367 1 81.69 609 ILE A C 1
ATOM 4875 O O . ILE A 1 609 ? 76.688 -5.586 9.977 1 81.69 609 ILE A O 1
ATOM 4879 N N . GLY A 1 610 ? 75.562 -5.406 8.133 1 81.25 610 GLY A N 1
ATOM 4880 C CA . GLY A 1 610 ? 76.688 -5.926 7.336 1 81.25 610 GLY A CA 1
ATOM 4881 C C . GLY A 1 610 ? 77.938 -5.066 7.41 1 81.25 610 GLY A C 1
ATOM 4882 O O . GLY A 1 610 ? 79 -5.586 7.559 1 81.25 610 GLY A O 1
ATOM 4883 N N . VAL A 1 611 ? 77.688 -3.855 7.457 1 80.44 611 VAL A N 1
ATOM 4884 C CA . VAL A 1 611 ? 78.812 -2.924 7.543 1 80.44 611 VAL A CA 1
ATOM 4885 C C . VAL A 1 611 ? 79.438 -3.016 8.922 1 80.44 611 VAL A C 1
ATOM 4887 O O . VAL A 1 611 ? 80.688 -3.051 9.039 1 80.44 611 VAL A O 1
ATOM 4890 N N . VAL A 1 612 ? 78.625 -3.186 9.883 1 77.81 612 VAL A N 1
ATOM 4891 C CA . VAL A 1 612 ? 79.188 -3.254 11.25 1 77.81 612 VAL A CA 1
ATOM 4892 C C . VAL A 1 612 ? 79.938 -4.57 11.453 1 77.81 612 VAL A C 1
ATOM 4894 O O . VAL A 1 612 ? 81 -4.594 12.023 1 77.81 612 VAL A O 1
ATOM 4897 N N . VAL A 1 613 ? 79.438 -5.582 10.852 1 77.94 613 VAL A N 1
ATOM 4898 C CA . VAL A 1 613 ? 80.062 -6.895 11.008 1 77.94 613 VAL A CA 1
ATOM 4899 C C . VAL A 1 613 ? 81.375 -6.957 10.203 1 77.94 613 VAL A C 1
ATOM 4901 O O . VAL A 1 613 ? 82.375 -7.461 10.68 1 77.94 613 VAL A O 1
ATOM 4904 N N . THR A 1 614 ? 81.438 -6.359 9.109 1 78.19 614 THR A N 1
ATOM 4905 C CA . THR A 1 614 ? 82.625 -6.379 8.273 1 78.19 614 THR A CA 1
ATOM 4906 C C . THR A 1 614 ? 83.688 -5.508 8.883 1 78.19 614 THR A C 1
ATOM 4908 O O . THR A 1 614 ? 84.875 -5.883 8.867 1 78.19 614 THR A O 1
ATOM 4911 N N . ASN A 1 615 ? 83.312 -4.512 9.555 1 73.44 615 ASN A N 1
ATOM 4912 C CA . ASN A 1 615 ? 84.25 -3.658 10.211 1 73.44 615 ASN A CA 1
ATOM 4913 C C . ASN A 1 615 ? 84.875 -4.332 11.453 1 73.44 615 ASN A C 1
ATOM 4915 O O . ASN A 1 615 ? 86.062 -4.207 11.734 1 73.44 615 ASN A O 1
ATOM 4919 N N . ARG A 1 616 ? 84.125 -5.102 12.094 1 69.25 616 ARG A N 1
ATOM 4920 C CA . ARG A 1 616 ? 84.625 -5.84 13.25 1 69.25 616 ARG A CA 1
ATOM 4921 C C . ARG A 1 616 ? 85.562 -6.977 12.828 1 69.25 616 ARG A C 1
ATOM 4923 O O . ARG A 1 616 ? 86.562 -7.203 13.453 1 69.25 616 ARG A O 1
ATOM 4930 N N . LYS A 1 617 ? 85.312 -7.621 11.82 1 67.94 617 LYS A N 1
ATOM 4931 C CA . LYS A 1 617 ? 86.125 -8.688 11.344 1 67.94 617 LYS A CA 1
ATOM 4932 C C . LYS A 1 617 ? 87.5 -8.133 10.844 1 67.94 617 LYS A C 1
ATOM 4934 O O . LYS A 1 617 ? 88.562 -8.719 11.102 1 67.94 617 LYS A O 1
ATOM 4939 N N . ARG A 1 618 ? 87.5 -7.039 10.266 1 66.12 618 ARG A N 1
ATOM 4940 C CA . ARG A 1 618 ? 88.75 -6.418 9.82 1 66.12 618 ARG A CA 1
ATOM 4941 C C . ARG A 1 618 ? 89.625 -5.949 11.008 1 66.12 618 ARG A C 1
ATOM 4943 O O . ARG A 1 618 ? 90.812 -6.039 10.977 1 66.12 618 ARG A O 1
ATOM 4950 N N . ARG A 1 619 ? 88.938 -5.656 12.109 1 61.69 619 ARG A N 1
ATOM 4951 C CA . ARG A 1 619 ? 89.688 -5.273 13.312 1 61.69 619 ARG A CA 1
ATOM 4952 C C . ARG A 1 619 ? 90.312 -6.496 13.984 1 61.69 619 ARG A C 1
ATOM 4954 O O . ARG A 1 619 ? 91.438 -6.445 14.445 1 61.69 619 ARG A O 1
ATOM 4961 N N . ILE A 1 620 ? 89.5 -7.484 14.016 1 60.22 620 ILE A N 1
ATOM 4962 C CA . ILE A 1 620 ? 90.062 -8.703 14.617 1 60.22 620 ILE A CA 1
ATOM 4963 C C . ILE A 1 620 ? 91.188 -9.266 13.758 1 60.22 620 ILE A C 1
ATOM 4965 O O . ILE A 1 620 ? 92.25 -9.664 14.281 1 60.22 620 ILE A O 1
ATOM 4969 N N . TRP A 1 621 ? 91 -9.195 12.5 1 61.62 621 TRP A N 1
ATOM 4970 C CA . TRP A 1 621 ? 92.062 -9.695 11.625 1 61.62 621 TRP A CA 1
ATOM 4971 C C . TRP A 1 621 ? 93.312 -8.789 11.688 1 61.62 621 TRP A C 1
ATOM 4973 O O . TRP A 1 621 ? 94.438 -9.273 11.742 1 61.62 621 TRP A O 1
ATOM 4983 N N . ARG A 1 622 ? 93.312 -7.484 11.797 1 61.44 622 ARG A N 1
ATOM 4984 C CA . ARG A 1 622 ? 94.438 -6.59 11.922 1 61.44 622 ARG A CA 1
ATOM 4985 C C . ARG A 1 622 ? 95.125 -6.734 13.297 1 61.44 622 ARG A C 1
ATOM 4987 O O . ARG A 1 622 ? 96.312 -6.715 13.406 1 61.44 622 ARG A O 1
ATOM 4994 N N . ALA A 1 623 ? 94.312 -6.945 14.312 1 60.16 623 ALA A N 1
ATOM 4995 C CA . ALA A 1 623 ? 94.875 -7.215 15.625 1 60.16 623 ALA A CA 1
ATOM 4996 C C . ALA A 1 623 ? 95.625 -8.555 15.641 1 60.16 623 ALA A C 1
ATOM 4998 O O . ALA A 1 623 ? 96.688 -8.672 16.203 1 60.16 623 ALA A O 1
ATOM 4999 N N . PHE A 1 624 ? 95 -9.523 14.969 1 58.22 624 PHE A N 1
ATOM 5000 C CA . PHE A 1 624 ? 95.688 -10.812 14.867 1 58.22 624 PHE A CA 1
ATOM 5001 C C . PHE A 1 624 ? 96.938 -10.688 14.039 1 58.22 624 PHE A C 1
ATOM 5003 O O . PHE A 1 624 ? 98 -11.273 14.383 1 58.22 624 PHE A O 1
ATOM 5010 N N . THR A 1 625 ? 97 -9.922 13.008 1 60.88 625 THR A N 1
ATOM 5011 C CA . THR A 1 625 ? 98.188 -9.758 12.195 1 60.88 625 THR A CA 1
ATOM 5012 C C . THR A 1 625 ? 99.188 -8.922 12.93 1 60.88 625 THR A C 1
ATOM 5014 O O . THR A 1 625 ? 100.438 -9.172 12.828 1 60.88 625 THR A O 1
ATOM 5017 N N . LEU A 1 626 ? 98.875 -7.945 13.781 1 58.62 626 LEU A N 1
ATOM 5018 C CA . LEU A 1 626 ? 99.812 -7.18 14.578 1 58.62 626 LEU A CA 1
ATOM 5019 C C . LEU A 1 626 ? 100.375 -8.031 15.711 1 58.62 626 LEU A C 1
ATOM 5021 O O . LEU A 1 626 ? 101.562 -7.953 16.016 1 58.62 626 LEU A O 1
ATOM 5025 N N . ILE A 1 627 ? 99.5 -8.906 16.359 1 57.12 627 ILE A N 1
ATOM 5026 C CA . ILE A 1 627 ? 100 -9.805 17.391 1 57.12 627 ILE A CA 1
ATOM 5027 C C . ILE A 1 627 ? 100.938 -10.859 16.766 1 57.12 627 ILE A C 1
ATOM 5029 O O . ILE A 1 627 ? 102 -11.164 17.297 1 57.12 627 ILE A O 1
ATOM 5033 N N . SER A 1 628 ? 100.562 -11.359 15.609 1 57.53 628 SER A N 1
ATOM 5034 C CA . SER A 1 628 ? 101.438 -12.344 14.969 1 57.53 628 SER A CA 1
ATOM 5035 C C . SER A 1 628 ? 102.75 -11.719 14.484 1 57.53 628 SER A C 1
ATOM 5037 O O . SER A 1 628 ? 103.812 -12.344 14.562 1 57.53 628 SER A O 1
ATOM 5039 N N . SER A 1 629 ? 102.75 -10.461 14.031 1 60.22 629 SER A N 1
ATOM 5040 C CA . SER A 1 629 ? 104 -9.82 13.641 1 60.22 629 SER A CA 1
ATOM 5041 C C . SER A 1 629 ? 104.812 -9.445 14.859 1 60.22 629 SER A C 1
ATOM 5043 O O . SER A 1 629 ? 106.062 -9.523 14.82 1 60.22 629 SER A O 1
ATOM 5045 N N . SER A 1 630 ? 104.25 -9.125 16.031 1 56.59 630 SER A N 1
ATOM 5046 C CA . SER A 1 630 ? 105 -8.867 17.234 1 56.59 630 SER A CA 1
ATOM 5047 C C . SER A 1 630 ? 105.625 -10.148 17.797 1 56.59 630 SER A C 1
ATOM 5049 O O . SER A 1 630 ? 106.688 -10.133 18.344 1 56.59 630 SER A O 1
ATOM 5051 N N . PHE A 1 631 ? 104.938 -11.344 17.656 1 55.56 631 PHE A N 1
ATOM 5052 C CA . PHE A 1 631 ? 105.5 -12.602 18.078 1 55.56 631 PHE A CA 1
ATOM 5053 C C . PHE A 1 631 ? 106.688 -12.984 17.188 1 55.56 631 PHE A C 1
ATOM 5055 O O . PHE A 1 631 ? 107.625 -13.578 17.656 1 55.56 631 PHE A O 1
ATOM 5062 N N . GLN A 1 632 ? 106.625 -12.672 15.898 1 53.53 632 GLN A N 1
ATOM 5063 C CA . GLN A 1 632 ? 107.812 -12.984 15.047 1 53.53 632 GLN A CA 1
ATOM 5064 C C . GLN A 1 632 ? 109 -12.109 15.383 1 53.53 632 GLN A C 1
ATOM 5066 O O . GLN A 1 632 ? 110.125 -12.57 15.352 1 53.53 632 GLN A O 1
ATOM 5071 N N . ASP A 1 633 ? 108.812 -10.883 15.836 1 53.88 633 ASP A N 1
ATOM 5072 C CA . ASP A 1 633 ? 109.938 -10.039 16.203 1 53.88 633 ASP A CA 1
ATOM 5073 C C . ASP A 1 633 ? 110.5 -10.477 17.547 1 53.88 633 ASP A C 1
ATOM 5075 O O . ASP A 1 633 ? 111.75 -10.438 17.719 1 53.88 633 ASP A O 1
ATOM 5079 N N . ILE A 1 634 ? 109.688 -11.023 18.484 1 51.75 634 ILE A N 1
ATOM 5080 C CA . ILE A 1 634 ? 110.25 -11.484 19.75 1 51.75 634 ILE A CA 1
ATOM 5081 C C . ILE A 1 634 ? 111.062 -12.781 19.531 1 51.75 634 ILE A C 1
ATOM 5083 O O . ILE A 1 634 ? 112.125 -12.992 20.141 1 51.75 634 ILE A O 1
ATOM 5087 N N . SER A 1 635 ? 110.562 -13.664 18.625 1 50.78 635 SER A N 1
ATOM 5088 C CA . SER A 1 635 ? 111.312 -14.906 18.406 1 50.78 635 SER A CA 1
ATOM 5089 C C . SER A 1 635 ? 112.688 -14.641 17.766 1 50.78 635 SER A C 1
ATOM 5091 O O . SER A 1 635 ? 113.625 -15.391 17.984 1 50.78 635 SER A O 1
ATOM 5093 N N . GLN A 1 636 ? 112.875 -13.664 16.953 1 50.16 636 GLN A N 1
ATOM 5094 C CA . GLN A 1 636 ? 114.188 -13.391 16.375 1 50.16 636 GLN A CA 1
ATOM 5095 C C . GLN A 1 636 ? 115.125 -12.836 17.422 1 50.16 636 GLN A C 1
ATOM 5097 O O . GLN A 1 636 ? 116.312 -13.125 17.406 1 50.16 636 GLN A O 1
ATOM 5102 N N . LEU A 1 637 ? 114.688 -12.156 18.422 1 44.34 637 LEU A N 1
ATOM 5103 C CA . LEU A 1 637 ? 115.562 -11.656 19.453 1 44.34 637 LEU A CA 1
ATOM 5104 C C . LEU A 1 637 ? 116.062 -12.797 20.344 1 44.34 637 LEU A C 1
ATOM 5106 O O . LEU A 1 637 ? 117.188 -12.734 20.875 1 44.34 637 LEU A O 1
ATOM 5110 N N . LYS A 1 638 ? 115.25 -13.812 20.516 1 44.53 638 LYS A N 1
ATOM 5111 C CA . LYS A 1 638 ? 115.75 -14.883 21.375 1 44.53 638 LYS A CA 1
ATOM 5112 C C . LYS A 1 638 ? 116.812 -15.703 20.688 1 44.53 638 LYS A C 1
ATOM 5114 O O . LYS A 1 638 ? 117.75 -16.219 21.359 1 44.53 638 LYS A O 1
ATOM 5119 N N . HIS A 1 639 ? 116.75 -15.945 19.344 1 41.31 639 HIS A N 1
ATOM 5120 C CA . HIS A 1 639 ? 117.812 -16.75 18.719 1 41.31 639 HIS A CA 1
ATOM 5121 C C . HIS A 1 639 ? 119.188 -16.047 18.812 1 41.31 639 HIS A C 1
ATOM 5123 O O . HIS A 1 639 ? 120.25 -16.703 18.797 1 41.31 639 HIS A O 1
ATOM 5129 N N . GLU A 1 640 ? 119.25 -14.797 18.734 1 39.59 640 GLU A N 1
ATOM 5130 C CA . GLU A 1 640 ? 120.562 -14.172 18.781 1 39.59 640 GLU A CA 1
ATOM 5131 C C . GLU A 1 640 ? 121.188 -14.32 20.172 1 39.59 640 GLU A C 1
ATOM 5133 O O . GLU A 1 640 ? 122.438 -14.195 20.328 1 39.59 640 GLU A O 1
ATOM 5138 N N . LYS A 1 641 ? 120.375 -14.281 21.234 1 41 641 LYS A N 1
ATOM 5139 C CA . LYS A 1 641 ? 121 -14.344 22.531 1 41 641 LYS A CA 1
ATOM 5140 C C . LYS A 1 641 ? 121.562 -15.734 22.797 1 41 641 LYS A C 1
ATOM 5142 O O . LYS A 1 641 ? 122.438 -15.914 23.656 1 41 641 LYS A O 1
ATOM 5147 N N . GLU A 1 642 ? 121.062 -16.875 22.25 1 35.62 642 GLU A N 1
ATOM 5148 C CA . GLU A 1 642 ? 121.562 -18.172 22.734 1 35.62 642 GLU A CA 1
ATOM 5149 C C . GLU A 1 642 ? 122.938 -18.516 22.141 1 35.62 642 GLU A C 1
ATOM 5151 O O . GLU A 1 642 ? 123.5 -19.547 22.484 1 35.62 642 GLU A O 1
ATOM 5156 N N . HIS A 1 643 ? 123.375 -18.016 21.016 1 34.66 643 HIS A N 1
ATOM 5157 C CA . HIS A 1 643 ? 124.625 -18.562 20.484 1 34.66 643 HIS A CA 1
ATOM 5158 C C . HIS A 1 643 ? 125.812 -18.172 21.359 1 34.66 643 HIS A C 1
ATOM 5160 O O . HIS A 1 643 ? 126.938 -18.375 20.969 1 34.66 643 HIS A O 1
ATOM 5166 N N . SER A 1 644 ? 125.625 -17.328 22.234 1 31.8 644 SER A N 1
ATOM 5167 C CA . SER A 1 644 ? 126.875 -16.922 22.859 1 31.8 644 SER A CA 1
ATOM 5168 C C . SER A 1 644 ? 127.438 -18.016 23.766 1 31.8 644 SER A C 1
ATOM 5170 O O . SER A 1 644 ? 128.125 -17.734 24.734 1 31.8 644 SER A O 1
ATOM 5172 N N . ASP A 1 645 ? 126.812 -19.266 23.781 1 28.36 645 ASP A N 1
ATOM 5173 C CA . ASP A 1 645 ? 127.5 -20.203 24.672 1 28.36 645 ASP A CA 1
ATOM 5174 C C . ASP A 1 645 ? 128.875 -20.453 24.203 1 28.36 645 ASP A C 1
ATOM 5176 O O . ASP A 1 645 ? 129.125 -20.844 23.062 1 28.36 645 ASP A O 1
ATOM 5180 N N . VAL A 1 646 ? 130 -19.953 24.891 1 28.22 646 VAL A N 1
ATOM 5181 C CA . VAL A 1 646 ? 131.5 -19.938 24.953 1 28.22 646 VAL A CA 1
ATOM 5182 C C . VAL A 1 646 ? 132 -21.344 25.297 1 28.22 646 VAL A C 1
ATOM 5184 O O . VAL A 1 646 ? 131.625 -21.875 26.359 1 28.22 646 VAL A O 1
ATOM 5187 N N . PRO A 1 647 ? 131.625 -22.547 24.938 1 27.97 647 PRO A N 1
ATOM 5188 C CA . PRO A 1 647 ? 132.625 -23.453 25.469 1 27.97 647 PRO A CA 1
ATOM 5189 C C . PRO A 1 647 ? 134 -22.969 25.234 1 27.97 647 PRO A C 1
ATOM 5191 O O . PRO A 1 647 ? 134.375 -22.406 24.172 1 27.97 647 PRO A O 1
ATOM 5194 N N . ILE A 1 648 ? 134.875 -22.625 26.297 1 22.2 648 ILE A N 1
ATOM 5195 C CA . ILE A 1 648 ? 136.125 -22.562 27.031 1 22.2 648 ILE A CA 1
ATOM 5196 C C . ILE A 1 648 ? 136.875 -23.859 26.812 1 22.2 648 ILE A C 1
ATOM 5198 O O . ILE A 1 648 ? 136.5 -24.938 27.25 1 22.2 648 ILE A O 1
ATOM 5202 N N . THR A 1 649 ? 137.375 -24.141 25.703 1 20.67 649 THR A N 1
ATOM 5203 C CA . THR A 1 649 ? 138.625 -24.797 25.203 1 20.67 649 THR A CA 1
ATOM 5204 C C . THR A 1 649 ? 139.875 -24.375 26.031 1 20.67 649 THR A C 1
ATOM 5206 O O . THR A 1 649 ? 140.125 -23.188 26.266 1 20.67 649 THR A O 1
ATOM 5209 N N . PHE A 1 650 ? 140.625 -25.375 27 1 19.66 650 PHE A N 1
ATOM 5210 C CA . PHE A 1 650 ? 142.125 -25.5 26.75 1 19.66 650 PHE A CA 1
ATOM 5211 C C . PHE A 1 650 ? 142.375 -26.031 25.344 1 19.66 650 PHE A C 1
ATOM 5213 O O . PHE A 1 650 ? 141.5 -26.812 24.812 1 19.66 650 PHE A O 1
ATOM 5220 N N . MET B 1 1 ? -7.215 87.125 -40.594 1 19.14 1 MET B N 1
ATOM 5221 C CA . MET B 1 1 ? -6.668 87.625 -39.344 1 19.14 1 MET B CA 1
ATOM 5222 C C . MET B 1 1 ? -7.707 87.562 -38.219 1 19.14 1 MET B C 1
ATOM 5224 O O . MET B 1 1 ? -8.875 87.25 -38.469 1 19.14 1 MET B O 1
ATOM 5228 N N . GLN B 1 2 ? -7.93 88.625 -37.562 1 21.2 2 GLN B N 1
ATOM 5229 C CA . GLN B 1 2 ? -7.52 89.062 -36.188 1 21.2 2 GLN B CA 1
ATOM 5230 C C . GLN B 1 2 ? -8.727 89.125 -35.281 1 21.2 2 GLN B C 1
ATOM 5232 O O . GLN B 1 2 ? -8.602 88.938 -34.062 1 21.2 2 GLN B O 1
ATOM 5237 N N . PRO B 1 3 ? -9.984 89.375 -35.656 1 26.8 3 PRO B N 1
ATOM 5238 C CA . PRO B 1 3 ? -10.383 90.438 -34.688 1 26.8 3 PRO B CA 1
ATOM 5239 C C . PRO B 1 3 ? -10.727 89.812 -33.312 1 26.8 3 PRO B C 1
ATOM 5241 O O . PRO B 1 3 ? -11.508 88.875 -33.25 1 26.8 3 PRO B O 1
ATOM 5244 N N . ILE B 1 4 ? -9.898 90 -32.312 1 26.23 4 ILE B N 1
ATOM 5245 C CA . ILE B 1 4 ? -9.703 89.312 -31.016 1 26.23 4 ILE B CA 1
ATOM 5246 C C . ILE B 1 4 ? -10.773 89.812 -30.047 1 26.23 4 ILE B C 1
ATOM 5248 O O . ILE B 1 4 ? -11.023 89.188 -29.016 1 26.23 4 ILE B O 1
ATOM 5252 N N . TYR B 1 5 ? -11.711 90.812 -30.344 1 24.06 5 TYR B N 1
ATOM 5253 C CA . TYR B 1 5 ? -11.82 91.688 -29.172 1 24.06 5 TYR B CA 1
ATOM 5254 C C . TYR B 1 5 ? -12.328 90.938 -27.969 1 24.06 5 TYR B C 1
ATOM 5256 O O . TYR B 1 5 ? -13.008 89.875 -28.109 1 24.06 5 TYR B O 1
ATOM 5264 N N . VAL B 1 6 ? -11.977 91.375 -26.672 1 24.11 6 VAL B N 1
ATOM 5265 C CA . VAL B 1 6 ? -11.672 91.25 -25.25 1 24.11 6 VAL B CA 1
ATOM 5266 C C . VAL B 1 6 ? -12.945 91.438 -24.438 1 24.11 6 VAL B C 1
ATOM 5268 O O . VAL B 1 6 ? -12.922 91.375 -23.203 1 24.11 6 VAL B O 1
ATOM 5271 N N . ILE B 1 7 ? -14.164 91.375 -24.969 1 24.8 7 ILE B N 1
ATOM 5272 C CA . ILE B 1 7 ? -15.086 92.125 -24.172 1 24.8 7 ILE B CA 1
ATOM 5273 C C . ILE B 1 7 ? -15 91.75 -22.703 1 24.8 7 ILE B C 1
ATOM 5275 O O . ILE B 1 7 ? -14.758 90.562 -22.391 1 24.8 7 ILE B O 1
ATOM 5279 N N . LEU B 1 8 ? -15.336 92.688 -21.797 1 22.23 8 LEU B N 1
ATOM 5280 C CA . LEU B 1 8 ? -15.383 93.25 -20.453 1 22.23 8 LEU B CA 1
ATOM 5281 C C . LEU B 1 8 ? -16.219 92.375 -19.531 1 22.23 8 LEU B C 1
ATOM 5283 O O . LEU B 1 8 ? -17.391 92.125 -19.812 1 22.23 8 LEU B O 1
ATOM 5287 N N . ILE B 1 9 ? -15.586 91.625 -18.578 1 24.17 9 ILE B N 1
ATOM 5288 C CA . ILE B 1 9 ? -15.805 90.625 -17.547 1 24.17 9 ILE B CA 1
ATOM 5289 C C . ILE B 1 9 ? -16.5 91.25 -16.344 1 24.17 9 ILE B C 1
ATOM 5291 O O . ILE B 1 9 ? -15.883 92 -15.594 1 24.17 9 ILE B O 1
ATOM 5295 N N . SER B 1 10 ? -17.578 92.062 -16.609 1 22.55 10 SER B N 1
ATOM 5296 C CA . SER B 1 10 ? -18.078 92.75 -15.43 1 22.55 10 SER B CA 1
ATOM 5297 C C . SER B 1 10 ? -18.359 91.812 -14.281 1 22.55 10 SER B C 1
ATOM 5299 O O . SER B 1 10 ? -19.031 90.812 -14.461 1 22.55 10 SER B O 1
ATOM 5301 N N . PHE B 1 11 ? -17.516 91.938 -13.242 1 25.75 11 PHE B N 1
ATOM 5302 C CA . PHE B 1 11 ? -17.312 91.25 -11.961 1 25.75 11 PHE B CA 1
ATOM 5303 C C . PHE B 1 11 ? -18.453 91.562 -11 1 25.75 11 PHE B C 1
ATOM 5305 O O . PHE B 1 11 ? -18.5 92.625 -10.406 1 25.75 11 PHE B O 1
ATOM 5312 N N . GLY B 1 12 ? -19.75 91.562 -11.445 1 23.92 12 GLY B N 1
ATOM 5313 C CA . GLY B 1 12 ? -20.75 91.875 -10.445 1 23.92 12 GLY B CA 1
ATOM 5314 C C . GLY B 1 12 ? -20.609 91.125 -9.148 1 23.92 12 GLY B C 1
ATOM 5315 O O . GLY B 1 12 ? -20.609 89.875 -9.156 1 23.92 12 GLY B O 1
ATOM 5316 N N . MET B 1 13 ? -20 91.75 -8.172 1 25.05 13 MET B N 1
ATOM 5317 C CA . MET B 1 13 ? -19.641 91.375 -6.809 1 25.05 13 MET B CA 1
ATOM 5318 C C . MET B 1 13 ? -20.875 91.062 -5.984 1 25.05 13 MET B C 1
ATOM 5320 O O . MET B 1 13 ? -21.391 91.875 -5.277 1 25.05 13 MET B O 1
ATOM 5324 N N . LEU B 1 14 ? -22.031 90.75 -6.527 1 28.39 14 LEU B N 1
ATOM 5325 C CA . LEU B 1 14 ? -23.062 90.875 -5.496 1 28.39 14 LEU B CA 1
ATOM 5326 C C . LEU B 1 14 ? -22.719 90 -4.297 1 28.39 14 LEU B C 1
ATOM 5328 O O . LEU B 1 14 ? -22.328 88.812 -4.461 1 28.39 14 LEU B O 1
ATOM 5332 N N . ILE B 1 15 ? -22.547 90.562 -3.133 1 27.14 15 ILE B N 1
ATOM 5333 C CA . ILE B 1 15 ? -22.266 90.25 -1.739 1 27.14 15 ILE B CA 1
ATOM 5334 C C . ILE B 1 15 ? -23.297 89.25 -1.218 1 27.14 15 ILE B C 1
ATOM 5336 O O . ILE B 1 15 ? -24.5 89.562 -1.218 1 27.14 15 ILE B O 1
ATOM 5340 N N . PHE B 1 16 ? -23 87.938 -1.286 1 26.94 16 PHE B N 1
ATOM 5341 C CA . PHE B 1 16 ? -23.594 86.688 -0.788 1 26.94 16 PHE B CA 1
ATOM 5342 C C . PHE B 1 16 ? -23.812 86.75 0.72 1 26.94 16 PHE B C 1
ATOM 5344 O O . PHE B 1 16 ? -22.844 86.688 1.489 1 26.94 16 PHE B O 1
ATOM 5351 N N . CYS B 1 17 ? -24.609 87.75 1.157 1 30.23 17 CYS B N 1
ATOM 5352 C CA . CYS B 1 17 ? -24.828 87.688 2.598 1 30.23 17 CYS B CA 1
ATOM 5353 C C . CYS B 1 17 ? -25.406 86.312 3.004 1 30.23 17 CYS B C 1
ATOM 5355 O O . CYS B 1 17 ? -26.531 86 2.631 1 30.23 17 CYS B O 1
ATOM 5357 N N . PHE B 1 18 ? -24.578 85.312 3.1 1 29.64 18 PHE B N 1
ATOM 5358 C CA . PHE B 1 18 ? -24.984 84 3.557 1 29.64 18 PHE B CA 1
ATOM 5359 C C . PHE B 1 18 ? -25.625 84.062 4.934 1 29.64 18 PHE B C 1
ATOM 5361 O O . PHE B 1 18 ? -25.062 84.688 5.863 1 29.64 18 PHE B O 1
ATOM 5368 N N . PRO B 1 19 ? -26.922 84.25 4.969 1 32.69 19 PRO B N 1
ATOM 5369 C CA . PRO B 1 19 ? -27.531 84.188 6.301 1 32.69 19 PRO B CA 1
ATOM 5370 C C . PRO B 1 19 ? -26.969 83.125 7.195 1 32.69 19 PRO B C 1
ATOM 5372 O O . PRO B 1 19 ? -26.547 82.062 6.703 1 32.69 19 PRO B O 1
ATOM 5375 N N . ALA B 1 20 ? -26.484 83.562 8.406 1 32.44 20 ALA B N 1
ATOM 5376 C CA . ALA B 1 20 ? -25.906 82.75 9.5 1 32.44 20 ALA B CA 1
ATOM 5377 C C . ALA B 1 20 ? -26.875 81.625 9.945 1 32.44 20 ALA B C 1
ATOM 5379 O O . ALA B 1 20 ? -27.953 81.938 10.492 1 32.44 20 ALA B O 1
ATOM 5380 N N . GLN B 1 21 ? -27.188 80.688 9.125 1 33.78 21 GLN B N 1
ATOM 5381 C CA . GLN B 1 21 ? -28.031 79.688 9.734 1 33.78 21 GLN B CA 1
ATOM 5382 C C . GLN B 1 21 ? -27.484 79.25 11.094 1 33.78 21 GLN B C 1
ATOM 5384 O O . GLN B 1 21 ? -26.266 79.125 11.266 1 33.78 21 GLN B O 1
ATOM 5389 N N . PRO B 1 22 ? -28.281 79.438 12.141 1 34.72 22 PRO B N 1
ATOM 5390 C CA . PRO B 1 22 ? -27.75 79.062 13.453 1 34.72 22 PRO B CA 1
ATOM 5391 C C . PRO B 1 22 ? -27.125 77.688 13.453 1 34.72 22 PRO B C 1
ATOM 5393 O O . PRO B 1 22 ? -27.516 76.812 12.664 1 34.72 22 PRO B O 1
ATOM 5396 N N . ALA B 1 23 ? -25.891 77.625 14.008 1 36.53 23 ALA B N 1
ATOM 5397 C CA . ALA B 1 23 ? -25.094 76.375 14.117 1 36.53 23 ALA B CA 1
ATOM 5398 C C . ALA B 1 23 ? -25.844 75.312 14.836 1 36.53 23 ALA B C 1
ATOM 5400 O O . ALA B 1 23 ? -26.453 75.562 15.891 1 36.53 23 ALA B O 1
ATOM 5401 N N . PRO B 1 24 ? -26.391 74.375 14.008 1 35.47 24 PRO B N 1
ATOM 5402 C CA . PRO B 1 24 ? -27 73.25 14.789 1 35.47 24 PRO B CA 1
ATOM 5403 C C . PRO B 1 24 ? -26.203 72.938 16.047 1 35.47 24 PRO B C 1
ATOM 5405 O O . PRO B 1 24 ? -25 73.125 16.094 1 35.47 24 PRO B O 1
ATOM 5408 N N . ASN B 1 25 ? -26.844 73 17.172 1 32.47 25 ASN B N 1
ATOM 5409 C CA . ASN B 1 25 ? -26.312 72.625 18.484 1 32.47 25 ASN B CA 1
ATOM 5410 C C . ASN B 1 25 ? -25.453 71.375 18.438 1 32.47 25 ASN B C 1
ATOM 5412 O O . ASN B 1 25 ? -25.938 70.312 18.047 1 32.47 25 ASN B O 1
ATOM 5416 N N . ASN B 1 26 ? -24.156 71.562 18.25 1 33.25 26 ASN B N 1
ATOM 5417 C CA . ASN B 1 26 ? -23.062 70.625 18.281 1 33.25 26 ASN B CA 1
ATOM 5418 C C . ASN B 1 26 ? -23.125 69.75 19.531 1 33.25 26 ASN B C 1
ATOM 5420 O O . ASN B 1 26 ? -22.125 69.188 19.938 1 33.25 26 ASN B O 1
ATOM 5424 N N . SER B 1 27 ? -24.234 70 20.312 1 37.41 27 SER B N 1
ATOM 5425 C CA . SER B 1 27 ? -24.172 69.188 21.516 1 37.41 27 SER B CA 1
ATOM 5426 C C . SER B 1 27 ? -24.219 67.688 21.188 1 37.41 27 SER B C 1
ATOM 5428 O O . SER B 1 27 ? -23.828 66.875 22 1 37.41 27 SER B O 1
ATOM 5430 N N . HIS B 1 28 ? -24.969 67.375 20.156 1 38.22 28 HIS B N 1
ATOM 5431 C CA . HIS B 1 28 ? -24.969 65.938 19.891 1 38.22 28 HIS B CA 1
ATOM 5432 C C . HIS B 1 28 ? -23.578 65.438 19.531 1 38.22 28 HIS B C 1
ATOM 5434 O O . HIS B 1 28 ? -23.328 64.25 19.484 1 38.22 28 HIS B O 1
ATOM 5440 N N . GLN B 1 29 ? -22.734 66.438 19.047 1 37.19 29 GLN B N 1
ATOM 5441 C CA . GLN B 1 29 ? -21.406 65.938 18.656 1 37.19 29 GLN B CA 1
ATOM 5442 C C . GLN B 1 29 ? -20.531 65.688 19.891 1 37.19 29 GLN B C 1
ATOM 5444 O O . GLN B 1 29 ? -19.594 64.875 19.828 1 37.19 29 GLN B O 1
ATOM 5449 N N . MET B 1 30 ? -20.75 66.562 20.906 1 38.22 30 MET B N 1
ATOM 5450 C CA . MET B 1 30 ? -19.875 66.375 22.062 1 38.22 30 MET B CA 1
ATOM 5451 C C . MET B 1 30 ? -20.219 65.062 22.797 1 38.22 30 MET B C 1
ATOM 5453 O O . MET B 1 30 ? -19.359 64.5 23.453 1 38.22 30 MET B O 1
ATOM 5457 N N . HIS B 1 31 ? -21.438 64.75 22.969 1 40.69 31 HIS B N 1
ATOM 5458 C CA . HIS B 1 31 ? -21.766 63.5 23.625 1 40.69 31 HIS B CA 1
ATOM 5459 C C . HIS B 1 31 ? -21.156 62.312 22.875 1 40.69 31 HIS B C 1
ATOM 5461 O O . HIS B 1 31 ? -21.047 61.219 23.438 1 40.69 31 HIS B O 1
ATOM 5467 N N . ASP B 1 32 ? -21.016 62.406 21.656 1 42.88 32 ASP B N 1
ATOM 5468 C CA . ASP B 1 32 ? -20.406 61.312 20.875 1 42.88 32 ASP B CA 1
ATOM 5469 C C . ASP B 1 32 ? -18.922 61.219 21.172 1 42.88 32 ASP B C 1
ATOM 5471 O O . ASP B 1 32 ? -18.266 60.219 20.766 1 42.88 32 ASP B O 1
ATOM 5475 N N . ALA B 1 33 ? -18.219 62.188 21.5 1 47.22 33 ALA B N 1
ATOM 5476 C CA . ALA B 1 33 ? -16.781 62.281 21.672 1 47.22 33 ALA B CA 1
ATOM 5477 C C . ALA B 1 33 ? -16.297 61.375 22.812 1 47.22 33 ALA B C 1
ATOM 5479 O O . ALA B 1 33 ? -15.234 60.781 22.719 1 47.22 33 ALA B O 1
ATOM 5480 N N . LEU B 1 34 ? -16.859 61.594 23.984 1 51.66 34 LEU B N 1
ATOM 5481 C CA . LEU B 1 34 ? -16.469 60.781 25.109 1 51.66 34 LEU B CA 1
ATOM 5482 C C . LEU B 1 34 ? -16.984 59.344 24.953 1 51.66 34 LEU B C 1
ATOM 5484 O O . LEU B 1 34 ? -16.812 58.5 25.844 1 51.66 34 LEU B O 1
ATOM 5488 N N . GLU B 1 35 ? -17.469 59.125 23.812 1 66.5 35 GLU B N 1
ATOM 5489 C CA . GLU B 1 35 ? -18.25 57.938 23.578 1 66.5 35 GLU B CA 1
ATOM 5490 C C . GLU B 1 35 ? -17.375 56.781 23.078 1 66.5 35 GLU B C 1
ATOM 5492 O O . GLU B 1 35 ? -16.391 57 22.391 1 66.5 35 GLU B O 1
ATOM 5497 N N . HIS B 1 36 ? -17.234 55.688 23.609 1 85.31 36 HIS B N 1
ATOM 5498 C CA . HIS B 1 36 ? -16.781 54.312 23.469 1 85.31 36 HIS B CA 1
ATOM 5499 C C . HIS B 1 36 ? -15.352 54.156 23.969 1 85.31 36 HIS B C 1
ATOM 5501 O O . HIS B 1 36 ? -14.516 53.562 23.281 1 85.31 36 HIS B O 1
ATOM 5507 N N . ILE B 1 37 ? -14.953 54.906 25.047 1 91.5 37 ILE B N 1
ATOM 5508 C CA . ILE B 1 37 ? -13.664 54.781 25.719 1 91.5 37 ILE B CA 1
ATOM 5509 C C . ILE B 1 37 ? -13.719 53.656 26.734 1 91.5 37 ILE B C 1
ATOM 5511 O O . ILE B 1 37 ? -14.656 53.562 27.531 1 91.5 37 ILE B O 1
ATOM 5515 N N . ILE B 1 38 ? -12.758 52.781 26.656 1 92.06 38 ILE B N 1
ATOM 5516 C CA . ILE B 1 38 ? -12.617 51.625 27.562 1 92.06 38 ILE B CA 1
ATOM 5517 C C . ILE B 1 38 ? -11.297 51.75 28.312 1 92.06 38 ILE B C 1
ATOM 5519 O O . ILE B 1 38 ? -10.281 52.156 27.75 1 92.06 38 ILE B O 1
ATOM 5523 N N . HIS B 1 39 ? -11.312 51.375 29.578 1 91.75 39 HIS B N 1
ATOM 5524 C CA . HIS B 1 39 ? -10.102 51.344 30.391 1 91.75 39 HIS B CA 1
ATOM 5525 C C . HIS B 1 39 ? -9.539 49.938 30.484 1 91.75 39 HIS B C 1
ATOM 5527 O O . HIS B 1 39 ? -10.055 49.094 31.234 1 91.75 39 HIS B O 1
ATOM 5533 N N . THR B 1 40 ? -8.406 49.688 29.828 1 94.62 40 THR B N 1
ATOM 5534 C CA . THR B 1 40 ? -7.715 48.406 29.906 1 94.62 40 THR B CA 1
ATOM 5535 C C . THR B 1 40 ? -6.684 48.438 31.031 1 94.62 40 THR B C 1
ATOM 5537 O O . THR B 1 40 ? -6.535 49.438 31.734 1 94.62 40 THR B O 1
ATOM 5540 N N . THR B 1 41 ? -5.965 47.312 31.219 1 95.31 41 THR B N 1
ATOM 5541 C CA . THR B 1 41 ? -4.934 47.219 32.25 1 95.31 41 THR B CA 1
ATOM 5542 C C . THR B 1 41 ? -3.754 48.125 31.906 1 95.31 41 THR B C 1
ATOM 5544 O O . THR B 1 41 ? -2.957 48.469 32.781 1 95.31 41 THR B O 1
ATOM 5547 N N . LYS B 1 42 ? -3.666 48.562 30.625 1 95.25 42 LYS B N 1
ATOM 5548 C CA . LYS B 1 42 ? -2.498 49.344 30.203 1 95.25 42 LYS B CA 1
ATOM 5549 C C . LYS B 1 42 ? -2.871 50.781 29.938 1 95.25 42 LYS B C 1
ATOM 5551 O O . LYS B 1 42 ? -1.994 51.625 29.734 1 95.25 42 LYS B O 1
ATOM 5556 N N . GLY B 1 43 ? -4.156 51.062 29.875 1 95.19 43 GLY B N 1
ATOM 5557 C CA . GLY B 1 43 ? -4.582 52.438 29.625 1 95.19 43 GLY B CA 1
ATOM 5558 C C . GLY B 1 43 ? -5.938 52.531 28.938 1 95.19 43 GLY B C 1
ATOM 5559 O O . GLY B 1 43 ? -6.594 51.5 28.719 1 95.19 43 GLY B O 1
ATOM 5560 N N . TYR B 1 44 ? -6.316 53.75 28.672 1 95.44 44 TYR B N 1
ATOM 5561 C CA . TYR B 1 44 ? -7.602 54 28.031 1 95.44 44 TYR B CA 1
ATOM 5562 C C . TYR B 1 44 ? -7.48 53.938 26.516 1 95.44 44 TYR B C 1
ATOM 5564 O O . TYR B 1 44 ? -6.477 54.375 25.938 1 95.44 44 TYR B O 1
ATOM 5572 N N . ILE B 1 45 ? -8.523 53.312 25.906 1 95.88 45 ILE B N 1
ATOM 5573 C CA . ILE B 1 45 ? -8.562 53.281 24.453 1 95.88 45 ILE B CA 1
ATOM 5574 C C . ILE B 1 45 ? -9.922 53.781 23.953 1 95.88 45 ILE B C 1
ATOM 5576 O O . ILE B 1 45 ? -10.938 53.562 24.609 1 95.88 45 ILE B O 1
ATOM 5580 N N . ARG B 1 46 ? -9.914 54.469 22.844 1 95.56 46 ARG B N 1
ATOM 5581 C CA . ARG B 1 46 ? -11.133 54.938 22.203 1 95.56 46 ARG B CA 1
ATOM 5582 C C . ARG B 1 46 ? -11.406 54.188 20.906 1 95.56 46 ARG B C 1
ATOM 5584 O O . ARG B 1 46 ? -10.578 54.188 19.984 1 95.56 46 ARG B O 1
ATOM 5591 N N . GLY B 1 47 ? -12.539 53.469 20.922 1 94.81 47 GLY B N 1
ATOM 5592 C CA . GLY B 1 47 ? -12.961 52.781 19.703 1 94.81 47 GLY B CA 1
ATOM 5593 C C . GLY B 1 47 ? -14.008 53.531 18.922 1 94.81 47 GLY B C 1
ATOM 5594 O O . GLY B 1 47 ? -14.094 54.781 19 1 94.81 47 GLY B O 1
ATOM 5595 N N . LYS B 1 48 ? -14.641 52.844 18.016 1 92.69 48 LYS B N 1
ATOM 5596 C CA . LYS B 1 48 ? -15.68 53.438 17.203 1 92.69 48 LYS B CA 1
ATOM 5597 C C . LYS B 1 48 ? -16.922 52.531 17.125 1 92.69 48 LYS B C 1
ATOM 5599 O O . LYS B 1 48 ? -16.797 51.312 17.172 1 92.69 48 LYS B O 1
ATOM 5604 N N . ARG B 1 49 ? -18.031 53.156 17.109 1 92 49 ARG B N 1
ATOM 5605 C CA . ARG B 1 49 ? -19.297 52.469 16.875 1 92 49 ARG B CA 1
ATOM 5606 C C . ARG B 1 49 ? -19.594 52.375 15.391 1 92 49 ARG B C 1
ATOM 5608 O O . ARG B 1 49 ? -19.531 53.375 14.664 1 92 49 ARG B O 1
ATOM 5615 N N . LEU B 1 50 ? -19.797 51.188 14.938 1 89.06 50 LEU B N 1
ATOM 5616 C CA . LEU B 1 50 ? -20.141 50.938 13.539 1 89.06 50 LEU B CA 1
ATOM 5617 C C . LEU B 1 50 ? -21.578 50.438 13.406 1 89.06 50 LEU B C 1
ATOM 5619 O O . LEU B 1 50 ? -21.844 49.25 13.578 1 89.06 50 LEU B O 1
ATOM 5623 N N . PRO B 1 51 ? -22.5 51.312 13.016 1 87.75 51 PRO B N 1
ATOM 5624 C CA . PRO B 1 51 ? -23.906 50.906 12.914 1 87.75 51 PRO B CA 1
ATOM 5625 C C . PRO B 1 51 ? -24.172 50.031 11.695 1 87.75 51 PRO B C 1
ATOM 5627 O O . PRO B 1 51 ? -23.547 50.219 10.648 1 87.75 51 PRO B O 1
ATOM 5630 N N . ARG B 1 52 ? -25.125 49.062 11.695 1 85.5 52 ARG B N 1
ATOM 5631 C CA . ARG B 1 52 ? -25.609 48.188 10.625 1 85.5 52 ARG B CA 1
ATOM 5632 C C . ARG B 1 52 ? -24.438 47.5 9.906 1 85.5 52 ARG B C 1
ATOM 5634 O O . ARG B 1 52 ? -24.375 47.531 8.68 1 85.5 52 ARG B O 1
ATOM 5641 N N . GLU B 1 53 ? -23.5 46.969 10.742 1 81.75 53 GLU B N 1
ATOM 5642 C CA . GLU B 1 53 ? -22.266 46.438 10.18 1 81.75 53 GLU B CA 1
ATOM 5643 C C . GLU B 1 53 ? -22.391 44.938 9.875 1 81.75 53 GLU B C 1
ATOM 5645 O O . GLU B 1 53 ? -21.797 44.438 8.922 1 81.75 53 GLU B O 1
ATOM 5650 N N . THR B 1 54 ? -23.203 44.312 10.633 1 85.75 54 THR B N 1
ATOM 5651 C CA . THR B 1 54 ? -23.297 42.875 10.438 1 85.75 54 THR B CA 1
ATOM 5652 C C . THR B 1 54 ? -24.219 42.531 9.266 1 85.75 54 THR B C 1
ATOM 5654 O O . THR B 1 54 ? -24.906 43.406 8.75 1 85.75 54 THR B O 1
ATOM 5657 N N . MET B 1 55 ? -24.203 41.344 8.859 1 79.75 55 MET B N 1
ATOM 5658 C CA . MET B 1 55 ? -25.031 40.906 7.75 1 79.75 55 MET B CA 1
ATOM 5659 C C . MET B 1 55 ? -26.516 41.156 8.062 1 79.75 55 MET B C 1
ATOM 5661 O O . MET B 1 55 ? -27.297 41.438 7.172 1 79.75 55 MET B O 1
ATOM 5665 N N . SER B 1 56 ? -26.875 40.969 9.32 1 84.06 56 SER B N 1
ATOM 5666 C CA . SER B 1 56 ? -28.266 41.188 9.727 1 84.06 56 SER B CA 1
ATOM 5667 C C . SER B 1 56 ? -28.516 42.625 10.148 1 84.06 56 SER B C 1
ATOM 5669 O O . SER B 1 56 ? -29.578 42.938 10.688 1 84.06 56 SER B O 1
ATOM 5671 N N . GLY B 1 57 ? -27.5 43.438 10.086 1 86.44 57 GLY B N 1
ATOM 5672 C CA . GLY B 1 57 ? -27.688 44.875 10.305 1 86.44 57 GLY B CA 1
ATOM 5673 C C . GLY B 1 57 ? -27.5 45.281 11.758 1 86.44 57 GLY B C 1
ATOM 5674 O O . GLY B 1 57 ? -28.062 46.281 12.203 1 86.44 57 GLY B O 1
ATOM 5675 N N . LYS B 1 58 ? -26.734 44.594 12.438 1 89.94 58 LYS B N 1
ATOM 5676 C CA . LYS B 1 58 ? -26.5 44.938 13.836 1 89.94 58 LYS B CA 1
ATOM 5677 C C . LYS B 1 58 ? -25.297 45.875 13.984 1 89.94 58 LYS B C 1
ATOM 5679 O O . LYS B 1 58 ? -24.438 45.938 13.109 1 89.94 58 LYS B O 1
ATOM 5684 N N . THR B 1 59 ? -25.312 46.594 15.109 1 91.25 59 THR B N 1
ATOM 5685 C CA . THR B 1 59 ? -24.234 47.5 15.43 1 91.25 59 THR B CA 1
ATOM 5686 C C . THR B 1 59 ? -23.078 46.781 16.094 1 91.25 59 THR B C 1
ATOM 5688 O O . THR B 1 59 ? -23.281 45.875 16.906 1 91.25 59 THR B O 1
ATOM 5691 N N . ILE B 1 60 ? -21.875 47.25 15.734 1 93.19 60 ILE B N 1
ATOM 5692 C CA . ILE B 1 60 ? -20.672 46.688 16.359 1 93.19 60 ILE B CA 1
ATOM 5693 C C . ILE B 1 60 ? -19.844 47.844 16.938 1 93.19 60 ILE B C 1
ATOM 5695 O O . ILE B 1 60 ? -19.922 48.969 16.453 1 93.19 60 ILE B O 1
ATOM 5699 N N . TYR B 1 61 ? -19.188 47.562 18.031 1 93.69 61 TYR B N 1
ATOM 5700 C CA . TYR B 1 61 ? -18.109 48.406 18.531 1 93.69 61 TYR B CA 1
ATOM 5701 C C . TYR B 1 61 ? -16.75 47.844 18.156 1 93.69 61 TYR B C 1
ATOM 5703 O O . TYR B 1 61 ? -16.469 46.656 18.375 1 93.69 61 TYR B O 1
ATOM 5711 N N . ALA B 1 62 ? -15.977 48.719 17.516 1 93.75 62 ALA B N 1
ATOM 5712 C CA . ALA B 1 62 ? -14.664 48.281 17.031 1 93.75 62 ALA B CA 1
ATOM 5713 C C . ALA B 1 62 ? -13.539 49.031 17.734 1 93.75 62 ALA B C 1
ATOM 5715 O O . ALA B 1 62 ? -13.578 50.25 17.859 1 93.75 62 ALA B O 1
ATOM 5716 N N . PHE B 1 63 ? -12.672 48.312 18.344 1 95.25 63 PHE B N 1
ATOM 5717 C CA . PHE B 1 63 ? -11.406 48.812 18.875 1 95.25 63 PHE B CA 1
ATOM 5718 C C . PHE B 1 63 ? -10.234 48.219 18.094 1 95.25 63 PHE B C 1
ATOM 5720 O O . PHE B 1 63 ? -9.898 47.031 18.266 1 95.25 63 PHE B O 1
ATOM 5727 N N . LYS B 1 64 ? -9.633 49.031 17.266 1 93.12 64 LYS B N 1
ATOM 5728 C CA . LYS B 1 64 ? -8.617 48.562 16.344 1 93.12 64 LYS B CA 1
ATOM 5729 C C . LYS B 1 64 ? -7.227 49.031 16.75 1 93.12 64 LYS B C 1
ATOM 5731 O O . LYS B 1 64 ? -7.086 50.125 17.344 1 93.12 64 LYS B O 1
ATOM 5736 N N . GLY B 1 65 ? -6.207 48.219 16.438 1 93.88 65 GLY B N 1
ATOM 5737 C CA . GLY B 1 65 ? -4.82 48.625 16.594 1 93.88 65 GLY B CA 1
ATOM 5738 C C . GLY B 1 65 ? -4.406 48.75 18.047 1 93.88 65 GLY B C 1
ATOM 5739 O O . GLY B 1 65 ? -3.678 49.656 18.406 1 93.88 65 GLY B O 1
ATOM 5740 N N . ILE B 1 66 ? -4.879 47.938 18.906 1 95.94 66 ILE B N 1
ATOM 5741 C CA . ILE B 1 66 ? -4.492 47.938 20.312 1 95.94 66 ILE B CA 1
ATOM 5742 C C . ILE B 1 66 ? -3.141 47.25 20.484 1 95.94 66 ILE B C 1
ATOM 5744 O O . ILE B 1 66 ? -2.992 46.062 20.156 1 95.94 66 ILE B O 1
ATOM 5748 N N . PRO B 1 67 ? -2.115 47.938 20.969 1 96.56 67 PRO B N 1
ATOM 5749 C CA . PRO B 1 67 ? -0.833 47.25 21.172 1 96.56 67 PRO B CA 1
ATOM 5750 C C . PRO B 1 67 ? -0.868 46.25 22.312 1 96.56 67 PRO B C 1
ATOM 5752 O O . PRO B 1 67 ? -1.333 46.594 23.406 1 96.56 67 PRO B O 1
ATOM 5755 N N . PHE B 1 68 ? -0.413 45.094 22.156 1 96.88 68 PHE B N 1
ATOM 5756 C CA . PHE B 1 68 ? -0.414 44.094 23.219 1 96.88 68 PHE B CA 1
ATOM 5757 C C . PHE B 1 68 ? 1.011 43.75 23.625 1 96.88 68 PHE B C 1
ATOM 5759 O O . PHE B 1 68 ? 1.219 42.969 24.562 1 96.88 68 PHE B O 1
ATOM 5766 N N . ALA B 1 69 ? 1.994 44.25 22.938 1 97.81 69 ALA B N 1
ATOM 5767 C CA . ALA B 1 69 ? 3.414 44.062 23.219 1 97.81 69 ALA B CA 1
ATOM 5768 C C . ALA B 1 69 ? 4.234 45.25 22.781 1 97.81 69 ALA B C 1
ATOM 5770 O O . ALA B 1 69 ? 3.742 46.125 22.031 1 97.81 69 ALA B O 1
ATOM 5771 N N . LYS B 1 70 ? 5.492 45.344 23.281 1 97.81 70 LYS B N 1
ATOM 5772 C CA . LYS B 1 70 ? 6.43 46.312 22.766 1 97.81 70 LYS B CA 1
ATOM 5773 C C . LYS B 1 70 ? 6.723 46.094 21.281 1 97.81 70 LYS B C 1
ATOM 5775 O O . LYS B 1 70 ? 6.73 44.969 20.828 1 97.81 70 LYS B O 1
ATOM 5780 N N . PRO B 1 71 ? 6.926 47.25 20.547 1 97.19 71 PRO B N 1
ATOM 5781 C CA . PRO B 1 71 ? 7.344 47.031 19.156 1 97.19 71 PRO B CA 1
ATOM 5782 C C . PRO B 1 71 ? 8.602 46.188 19.047 1 97.19 71 PRO B C 1
ATOM 5784 O O . PRO B 1 71 ? 9.602 46.438 19.719 1 97.19 71 PRO B O 1
ATOM 5787 N N . PRO B 1 72 ? 8.539 45.125 18.281 1 97.69 72 PRO B N 1
ATOM 5788 C CA . PRO B 1 72 ? 9.703 44.25 18.109 1 97.69 72 PRO B CA 1
ATOM 5789 C C . PRO B 1 72 ? 10.719 44.812 17.109 1 97.69 72 PRO B C 1
ATOM 5791 O O . PRO B 1 72 ? 11.055 44.156 16.125 1 97.69 72 PRO B O 1
ATOM 5794 N N . VAL B 1 73 ? 11.273 45.969 17.359 1 96.81 73 VAL B N 1
ATOM 5795 C CA . VAL B 1 73 ? 12.188 46.688 16.484 1 96.81 73 VAL B CA 1
ATOM 5796 C C . VAL B 1 73 ? 13.57 46.781 17.125 1 96.81 73 VAL B C 1
ATOM 5798 O O . VAL B 1 73 ? 13.711 46.562 18.328 1 96.81 73 VAL B O 1
ATOM 5801 N N . ASN B 1 74 ? 14.547 47 16.359 1 94.75 74 ASN B N 1
ATOM 5802 C CA . ASN B 1 74 ? 15.922 47.156 16.812 1 94.75 74 ASN B CA 1
ATOM 5803 C C . ASN B 1 74 ? 16.391 45.969 17.656 1 94.75 74 ASN B C 1
ATOM 5805 O O . ASN B 1 74 ? 16.281 44.844 17.219 1 94.75 74 ASN B O 1
ATOM 5809 N N . ASP B 1 75 ? 16.719 46.219 18.953 1 94.5 75 ASP B N 1
ATOM 5810 C CA . ASP B 1 75 ? 17.281 45.188 19.781 1 94.5 75 ASP B CA 1
ATOM 5811 C C . ASP B 1 75 ? 16.234 44.125 20.094 1 94.5 75 ASP B C 1
ATOM 5813 O O . ASP B 1 75 ? 16.578 43 20.531 1 94.5 75 ASP B O 1
ATOM 5817 N N . LEU B 1 76 ? 14.992 44.438 19.797 1 97.19 76 LEU B N 1
ATOM 5818 C CA . LEU B 1 76 ? 13.938 43.5 20.125 1 97.19 76 LEU B CA 1
ATOM 5819 C C . LEU B 1 76 ? 13.578 42.625 18.906 1 97.19 76 LEU B C 1
ATOM 5821 O O . LEU B 1 76 ? 12.766 41.719 19 1 97.19 76 LEU B O 1
ATOM 5825 N N . ARG B 1 77 ? 14.281 42.969 17.703 1 97.19 77 ARG B N 1
ATOM 5826 C CA . ARG B 1 77 ? 14.18 42.062 16.562 1 97.19 77 ARG B CA 1
ATOM 5827 C C . ARG B 1 77 ? 14.766 40.719 16.891 1 97.19 77 ARG B C 1
ATOM 5829 O O . ARG B 1 77 ? 15.844 40.594 17.484 1 97.19 77 ARG B O 1
ATOM 5836 N N . PHE B 1 78 ? 14.039 39.656 16.609 1 97.56 78 PHE B N 1
ATOM 5837 C CA . PHE B 1 78 ? 14.445 38.25 16.812 1 97.56 78 PHE B CA 1
ATOM 5838 C C . PHE B 1 78 ? 14.547 37.938 18.312 1 97.56 78 PHE B C 1
ATOM 5840 O O . PHE B 1 78 ? 15.477 37.25 18.734 1 97.56 78 PHE B O 1
ATOM 5847 N N . LYS B 1 79 ? 13.633 38.5 19.062 1 96.38 79 LYS B N 1
ATOM 5848 C CA . LYS B 1 79 ? 13.484 38.188 20.484 1 96.38 79 LYS B CA 1
ATOM 5849 C C . LYS B 1 79 ? 12.023 37.906 20.844 1 96.38 79 LYS B C 1
ATOM 5851 O O . LYS B 1 79 ? 11.117 38.312 20.125 1 96.38 79 LYS B O 1
ATOM 5856 N N . PRO B 1 80 ? 11.789 37.188 21.969 1 96.62 80 PRO B N 1
ATOM 5857 C CA . PRO B 1 80 ? 10.406 37.062 22.422 1 96.62 80 PRO B CA 1
ATOM 5858 C C . PRO B 1 80 ? 9.742 38.406 22.688 1 96.62 80 PRO B C 1
ATOM 5860 O O . PRO B 1 80 ? 10.414 39.375 23.062 1 96.62 80 PRO B O 1
ATOM 5863 N N . PRO B 1 81 ? 8.422 38.469 22.453 1 97.88 81 PRO B N 1
ATOM 5864 C CA . PRO B 1 81 ? 7.738 39.719 22.734 1 97.88 81 PRO B CA 1
ATOM 5865 C C . PRO B 1 81 ? 7.828 40.125 24.203 1 97.88 81 PRO B C 1
ATOM 5867 O O . PRO B 1 81 ? 7.871 39.281 25.078 1 97.88 81 PRO B O 1
ATOM 5870 N N . GLU B 1 82 ? 7.883 41.438 24.406 1 97.56 82 GLU B N 1
ATOM 5871 C CA . GLU B 1 82 ? 7.926 41.969 25.75 1 97.56 82 GLU B CA 1
ATOM 5872 C C . GLU B 1 82 ? 6.648 42.75 26.078 1 97.56 82 GLU B C 1
ATOM 5874 O O . GLU B 1 82 ? 6.027 43.344 25.188 1 97.56 82 GLU B O 1
ATOM 5879 N N . GLU B 1 83 ? 6.32 42.75 27.266 1 96.31 83 GLU B N 1
ATOM 5880 C CA . GLU B 1 83 ? 5.105 43.438 27.703 1 96.31 83 GLU B CA 1
ATOM 5881 C C . GLU B 1 83 ? 5.203 44.938 27.469 1 96.31 83 GLU B C 1
ATOM 5883 O O . GLU B 1 83 ? 6.254 45.562 27.688 1 96.31 83 GLU B O 1
ATOM 5888 N N . ILE B 1 84 ? 4.18 45.469 26.969 1 96.12 84 ILE B N 1
ATOM 5889 C CA . ILE B 1 84 ? 4.129 46.906 26.719 1 96.12 84 ILE B CA 1
ATOM 5890 C C . ILE B 1 84 ? 3.902 47.656 28.047 1 96.12 84 ILE B C 1
ATOM 5892 O O . ILE B 1 84 ? 3.305 47.125 28.969 1 96.12 84 ILE B O 1
ATOM 5896 N N . GLN B 1 85 ? 4.379 48.875 28.094 1 94.38 85 GLN B N 1
ATOM 5897 C CA . GLN B 1 85 ? 4.156 49.719 29.266 1 94.38 85 GLN B CA 1
ATOM 5898 C C . GLN B 1 85 ? 2.779 50.375 29.203 1 94.38 85 GLN B C 1
ATOM 5900 O O . GLN B 1 85 ? 2.232 50.594 28.109 1 94.38 85 GLN B O 1
ATOM 5905 N N . SER B 1 86 ? 2.35 50.688 30.359 1 95.81 86 SER B N 1
ATOM 5906 C CA . SER B 1 86 ? 1.095 51.406 30.406 1 95.81 86 SER B CA 1
ATOM 5907 C C . SER B 1 86 ? 1.244 52.812 29.781 1 95.81 86 SER B C 1
ATOM 5909 O O . SER B 1 86 ? 2.352 53.344 29.703 1 95.81 86 SER B O 1
ATOM 5911 N N . TRP B 1 87 ? 0.185 53.312 29.266 1 95.19 87 TRP B N 1
ATOM 5912 C CA . TRP B 1 87 ? 0.241 54.625 28.672 1 95.19 87 TRP B CA 1
ATOM 5913 C C . TRP B 1 87 ? -0.712 55.594 29.375 1 95.19 87 TRP B C 1
ATOM 5915 O O . TRP B 1 87 ? -1.685 55.156 30 1 95.19 87 TRP B O 1
ATOM 5925 N N . PHE B 1 88 ? -0.332 56.875 29.266 1 92.75 88 PHE B N 1
ATOM 5926 C CA . PHE B 1 88 ? -1.174 57.938 29.812 1 92.75 88 PHE B CA 1
ATOM 5927 C C . PHE B 1 88 ? -2.104 58.469 28.734 1 92.75 88 PHE B C 1
ATOM 5929 O O . PHE B 1 88 ? -1.758 58.5 27.547 1 92.75 88 PHE B O 1
ATOM 5936 N N . GLY B 1 89 ? -3.258 58.906 29.094 1 92.06 89 GLY B N 1
ATOM 5937 C CA . GLY B 1 89 ? -4.207 59.438 28.141 1 92.06 89 GLY B CA 1
ATOM 5938 C C . GLY B 1 89 ? -5.012 58.375 27.422 1 92.06 89 GLY B C 1
ATOM 5939 O O . GLY B 1 89 ? -5.055 57.219 27.859 1 92.06 89 GLY B O 1
ATOM 5940 N N . VAL B 1 90 ? -5.766 58.844 26.453 1 94.94 90 VAL B N 1
ATOM 5941 C CA . VAL B 1 90 ? -6.625 57.938 25.688 1 94.94 90 VAL B CA 1
ATOM 5942 C C . VAL B 1 90 ? -5.977 57.625 24.344 1 94.94 90 VAL B C 1
ATOM 5944 O O . VAL B 1 90 ? -5.762 58.531 23.516 1 94.94 90 VAL B O 1
ATOM 5947 N N . ARG B 1 91 ? -5.633 56.375 24.125 1 94.88 91 ARG B N 1
ATOM 5948 C CA . ARG B 1 91 ? -5.086 55.938 22.844 1 94.88 91 ARG B CA 1
ATOM 5949 C C . ARG B 1 91 ? -6.191 55.812 21.797 1 94.88 91 ARG B C 1
ATOM 5951 O O . ARG B 1 91 ? -7.258 55.25 22.094 1 94.88 91 ARG B O 1
ATOM 5958 N N . ASP B 1 92 ? -5.949 56.312 20.609 1 94.06 92 ASP B N 1
ATOM 5959 C CA . ASP B 1 92 ? -6.91 56.156 19.516 1 94.06 92 ASP B CA 1
ATOM 5960 C C . ASP B 1 92 ? -6.852 54.781 18.906 1 94.06 92 ASP B C 1
ATOM 5962 O O . ASP B 1 92 ? -5.816 54.344 18.391 1 94.06 92 ASP B O 1
ATOM 5966 N N . ALA B 1 93 ? -7.887 54.062 19.016 1 94.56 93 ALA B N 1
ATOM 5967 C CA . ALA B 1 93 ? -7.992 52.719 18.5 1 94.56 93 ALA B CA 1
ATOM 5968 C C . ALA B 1 93 ? -9.109 52.594 17.469 1 94.56 93 ALA B C 1
ATOM 5970 O O . ALA B 1 93 ? -9.859 51.625 17.453 1 94.56 93 ALA B O 1
ATOM 5971 N N . LYS B 1 94 ? -9.234 53.531 16.609 1 91.69 94 LYS B N 1
ATOM 5972 C CA . LYS B 1 94 ? -10.328 53.594 15.641 1 91.69 94 LYS B CA 1
ATOM 5973 C C . LYS B 1 94 ? -9.914 52.938 14.312 1 91.69 94 LYS B C 1
ATOM 5975 O O . LYS B 1 94 ? -10.766 52.531 13.523 1 91.69 94 LYS B O 1
ATOM 5980 N N . GLU B 1 95 ? -8.633 52.969 14.062 1 86.94 95 GLU B N 1
ATOM 5981 C CA . GLU B 1 95 ? -8.141 52.469 12.781 1 86.94 95 GLU B CA 1
ATOM 5982 C C . GLU B 1 95 ? -7.16 51.344 12.977 1 86.94 95 GLU B C 1
ATOM 5984 O O . GLU B 1 95 ? -6.531 51.219 14.023 1 86.94 95 GLU B O 1
ATOM 5989 N N . HIS B 1 96 ? -7.125 50.562 11.844 1 81.25 96 HIS B N 1
ATOM 5990 C CA . HIS B 1 96 ? -6.18 49.469 11.859 1 81.25 96 HIS B CA 1
ATOM 5991 C C . HIS B 1 96 ? -4.738 49.969 11.867 1 81.25 96 HIS B C 1
ATOM 5993 O O . HIS B 1 96 ? -4.441 51.031 11.297 1 81.25 96 HIS B O 1
ATOM 5999 N N . GLU B 1 97 ? -3.988 49.156 12.562 1 77.06 97 GLU B N 1
ATOM 6000 C CA . GLU B 1 97 ? -2.555 49.406 12.453 1 77.06 97 GLU B CA 1
ATOM 6001 C C . GLU B 1 97 ? -1.928 48.531 11.359 1 77.06 97 GLU B C 1
ATOM 6003 O O . GLU B 1 97 ? -2.609 47.719 10.742 1 77.06 97 GLU B O 1
ATOM 6008 N N . ALA B 1 98 ? -0.665 48.688 11.172 1 82.62 98 ALA B N 1
ATOM 6009 C CA . ALA B 1 98 ? 0.058 48.125 10.039 1 82.62 98 ALA B CA 1
ATOM 6010 C C . ALA B 1 98 ? 0.179 46.594 10.164 1 82.62 98 ALA B C 1
ATOM 6012 O O . ALA B 1 98 ? 0.128 46.062 11.273 1 82.62 98 ALA B O 1
ATOM 6013 N N . PHE B 1 99 ? 0.281 46 9.023 1 89.81 99 PHE B N 1
ATOM 6014 C CA . PHE B 1 99 ? 0.614 44.562 8.93 1 89.81 99 PHE B CA 1
ATOM 6015 C C . PHE B 1 99 ? 2.064 44.344 9.336 1 89.81 99 PHE B C 1
ATOM 6017 O O . PHE B 1 99 ? 2.883 45.25 9.312 1 89.81 99 PHE B O 1
ATOM 6024 N N . CYS B 1 100 ? 2.291 43.125 9.773 1 95.56 100 CYS B N 1
ATOM 6025 C CA . CYS B 1 100 ? 3.689 42.75 9.945 1 95.56 100 CYS B CA 1
ATOM 6026 C C . CYS B 1 100 ? 4.383 42.625 8.594 1 95.56 100 CYS B C 1
ATOM 6028 O O . CYS B 1 100 ? 3.734 42.344 7.582 1 95.56 100 CYS B O 1
ATOM 6030 N N . PRO B 1 101 ? 5.711 42.75 8.562 1 95.56 101 PRO B N 1
ATOM 6031 C CA . PRO B 1 101 ? 6.434 42.688 7.293 1 95.56 101 PRO B CA 1
ATOM 6032 C C . PRO B 1 101 ? 6.184 41.375 6.551 1 95.56 101 PRO B C 1
ATOM 6034 O O . PRO B 1 101 ? 6.301 40.281 7.141 1 95.56 101 PRO B O 1
ATOM 6037 N N . GLN B 1 102 ? 5.809 41.438 5.316 1 92.88 102 GLN B N 1
ATOM 6038 C CA . GLN B 1 102 ? 5.5 40.281 4.488 1 92.88 102 GLN B CA 1
ATOM 6039 C C . GLN B 1 102 ? 5.621 40.625 3.004 1 92.88 102 GLN B C 1
ATOM 6041 O O . GLN B 1 102 ? 5.719 41.812 2.635 1 92.88 102 GLN B O 1
ATOM 6046 N N . VAL B 1 103 ? 5.773 39.531 2.229 1 86.69 103 VAL B N 1
ATOM 6047 C CA . VAL B 1 103 ? 5.863 39.688 0.781 1 86.69 103 VAL B CA 1
ATOM 6048 C C . VAL B 1 103 ? 4.555 39.25 0.13 1 86.69 103 VAL B C 1
ATOM 6050 O O . VAL B 1 103 ? 3.93 38.281 0.562 1 86.69 103 VAL B O 1
ATOM 6053 N N . HIS B 1 104 ? 4.008 40.125 -0.636 1 71.44 104 HIS B N 1
ATOM 6054 C CA . HIS B 1 104 ? 2.822 39.75 -1.407 1 71.44 104 HIS B CA 1
ATOM 6055 C C . HIS B 1 104 ? 3.146 39.625 -2.893 1 71.44 104 HIS B C 1
ATOM 6057 O O . HIS B 1 104 ? 3.955 40.406 -3.422 1 71.44 104 HIS B O 1
ATOM 6063 N N . ILE B 1 105 ? 2.807 38.406 -3.443 1 56.34 105 ILE B N 1
ATOM 6064 C CA . ILE B 1 105 ? 3.043 38.25 -4.871 1 56.34 105 ILE B CA 1
ATOM 6065 C C . ILE B 1 105 ? 1.872 38.844 -5.66 1 56.34 105 ILE B C 1
ATOM 6067 O O . ILE B 1 105 ? 0.716 38.469 -5.43 1 56.34 105 ILE B O 1
ATOM 6071 N N . ASN B 1 106 ? 2.018 39.969 -6.238 1 51.66 106 ASN B N 1
ATOM 6072 C CA . ASN B 1 106 ? 1.05 40.562 -7.152 1 51.66 106 ASN B CA 1
ATOM 6073 C C . ASN B 1 106 ? 1.347 40.188 -8.602 1 51.66 106 ASN B C 1
ATOM 6075 O O . ASN B 1 106 ? 2.508 40.156 -9.016 1 51.66 106 ASN B O 1
ATOM 6079 N N . SER B 1 107 ? 0.362 39.531 -9.266 1 50.12 107 SER B N 1
ATOM 6080 C CA . SER B 1 107 ? 0.517 39.125 -10.648 1 50.12 107 SER B CA 1
ATOM 6081 C C . SER B 1 107 ? 1.216 40.188 -11.484 1 50.12 107 SER B C 1
ATOM 6083 O O . SER B 1 107 ? 1.989 39.875 -12.391 1 50.12 107 SER B O 1
ATOM 6085 N N . GLU B 1 108 ? 0.922 41.469 -11.328 1 46.09 108 GLU B N 1
ATOM 6086 C CA . GLU B 1 108 ? 1.41 42.531 -12.195 1 46.09 108 GLU B CA 1
ATOM 6087 C C . GLU B 1 108 ? 2.785 43.031 -11.742 1 46.09 108 GLU B C 1
ATOM 6089 O O . GLU B 1 108 ? 3.672 43.25 -12.57 1 46.09 108 GLU B O 1
ATOM 6094 N N . ALA B 1 109 ? 2.883 43.344 -10.523 1 50.12 109 ALA B N 1
ATOM 6095 C CA . ALA B 1 109 ? 4.039 44.094 -10.047 1 50.12 109 ALA B CA 1
ATOM 6096 C C . ALA B 1 109 ? 5.113 43.156 -9.5 1 50.12 109 ALA B C 1
ATOM 6098 O O . ALA B 1 109 ? 6.219 43.594 -9.172 1 50.12 109 ALA B O 1
ATOM 6099 N N . GLY B 1 110 ? 4.926 41.875 -9.547 1 55.03 110 GLY B N 1
ATOM 6100 C CA . GLY B 1 110 ? 5.883 40.938 -8.977 1 55.03 110 GLY B CA 1
ATOM 6101 C C . GLY B 1 110 ? 5.832 40.875 -7.461 1 55.03 110 GLY B C 1
ATOM 6102 O O . GLY B 1 110 ? 4.746 40.844 -6.871 1 55.03 110 GLY B O 1
ATOM 6103 N N . PHE B 1 111 ? 7.094 40.969 -6.777 1 64.44 111 PHE B N 1
ATOM 6104 C CA . PHE B 1 111 ? 7.301 40.906 -5.336 1 64.44 111 PHE B CA 1
ATOM 6105 C C . PHE B 1 111 ? 7.066 42.25 -4.684 1 64.44 111 PHE B C 1
ATOM 6107 O O . PHE B 1 111 ? 7.738 43.25 -5.012 1 64.44 111 PHE B O 1
ATOM 6114 N N . VAL B 1 112 ? 5.926 42.406 -3.99 1 76.5 112 VAL B N 1
ATOM 6115 C CA . VAL B 1 112 ? 5.688 43.688 -3.293 1 76.5 112 VAL B CA 1
ATOM 6116 C C . VAL B 1 112 ? 5.723 43.438 -1.784 1 76.5 112 VAL B C 1
ATOM 6118 O O . VAL B 1 112 ? 5.117 42.5 -1.281 1 76.5 112 VAL B O 1
ATOM 6121 N N . THR B 1 113 ? 6.602 44.25 -1.125 1 84.25 113 THR B N 1
ATOM 6122 C CA . THR B 1 113 ? 6.703 44.156 0.328 1 84.25 113 THR B CA 1
ATOM 6123 C C . THR B 1 113 ? 5.691 45.094 0.996 1 84.25 113 THR B C 1
ATOM 6125 O O . THR B 1 113 ? 5.371 46.156 0.466 1 84.25 113 THR B O 1
ATOM 6128 N N . ARG B 1 114 ? 5.074 44.562 2.076 1 86.56 114 ARG B N 1
ATOM 6129 C CA . ARG B 1 114 ? 4.184 45.438 2.861 1 86.56 114 ARG B CA 1
ATOM 6130 C C . ARG B 1 114 ? 4.367 45.188 4.355 1 86.56 114 ARG B C 1
ATOM 6132 O O . ARG B 1 114 ? 4.898 44.156 4.758 1 86.56 114 ARG B O 1
ATOM 6139 N N . GLY B 1 115 ? 3.979 46.25 5.141 1 91.38 115 GLY B N 1
ATOM 6140 C CA . GLY B 1 115 ? 3.979 46.125 6.59 1 91.38 115 GLY B CA 1
ATOM 6141 C C . GLY B 1 115 ? 5.195 46.75 7.242 1 91.38 115 GLY B C 1
ATOM 6142 O O . GLY B 1 115 ? 6.113 47.219 6.555 1 91.38 115 GLY B O 1
ATOM 6143 N N . VAL B 1 116 ? 5.148 46.812 8.531 1 94.94 116 VAL B N 1
ATOM 6144 C CA . VAL B 1 116 ? 6.227 47.375 9.336 1 94.94 116 VAL B CA 1
ATOM 6145 C C . VAL B 1 116 ? 6.508 46.5 10.539 1 94.94 116 VAL B C 1
ATOM 6147 O O . VAL B 1 116 ? 5.68 45.656 10.914 1 94.94 116 VAL B O 1
ATOM 6150 N N . GLU B 1 117 ? 7.664 46.625 11.078 1 96.88 117 GLU B N 1
ATOM 6151 C CA . GLU B 1 117 ? 8.055 45.781 12.188 1 96.88 117 GLU B CA 1
ATOM 6152 C C . GLU B 1 117 ? 7.25 46.094 13.445 1 96.88 117 GLU B C 1
ATOM 6154 O O . GLU B 1 117 ? 6.984 45.188 14.258 1 96.88 117 GLU B O 1
ATOM 6159 N N . ASP B 1 118 ? 6.934 47.375 13.633 1 97.19 118 ASP B N 1
ATOM 6160 C CA . ASP B 1 118 ? 6.031 47.719 14.727 1 97.19 118 ASP B CA 1
ATOM 6161 C C . ASP B 1 118 ? 4.602 47.312 14.414 1 97.19 118 ASP B C 1
ATOM 6163 O O . ASP B 1 118 ? 3.764 48.125 14.062 1 97.19 118 ASP B O 1
ATOM 6167 N N . CYS B 1 119 ? 4.312 46.031 14.617 1 96.5 119 CYS B N 1
ATOM 6168 C CA . CYS B 1 119 ? 3.07 45.5 14.07 1 96.5 119 CYS B CA 1
ATOM 6169 C C . CYS B 1 119 ? 2.336 44.625 15.102 1 96.5 119 CYS B C 1
ATOM 6171 O O . CYS B 1 119 ? 1.369 43.938 14.766 1 96.5 119 CYS B O 1
ATOM 6173 N N . LEU B 1 120 ? 2.744 44.594 16.359 1 97.25 120 LEU B N 1
ATOM 6174 C CA . LEU B 1 120 ? 2.121 43.719 17.359 1 97.25 120 LEU B CA 1
ATOM 6175 C C . LEU B 1 120 ? 0.894 44.406 17.969 1 97.25 120 LEU B C 1
ATOM 6177 O O . LEU B 1 120 ? 0.941 44.875 19.109 1 97.25 120 LEU B O 1
ATOM 6181 N N . TYR B 1 121 ? -0.159 44.344 17.203 1 96.56 121 TYR B N 1
ATOM 6182 C CA . TYR B 1 121 ? -1.445 44.938 17.562 1 96.56 121 TYR B CA 1
ATOM 6183 C C . TYR B 1 121 ? -2.576 43.938 17.375 1 96.56 121 TYR B C 1
ATOM 6185 O O . TYR B 1 121 ? -2.445 42.969 16.609 1 96.56 121 TYR B O 1
ATOM 6193 N N . LEU B 1 122 ? -3.67 44.094 18.172 1 95.75 122 LEU B N 1
ATOM 6194 C CA . LEU B 1 122 ? -4.871 43.281 17.984 1 95.75 122 LEU B CA 1
ATOM 6195 C C . LEU B 1 122 ? -6.109 44.156 17.891 1 95.75 122 LEU B C 1
ATOM 6197 O O . LEU B 1 122 ? -6.059 45.344 18.219 1 95.75 122 LEU B O 1
ATOM 6201 N N . ASP B 1 123 ? -7.137 43.625 17.281 1 94.75 123 ASP B N 1
ATOM 6202 C CA . ASP B 1 123 ? -8.438 44.281 17.156 1 94.75 123 ASP B CA 1
ATOM 6203 C C . ASP B 1 123 ? -9.5 43.531 17.984 1 94.75 123 ASP B C 1
ATOM 6205 O O . ASP B 1 123 ? -9.484 42.312 18.062 1 94.75 123 ASP B O 1
ATOM 6209 N N . VAL B 1 124 ? -10.367 44.344 18.594 1 95.88 124 VAL B N 1
ATOM 6210 C CA . VAL B 1 124 ? -11.477 43.75 19.344 1 95.88 124 VAL B CA 1
ATOM 6211 C C . VAL B 1 124 ? -12.797 44.281 18.781 1 95.88 124 VAL B C 1
ATOM 6213 O O . VAL B 1 124 ? -12.984 45.5 18.641 1 95.88 124 VAL B O 1
ATOM 6216 N N . TYR B 1 125 ? -13.68 43.406 18.453 1 94.31 125 TYR B N 1
ATOM 6217 C CA . TYR B 1 125 ? -15.023 43.719 18 1 94.31 125 TYR B CA 1
ATOM 6218 C C . TYR B 1 125 ? -16.078 43.125 18.938 1 94.31 125 TYR B C 1
ATOM 6220 O O . TYR B 1 125 ? -16 41.938 19.297 1 94.31 125 TYR B O 1
ATOM 6228 N N . CYS B 1 126 ? -16.984 43.906 19.359 1 94.44 126 CYS B N 1
ATOM 6229 C CA . CYS B 1 126 ? -18.047 43.438 20.25 1 94.44 126 CYS B CA 1
ATOM 6230 C C . CYS B 1 126 ? -19.375 44.094 19.922 1 94.44 126 CYS B C 1
ATOM 6232 O O . CYS B 1 126 ? -19.406 45.156 19.266 1 94.44 126 CYS B O 1
ATOM 6234 N N . ARG B 1 127 ? -20.422 43.531 20.359 1 91.56 127 ARG B N 1
ATOM 6235 C CA . ARG B 1 127 ? -21.766 44.031 20.094 1 91.56 127 ARG B CA 1
ATOM 6236 C C . ARG B 1 127 ? -22.266 44.875 21.266 1 91.56 127 ARG B C 1
ATOM 6238 O O . ARG B 1 127 ? -23.125 45.75 21.094 1 91.56 127 ARG B O 1
ATOM 6245 N N . GLN B 1 128 ? -21.75 44.531 22.406 1 90.5 128 GLN B N 1
ATOM 6246 C CA . GLN B 1 128 ? -22.203 45.156 23.625 1 90.5 128 GLN B CA 1
ATOM 6247 C C . GLN B 1 128 ? -21.047 45.438 24.578 1 90.5 128 GLN B C 1
ATOM 6249 O O . GLN B 1 128 ? -20.156 44.594 24.734 1 90.5 128 GLN B O 1
ATOM 6254 N N . LEU B 1 129 ? -20.984 46.625 25.094 1 90.19 129 LEU B N 1
ATOM 6255 C CA . LEU B 1 129 ? -19.984 47 26.094 1 90.19 129 LEU B CA 1
ATOM 6256 C C . LEU B 1 129 ? -20.578 46.906 27.5 1 90.19 129 LEU B C 1
ATOM 6258 O O . LEU B 1 129 ? -21.797 46.906 27.672 1 90.19 129 LEU B O 1
ATOM 6262 N N . PRO B 1 130 ? -19.656 46.719 28.453 1 88.94 130 PRO B N 1
ATOM 6263 C CA . PRO B 1 130 ? -20.172 46.75 29.812 1 88.94 130 PRO B CA 1
ATOM 6264 C C . PRO B 1 130 ? -20.953 48.031 30.109 1 88.94 130 PRO B C 1
ATOM 6266 O O . PRO B 1 130 ? -20.625 49.094 29.562 1 88.94 130 PRO B O 1
ATOM 6269 N N . ASP B 1 131 ? -21.969 47.875 30.969 1 82.62 131 ASP B N 1
ATOM 6270 C CA . ASP B 1 131 ? -22.797 49.031 31.266 1 82.62 131 ASP B CA 1
ATOM 6271 C C . ASP B 1 131 ? -22.094 50 32.219 1 82.62 131 ASP B C 1
ATOM 6273 O O . ASP B 1 131 ? -20.969 49.75 32.656 1 82.62 131 ASP B O 1
ATOM 6277 N N . LYS B 1 132 ? -22.766 51.094 32.531 1 76.75 132 LYS B N 1
ATOM 6278 C CA . LYS B 1 132 ? -22.188 52.156 33.344 1 76.75 132 LYS B CA 1
ATOM 6279 C C . LYS B 1 132 ? -21.891 51.656 34.75 1 76.75 132 LYS B C 1
ATOM 6281 O O . LYS B 1 132 ? -21.047 52.219 35.438 1 76.75 132 LYS B O 1
ATOM 6286 N N . HIS B 1 133 ? -22.594 50.5 35.062 1 77.31 133 HIS B N 1
ATOM 6287 C CA . HIS B 1 133 ? -22.375 49.969 36.406 1 77.31 133 HIS B CA 1
ATOM 6288 C C . HIS B 1 133 ? -21.312 48.875 36.375 1 77.31 133 HIS B C 1
ATOM 6290 O O . HIS B 1 133 ? -21.016 48.25 37.406 1 77.31 133 HIS B O 1
ATOM 6296 N N . GLY B 1 134 ? -20.828 48.688 35.188 1 73.56 134 GLY B N 1
ATOM 6297 C CA . GLY B 1 134 ? -19.75 47.719 35.062 1 73.56 134 GLY B CA 1
ATOM 6298 C C . GLY B 1 134 ? -20.234 46.281 34.875 1 73.56 134 GLY B C 1
ATOM 6299 O O . GLY B 1 134 ? -19.469 45.344 35 1 73.56 134 GLY B O 1
ATOM 6300 N N . ASN B 1 135 ? -21.547 46.188 34.656 1 78.94 135 ASN B N 1
ATOM 6301 C CA . ASN B 1 135 ? -22.062 44.812 34.438 1 78.94 135 ASN B CA 1
ATOM 6302 C C . ASN B 1 135 ? -21.594 44.25 33.094 1 78.94 135 ASN B C 1
ATOM 6304 O O . ASN B 1 135 ? -21.969 44.75 32.031 1 78.94 135 ASN B O 1
ATOM 6308 N N . ASN B 1 136 ? -20.766 43.281 33.125 1 84.25 136 ASN B N 1
ATOM 6309 C CA . ASN B 1 136 ? -20.203 42.562 31.969 1 84.25 136 ASN B CA 1
ATOM 6310 C C . ASN B 1 136 ? -21.172 41.5 31.438 1 84.25 136 ASN B C 1
ATOM 6312 O O . ASN B 1 136 ? -21.516 40.562 32.156 1 84.25 136 ASN B O 1
ATOM 6316 N N . PRO B 1 137 ? -21.578 41.625 30.234 1 87.81 137 PRO B N 1
ATOM 6317 C CA . PRO B 1 137 ? -22.484 40.625 29.672 1 87.81 137 PRO B CA 1
ATOM 6318 C C . PRO B 1 137 ? -21.859 39.219 29.641 1 87.81 137 PRO B C 1
ATOM 6320 O O . PRO B 1 137 ? -22.578 38.219 29.625 1 87.81 137 PRO B O 1
ATOM 6323 N N . GLY B 1 138 ? -20.562 39.125 29.609 1 94.56 138 GLY B N 1
ATOM 6324 C CA . GLY B 1 138 ? -19.891 37.844 29.688 1 94.56 138 GLY B CA 1
ATOM 6325 C C . GLY B 1 138 ? -20 37.031 28.422 1 94.56 138 GLY B C 1
ATOM 6326 O O . GLY B 1 138 ? -20.219 35.812 28.469 1 94.56 138 GLY B O 1
ATOM 6327 N N . HIS B 1 139 ? -19.891 37.688 27.25 1 96.31 139 HIS B N 1
ATOM 6328 C CA . HIS B 1 139 ? -19.984 37 25.984 1 96.31 139 HIS B CA 1
ATOM 6329 C C . HIS B 1 139 ? -18.766 36.125 25.719 1 96.31 139 HIS B C 1
ATOM 6331 O O . HIS B 1 139 ? -17.672 36.438 26.188 1 96.31 139 HIS B O 1
ATOM 6337 N N . PRO B 1 140 ? -19.031 34.969 25.031 1 97.19 140 PRO B N 1
ATOM 6338 C CA . PRO B 1 140 ? -17.859 34.188 24.641 1 97.19 140 PRO B CA 1
ATOM 6339 C C . PRO B 1 140 ? -16.922 34.938 23.688 1 97.19 140 PRO B C 1
ATOM 6341 O O . PRO B 1 140 ? -17.375 35.812 22.953 1 97.19 140 PRO B O 1
ATOM 6344 N N . VAL B 1 141 ? -15.633 34.625 23.719 1 98.06 141 VAL B N 1
ATOM 6345 C CA . VAL B 1 141 ? -14.594 35.344 22.984 1 98.06 141 VAL B CA 1
ATOM 6346 C C . VAL B 1 141 ? -13.953 34.375 21.969 1 98.06 141 VAL B C 1
ATOM 6348 O O . VAL B 1 141 ? -13.609 33.25 22.297 1 98.06 141 VAL B O 1
ATOM 6351 N N . VAL B 1 142 ? -13.859 34.812 20.734 1 96.62 142 VAL B N 1
ATOM 6352 C CA . VAL B 1 142 ? -13.109 34.094 19.703 1 96.62 142 VAL B CA 1
ATOM 6353 C C . VAL B 1 142 ? -11.859 34.875 19.344 1 96.62 142 VAL B C 1
ATOM 6355 O O . VAL B 1 142 ? -11.938 36.031 18.938 1 96.62 142 VAL B O 1
ATOM 6358 N N . VAL B 1 143 ? -10.742 34.312 19.578 1 97.5 143 VAL B N 1
ATOM 6359 C CA . VAL B 1 143 ? -9.461 34.875 19.141 1 97.5 143 VAL B CA 1
ATOM 6360 C C . VAL B 1 143 ? -9.023 34.188 17.844 1 97.5 143 VAL B C 1
ATOM 6362 O O . VAL B 1 143 ? -8.812 32.969 17.797 1 97.5 143 VAL B O 1
ATOM 6365 N N . TYR B 1 144 ? -8.82 34.969 16.812 1 95.12 144 TYR B N 1
ATOM 6366 C CA . TYR B 1 144 ? -8.578 34.438 15.484 1 95.12 144 TYR B CA 1
ATOM 6367 C C . TYR B 1 144 ? -7.105 34.562 15.102 1 95.12 144 TYR B C 1
ATOM 6369 O O . TYR B 1 144 ? -6.535 35.656 15.164 1 95.12 144 TYR B O 1
ATOM 6377 N N . PHE B 1 145 ? -6.469 33.469 14.766 1 95.56 145 PHE B N 1
ATOM 6378 C CA . PHE B 1 145 ? -5.141 33.406 14.172 1 95.56 145 PHE B CA 1
ATOM 6379 C C . PHE B 1 145 ? -5.227 33.125 12.672 1 95.56 145 PHE B C 1
ATOM 6381 O O . PHE B 1 145 ? -5.656 32.031 12.266 1 95.56 145 PHE B O 1
ATOM 6388 N N . HIS B 1 146 ? -4.746 34.031 11.867 1 90.5 146 HIS B N 1
ATOM 6389 C CA . HIS B 1 146 ? -4.902 33.969 10.422 1 90.5 146 HIS B CA 1
ATOM 6390 C C . HIS B 1 146 ? -3.936 32.938 9.812 1 90.5 146 HIS B C 1
ATOM 6392 O O . HIS B 1 146 ? -2.953 32.562 10.453 1 90.5 146 HIS B O 1
ATOM 6398 N N . GLY B 1 147 ? -4.273 32.562 8.609 1 90.38 147 GLY B N 1
ATOM 6399 C CA . GLY B 1 147 ? -3.41 31.688 7.844 1 90.38 147 GLY B CA 1
ATOM 6400 C C . GLY B 1 147 ? -2.357 32.438 7.047 1 90.38 147 GLY B C 1
ATOM 6401 O O . GLY B 1 147 ? -1.919 33.5 7.441 1 90.38 147 GLY B O 1
ATOM 6402 N N . GLY B 1 148 ? -1.844 31.766 6.047 1 86.62 148 GLY B N 1
ATOM 6403 C CA . GLY B 1 148 ? -0.828 32.375 5.199 1 86.62 148 GLY B CA 1
ATOM 6404 C C . GLY B 1 148 ? 0.523 31.688 5.312 1 86.62 148 GLY B C 1
ATOM 6405 O O . GLY B 1 148 ? 1.563 32.344 5.18 1 86.62 148 GLY B O 1
ATOM 6406 N N . LYS B 1 149 ? 0.512 30.484 5.664 1 89.06 149 LYS B N 1
ATOM 6407 C CA . LYS B 1 149 ? 1.695 29.625 5.707 1 89.06 149 LYS B CA 1
ATOM 6408 C C . LYS B 1 149 ? 2.781 30.234 6.59 1 89.06 149 LYS B C 1
ATOM 6410 O O . LYS B 1 149 ? 3.971 30.109 6.293 1 89.06 149 LYS B O 1
ATOM 6415 N N . PHE B 1 150 ? 2.387 31.047 7.504 1 94.69 150 PHE B N 1
ATOM 6416 C CA . PHE B 1 150 ? 3.256 31.75 8.445 1 94.69 150 PHE B CA 1
ATOM 6417 C C . PHE B 1 150 ? 4.078 32.812 7.73 1 94.69 150 PHE B C 1
ATOM 6419 O O . PHE B 1 150 ? 5.039 33.344 8.289 1 94.69 150 PHE B O 1
ATOM 6426 N N . LYS B 1 151 ? 3.701 33.188 6.535 1 91.75 151 LYS B N 1
ATOM 6427 C CA . LYS B 1 151 ? 4.523 34.094 5.758 1 91.75 151 LYS B CA 1
ATOM 6428 C C . LYS B 1 151 ? 3.734 35.344 5.371 1 91.75 151 LYS B C 1
ATOM 6430 O O . LYS B 1 151 ? 4.316 36.406 5.117 1 91.75 151 LYS B O 1
ATOM 6435 N N . TYR B 1 152 ? 2.48 35.156 5.266 1 87.75 152 TYR B N 1
ATOM 6436 C CA . TYR B 1 152 ? 1.666 36.312 4.918 1 87.75 152 TYR B CA 1
ATOM 6437 C C . TYR B 1 152 ? 0.314 36.281 5.621 1 87.75 152 TYR B C 1
ATOM 6439 O O . TYR B 1 152 ? -0.074 35.219 6.152 1 87.75 152 TYR B O 1
ATOM 6447 N N . GLY B 1 153 ? -0.327 37.406 5.648 1 85.56 153 GLY B N 1
ATOM 6448 C CA . GLY B 1 153 ? -1.636 37.531 6.27 1 85.56 153 GLY B CA 1
ATOM 6449 C C . GLY B 1 153 ? -1.729 38.688 7.238 1 85.56 153 GLY B C 1
ATOM 6450 O O . GLY B 1 153 ? -0.758 39.406 7.434 1 85.56 153 GLY B O 1
ATOM 6451 N N . GLY B 1 154 ? -2.955 38.844 7.734 1 81.38 154 GLY B N 1
ATOM 6452 C CA . GLY B 1 154 ? -3.215 39.906 8.664 1 81.38 154 GLY B CA 1
ATOM 6453 C C . GLY B 1 154 ? -4.68 40.031 9.039 1 81.38 154 GLY B C 1
ATOM 6454 O O . GLY B 1 154 ? -5.48 39.156 8.75 1 81.38 154 GLY B O 1
ATOM 6455 N N . LYS B 1 155 ? -4.992 41.094 9.734 1 75.19 155 LYS B N 1
ATOM 6456 C CA . LYS B 1 155 ? -6.297 41.312 10.344 1 75.19 155 LYS B CA 1
ATOM 6457 C C . LYS B 1 155 ? -7.355 41.625 9.297 1 75.19 155 LYS B C 1
ATOM 6459 O O . LYS B 1 155 ? -8.555 41.562 9.578 1 75.19 155 LYS B O 1
ATOM 6464 N N . ASP B 1 156 ? -6.934 41.812 8.102 1 67 156 ASP B N 1
ATOM 6465 C CA . ASP B 1 156 ? -7.887 42.188 7.07 1 67 156 ASP B CA 1
ATOM 6466 C C . ASP B 1 156 ? -8.547 40.969 6.438 1 67 156 ASP B C 1
ATOM 6468 O O . ASP B 1 156 ? -9.516 41.125 5.688 1 67 156 ASP B O 1
ATOM 6472 N N . LEU B 1 157 ? -8.055 39.844 6.809 1 69.44 157 LEU B N 1
ATOM 6473 C CA . LEU B 1 157 ? -8.547 38.656 6.137 1 69.44 157 LEU B CA 1
ATOM 6474 C C . LEU B 1 157 ? -9.836 38.156 6.785 1 69.44 157 LEU B C 1
ATOM 6476 O O . LEU B 1 157 ? -10.617 37.438 6.152 1 69.44 157 LEU B O 1
ATOM 6480 N N . TYR B 1 158 ? -10 38.531 7.992 1 73.62 158 TYR B N 1
ATOM 6481 C CA . TYR B 1 158 ? -11.156 38.094 8.773 1 73.62 158 TYR B CA 1
ATOM 6482 C C . TYR B 1 158 ? -11.859 39.312 9.398 1 73.62 158 TYR B C 1
ATOM 6484 O O . TYR B 1 158 ? -11.227 40.312 9.688 1 73.62 158 TYR B O 1
ATOM 6492 N N . GLY B 1 159 ? -13.219 39.312 9.305 1 74.5 159 GLY B N 1
ATOM 6493 C CA . GLY B 1 159 ? -13.953 40.438 9.844 1 74.5 159 GLY B CA 1
ATOM 6494 C C . GLY B 1 159 ? -15.164 40.031 10.656 1 74.5 159 GLY B C 1
ATOM 6495 O O . GLY B 1 159 ? -15.555 38.875 10.672 1 74.5 159 GLY B O 1
ATOM 6496 N N . PRO B 1 160 ? -15.578 41.031 11.328 1 78.31 160 PRO B N 1
ATOM 6497 C CA . PRO B 1 160 ? -16.672 40.812 12.273 1 78.31 160 PRO B CA 1
ATOM 6498 C C . PRO B 1 160 ? -18.031 40.656 11.57 1 78.31 160 PRO B C 1
ATOM 6500 O O . PRO B 1 160 ? -18.984 40.188 12.188 1 78.31 160 PRO B O 1
ATOM 6503 N N . LYS B 1 161 ? -18.141 40.875 10.328 1 79.12 161 LYS B N 1
ATOM 6504 C CA . LYS B 1 161 ? -19.422 41.031 9.641 1 79.12 161 LYS B CA 1
ATOM 6505 C C . LYS B 1 161 ? -20.281 39.781 9.789 1 79.12 161 LYS B C 1
ATOM 6507 O O . LYS B 1 161 ? -21.5 39.875 9.938 1 79.12 161 LYS B O 1
ATOM 6512 N N . LEU B 1 162 ? -19.656 38.688 9.742 1 81 162 LEU B N 1
ATOM 6513 C CA . LEU B 1 162 ? -20.422 37.438 9.766 1 81 162 LEU B CA 1
ATOM 6514 C C . LEU B 1 162 ? -20.547 36.906 11.18 1 81 162 LEU B C 1
ATOM 6516 O O . LEU B 1 162 ? -21.656 36.75 11.695 1 81 162 LEU B O 1
ATOM 6520 N N . LEU B 1 163 ? -19.547 36.781 11.883 1 86.06 163 LEU B N 1
ATOM 6521 C CA . LEU B 1 163 ? -19.516 36.125 13.188 1 86.06 163 LEU B CA 1
ATOM 6522 C C . LEU B 1 163 ? -20.312 36.938 14.211 1 86.06 163 LEU B C 1
ATOM 6524 O O . LEU B 1 163 ? -20.922 36.344 15.117 1 86.06 163 LEU B O 1
ATOM 6528 N N . LEU B 1 164 ? -20.312 38.25 14.094 1 90.44 164 LEU B N 1
ATOM 6529 C CA . LEU B 1 164 ? -20.906 39.094 15.133 1 90.44 164 LEU B CA 1
ATOM 6530 C C . LEU B 1 164 ? -22.406 39.281 14.867 1 90.44 164 LEU B C 1
ATOM 6532 O O . LEU B 1 164 ? -23.047 40.125 15.523 1 90.44 164 LEU B O 1
ATOM 6536 N N . ASP B 1 165 ? -22.875 38.5 13.953 1 88.25 165 ASP B N 1
ATOM 6537 C CA . ASP B 1 165 ? -24.344 38.406 13.891 1 88.25 165 ASP B CA 1
ATOM 6538 C C . ASP B 1 165 ? -24.891 37.719 15.156 1 88.25 165 ASP B C 1
ATOM 6540 O O . ASP B 1 165 ? -26.078 37.844 15.453 1 88.25 165 ASP B O 1
ATOM 6544 N N . LEU B 1 166 ? -24.094 37.031 15.82 1 89.06 166 LEU B N 1
ATOM 6545 C CA . LEU B 1 166 ? -24.422 36.438 17.109 1 89.06 166 LEU B CA 1
ATOM 6546 C C . LEU B 1 166 ? -23.609 37.094 18.234 1 89.06 166 LEU B C 1
ATOM 6548 O O . LEU B 1 166 ? -22.672 37.844 17.969 1 89.06 166 LEU B O 1
ATOM 6552 N N . GLU B 1 167 ? -24.016 36.844 19.5 1 92.38 167 GLU B N 1
ATOM 6553 C CA . GLU B 1 167 ? -23.391 37.469 20.641 1 92.38 167 GLU B CA 1
ATOM 6554 C C . GLU B 1 167 ? -22.047 36.844 20.984 1 92.38 167 GLU B C 1
ATOM 6556 O O . GLU B 1 167 ? -21.969 35.906 21.797 1 92.38 167 GLU B O 1
ATOM 6561 N N . LEU B 1 168 ? -21.031 37.469 20.406 1 93.31 168 LEU B N 1
ATOM 6562 C CA . LEU B 1 168 ? -19.656 37.031 20.609 1 93.31 168 LEU B CA 1
ATOM 6563 C C . LEU B 1 168 ? -18.703 38.219 20.484 1 93.31 168 LEU B C 1
ATOM 6565 O O . LEU B 1 168 ? -19.078 39.281 19.969 1 93.31 168 LEU B O 1
ATOM 6569 N N . ILE B 1 169 ? -17.547 38.062 21.078 1 96.62 169 ILE B N 1
ATOM 6570 C CA . ILE B 1 169 ? -16.453 39 20.875 1 96.62 169 ILE B CA 1
ATOM 6571 C C . ILE B 1 169 ? -15.406 38.406 19.953 1 96.62 169 ILE B C 1
ATOM 6573 O O . ILE B 1 169 ? -15.062 37.219 20.078 1 96.62 169 ILE B O 1
ATOM 6577 N N . LEU B 1 170 ? -15.031 39.125 18.969 1 94.88 170 LEU B N 1
ATOM 6578 C CA . LEU B 1 170 ? -13.984 38.688 18.031 1 94.88 170 LEU B CA 1
ATOM 6579 C C . LEU B 1 170 ? -12.695 39.469 18.266 1 94.88 170 LEU B C 1
ATOM 6581 O O . LEU B 1 170 ? -12.711 40.719 18.297 1 94.88 170 LEU B O 1
ATOM 6585 N N . VAL B 1 171 ? -11.641 38.812 18.516 1 96.44 171 VAL B N 1
ATOM 6586 C CA . VAL B 1 171 ? -10.305 39.375 18.609 1 96.44 171 VAL B CA 1
ATOM 6587 C C . VAL B 1 171 ? -9.445 38.875 17.438 1 96.44 171 VAL B C 1
ATOM 6589 O O . VAL B 1 171 ? -9.312 37.688 17.234 1 96.44 171 VAL B O 1
ATOM 6592 N N . ILE B 1 172 ? -8.883 39.75 16.656 1 94.19 172 ILE B N 1
ATOM 6593 C CA . ILE B 1 172 ? -7.98 39.406 15.562 1 94.19 172 ILE B CA 1
ATOM 6594 C C . ILE B 1 172 ? -6.566 39.875 15.891 1 94.19 172 ILE B C 1
ATOM 6596 O O . ILE B 1 172 ? -6.359 41.031 16.219 1 94.19 172 ILE B O 1
ATOM 6600 N N . VAL B 1 173 ? -5.582 39 15.695 1 94.62 173 VAL B N 1
ATOM 6601 C CA . VAL B 1 173 ? -4.238 39.25 16.203 1 94.62 173 VAL B CA 1
ATOM 6602 C C . VAL B 1 173 ? -3.238 39.281 15.055 1 94.62 173 VAL B C 1
ATOM 6604 O O . VAL B 1 173 ? -3.256 38.406 14.18 1 94.62 173 VAL B O 1
ATOM 6607 N N . ASN B 1 174 ? -2.396 40.312 15.078 1 94.56 174 ASN B N 1
ATOM 6608 C CA . ASN B 1 174 ? -1.181 40.281 14.266 1 94.56 174 ASN B CA 1
ATOM 6609 C C . ASN B 1 174 ? -0.049 39.531 14.992 1 94.56 174 ASN B C 1
ATOM 6611 O O . ASN B 1 174 ? 0.037 39.594 16.219 1 94.56 174 ASN B O 1
ATOM 6615 N N . TYR B 1 175 ? 0.697 38.906 14.258 1 97.12 175 TYR B N 1
ATOM 6616 C CA . TYR B 1 175 ? 1.915 38.312 14.789 1 97.12 175 TYR B CA 1
ATOM 6617 C C . TYR B 1 175 ? 3.025 38.312 13.75 1 97.12 175 TYR B C 1
ATOM 6619 O O . TYR B 1 175 ? 2.762 38.469 12.547 1 97.12 175 TYR B O 1
ATOM 6627 N N . ARG B 1 176 ? 4.258 38.25 14.109 1 97.06 176 ARG B N 1
ATOM 6628 C CA . ARG B 1 176 ? 5.395 38.281 13.195 1 97.06 176 ARG B CA 1
ATOM 6629 C C . ARG B 1 176 ? 5.41 37.094 12.273 1 97.06 176 ARG B C 1
ATOM 6631 O O . ARG B 1 176 ? 5.094 35.969 12.703 1 97.06 176 ARG B O 1
ATOM 6638 N N . LEU B 1 177 ? 5.906 37.344 11.117 1 96.69 177 LEU B N 1
ATOM 6639 C CA . LEU B 1 177 ? 5.805 36.344 10.055 1 96.69 177 LEU B CA 1
ATOM 6640 C C . LEU B 1 177 ? 7.18 36 9.492 1 96.69 177 LEU B C 1
ATOM 6642 O O . LEU B 1 177 ? 8.125 36.781 9.656 1 96.69 177 LEU B O 1
ATOM 6646 N N . GLY B 1 178 ? 7.273 34.844 8.859 1 96.12 178 GLY B N 1
ATOM 6647 C CA . GLY B 1 178 ? 8.453 34.438 8.109 1 96.12 178 GLY B CA 1
ATOM 6648 C C . GLY B 1 178 ? 9.742 34.562 8.914 1 96.12 178 GLY B C 1
ATOM 6649 O O . GLY B 1 178 ? 9.805 34.094 10.055 1 96.12 178 GLY B O 1
ATOM 6650 N N . ILE B 1 179 ? 10.695 35.188 8.305 1 96.69 179 ILE B N 1
ATOM 6651 C CA . ILE B 1 179 ? 12.023 35.281 8.906 1 96.69 179 ILE B CA 1
ATOM 6652 C C . ILE B 1 179 ? 11.945 36.062 10.211 1 96.69 179 ILE B C 1
ATOM 6654 O O . ILE B 1 179 ? 12.688 35.781 11.156 1 96.69 179 ILE B O 1
ATOM 6658 N N . PHE B 1 180 ? 11 36.969 10.367 1 97.69 180 PHE B N 1
ATOM 6659 C CA . PHE B 1 180 ? 10.875 37.781 11.57 1 97.69 180 PHE B CA 1
ATOM 6660 C C . PHE B 1 180 ? 10.234 37 12.703 1 97.69 180 PHE B C 1
ATOM 6662 O O . PHE B 1 180 ? 10.523 37.219 13.883 1 97.69 180 PHE B O 1
ATOM 6669 N N . GLY B 1 181 ? 9.43 36.094 12.328 1 97.88 181 GLY B N 1
ATOM 6670 C CA . GLY B 1 181 ? 8.68 35.375 13.336 1 97.88 181 GLY B CA 1
ATOM 6671 C C . GLY B 1 181 ? 9.289 34.031 13.688 1 97.88 181 GLY B C 1
ATOM 6672 O O . GLY B 1 181 ? 9.031 33.469 14.766 1 97.88 181 GLY B O 1
ATOM 6673 N N . PHE B 1 182 ? 10.211 33.5 12.773 1 97.75 182 PHE B N 1
ATOM 6674 C CA . PHE B 1 182 ? 10.5 32.062 12.969 1 97.75 182 PHE B CA 1
ATOM 6675 C C . PHE B 1 182 ? 11.969 31.781 12.688 1 97.75 182 PHE B C 1
ATOM 6677 O O . PHE B 1 182 ? 12.367 30.609 12.641 1 97.75 182 PHE B O 1
ATOM 6684 N N . LEU B 1 183 ? 12.781 32.781 12.523 1 97.06 183 LEU B N 1
ATOM 6685 C CA . LEU B 1 183 ? 14.219 32.562 12.5 1 97.06 183 LEU B CA 1
ATOM 6686 C C . LEU B 1 183 ? 14.695 31.938 13.805 1 97.06 183 LEU B C 1
ATOM 6688 O O . LEU B 1 183 ? 14.266 32.344 14.891 1 97.06 183 LEU B O 1
ATOM 6692 N N . SER B 1 184 ? 15.562 30.922 13.688 1 96.94 184 SER B N 1
ATOM 6693 C CA . SER B 1 184 ? 16.094 30.25 14.867 1 96.94 184 SER B CA 1
ATOM 6694 C C . SER B 1 184 ? 17.547 29.859 14.664 1 96.94 184 SER B C 1
ATOM 6696 O O . SER B 1 184 ? 17.922 29.344 13.609 1 96.94 184 SER B O 1
ATOM 6698 N N . THR B 1 185 ? 18.375 30.172 15.633 1 95.69 185 THR B N 1
ATOM 6699 C CA . THR B 1 185 ? 19.75 29.719 15.633 1 95.69 185 THR B CA 1
ATOM 6700 C C . THR B 1 185 ? 19.875 28.391 16.375 1 95.69 185 THR B C 1
ATOM 6702 O O . THR B 1 185 ? 21 27.906 16.625 1 95.69 185 THR B O 1
ATOM 6705 N N . ASP B 1 186 ? 18.75 27.844 16.781 1 94.19 186 ASP B N 1
ATOM 6706 C CA . ASP B 1 186 ? 18.672 26.547 17.438 1 94.19 186 ASP B CA 1
ATOM 6707 C C . ASP B 1 186 ? 19.5 26.531 18.734 1 94.19 186 ASP B C 1
ATOM 6709 O O . ASP B 1 186 ? 20.172 25.547 19.031 1 94.19 186 ASP B O 1
ATOM 6713 N N . ASP B 1 187 ? 19.594 27.641 19.359 1 92.56 187 ASP B N 1
ATOM 6714 C CA . ASP B 1 187 ? 20.203 27.828 20.672 1 92.56 187 ASP B CA 1
ATOM 6715 C C . ASP B 1 187 ? 19.531 28.969 21.438 1 92.56 187 ASP B C 1
ATOM 6717 O O . ASP B 1 187 ? 18.469 29.453 21.031 1 92.56 187 ASP B O 1
ATOM 6721 N N . GLU B 1 188 ? 20.047 29.391 22.531 1 91.75 188 GLU B N 1
ATOM 6722 C CA . GLU B 1 188 ? 19.391 30.344 23.422 1 91.75 188 GLU B CA 1
ATOM 6723 C C . GLU B 1 188 ? 19.422 31.75 22.844 1 91.75 188 GLU B C 1
ATOM 6725 O O . GLU B 1 188 ? 18.625 32.625 23.234 1 91.75 188 GLU B O 1
ATOM 6730 N N . GLU B 1 189 ? 20.312 31.984 21.938 1 93.06 189 GLU B N 1
ATOM 6731 C CA . GLU B 1 189 ? 20.422 33.344 21.375 1 93.06 189 GLU B CA 1
ATOM 6732 C C . GLU B 1 189 ? 19.172 33.719 20.609 1 93.06 189 GLU B C 1
ATOM 6734 O O . GLU B 1 189 ? 18.688 34.844 20.703 1 93.06 189 GLU B O 1
ATOM 6739 N N . ALA B 1 190 ? 18.656 32.875 19.812 1 95.25 190 ALA B N 1
ATOM 6740 C CA . ALA B 1 190 ? 17.391 32.969 19.094 1 95.25 190 ALA B CA 1
ATOM 6741 C C . ALA B 1 190 ? 16.703 31.625 18.953 1 95.25 190 ALA B C 1
ATOM 6743 O O . ALA B 1 190 ? 16.781 31 17.891 1 95.25 190 ALA B O 1
ATOM 6744 N N . PRO B 1 191 ? 16.016 31.25 19.969 1 94.62 191 PRO B N 1
ATOM 6745 C CA . PRO B 1 191 ? 15.438 29.906 19.953 1 94.62 191 PRO B CA 1
ATOM 6746 C C . PRO B 1 191 ? 14.391 29.719 18.859 1 94.62 191 PRO B C 1
ATOM 6748 O O . PRO B 1 191 ? 14.156 28.594 18.406 1 94.62 191 PRO B O 1
ATOM 6751 N N . GLY B 1 192 ? 13.695 30.859 18.484 1 95.25 192 GLY B N 1
ATOM 6752 C CA . GLY B 1 192 ? 12.688 30.781 17.438 1 95.25 192 GLY B CA 1
ATOM 6753 C C . GLY B 1 192 ? 11.273 30.953 17.969 1 95.25 192 GLY B C 1
ATOM 6754 O O . GLY B 1 192 ? 11.078 31.328 19.125 1 95.25 192 GLY B O 1
ATOM 6755 N N . ASN B 1 193 ? 10.312 30.859 17.094 1 98.12 193 ASN B N 1
ATOM 6756 C CA . ASN B 1 193 ? 8.875 30.844 17.344 1 98.12 193 ASN B CA 1
ATOM 6757 C C . ASN B 1 193 ? 8.406 32.188 17.922 1 98.12 193 ASN B C 1
ATOM 6759 O O . ASN B 1 193 ? 7.527 32.219 18.781 1 98.12 193 ASN B O 1
ATOM 6763 N N . PHE B 1 194 ? 9.047 33.219 17.469 1 98.12 194 PHE B N 1
ATOM 6764 C CA . PHE B 1 194 ? 8.633 34.531 17.938 1 98.12 194 PHE B CA 1
ATOM 6765 C C . PHE B 1 194 ? 7.195 34.812 17.531 1 98.12 194 PHE B C 1
ATOM 6767 O O . PHE B 1 194 ? 6.453 35.469 18.266 1 98.12 194 PHE B O 1
ATOM 6774 N N . GLY B 1 195 ? 6.801 34.375 16.312 1 98.12 195 GLY B N 1
ATOM 6775 C CA . GLY B 1 195 ? 5.414 34.531 15.898 1 98.12 195 GLY B CA 1
ATOM 6776 C C . GLY B 1 195 ? 4.434 33.812 16.812 1 98.12 195 GLY B C 1
ATOM 6777 O O . GLY B 1 195 ? 3.379 34.375 17.141 1 98.12 195 GLY B O 1
ATOM 6778 N N . LEU B 1 196 ? 4.766 32.625 17.281 1 98.56 196 LEU B N 1
ATOM 6779 C CA . LEU B 1 196 ? 3.912 31.906 18.203 1 98.56 196 LEU B CA 1
ATOM 6780 C C . LEU B 1 196 ? 3.908 32.562 19.578 1 98.56 196 LEU B C 1
ATOM 6782 O O . LEU B 1 196 ? 2.877 32.625 20.25 1 98.56 196 LEU B O 1
ATOM 6786 N N . LYS B 1 197 ? 5.039 33.062 19.984 1 98.12 197 LYS B N 1
ATOM 6787 C CA . LYS B 1 197 ? 5.141 33.75 21.25 1 98.12 197 LYS B CA 1
ATOM 6788 C C . LYS B 1 197 ? 4.363 35.062 21.234 1 98.12 197 LYS B C 1
ATOM 6790 O O . LYS B 1 197 ? 3.826 35.5 22.25 1 98.12 197 LYS B O 1
ATOM 6795 N N . ASP B 1 198 ? 4.359 35.719 20.031 1 98.38 198 ASP B N 1
ATOM 6796 C CA . ASP B 1 198 ? 3.471 36.875 19.859 1 98.38 198 ASP B CA 1
ATOM 6797 C C . ASP B 1 198 ? 2.018 36.469 20.125 1 98.38 198 ASP B C 1
ATOM 6799 O O . ASP B 1 198 ? 1.295 37.188 20.828 1 98.38 198 ASP B O 1
ATOM 6803 N N . GLN B 1 199 ? 1.589 35.375 19.547 1 98.44 199 GLN B N 1
ATOM 6804 C CA . GLN B 1 199 ? 0.23 34.875 19.734 1 98.44 199 GLN B CA 1
ATOM 6805 C C . GLN B 1 199 ? -0.049 34.594 21.203 1 98.44 199 GLN B C 1
ATOM 6807 O O . GLN B 1 199 ? -1.13 34.906 21.703 1 98.44 199 GLN B O 1
ATOM 6812 N N . GLN B 1 200 ? 0.911 34 21.844 1 98 200 GLN B N 1
ATOM 6813 C CA . GLN B 1 200 ? 0.78 33.688 23.266 1 98 200 GLN B CA 1
ATOM 6814 C C . GLN B 1 200 ? 0.599 34.969 24.094 1 98 200 GLN B C 1
ATOM 6816 O O . GLN B 1 200 ? -0.236 35.031 25 1 98 200 GLN B O 1
ATOM 6821 N N . MET B 1 201 ? 1.381 35.938 23.797 1 98.12 201 MET B N 1
ATOM 6822 C CA . MET B 1 201 ? 1.263 37.219 24.5 1 98.12 201 MET B CA 1
ATOM 6823 C C . MET B 1 201 ? -0.103 37.844 24.25 1 98.12 201 MET B C 1
ATOM 6825 O O . MET B 1 201 ? -0.682 38.469 25.156 1 98.12 201 MET B O 1
ATOM 6829 N N . ALA B 1 202 ? -0.589 37.75 23.047 1 98.25 202 ALA B N 1
ATOM 6830 C CA . ALA B 1 202 ? -1.93 38.219 22.734 1 98.25 202 ALA B CA 1
ATOM 6831 C C . ALA B 1 202 ? -2.986 37.5 23.547 1 98.25 202 ALA B C 1
ATOM 6833 O O . ALA B 1 202 ? -3.945 38.094 24.031 1 98.25 202 ALA B O 1
ATOM 6834 N N . LEU B 1 203 ? -2.859 36.188 23.703 1 98.62 203 LEU B N 1
ATOM 6835 C CA . LEU B 1 203 ? -3.791 35.406 24.5 1 98.62 203 LEU B CA 1
ATOM 6836 C C . LEU B 1 203 ? -3.758 35.844 25.953 1 98.62 203 LEU B C 1
ATOM 6838 O O . LEU B 1 203 ? -4.801 35.906 26.609 1 98.62 203 LEU B O 1
ATOM 6842 N N . LYS B 1 204 ? -2.574 36.094 26.438 1 98.06 204 LYS B N 1
ATOM 6843 C CA . LYS B 1 204 ? -2.451 36.656 27.781 1 98.06 204 LYS B CA 1
ATOM 6844 C C . LYS B 1 204 ? -3.178 37.969 27.922 1 98.06 204 LYS B C 1
ATOM 6846 O O . LYS B 1 204 ? -3.891 38.219 28.891 1 98.06 204 LYS B O 1
ATOM 6851 N N . TRP B 1 205 ? -2.971 38.812 26.938 1 98.19 205 TRP B N 1
ATOM 6852 C CA . TRP B 1 205 ? -3.66 40.094 26.938 1 98.19 205 TRP B CA 1
ATOM 6853 C C . TRP B 1 205 ? -5.172 39.906 26.984 1 98.19 205 TRP B C 1
ATOM 6855 O O . TRP B 1 205 ? -5.867 40.625 27.719 1 98.19 205 TRP B O 1
ATOM 6865 N N . VAL B 1 206 ? -5.688 39.031 26.219 1 98.56 206 VAL B N 1
ATOM 6866 C CA . VAL B 1 206 ? -7.121 38.75 26.188 1 98.56 206 VAL B CA 1
ATOM 6867 C C . VAL B 1 206 ? -7.594 38.312 27.562 1 98.56 206 VAL B C 1
ATOM 6869 O O . VAL B 1 206 ? -8.609 38.781 28.062 1 98.56 206 VAL B O 1
ATOM 6872 N N . LYS B 1 207 ? -6.914 37.438 28.156 1 97.88 207 LYS B N 1
ATOM 6873 C CA . LYS B 1 207 ? -7.258 36.938 29.484 1 97.88 207 LYS B CA 1
ATOM 6874 C C . LYS B 1 207 ? -7.355 38.094 30.484 1 97.88 207 LYS B C 1
ATOM 6876 O O . LYS B 1 207 ? -8.25 38.125 31.328 1 97.88 207 LYS B O 1
ATOM 6881 N N . GLU B 1 208 ? -6.555 39.062 30.312 1 97.5 208 GLU B N 1
ATOM 6882 C CA . GLU B 1 208 ? -6.434 40.156 31.297 1 97.5 208 GLU B CA 1
ATOM 6883 C C . GLU B 1 208 ? -7.395 41.281 31 1 97.5 208 GLU B C 1
ATOM 6885 O O . GLU B 1 208 ? -7.746 42.062 31.891 1 97.5 208 GLU B O 1
ATOM 6890 N N . ASN B 1 209 ? -7.832 41.375 29.75 1 97.81 209 ASN B N 1
ATOM 6891 C CA . ASN B 1 209 ? -8.461 42.625 29.391 1 97.81 209 ASN B CA 1
ATOM 6892 C C . ASN B 1 209 ? -9.852 42.438 28.797 1 97.81 209 ASN B C 1
ATOM 6894 O O . ASN B 1 209 ? -10.656 43.344 28.734 1 97.81 209 ASN B O 1
ATOM 6898 N N . ILE B 1 210 ? -10.219 41.25 28.391 1 97.81 210 ILE B N 1
ATOM 6899 C CA . ILE B 1 210 ? -11.391 41.094 27.531 1 97.81 210 ILE B CA 1
ATOM 6900 C C . ILE B 1 210 ? -12.656 41.406 28.312 1 97.81 210 ILE B C 1
ATOM 6902 O O . ILE B 1 210 ? -13.695 41.719 27.734 1 97.81 210 ILE B O 1
ATOM 6906 N N . GLN B 1 211 ? -12.625 41.281 29.625 1 96.19 211 GLN B N 1
ATOM 6907 C CA . GLN B 1 211 ? -13.773 41.594 30.469 1 96.19 211 GLN B CA 1
ATOM 6908 C C . GLN B 1 211 ? -14.203 43.031 30.312 1 96.19 211 GLN B C 1
ATOM 6910 O O . GLN B 1 211 ? -15.383 43.375 30.453 1 96.19 211 GLN B O 1
ATOM 6915 N N . PHE B 1 212 ? -13.289 43.938 29.984 1 95.38 212 PHE B N 1
ATOM 6916 C CA . PHE B 1 212 ? -13.586 45.344 29.844 1 95.38 212 PHE B CA 1
ATOM 6917 C C . PHE B 1 212 ? -14.312 45.625 28.531 1 95.38 212 PHE B C 1
ATOM 6919 O O . PHE B 1 212 ? -14.883 46.688 28.344 1 95.38 212 PHE B O 1
ATOM 6926 N N . PHE B 1 213 ? -14.344 44.656 27.641 1 96 213 PHE B N 1
ATOM 6927 C CA . PHE B 1 213 ? -15.023 44.75 26.359 1 96 213 PHE B CA 1
ATOM 6928 C C . PHE B 1 213 ? -16.328 43.969 26.359 1 96 213 PHE B C 1
ATOM 6930 O O . PHE B 1 213 ? -16.984 43.844 25.328 1 96 213 PHE B O 1
ATOM 6937 N N . GLY B 1 214 ? -16.625 43.406 27.547 1 96 214 GLY B N 1
ATOM 6938 C CA . GLY B 1 214 ? -17.859 42.656 27.672 1 96 214 GLY B CA 1
ATOM 6939 C C . GLY B 1 214 ? -17.656 41.156 27.5 1 96 214 GLY B C 1
ATOM 6940 O O . GLY B 1 214 ? -18.625 40.406 27.406 1 96 214 GLY B O 1
ATOM 6941 N N . GLY B 1 215 ? -16.438 40.75 27.391 1 97.12 215 GLY B N 1
ATOM 6942 C CA . GLY B 1 215 ? -16.141 39.344 27.172 1 97.12 215 GLY B CA 1
ATOM 6943 C C . GLY B 1 215 ? -15.914 38.594 28.469 1 97.12 215 GLY B C 1
ATOM 6944 O O . GLY B 1 215 ? -15.617 39.188 29.5 1 97.12 215 GLY B O 1
ATOM 6945 N N . ASP B 1 216 ? -16.094 37.281 28.453 1 97.25 216 ASP B N 1
ATOM 6946 C CA . ASP B 1 216 ? -15.789 36.375 29.547 1 97.25 216 ASP B CA 1
ATOM 6947 C C . ASP B 1 216 ? -14.422 35.719 29.359 1 97.25 216 ASP B C 1
ATOM 6949 O O . ASP B 1 216 ? -14.234 34.875 28.469 1 97.25 216 ASP B O 1
ATOM 6953 N N . PRO B 1 217 ? -13.445 36.031 30.203 1 97.19 217 PRO B N 1
ATOM 6954 C CA . PRO B 1 217 ? -12.109 35.438 30.031 1 97.19 217 PRO B CA 1
ATOM 6955 C C . PRO B 1 217 ? -12.086 33.938 30.234 1 97.19 217 PRO B C 1
ATOM 6957 O O . PRO B 1 217 ? -11.094 33.281 29.906 1 97.19 217 PRO B O 1
ATOM 6960 N N . ALA B 1 218 ? -13.195 33.344 30.734 1 96.88 218 ALA B N 1
ATOM 6961 C CA . ALA B 1 218 ? -13.266 31.906 30.953 1 96.88 218 ALA B CA 1
ATOM 6962 C C . ALA B 1 218 ? -13.852 31.188 29.734 1 96.88 218 ALA B C 1
ATOM 6964 O O . ALA B 1 218 ? -13.836 29.969 29.656 1 96.88 218 ALA B O 1
ATOM 6965 N N . LYS B 1 219 ? -14.344 31.938 28.766 1 97.62 219 LYS B N 1
ATOM 6966 C CA . LYS B 1 219 ? -14.922 31.391 27.547 1 97.62 219 LYS B CA 1
ATOM 6967 C C . LYS B 1 219 ? -14.164 31.875 26.312 1 97.62 219 LYS B C 1
ATOM 6969 O O . LYS B 1 219 ? -14.773 32.406 25.375 1 97.62 219 LYS B O 1
ATOM 6974 N N . VAL B 1 220 ? -12.898 31.578 26.312 1 98.56 220 VAL B N 1
ATOM 6975 C CA . VAL B 1 220 ? -12.055 31.984 25.203 1 98.56 220 VAL B CA 1
ATOM 6976 C C . VAL B 1 220 ? -11.844 30.797 24.25 1 98.56 220 VAL B C 1
ATOM 6978 O O . VAL B 1 220 ? -11.406 29.734 24.672 1 98.56 220 VAL B O 1
ATOM 6981 N N . THR B 1 221 ? -12.242 30.953 22.984 1 98.12 221 THR B N 1
ATOM 6982 C CA . THR B 1 221 ? -12.008 30 21.906 1 98.12 221 THR B CA 1
ATOM 6983 C C . THR B 1 221 ? -10.93 30.516 20.953 1 98.12 221 THR B C 1
ATOM 6985 O O . THR B 1 221 ? -11.055 31.609 20.406 1 98.12 221 THR B O 1
ATOM 6988 N N . VAL B 1 222 ? -9.914 29.766 20.812 1 98.19 222 VAL B N 1
ATOM 6989 C CA . VAL B 1 222 ? -8.93 30.109 19.781 1 98.19 222 VAL B CA 1
ATOM 6990 C C . VAL B 1 222 ? -9.32 29.453 18.453 1 98.19 222 VAL B C 1
ATOM 6992 O O . VAL B 1 222 ? -9.586 28.25 18.406 1 98.19 222 VAL B O 1
ATOM 6995 N N . PHE B 1 223 ? -9.453 30.234 17.438 1 95.94 223 PHE B N 1
ATOM 6996 C CA . PHE B 1 223 ? -9.828 29.797 16.094 1 95.94 223 PHE B CA 1
ATOM 6997 C C . PHE B 1 223 ? -8.727 30.094 15.094 1 95.94 223 PHE B C 1
ATOM 6999 O O . PHE B 1 223 ? -8.289 31.25 14.969 1 95.94 223 PHE B O 1
ATOM 7006 N N . GLY B 1 224 ? -8.219 29.078 14.43 1 95 224 GLY B N 1
ATOM 7007 C CA . GLY B 1 224 ? -7.184 29.297 13.43 1 95 224 GLY B CA 1
ATOM 7008 C C . GLY B 1 224 ? -7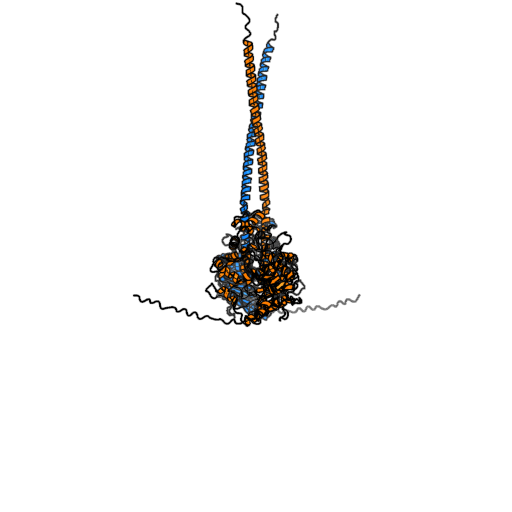.473 28.594 12.109 1 95 224 GLY B C 1
ATOM 7009 O O . GLY B 1 224 ? -8.109 27.531 12.094 1 95 224 GLY B O 1
ATOM 7010 N N . HIS B 1 225 ? -6.98 29.172 11.008 1 92.25 225 HIS B N 1
ATOM 7011 C CA . HIS B 1 225 ? -7.098 28.609 9.672 1 92.25 225 HIS B CA 1
ATOM 7012 C C . HIS B 1 225 ? -5.727 28.406 9.031 1 92.25 225 HIS B C 1
ATOM 7014 O O . HIS B 1 225 ? -4.855 29.281 9.141 1 92.25 225 HIS B O 1
ATOM 7020 N N . ASP B 1 226 ? -5.547 27.25 8.344 1 92.19 226 ASP B N 1
ATOM 7021 C CA . ASP B 1 226 ? -4.277 26.953 7.691 1 92.19 226 ASP B CA 1
ATOM 7022 C C . ASP B 1 226 ? -3.117 27.047 8.68 1 92.19 226 ASP B C 1
ATOM 7024 O O . ASP B 1 226 ? -3.125 26.375 9.711 1 92.19 226 ASP B O 1
ATOM 7028 N N . ALA B 1 227 ? -2.166 28.016 8.477 1 94.94 227 ALA B N 1
ATOM 7029 C CA . ALA B 1 227 ? -1.083 28.203 9.438 1 94.94 227 ALA B CA 1
ATOM 7030 C C . ALA B 1 227 ? -1.629 28.594 10.812 1 94.94 227 ALA B C 1
ATOM 7032 O O . ALA B 1 227 ? -1.06 28.219 11.844 1 94.94 227 ALA B O 1
ATOM 7033 N N . GLY B 1 228 ? -2.707 29.312 10.844 1 95.94 228 GLY B N 1
ATOM 7034 C CA . GLY B 1 228 ? -3.355 29.625 12.109 1 95.94 228 GLY B CA 1
ATOM 7035 C C . GLY B 1 228 ? -3.871 28.391 12.828 1 95.94 228 GLY B C 1
ATOM 7036 O O . GLY B 1 228 ? -3.83 28.328 14.062 1 95.94 228 GLY B O 1
ATOM 7037 N N . GLY B 1 229 ? -4.441 27.438 12.008 1 97 229 GLY B N 1
ATOM 7038 C CA . GLY B 1 229 ? -4.836 26.172 12.602 1 97 229 GLY B CA 1
ATOM 7039 C C . GLY B 1 229 ? -3.674 25.406 13.188 1 97 229 GLY B C 1
ATOM 7040 O O . GLY B 1 229 ? -3.801 24.797 14.258 1 97 229 GLY B O 1
ATOM 7041 N N . ALA B 1 230 ? -2.58 25.422 12.5 1 98.12 230 ALA B N 1
ATOM 7042 C CA . ALA B 1 230 ? -1.365 24.812 13.047 1 98.12 230 ALA B CA 1
ATOM 7043 C C . ALA B 1 230 ? -0.957 25.484 14.352 1 98.12 230 ALA B C 1
ATOM 7045 O O . ALA B 1 230 ? -0.584 24.812 15.32 1 98.12 230 ALA B O 1
ATOM 7046 N N . SER B 1 231 ? -1.066 26.797 14.398 1 98.44 231 SER B N 1
ATOM 7047 C CA . SER B 1 231 ? -0.761 27.547 15.617 1 98.44 231 SER B CA 1
ATOM 7048 C C . SER B 1 231 ? -1.627 27.078 16.781 1 98.44 231 SER B C 1
ATOM 7050 O O . SER B 1 231 ? -1.128 26.875 17.891 1 98.44 231 SER B O 1
ATOM 7052 N N . VAL B 1 232 ? -2.871 26.922 16.5 1 98.56 232 VAL B N 1
ATOM 7053 C CA . VAL B 1 232 ? -3.801 26.5 17.547 1 98.56 232 VAL B CA 1
ATOM 7054 C C . VAL B 1 232 ? -3.359 25.156 18.109 1 98.56 232 VAL B C 1
ATOM 7056 O O . VAL B 1 232 ? -3.373 24.953 19.328 1 98.56 232 VAL B O 1
ATOM 7059 N N . THR B 1 233 ? -2.932 24.266 17.234 1 98.62 233 THR B N 1
ATOM 7060 C CA . THR B 1 233 ? -2.436 22.969 17.688 1 98.62 233 THR B CA 1
ATOM 7061 C C . THR B 1 233 ? -1.212 23.141 18.578 1 98.62 233 THR B C 1
ATOM 7063 O O . THR B 1 233 ? -1.103 22.484 19.609 1 98.62 233 THR B O 1
ATOM 7066 N N . PHE B 1 234 ? -0.34 24 18.203 1 98.62 234 PHE B N 1
ATOM 7067 C CA . PHE B 1 234 ? 0.865 24.25 18.984 1 98.62 234 PHE B CA 1
ATOM 7068 C C . PHE B 1 234 ? 0.513 24.812 20.359 1 98.62 234 PHE B C 1
ATOM 7070 O O . PHE B 1 234 ? 1.105 24.438 21.359 1 98.62 234 PHE B O 1
ATOM 7077 N N . HIS B 1 235 ? -0.456 25.688 20.422 1 98.62 235 HIS B N 1
ATOM 7078 C CA . HIS B 1 235 ? -0.882 26.266 21.703 1 98.62 235 HIS B CA 1
ATOM 7079 C C . HIS B 1 235 ? -1.535 25.203 22.578 1 98.62 235 HIS B C 1
ATOM 7081 O O . HIS B 1 235 ? -1.396 25.234 23.797 1 98.62 235 HIS B O 1
ATOM 7087 N N . ILE B 1 236 ? -2.229 24.25 22.016 1 98.56 236 ILE B N 1
ATOM 7088 C CA . ILE B 1 236 ? -2.873 23.188 22.766 1 98.56 236 ILE B CA 1
ATOM 7089 C C . ILE B 1 236 ? -1.818 22.359 23.5 1 98.56 236 ILE B C 1
ATOM 7091 O O . ILE B 1 236 ? -2.025 21.969 24.656 1 98.56 236 ILE B O 1
ATOM 7095 N N . VAL B 1 237 ? -0.65 22.203 22.875 1 97.88 237 VAL B N 1
ATOM 7096 C CA . VAL B 1 237 ? 0.314 21.281 23.469 1 97.88 237 VAL B CA 1
ATOM 7097 C C . VAL B 1 237 ? 1.369 22.062 24.25 1 97.88 237 VAL B C 1
ATOM 7099 O O . VAL B 1 237 ? 2.182 21.484 24.969 1 97.88 237 VAL B O 1
ATOM 7102 N N . SER B 1 238 ? 1.37 23.375 24.109 1 97.31 238 SER B N 1
ATOM 7103 C CA . SER B 1 238 ? 2.387 24.203 24.75 1 97.31 238 SER B CA 1
ATOM 7104 C C . SER B 1 238 ? 2.053 24.438 26.219 1 97.31 238 SER B C 1
ATOM 7106 O O . SER B 1 238 ? 0.983 24.953 26.547 1 97.31 238 SER B O 1
ATOM 7108 N N . GLU B 1 239 ? 2.977 24.172 27.094 1 94.81 239 GLU B N 1
ATOM 7109 C CA . GLU B 1 239 ? 2.785 24.406 28.516 1 94.81 239 GLU B CA 1
ATOM 7110 C C . GLU B 1 239 ? 2.627 25.891 28.828 1 94.81 239 GLU B C 1
ATOM 7112 O O . GLU B 1 239 ? 1.852 26.266 29.703 1 94.81 239 GLU B O 1
ATOM 7117 N N . SER B 1 240 ? 3.34 26.656 28.125 1 94.75 240 SER B N 1
ATOM 7118 C CA . SER B 1 240 ? 3.346 28.094 28.391 1 94.75 240 SER B CA 1
ATOM 7119 C C . SER B 1 240 ? 2.043 28.75 27.938 1 94.75 240 SER B C 1
ATOM 7121 O O . SER B 1 240 ? 1.752 29.891 28.297 1 94.75 240 SER B O 1
ATOM 7123 N N . SER B 1 241 ? 1.219 28.062 27.172 1 96.44 241 SER B N 1
ATOM 7124 C CA . SER B 1 241 ? -0.053 28.609 26.703 1 96.44 241 SER B CA 1
ATOM 7125 C C . SER B 1 241 ? -1.212 28.125 27.578 1 96.44 241 SER B C 1
ATOM 7127 O O . SER B 1 241 ? -2.367 28.484 27.328 1 96.44 241 SER B O 1
ATOM 7129 N N . ARG B 1 242 ? -0.917 27.359 28.578 1 95.81 242 ARG B N 1
ATOM 7130 C CA . ARG B 1 242 ? -1.957 26.75 29.406 1 95.81 242 ARG B CA 1
ATOM 7131 C C . ARG B 1 242 ? -2.766 27.828 30.141 1 95.81 242 ARG B C 1
ATOM 7133 O O . ARG B 1 242 ? -2.201 28.781 30.672 1 95.81 242 ARG B O 1
ATOM 7140 N N . GLY B 1 243 ? -4.07 27.609 30.062 1 96.5 243 GLY B N 1
ATOM 7141 C CA . GLY B 1 243 ? -4.961 28.422 30.875 1 96.5 243 GLY B CA 1
ATOM 7142 C C . GLY B 1 243 ? -5.492 29.641 30.125 1 96.5 243 GLY B C 1
ATOM 7143 O O . GLY B 1 243 ? -6.375 30.344 30.625 1 96.5 243 GLY B O 1
ATOM 7144 N N . TYR B 1 244 ? -5.055 29.844 28.891 1 98.06 244 TYR B N 1
ATOM 7145 C CA . TYR B 1 244 ? -5.457 31.062 28.188 1 98.06 244 TYR B CA 1
ATOM 7146 C C . TYR B 1 244 ? -6.742 30.828 27.406 1 98.06 244 TYR B C 1
ATOM 7148 O O . TYR B 1 244 ? -7.395 31.781 26.984 1 98.06 244 TYR B O 1
ATOM 7156 N N . PHE B 1 245 ? -7.105 29.609 27.156 1 98.38 245 PHE B N 1
ATOM 7157 C CA . PHE B 1 245 ? -8.312 29.297 26.406 1 98.38 245 PHE B CA 1
ATOM 7158 C C . PHE B 1 245 ? -8.898 27.953 26.859 1 98.38 245 PHE B C 1
ATOM 7160 O O . PHE B 1 245 ? -8.211 27.156 27.484 1 98.38 245 PHE B O 1
ATOM 7167 N N . THR B 1 246 ? -10.18 27.734 26.531 1 97.88 246 THR B N 1
ATOM 7168 C CA . THR B 1 246 ? -10.852 26.516 26.953 1 97.88 246 THR B CA 1
ATOM 7169 C C . THR B 1 246 ? -11.367 25.734 25.75 1 97.88 246 THR B C 1
ATOM 7171 O O . THR B 1 246 ? -11.742 24.562 25.875 1 97.88 246 THR B O 1
ATOM 7174 N N . ARG B 1 247 ? -11.352 26.391 24.594 1 98.19 247 ARG B N 1
ATOM 7175 C CA . ARG B 1 247 ? -11.828 25.766 23.375 1 98.19 247 ARG B CA 1
ATOM 7176 C C . ARG B 1 247 ? -10.93 26.125 22.188 1 98.19 247 ARG B C 1
ATOM 7178 O O . ARG B 1 247 ? -10.289 27.188 22.188 1 98.19 247 ARG B O 1
ATOM 7185 N N . ALA B 1 248 ? -10.922 25.25 21.203 1 98.38 248 ALA B N 1
ATOM 7186 C CA . ALA B 1 248 ? -10.055 25.438 20.047 1 98.38 248 ALA B CA 1
ATOM 7187 C C . ALA B 1 248 ? -10.75 24.984 18.766 1 98.38 248 ALA B C 1
ATOM 7189 O O . ALA B 1 248 ? -11.438 23.969 18.75 1 98.38 248 ALA B O 1
ATOM 7190 N N . VAL B 1 249 ? -10.656 25.781 17.75 1 96.75 249 VAL B N 1
ATOM 7191 C CA . VAL B 1 249 ? -11.133 25.453 16.406 1 96.75 249 VAL B CA 1
ATOM 7192 C C . VAL B 1 249 ? -9.953 25.438 15.422 1 96.75 249 VAL B C 1
ATOM 7194 O O . VAL B 1 249 ? -9.242 26.438 15.289 1 96.75 249 VAL B O 1
ATOM 7197 N N . VAL B 1 250 ? -9.719 24.328 14.805 1 96.81 250 VAL B N 1
ATOM 7198 C CA . VAL B 1 250 ? -8.711 24.219 13.758 1 96.81 250 VAL B CA 1
ATOM 7199 C C . VAL B 1 250 ? -9.383 23.984 12.406 1 96.81 250 VAL B C 1
ATOM 7201 O O . VAL B 1 250 ? -10.102 23 12.227 1 96.81 250 VAL B O 1
ATOM 7204 N N . ALA B 1 251 ? -9.125 24.938 11.492 1 93.62 251 ALA B N 1
ATOM 7205 C CA . ALA B 1 251 ? -9.734 24.844 10.172 1 93.62 251 ALA B CA 1
ATOM 7206 C C . ALA B 1 251 ? -8.672 24.719 9.078 1 93.62 251 ALA B C 1
ATOM 7208 O O . ALA B 1 251 ? -7.836 25.609 8.914 1 93.62 251 ALA B O 1
ATOM 7209 N N . SER B 1 252 ? -8.68 23.625 8.344 1 93 252 SER B N 1
ATOM 7210 C CA . SER B 1 252 ? -7.848 23.391 7.168 1 93 252 SER B CA 1
ATOM 7211 C C . SER B 1 252 ? -6.367 23.547 7.496 1 93 252 SER B C 1
ATOM 7213 O O . SER B 1 252 ? -5.633 24.219 6.77 1 93 252 SER B O 1
ATOM 7215 N N . GLY B 1 253 ? -5.965 23.047 8.602 1 95.25 253 GLY B N 1
ATOM 7216 C CA . GLY B 1 253 ? -4.57 23.094 9.016 1 95.25 253 GLY B CA 1
ATOM 7217 C C . GLY B 1 253 ? -4.367 22.703 10.461 1 95.25 253 GLY B C 1
ATOM 7218 O O . GLY B 1 253 ? -5.141 23.109 11.336 1 95.25 253 GLY B O 1
ATOM 7219 N N . THR B 1 254 ? -3.408 21.859 10.711 1 97.62 254 THR B N 1
ATOM 7220 C CA . THR B 1 254 ? -3.051 21.438 12.062 1 97.62 254 THR B CA 1
ATOM 7221 C C . THR B 1 254 ? -1.535 21.422 12.234 1 97.62 254 THR B C 1
ATOM 7223 O O . THR B 1 254 ? -0.791 21.5 11.258 1 97.62 254 THR B O 1
ATOM 7226 N N . GLY B 1 255 ? -1.135 21.359 13.453 1 97.88 255 GLY B N 1
ATOM 7227 C CA . GLY B 1 255 ? 0.286 21.297 13.758 1 97.88 255 GLY B CA 1
ATOM 7228 C C . GLY B 1 255 ? 0.922 19.969 13.352 1 97.88 255 GLY B C 1
ATOM 7229 O O . GLY B 1 255 ? 2.135 19.797 13.484 1 97.88 255 GLY B O 1
ATOM 7230 N N . PHE B 1 256 ? 0.135 19.094 12.797 1 97.75 256 PHE B N 1
ATOM 7231 C CA . PHE B 1 256 ? 0.634 17.781 12.383 1 97.75 256 PHE B CA 1
ATOM 7232 C C . PHE B 1 256 ? 0.939 17.766 10.891 1 97.75 256 PHE B C 1
ATOM 7234 O O . PHE B 1 256 ? 1.513 16.797 10.375 1 97.75 256 PHE B O 1
ATOM 7241 N N . ALA B 1 257 ? 0.54 18.828 10.195 1 96.75 257 ALA B N 1
ATOM 7242 C CA . ALA B 1 257 ? 0.812 18.891 8.758 1 96.75 257 ALA B CA 1
ATOM 7243 C C . ALA B 1 257 ? 2.312 18.875 8.484 1 96.75 257 ALA B C 1
ATOM 7245 O O . ALA B 1 257 ? 3.1 19.438 9.25 1 96.75 257 ALA B O 1
ATOM 7246 N N . PRO B 1 258 ? 2.742 18.266 7.375 1 94.44 258 PRO B N 1
ATOM 7247 C CA . PRO B 1 258 ? 4.176 18.188 7.074 1 94.44 258 PRO B CA 1
ATOM 7248 C C . PRO B 1 258 ? 4.809 19.562 6.867 1 94.44 258 PRO B C 1
ATOM 7250 O O . PRO B 1 258 ? 6.023 19.703 7.012 1 94.44 258 PRO B O 1
ATOM 7253 N N . TRP B 1 259 ? 3.982 20.547 6.625 1 93.31 259 TRP B N 1
ATOM 7254 C CA . TRP B 1 259 ? 4.492 21.875 6.348 1 93.31 259 TRP B CA 1
ATOM 7255 C C . TRP B 1 259 ? 4.488 22.734 7.605 1 93.31 259 TRP B C 1
ATOM 7257 O O . TRP B 1 259 ? 4.828 23.922 7.559 1 93.31 259 TRP B O 1
ATOM 7267 N N . ALA B 1 260 ? 4.121 22.188 8.781 1 96.19 260 ALA B N 1
ATOM 7268 C CA . ALA B 1 260 ? 3.844 23.016 9.953 1 96.19 260 ALA B CA 1
ATOM 7269 C C . ALA B 1 260 ? 5.117 23.281 10.75 1 96.19 260 ALA B C 1
ATOM 7271 O O . ALA B 1 260 ? 5.203 24.281 11.477 1 96.19 260 ALA B O 1
ATOM 7272 N N . VAL B 1 261 ? 6.094 22.422 10.688 1 95.25 261 VAL B N 1
ATOM 7273 C CA . VAL B 1 261 ? 7.348 22.547 11.43 1 95.25 261 VAL B CA 1
ATOM 7274 C C . VAL B 1 261 ? 8.531 22.328 10.484 1 95.25 261 VAL B C 1
ATOM 7276 O O . VAL B 1 261 ? 8.469 21.484 9.594 1 95.25 261 VAL B O 1
ATOM 7279 N N . THR B 1 262 ? 9.5 23.125 10.617 1 92.44 262 THR B N 1
ATOM 7280 C CA . THR B 1 262 ? 10.672 22.953 9.766 1 92.44 262 THR B CA 1
ATOM 7281 C C . THR B 1 262 ? 11.75 22.141 10.477 1 92.44 262 THR B C 1
ATOM 7283 O O . THR B 1 262 ? 11.797 22.109 11.711 1 92.44 262 THR B O 1
ATOM 7286 N N . SER B 1 263 ? 12.477 21.531 9.523 1 86.94 263 SER B N 1
ATOM 7287 C CA . SER B 1 263 ? 13.656 20.844 10.016 1 86.94 263 SER B CA 1
ATOM 7288 C C . SER B 1 263 ? 14.922 21.656 9.773 1 86.94 263 SER B C 1
ATOM 7290 O O . SER B 1 263 ? 14.953 22.516 8.891 1 86.94 263 SER B O 1
ATOM 7292 N N . ASN B 1 264 ? 15.883 21.703 10.586 1 88.25 264 ASN B N 1
ATOM 7293 C CA . ASN B 1 264 ? 17.219 22.266 10.461 1 88.25 264 ASN B CA 1
ATOM 7294 C C . ASN B 1 264 ? 17.172 23.797 10.523 1 88.25 264 ASN B C 1
ATOM 7296 O O . ASN B 1 264 ? 17.703 24.469 9.641 1 88.25 264 ASN B O 1
ATOM 7300 N N . PRO B 1 265 ? 16.531 24.438 11.461 1 93.94 265 PRO B N 1
ATOM 7301 C CA . PRO B 1 265 ? 16.422 25.891 11.539 1 93.94 265 PRO B CA 1
ATOM 7302 C C . PRO B 1 265 ? 17.781 26.578 11.641 1 93.94 265 PRO B C 1
ATOM 7304 O O . PRO B 1 265 ? 17.953 27.688 11.125 1 93.94 265 PRO B O 1
ATOM 7307 N N . ARG B 1 266 ? 18.766 25.922 12.219 1 93.75 266 ARG B N 1
ATOM 7308 C CA . ARG B 1 266 ? 20.109 26.5 12.328 1 93.75 266 ARG B CA 1
ATOM 7309 C C . ARG B 1 266 ? 20.703 26.75 10.945 1 93.75 266 ARG B C 1
ATOM 7311 O O . ARG B 1 266 ? 21.25 27.828 10.695 1 93.75 266 ARG B O 1
ATOM 7318 N N . GLN B 1 267 ? 20.562 25.781 10.109 1 91.56 267 GLN B N 1
ATOM 7319 C CA . GLN B 1 267 ? 21.094 25.922 8.75 1 91.56 267 GLN B CA 1
ATOM 7320 C C . GLN B 1 267 ? 20.375 27.047 7.996 1 91.56 267 GLN B C 1
ATOM 7322 O O . GLN B 1 267 ? 21 27.766 7.219 1 91.56 267 GLN B O 1
ATOM 7327 N N . HIS B 1 268 ? 19.125 27.203 8.242 1 93.31 268 HIS B N 1
ATOM 7328 C CA . HIS B 1 268 ? 18.359 28.266 7.598 1 93.31 268 HIS B CA 1
ATOM 7329 C C . HIS B 1 268 ? 18.875 29.641 8.016 1 93.31 268 HIS B C 1
ATOM 7331 O O . HIS B 1 268 ? 19.047 30.516 7.172 1 93.31 268 HIS B O 1
ATOM 7337 N N . ALA B 1 269 ? 19.094 29.797 9.281 1 95.94 269 ALA B N 1
ATOM 7338 C CA . ALA B 1 269 ? 19.594 31.062 9.812 1 95.94 269 ALA B CA 1
ATOM 7339 C C . ALA B 1 269 ? 20.984 31.375 9.273 1 95.94 269 ALA B C 1
ATOM 7341 O O . ALA B 1 269 ? 21.266 32.5 8.898 1 95.94 269 ALA B O 1
ATOM 7342 N N . GLN B 1 270 ? 21.781 30.359 9.211 1 95 270 GLN B N 1
ATOM 7343 C CA . GLN B 1 270 ? 23.156 30.516 8.719 1 95 270 GLN B CA 1
ATOM 7344 C C . GLN B 1 270 ? 23.172 30.875 7.234 1 95 270 GLN B C 1
ATOM 7346 O O . GLN B 1 270 ? 23.953 31.719 6.805 1 95 270 GLN B O 1
ATOM 7351 N N . ASN B 1 271 ? 22.344 30.25 6.531 1 92.62 271 ASN B N 1
ATOM 7352 C CA . ASN B 1 271 ? 22.234 30.547 5.109 1 92.62 271 ASN B CA 1
ATOM 7353 C C . ASN B 1 271 ? 21.766 31.984 4.875 1 92.62 271 ASN B C 1
ATOM 7355 O O . ASN B 1 271 ? 22.281 32.656 3.984 1 92.62 271 ASN B O 1
ATOM 7359 N N . ALA B 1 272 ? 20.766 32.375 5.625 1 94 272 ALA B N 1
ATOM 7360 C CA . ALA B 1 272 ? 20.281 33.75 5.523 1 94 272 ALA B CA 1
ATOM 7361 C C . ALA B 1 272 ? 21.375 34.75 5.867 1 94 272 ALA B C 1
ATOM 7363 O O . ALA B 1 272 ? 21.547 35.781 5.176 1 94 272 ALA B O 1
ATOM 7364 N N . ALA B 1 273 ? 22.141 34.5 6.902 1 95.31 273 ALA B N 1
ATOM 7365 C CA . ALA B 1 273 ? 23.25 35.344 7.328 1 95.31 273 ALA B CA 1
ATOM 7366 C C . ALA B 1 273 ? 24.312 35.438 6.246 1 95.31 273 ALA B C 1
ATOM 7368 O O . ALA B 1 273 ? 24.766 36.531 5.902 1 95.31 273 ALA B O 1
ATOM 7369 N N . PHE B 1 274 ? 24.609 34.281 5.738 1 93.44 274 PHE B N 1
ATOM 7370 C CA . PHE B 1 274 ? 25.641 34.219 4.703 1 93.44 274 PHE B CA 1
ATOM 7371 C C . PHE B 1 274 ? 25.219 35.031 3.477 1 93.44 274 PHE B C 1
ATOM 7373 O O . PHE B 1 274 ? 26.031 35.781 2.922 1 93.44 274 PHE B O 1
ATOM 7380 N N . SER B 1 275 ? 24.031 34.938 3.104 1 94.12 275 SER B N 1
ATOM 7381 C CA . SER B 1 275 ? 23.516 35.594 1.918 1 94.12 275 SER B CA 1
ATOM 7382 C C . SER B 1 275 ? 23.531 37.125 2.105 1 94.12 275 SER B C 1
ATOM 7384 O O . SER B 1 275 ? 23.547 37.875 1.129 1 94.12 275 SER B O 1
ATOM 7386 N N . LEU B 1 276 ? 23.531 37.594 3.363 1 95.38 276 LEU B N 1
ATOM 7387 C CA . LEU B 1 276 ? 23.453 39.031 3.643 1 95.38 276 LEU B CA 1
ATOM 7388 C C . LEU B 1 276 ? 24.828 39.562 4.082 1 95.38 276 LEU B C 1
ATOM 7390 O O . LEU B 1 276 ? 24.922 40.688 4.594 1 95.38 276 LEU B O 1
ATOM 7394 N N . GLY B 1 277 ? 25.812 38.719 3.986 1 94.12 277 GLY B N 1
ATOM 7395 C CA . GLY B 1 277 ? 27.172 39.156 4.281 1 94.12 277 GLY B CA 1
ATOM 7396 C C . GLY B 1 277 ? 27.516 39.062 5.758 1 94.12 277 GLY B C 1
ATOM 7397 O O . GLY B 1 277 ? 28.484 39.688 6.211 1 94.12 277 GLY B O 1
ATOM 7398 N N . CYS B 1 278 ? 26.734 38.375 6.535 1 95.81 278 CYS B N 1
ATOM 7399 C CA . CYS B 1 278 ? 27 38.156 7.953 1 95.81 278 CYS B CA 1
ATOM 7400 C C . CYS B 1 278 ? 27.781 36.844 8.172 1 95.81 278 CYS B C 1
ATOM 7402 O O . CYS B 1 278 ? 27.688 35.938 7.375 1 95.81 278 CYS B O 1
ATOM 7404 N N . GLN B 1 279 ? 28.531 36.812 9.234 1 93 279 GLN B N 1
ATOM 7405 C CA . GLN B 1 279 ? 29.172 35.562 9.625 1 93 279 GLN B CA 1
ATOM 7406 C C . GLN B 1 279 ? 28.172 34.594 10.227 1 93 279 GLN B C 1
ATOM 7408 O O . GLN B 1 279 ? 27.328 35 11.047 1 93 279 GLN B O 1
ATOM 7413 N N . PRO B 1 280 ? 28.312 33.375 9.805 1 90.44 280 PRO B N 1
ATOM 7414 C CA . PRO B 1 280 ? 27.328 32.406 10.258 1 90.44 280 PRO B CA 1
ATOM 7415 C C . PRO B 1 280 ? 27.547 31.938 11.688 1 90.44 280 PRO B C 1
ATOM 7417 O O . PRO B 1 280 ? 26.672 31.312 12.289 1 90.44 280 PRO B O 1
ATOM 7420 N N . PHE B 1 281 ? 28.781 32.25 12.234 1 88.88 281 PHE B N 1
ATOM 7421 C CA . PHE B 1 281 ? 29.109 31.906 13.617 1 88.88 281 PHE B CA 1
ATOM 7422 C C . PHE B 1 281 ? 29.906 33.031 14.266 1 88.88 281 PHE B C 1
ATOM 7424 O O . PHE B 1 281 ? 30.641 33.75 13.586 1 88.88 281 PHE B O 1
ATOM 7431 N N . PRO B 1 282 ? 29.797 33.094 15.602 1 94.12 282 PRO B N 1
ATOM 7432 C CA . PRO B 1 282 ? 28.812 32.469 16.484 1 94.12 282 PRO B CA 1
ATOM 7433 C C . PRO B 1 282 ? 27.406 33.031 16.328 1 94.12 282 PRO B C 1
ATOM 7435 O O . PRO B 1 282 ? 27.234 34.031 15.656 1 94.12 282 PRO B O 1
ATOM 7438 N N . SER B 1 283 ? 26.359 32.438 16.953 1 95.38 283 SER B N 1
ATOM 7439 C CA . SER B 1 283 ? 24.969 32.875 16.828 1 95.38 283 SER B CA 1
ATOM 7440 C C . SER B 1 283 ? 24.812 34.312 17.25 1 95.38 283 SER B C 1
ATOM 7442 O O . SER B 1 283 ? 24.016 35.062 16.641 1 95.38 283 SER B O 1
ATOM 7444 N N . SER B 1 284 ? 25.531 34.688 18.25 1 95.12 284 SER B N 1
ATOM 7445 C CA . SER B 1 284 ? 25.422 36.062 18.734 1 95.12 284 SER B CA 1
ATOM 7446 C C . SER B 1 284 ? 25.859 37.062 17.656 1 95.12 284 SER B C 1
ATOM 7448 O O . SER B 1 284 ? 25.188 38.094 17.453 1 95.12 284 SER B O 1
ATOM 7450 N N . GLY B 1 285 ? 26.984 36.75 17.062 1 94.69 285 GLY B N 1
ATOM 7451 C CA . GLY B 1 285 ? 27.453 37.625 15.977 1 94.69 285 GLY B CA 1
ATOM 7452 C C . GLY B 1 285 ? 26.531 37.625 14.773 1 94.69 285 GLY B C 1
ATOM 7453 O O . GLY B 1 285 ? 26.312 38.656 14.156 1 94.69 285 GLY B O 1
ATOM 7454 N N . LEU B 1 286 ? 26.078 36.469 14.445 1 96.69 286 LEU B N 1
ATOM 7455 C CA . LEU B 1 286 ? 25.125 36.312 13.352 1 96.69 286 LEU B CA 1
ATOM 7456 C C . LEU B 1 286 ? 23.906 37.188 13.57 1 96.69 286 LEU B C 1
ATOM 7458 O O . LEU B 1 286 ? 23.5 37.938 12.68 1 96.69 286 LEU B O 1
ATOM 7462 N N . LEU B 1 287 ? 23.344 37.188 14.75 1 96.94 287 LEU B N 1
ATOM 7463 C CA . LEU B 1 287 ? 22.125 37.906 15.078 1 96.94 287 LEU B CA 1
ATOM 7464 C C . LEU B 1 287 ? 22.391 39.406 15.086 1 96.94 287 LEU B C 1
ATOM 7466 O O . LEU B 1 287 ? 21.547 40.188 14.648 1 96.94 287 LEU B O 1
ATOM 7470 N N . HIS B 1 288 ? 23.5 39.75 15.648 1 96.19 288 HIS B N 1
ATOM 7471 C CA . HIS B 1 288 ? 23.859 41.188 15.672 1 96.19 288 HIS B CA 1
ATOM 7472 C C . HIS B 1 288 ? 23.891 41.75 14.258 1 96.19 288 HIS B C 1
ATOM 7474 O O . HIS B 1 288 ? 23.391 42.844 14.023 1 96.19 288 HIS B O 1
ATOM 7480 N N . CYS B 1 289 ? 24.5 41 13.422 1 96.81 289 CYS B N 1
ATOM 7481 C CA . CYS B 1 289 ? 24.594 41.438 12.031 1 96.81 289 CYS B CA 1
ATOM 7482 C C . CYS B 1 289 ? 23.203 41.5 11.391 1 96.81 289 CYS B C 1
ATOM 7484 O O . CYS B 1 289 ? 22.875 42.5 10.742 1 96.81 289 CYS B O 1
ATOM 7486 N N . LEU B 1 290 ? 22.344 40.5 11.562 1 97.12 290 LEU B N 1
ATOM 7487 C CA . LEU B 1 290 ? 21.016 40.438 10.945 1 97.12 290 LEU B CA 1
ATOM 7488 C C . LEU B 1 290 ? 20.125 41.562 11.469 1 97.12 290 LEU B C 1
ATOM 7490 O O . LEU B 1 290 ? 19.281 42.062 10.742 1 97.12 290 LEU B O 1
ATOM 7494 N N . ARG B 1 291 ? 20.281 41.969 12.719 1 97 291 ARG B N 1
ATOM 7495 C CA . ARG B 1 291 ? 19.484 43.031 13.32 1 97 291 ARG B CA 1
ATOM 7496 C C . ARG B 1 291 ? 19.766 44.375 12.641 1 97 291 ARG B C 1
ATOM 7498 O O . ARG B 1 291 ? 18.969 45.281 12.727 1 97 291 ARG B O 1
ATOM 7505 N N . GLN B 1 292 ? 20.859 44.406 11.961 1 96.12 292 GLN B N 1
ATOM 7506 C CA . GLN B 1 292 ? 21.234 45.656 11.32 1 96.12 292 GLN B CA 1
ATOM 7507 C C . GLN B 1 292 ? 20.75 45.719 9.875 1 96.12 292 GLN B C 1
ATOM 7509 O O . GLN B 1 292 ? 20.844 46.75 9.219 1 96.12 292 GLN B O 1
ATOM 7514 N N . LYS B 1 293 ? 20.266 44.656 9.406 1 97 293 LYS B N 1
ATOM 7515 C CA . LYS B 1 293 ? 19.828 44.625 8.016 1 97 293 LYS B CA 1
ATOM 7516 C C . LYS B 1 293 ? 18.438 45.219 7.855 1 97 293 LYS B C 1
ATOM 7518 O O . LYS B 1 293 ? 17.656 45.25 8.805 1 97 293 LYS B O 1
ATOM 7523 N N . SER B 1 294 ? 18.141 45.719 6.703 1 96.06 294 SER B N 1
ATOM 7524 C CA . SER B 1 294 ? 16.828 46.344 6.441 1 96.06 294 SER B CA 1
ATOM 7525 C C . SER B 1 294 ? 15.742 45.281 6.344 1 96.06 294 SER B C 1
ATOM 7527 O O . SER B 1 294 ? 16.031 44.094 6.07 1 96.06 294 SER B O 1
ATOM 7529 N N . VAL B 1 295 ? 14.5 45.719 6.539 1 95.75 295 VAL B N 1
ATOM 7530 C CA . VAL B 1 295 ? 13.344 44.844 6.41 1 95.75 295 VAL B CA 1
ATOM 7531 C C . VAL B 1 295 ? 13.281 44.281 4.992 1 95.75 295 VAL B C 1
ATOM 7533 O O . VAL B 1 295 ? 13.031 43.062 4.805 1 95.75 295 VAL B O 1
ATOM 7536 N N . GLU B 1 296 ? 13.578 45.062 4.023 1 93.38 296 GLU B N 1
ATOM 7537 C CA . GLU B 1 296 ? 13.516 44.656 2.623 1 93.38 296 GLU B CA 1
ATOM 7538 C C . GLU B 1 296 ? 14.547 43.594 2.311 1 93.38 296 GLU B C 1
ATOM 7540 O O . GLU B 1 296 ? 14.25 42.625 1.582 1 93.38 296 GLU B O 1
ATOM 7545 N N . ALA B 1 297 ? 15.695 43.75 2.865 1 94.56 297 ALA B N 1
ATOM 7546 C CA . ALA B 1 297 ? 16.75 42.781 2.621 1 94.56 297 ALA B CA 1
ATOM 7547 C C . ALA B 1 297 ? 16.391 41.406 3.203 1 94.56 297 ALA B C 1
ATOM 7549 O O . ALA B 1 297 ? 16.641 40.375 2.58 1 94.56 297 ALA B O 1
ATOM 7550 N N . LEU B 1 298 ? 15.852 41.438 4.363 1 95.56 298 LEU B N 1
ATOM 7551 C CA . LEU B 1 298 ? 15.453 40.188 5.016 1 95.56 298 LEU B CA 1
ATOM 7552 C C . LEU B 1 298 ? 14.305 39.531 4.266 1 95.56 298 LEU B C 1
ATOM 7554 O O . LEU B 1 298 ? 14.289 38.312 4.098 1 95.56 298 LEU B O 1
ATOM 7558 N N . LEU B 1 299 ? 13.352 40.312 3.789 1 94.31 299 LEU B N 1
ATOM 7559 C CA . LEU B 1 299 ? 12.219 39.781 3.045 1 94.31 299 LEU B CA 1
ATOM 7560 C C . LEU B 1 299 ? 12.664 39.219 1.699 1 94.31 299 LEU B C 1
ATOM 7562 O O . LEU B 1 299 ? 12.094 38.25 1.21 1 94.31 299 LEU B O 1
ATOM 7566 N N . GLU B 1 300 ? 13.641 39.781 1.127 1 89.81 300 GLU B N 1
ATOM 7567 C CA . GLU B 1 300 ? 14.18 39.25 -0.126 1 89.81 300 GLU B CA 1
ATOM 7568 C C . GLU B 1 300 ? 14.781 37.875 0.065 1 89.81 300 GLU B C 1
ATOM 7570 O O . GLU B 1 300 ? 14.633 37 -0.792 1 89.81 300 GLU B O 1
ATOM 7575 N N . ILE B 1 301 ? 15.492 37.719 1.167 1 89.94 301 ILE B N 1
ATOM 7576 C CA . ILE B 1 301 ? 16.062 36.438 1.475 1 89.94 301 ILE B CA 1
ATOM 7577 C C . ILE B 1 301 ? 14.953 35.406 1.658 1 89.94 301 ILE B C 1
ATOM 7579 O O . ILE B 1 301 ? 15.047 34.281 1.16 1 89.94 301 ILE B O 1
ATOM 7583 N N . GLN B 1 302 ? 13.961 35.781 2.371 1 90.31 302 GLN B N 1
ATOM 7584 C CA . GLN B 1 302 ? 12.828 34.875 2.58 1 90.31 302 GLN B CA 1
ATOM 7585 C C . GLN B 1 302 ? 12.188 34.469 1.253 1 90.31 302 GLN B C 1
ATOM 7587 O O . GLN B 1 302 ? 11.859 33.312 1.038 1 90.31 302 GLN B O 1
ATOM 7592 N N . ALA B 1 303 ? 12.008 35.438 0.39 1 86.19 303 ALA B N 1
ATOM 7593 C CA . ALA B 1 303 ? 11.344 35.219 -0.892 1 86.19 303 ALA B CA 1
ATOM 7594 C C . ALA B 1 303 ? 12.156 34.25 -1.768 1 86.19 303 ALA B C 1
ATOM 7596 O O . ALA B 1 303 ? 11.586 33.5 -2.559 1 86.19 303 ALA B O 1
ATOM 7597 N N . LYS B 1 304 ? 13.422 34.219 -1.587 1 83.88 304 LYS B N 1
ATOM 7598 C CA . LYS B 1 304 ? 14.312 33.406 -2.406 1 83.88 304 LYS B CA 1
ATOM 7599 C C . LYS B 1 304 ? 14.555 32.062 -1.757 1 83.88 304 LYS B C 1
ATOM 7601 O O . LYS B 1 304 ? 15.195 31.188 -2.348 1 83.88 304 LYS B O 1
ATOM 7606 N N . SER B 1 305 ? 14.016 31.922 -0.609 1 82.56 305 SER B N 1
ATOM 7607 C CA . SER B 1 305 ? 14.219 30.672 0.122 1 82.56 305 SER B CA 1
ATOM 7608 C C . SER B 1 305 ? 13.055 29.719 -0.099 1 82.56 305 SER B C 1
ATOM 7610 O O . SER B 1 305 ? 11.945 30.141 -0.424 1 82.56 305 SER B O 1
ATOM 7612 N N . PRO B 1 306 ? 13.391 28.422 0.072 1 77.12 306 PRO B N 1
ATOM 7613 C CA . PRO B 1 306 ? 12.297 27.453 0.003 1 77.12 306 PRO B CA 1
ATOM 7614 C C . PRO B 1 306 ? 11.188 27.75 1.009 1 77.12 306 PRO B C 1
ATOM 7616 O O . PRO B 1 306 ? 11.453 28.25 2.098 1 77.12 306 PRO B O 1
ATOM 7619 N N . ASN B 1 307 ? 9.992 27.266 0.626 1 75.88 307 ASN B N 1
ATOM 7620 C CA . ASN B 1 307 ? 8.82 27.5 1.466 1 75.88 307 ASN B CA 1
ATOM 7621 C C . ASN B 1 307 ? 8.93 26.781 2.801 1 75.88 307 ASN B C 1
ATOM 7623 O O . ASN B 1 307 ? 8.227 27.109 3.756 1 75.88 307 ASN B O 1
ATOM 7627 N N . SER B 1 308 ? 9.828 25.875 2.861 1 77.81 308 SER B N 1
ATOM 7628 C CA . SER B 1 308 ? 9.984 25.062 4.07 1 77.81 308 SER B CA 1
ATOM 7629 C C . SER B 1 308 ? 10.883 25.766 5.086 1 77.81 308 SER B C 1
ATOM 7631 O O . SER B 1 308 ? 11.102 25.25 6.184 1 77.81 308 SER B O 1
ATOM 7633 N N . MET B 1 309 ? 11.25 27.031 4.773 1 85.56 309 MET B N 1
ATOM 7634 C CA . MET B 1 309 ? 12.133 27.75 5.684 1 85.56 309 MET B CA 1
ATOM 7635 C C . MET B 1 309 ? 11.359 28.797 6.477 1 85.56 309 MET B C 1
ATOM 7637 O O . MET B 1 309 ? 10.32 29.281 6.031 1 85.56 309 MET B O 1
ATOM 7641 N N . PHE B 1 310 ? 11.875 29.047 7.676 1 94 310 PHE B N 1
ATOM 7642 C CA . PHE B 1 310 ? 11.344 30.062 8.57 1 94 310 PHE B CA 1
ATOM 7643 C C . PHE B 1 310 ? 9.914 29.719 8.984 1 94 310 PHE B C 1
ATOM 7645 O O . PHE B 1 310 ? 9.008 30.547 8.836 1 94 310 PHE B O 1
ATOM 7652 N N . LEU B 1 311 ? 9.812 28.531 9.469 1 96.31 311 LEU B N 1
ATOM 7653 C CA . LEU B 1 311 ? 8.594 27.969 10.039 1 96.31 311 LEU B CA 1
ATOM 7654 C C . LEU B 1 311 ? 8.789 27.641 11.523 1 96.31 311 LEU B C 1
ATOM 7656 O O . LEU B 1 311 ? 9.898 27.75 12.039 1 96.31 311 LEU B O 1
ATOM 7660 N N . PRO B 1 312 ? 7.68 27.359 12.234 1 97.75 312 PRO B N 1
ATOM 7661 C CA . PRO B 1 312 ? 7.82 26.969 13.633 1 97.75 312 PRO B CA 1
ATOM 7662 C C . PRO B 1 312 ? 8.859 25.859 13.828 1 97.75 312 PRO B C 1
ATOM 7664 O O . PRO B 1 312 ? 9.023 25 12.961 1 97.75 312 PRO B O 1
ATOM 7667 N N . VAL B 1 313 ? 9.578 25.906 14.953 1 96.94 313 VAL B N 1
ATOM 7668 C CA . VAL B 1 313 ? 10.688 24.984 15.211 1 96.94 313 VAL B CA 1
ATOM 7669 C C . VAL B 1 313 ? 10.5 24.312 16.562 1 96.94 313 VAL B C 1
ATOM 7671 O O . VAL B 1 313 ? 9.734 24.797 17.406 1 96.94 313 VAL B O 1
ATOM 7674 N N . ILE B 1 314 ? 11.148 23.188 16.719 1 95.62 314 ILE B N 1
ATOM 7675 C CA . ILE B 1 314 ? 11.242 22.547 18.031 1 95.62 314 ILE B CA 1
ATOM 7676 C C . ILE B 1 314 ? 12.367 23.172 18.844 1 95.62 314 ILE B C 1
ATOM 7678 O O . ILE B 1 314 ? 13.508 23.234 18.375 1 95.62 314 ILE B O 1
ATOM 7682 N N . GLU B 1 315 ? 11.977 23.75 19.906 1 94.56 315 GLU B N 1
ATOM 7683 C CA . GLU B 1 315 ? 12.945 24.375 20.797 1 94.56 315 GLU B CA 1
ATOM 7684 C C . GLU B 1 315 ? 13.469 23.391 21.844 1 94.56 315 GLU B C 1
ATOM 7686 O O . GLU B 1 315 ? 12.953 23.328 22.953 1 94.56 315 GLU B O 1
ATOM 7691 N N . LYS B 1 316 ? 14.578 22.75 21.531 1 82.75 316 LYS B N 1
ATOM 7692 C CA . LYS B 1 316 ? 15.117 21.688 22.375 1 82.75 316 LYS B CA 1
ATOM 7693 C C . LYS B 1 316 ? 15.742 22.25 23.641 1 82.75 316 LYS B C 1
ATOM 7695 O O . LYS B 1 316 ? 16.484 23.25 23.578 1 82.75 316 LYS B O 1
ATOM 7700 N N . ASN B 1 317 ? 15.492 21.906 24.812 1 79.88 317 ASN B N 1
ATOM 7701 C CA . ASN B 1 317 ? 16.125 22.172 26.094 1 79.88 317 ASN B CA 1
ATOM 7702 C C . ASN B 1 317 ? 16.016 23.641 26.484 1 79.88 317 ASN B C 1
ATOM 7704 O O . ASN B 1 317 ? 16.969 24.219 27.016 1 79.88 317 ASN B O 1
ATOM 7708 N N . LEU B 1 318 ? 15.023 24.312 26.031 1 83.62 318 LEU B N 1
ATOM 7709 C CA . LEU B 1 318 ? 14.82 25.719 26.391 1 83.62 318 LEU B CA 1
ATOM 7710 C C . LEU B 1 318 ? 13.734 25.859 27.453 1 83.62 318 LEU B C 1
ATOM 7712 O O . LEU B 1 318 ? 12.648 25.297 27.312 1 83.62 318 LEU B O 1
ATOM 7716 N N . THR B 1 319 ? 14.125 26.516 28.469 1 81.56 319 THR B N 1
ATOM 7717 C CA . THR B 1 319 ? 13.125 26.859 29.469 1 81.56 319 THR B CA 1
ATOM 7718 C C . THR B 1 319 ? 12.07 27.797 28.891 1 81.56 319 THR B C 1
ATOM 7720 O O . THR B 1 319 ? 12.406 28.812 28.281 1 81.56 319 THR B O 1
ATOM 7723 N N . GLY B 1 320 ? 10.812 27.469 29.031 1 82.62 320 GLY B N 1
ATOM 7724 C CA . GLY B 1 320 ? 9.734 28.312 28.516 1 82.62 320 GLY B CA 1
ATOM 7725 C C . GLY B 1 320 ? 9.484 28.109 27.031 1 82.62 320 GLY B C 1
ATOM 7726 O O . GLY B 1 320 ? 8.82 28.938 26.406 1 82.62 320 GLY B O 1
ATOM 7727 N N . ALA B 1 321 ? 9.938 27.016 26.562 1 91.75 321 ALA B N 1
ATOM 7728 C CA . ALA B 1 321 ? 9.812 26.719 25.141 1 91.75 321 ALA B CA 1
ATOM 7729 C C . ALA B 1 321 ? 8.352 26.594 24.719 1 91.75 321 ALA B C 1
ATOM 7731 O O . ALA B 1 321 ? 7.531 26.078 25.484 1 91.75 321 ALA B O 1
ATOM 7732 N N . MET B 1 322 ? 8.047 27.188 23.531 1 94.31 322 MET B N 1
ATOM 7733 C CA . MET B 1 322 ? 6.727 27 22.938 1 94.31 322 MET B CA 1
ATOM 7734 C C . MET B 1 322 ? 6.496 25.547 22.562 1 94.31 322 MET B C 1
ATOM 7736 O O . MET B 1 322 ? 5.438 24.984 22.844 1 94.31 322 MET B O 1
ATOM 7740 N N . LEU B 1 323 ? 7.445 24.953 21.891 1 96.31 323 LEU B N 1
ATOM 7741 C CA . LEU B 1 323 ? 7.41 23.562 21.469 1 96.31 323 LEU B CA 1
ATOM 7742 C C . LEU B 1 323 ? 8.68 22.828 21.906 1 96.31 323 LEU B C 1
ATOM 7744 O O . LEU B 1 323 ? 9.758 23.078 21.375 1 96.31 323 LEU B O 1
ATOM 7748 N N . THR B 1 324 ? 8.562 21.859 22.797 1 94.5 324 THR B N 1
ATOM 7749 C CA . THR B 1 324 ? 9.719 21.125 23.297 1 94.5 324 THR B CA 1
ATOM 7750 C C . THR B 1 324 ? 9.961 19.875 22.438 1 94.5 324 THR B C 1
ATOM 7752 O O . THR B 1 324 ? 11.039 19.281 22.484 1 94.5 324 THR B O 1
ATOM 7755 N N . ASP B 1 325 ? 8.953 19.5 21.703 1 94.44 325 ASP B N 1
ATOM 7756 C CA . ASP B 1 325 ? 8.977 18.359 20.797 1 94.44 325 ASP B CA 1
ATOM 7757 C C . ASP B 1 325 ? 7.902 18.5 19.719 1 94.44 325 ASP B C 1
ATOM 7759 O O . ASP B 1 325 ? 7.109 19.438 19.734 1 94.44 325 ASP B O 1
ATOM 7763 N N . HIS B 1 326 ? 7.996 17.531 18.75 1 94.69 326 HIS B N 1
ATOM 7764 C CA . HIS B 1 326 ? 6.91 17.5 17.781 1 94.69 326 HIS B CA 1
ATOM 7765 C C . HIS B 1 326 ? 5.566 17.281 18.469 1 94.69 326 HIS B C 1
ATOM 7767 O O . HIS B 1 326 ? 5.477 16.531 19.438 1 94.69 326 HIS B O 1
ATOM 7773 N N . PRO B 1 327 ? 4.48 17.906 17.938 1 96.56 327 PRO B N 1
ATOM 7774 C CA . PRO B 1 327 ? 3.176 17.797 18.594 1 96.56 327 PRO B CA 1
ATOM 7775 C C . PRO B 1 327 ? 2.756 16.344 18.828 1 96.56 327 PRO B C 1
ATOM 7777 O O . PRO B 1 327 ? 2.109 16.047 19.844 1 96.56 327 PRO B O 1
ATOM 7780 N N . TYR B 1 328 ? 3.119 15.469 17.938 1 95.31 328 TYR B N 1
ATOM 7781 C CA . TYR B 1 328 ? 2.797 14.055 18.109 1 95.31 328 TYR B CA 1
ATOM 7782 C C . TYR B 1 328 ? 3.389 13.516 19.406 1 95.31 328 TYR B C 1
ATOM 7784 O O . TYR B 1 328 ? 2.693 12.859 20.172 1 95.31 328 TYR B O 1
ATOM 7792 N N . GLN B 1 329 ? 4.652 13.805 19.578 1 94.38 329 GLN B N 1
ATOM 7793 C CA . GLN B 1 329 ? 5.34 13.352 20.797 1 94.38 329 GLN B CA 1
ATOM 7794 C C . GLN B 1 329 ? 4.789 14.039 22.031 1 94.38 329 GLN B C 1
ATOM 7796 O O . GLN B 1 329 ? 4.699 13.438 23.094 1 94.38 329 GLN B O 1
ATOM 7801 N N . MET B 1 330 ? 4.426 15.242 21.891 1 95.94 330 MET B N 1
ATOM 7802 C CA . MET B 1 330 ? 3.906 16 23.031 1 95.94 330 MET B CA 1
ATOM 7803 C C . MET B 1 330 ? 2.557 15.453 23.484 1 95.94 330 MET B C 1
ATOM 7805 O O . MET B 1 330 ? 2.277 15.375 24.672 1 95.94 330 MET B O 1
ATOM 7809 N N . TYR B 1 331 ? 1.687 15.055 22.578 1 96.19 331 TYR B N 1
ATOM 7810 C CA . TYR B 1 331 ? 0.453 14.359 22.922 1 96.19 331 TYR B CA 1
ATOM 7811 C C . TYR B 1 331 ? 0.749 13.047 23.641 1 96.19 331 TYR B C 1
ATOM 7813 O O . TYR B 1 331 ? 0.111 12.719 24.641 1 96.19 331 TYR B O 1
ATOM 7821 N N . SER B 1 332 ? 1.762 12.32 23.125 1 93.25 332 SER B N 1
ATOM 7822 C CA . SER B 1 332 ? 2.121 11.031 23.703 1 93.25 332 SER B CA 1
ATOM 7823 C C . SER B 1 332 ? 2.633 11.188 25.125 1 93.25 332 SER B C 1
ATOM 7825 O O . SER B 1 332 ? 2.473 10.281 25.953 1 93.25 332 SER B O 1
ATOM 7827 N N . LYS B 1 333 ? 3.184 12.336 25.406 1 93.19 333 LYS B N 1
ATOM 7828 C CA . LYS B 1 333 ? 3.73 12.625 26.719 1 93.19 333 LYS B CA 1
ATOM 7829 C C . LYS B 1 333 ? 2.662 13.211 27.641 1 93.19 333 LYS B C 1
ATOM 7831 O O . LYS B 1 333 ? 2.953 13.578 28.781 1 93.19 333 LYS B O 1
ATOM 7836 N N . GLY B 1 334 ? 1.494 13.375 27.109 1 94 334 GLY B N 1
ATOM 7837 C CA . GLY B 1 334 ? 0.388 13.859 27.922 1 94 334 GLY B CA 1
ATOM 7838 C C . GLY B 1 334 ? 0.411 15.359 28.125 1 94 334 GLY B C 1
ATOM 7839 O O . GLY B 1 334 ? -0.123 15.867 29.125 1 94 334 GLY B O 1
ATOM 7840 N N . LEU B 1 335 ? 0.974 16.094 27.234 1 94.31 335 LEU B N 1
ATOM 7841 C CA . LEU B 1 335 ? 1.159 17.516 27.438 1 94.31 335 LEU B CA 1
ATOM 7842 C C . LEU B 1 335 ? -0.012 18.312 26.859 1 94.31 335 LEU B C 1
ATOM 7844 O O . LEU B 1 335 ? -0.135 19.516 27.094 1 94.31 335 LEU B O 1
ATOM 7848 N N . ALA B 1 336 ? -0.894 17.688 26.172 1 96.81 336 ALA B N 1
ATOM 7849 C CA . ALA B 1 336 ? -2.037 18.375 25.594 1 96.81 336 ALA B CA 1
ATOM 7850 C C . ALA B 1 336 ? -2.963 18.922 26.672 1 96.81 336 ALA B C 1
ATOM 7852 O O . ALA B 1 336 ? -3.248 18.234 27.656 1 96.81 336 ALA B O 1
ATOM 7853 N N . GLN B 1 337 ? -3.396 20.125 26.469 1 96.88 337 GLN B N 1
ATOM 7854 C CA . GLN B 1 337 ? -4.34 20.75 27.391 1 96.88 337 GLN B CA 1
ATOM 7855 C C . GLN B 1 337 ? -5.727 20.125 27.266 1 96.88 337 GLN B C 1
ATOM 7857 O O . GLN B 1 337 ? -6.082 19.594 26.219 1 96.88 337 GLN B O 1
ATOM 7862 N N . ASN B 1 338 ? -6.441 20.203 28.375 1 96.62 338 ASN B N 1
ATOM 7863 C CA . ASN B 1 338 ? -7.832 19.75 28.359 1 96.62 338 ASN B CA 1
ATOM 7864 C C . ASN B 1 338 ? -8.758 20.828 27.812 1 96.62 338 ASN B C 1
ATOM 7866 O O . ASN B 1 338 ? -9.375 21.578 28.562 1 96.62 338 ASN B O 1
ATOM 7870 N N . VAL B 1 339 ? -8.906 20.875 26.562 1 97.88 339 VAL B N 1
ATOM 7871 C CA . VAL B 1 339 ? -9.766 21.844 25.875 1 97.88 339 VAL B CA 1
ATOM 7872 C C . VAL B 1 339 ? -10.664 21.125 24.875 1 97.88 339 VAL B C 1
ATOM 7874 O O . VAL B 1 339 ? -10.336 20.031 24.406 1 97.88 339 VAL B O 1
ATOM 7877 N N . HIS B 1 340 ? -11.797 21.75 24.578 1 97.94 340 HIS B N 1
ATOM 7878 C CA . HIS B 1 340 ? -12.648 21.234 23.516 1 97.94 340 HIS B CA 1
ATOM 7879 C C . HIS B 1 340 ? -12.094 21.562 22.141 1 97.94 340 HIS B C 1
ATOM 7881 O O . HIS B 1 340 ? -11.594 22.672 21.922 1 97.94 340 HIS B O 1
ATOM 7887 N N . LEU B 1 341 ? -12.141 20.562 21.25 1 98.25 341 LEU B N 1
ATOM 7888 C CA . LEU B 1 341 ? -11.586 20.781 19.922 1 98.25 341 LEU B CA 1
ATOM 7889 C C . LEU B 1 341 ? -12.641 20.594 18.844 1 98.25 341 LEU B C 1
ATOM 7891 O O . LEU B 1 341 ? -13.367 19.594 18.859 1 98.25 341 LEU B O 1
ATOM 7895 N N . LEU B 1 342 ? -12.781 21.516 17.953 1 96.88 342 LEU B N 1
ATOM 7896 C CA . LEU B 1 342 ? -13.531 21.422 16.703 1 96.88 342 LEU B CA 1
ATOM 7897 C C . LEU B 1 342 ? -12.602 21.531 15.5 1 96.88 342 LEU B C 1
ATOM 7899 O O . LEU B 1 342 ? -11.977 22.562 15.289 1 96.88 342 LEU B O 1
ATOM 7903 N N . ALA B 1 343 ? -12.5 20.422 14.766 1 96.62 343 ALA B N 1
ATOM 7904 C CA . ALA B 1 343 ? -11.617 20.406 13.609 1 96.62 343 ALA B CA 1
ATOM 7905 C C . ALA B 1 343 ? -12.414 20.312 12.312 1 96.62 343 ALA B C 1
ATOM 7907 O O . ALA B 1 343 ? -13.375 19.547 12.219 1 96.62 343 ALA B O 1
ATOM 7908 N N . GLY B 1 344 ? -12 21.156 11.32 1 92.81 344 GLY B N 1
ATOM 7909 C CA . GLY B 1 344 ? -12.719 21.156 10.055 1 92.81 344 GLY B CA 1
ATOM 7910 C C . GLY B 1 344 ? -11.805 21.156 8.852 1 92.81 344 GLY B C 1
ATOM 7911 O O . GLY B 1 344 ? -10.719 21.734 8.883 1 92.81 344 GLY B O 1
ATOM 7912 N N . ILE B 1 345 ? -12.266 20.438 7.785 1 93.06 345 ILE B N 1
ATOM 7913 C CA . ILE B 1 345 ? -11.547 20.422 6.516 1 93.06 345 ILE B CA 1
ATOM 7914 C C . ILE B 1 345 ? -12.539 20.547 5.363 1 93.06 345 ILE B C 1
ATOM 7916 O O . ILE B 1 345 ? -13.75 20.438 5.566 1 93.06 345 ILE B O 1
ATOM 7920 N N . THR B 1 346 ? -11.938 20.812 4.18 1 87.56 346 THR B N 1
ATOM 7921 C CA . THR B 1 346 ? -12.742 20.844 2.963 1 87.56 346 THR B CA 1
ATOM 7922 C C . THR B 1 346 ? -12.367 19.688 2.039 1 87.56 346 THR B C 1
ATOM 7924 O O . THR B 1 346 ? -11.273 19.125 2.154 1 87.56 346 THR B O 1
ATOM 7927 N N . GLU B 1 347 ? -13.164 19.25 1.145 1 82.75 347 GLU B N 1
ATOM 7928 C CA . GLU B 1 347 ? -12.984 18.078 0.305 1 82.75 347 GLU B CA 1
ATOM 7929 C C . GLU B 1 347 ? -11.789 18.25 -0.629 1 82.75 347 GLU B C 1
ATOM 7931 O O . GLU B 1 347 ? -11.094 17.266 -0.939 1 82.75 347 GLU B O 1
ATOM 7936 N N . LYS B 1 348 ? -11.516 19.391 -1.178 1 83.62 348 LYS B N 1
ATOM 7937 C CA . LYS B 1 348 ? -10.422 19.625 -2.111 1 83.62 348 LYS B CA 1
ATOM 7938 C C . LYS B 1 348 ? -9.477 20.703 -1.588 1 83.62 348 LYS B C 1
ATOM 7940 O O . LYS B 1 348 ? -9.18 21.672 -2.287 1 83.62 348 LYS B O 1
ATOM 7945 N N . GLU B 1 349 ? -8.898 20.312 -0.457 1 86.25 349 GLU B N 1
ATOM 7946 C CA . GLU B 1 349 ? -8.07 21.25 0.294 1 86.25 349 GLU B CA 1
ATOM 7947 C C . GLU B 1 349 ? -6.91 21.766 -0.555 1 86.25 349 GLU B C 1
ATOM 7949 O O . GLU B 1 349 ? -6.566 22.953 -0.494 1 86.25 349 GLU B O 1
ATOM 7954 N N . ALA B 1 350 ? -6.402 20.906 -1.425 1 85.88 350 ALA B N 1
ATOM 7955 C CA . ALA B 1 350 ? -5.133 21.234 -2.062 1 85.88 350 ALA B CA 1
ATOM 7956 C C . ALA B 1 350 ? -5.348 21.719 -3.494 1 85.88 350 ALA B C 1
ATOM 7958 O O . ALA B 1 350 ? -4.406 21.766 -4.289 1 85.88 350 ALA B O 1
ATOM 7959 N N . SER B 1 351 ? -6.547 22.094 -3.855 1 78.88 351 SER B N 1
ATOM 7960 C CA . SER B 1 351 ? -6.824 22.516 -5.223 1 78.88 351 SER B CA 1
ATOM 7961 C C . SER B 1 351 ? -6.012 23.75 -5.586 1 78.88 351 SER B C 1
ATOM 7963 O O . SER B 1 351 ? -5.488 23.859 -6.699 1 78.88 351 SER B O 1
ATOM 7965 N N . LEU B 1 352 ? -5.879 24.672 -4.59 1 73.19 352 LEU B N 1
ATOM 7966 C CA . LEU B 1 352 ? -5.121 25.891 -4.848 1 73.19 352 LEU B CA 1
ATOM 7967 C C . LEU B 1 352 ? -3.623 25.594 -4.879 1 73.19 352 LEU B C 1
ATOM 7969 O O . LEU B 1 352 ? -2.881 26.219 -5.637 1 73.19 352 LEU B O 1
ATOM 7973 N N . ASP B 1 353 ? -3.184 24.672 -4.059 1 73.5 353 ASP B N 1
ATOM 7974 C CA . ASP B 1 353 ? -1.786 24.266 -4.066 1 73.5 353 ASP B CA 1
ATOM 7975 C C . ASP B 1 353 ? -1.395 23.672 -5.422 1 73.5 353 ASP B C 1
ATOM 7977 O O . ASP B 1 353 ? -0.311 23.969 -5.938 1 73.5 353 ASP B O 1
ATOM 7981 N N . PHE B 1 354 ? -2.258 22.891 -5.93 1 71.56 354 PHE B N 1
ATOM 7982 C CA . PHE B 1 354 ? -2.004 22.281 -7.227 1 71.56 354 PHE B CA 1
ATOM 7983 C C . PHE B 1 354 ? -1.892 23.328 -8.312 1 71.56 354 PHE B C 1
ATOM 7985 O O . PHE B 1 354 ? -1.017 23.25 -9.18 1 71.56 354 PHE B O 1
ATOM 7992 N N . TYR B 1 355 ? -2.676 24.25 -8.219 1 67.81 355 TYR B N 1
ATOM 7993 C CA . TYR B 1 355 ? -2.664 25.297 -9.234 1 67.81 355 TYR B CA 1
ATOM 7994 C C . TYR B 1 355 ? -1.375 26.109 -9.172 1 67.81 355 TYR B C 1
ATOM 7996 O O . TYR B 1 355 ? -0.798 26.453 -10.203 1 67.81 355 TYR B O 1
ATOM 8004 N N . ALA B 1 356 ? -0.999 26.375 -8 1 68.31 356 ALA B N 1
ATOM 8005 C CA . ALA B 1 356 ? 0.229 27.141 -7.816 1 68.31 356 ALA B CA 1
ATOM 8006 C C . ALA B 1 356 ? 1.438 26.375 -8.352 1 68.31 356 ALA B C 1
ATOM 8008 O O . ALA B 1 356 ? 2.416 26.984 -8.797 1 68.31 356 ALA B O 1
ATOM 8009 N N . LEU B 1 357 ? 1.272 25.078 -8.406 1 72.06 357 LEU B N 1
ATOM 8010 C CA . LEU B 1 357 ? 2.41 24.25 -8.773 1 72.06 357 LEU B CA 1
ATOM 8011 C C . LEU B 1 357 ? 2.283 23.766 -10.219 1 72.06 357 LEU B C 1
ATOM 8013 O O . LEU B 1 357 ? 3.178 23.094 -10.734 1 72.06 357 LEU B O 1
ATOM 8017 N N . SER B 1 358 ? 1.25 24.078 -10.867 1 68.19 358 SER B N 1
ATOM 8018 C CA . SER B 1 358 ? 0.901 23.516 -12.164 1 68.19 358 SER B CA 1
ATOM 8019 C C . SER B 1 358 ? 1.979 23.797 -13.203 1 68.19 358 SER B C 1
ATOM 8021 O O . SER B 1 358 ? 2.297 22.938 -14.023 1 68.19 358 SER B O 1
ATOM 8023 N N . THR B 1 359 ? 2.516 25.047 -13.055 1 68.19 359 THR B N 1
ATOM 8024 C CA . THR B 1 359 ? 3.549 25.406 -14.023 1 68.19 359 THR B CA 1
ATOM 8025 C C . THR B 1 359 ? 4.793 24.547 -13.828 1 68.19 359 THR B C 1
ATOM 8027 O O . THR B 1 359 ? 5.383 24.062 -14.797 1 68.19 359 THR B O 1
ATOM 8030 N N . GLU B 1 360 ? 5.18 24.391 -12.656 1 73.75 360 GLU B N 1
ATOM 8031 C CA . GLU B 1 360 ? 6.348 23.578 -12.352 1 73.75 360 GLU B CA 1
ATOM 8032 C C . GLU B 1 360 ? 6.113 22.109 -12.703 1 73.75 360 GLU B C 1
ATOM 8034 O O . GLU B 1 360 ? 7.023 21.422 -13.18 1 73.75 360 GLU B O 1
ATOM 8039 N N . LEU B 1 361 ? 4.949 21.672 -12.602 1 75.81 361 LEU B N 1
ATOM 8040 C CA . LEU B 1 361 ? 4.613 20.281 -12.82 1 75.81 361 LEU B CA 1
ATOM 8041 C C . LEU B 1 361 ? 4.645 19.938 -14.312 1 75.81 361 LEU B C 1
ATOM 8043 O O . LEU B 1 361 ? 4.93 18.797 -14.688 1 75.81 361 LEU B O 1
ATOM 8047 N N . GLN B 1 362 ? 4.414 20.938 -15.078 1 71.25 362 GLN B N 1
ATOM 8048 C CA . GLN B 1 362 ? 4.441 20.719 -16.531 1 71.25 362 GLN B CA 1
ATOM 8049 C C . GLN B 1 362 ? 5.859 20.453 -17.016 1 71.25 362 GLN B C 1
ATOM 8051 O O . GLN B 1 362 ? 6.051 19.859 -18.078 1 71.25 362 GLN B O 1
ATOM 8056 N N . GLN B 1 363 ? 6.812 20.812 -16.172 1 74.12 363 GLN B N 1
ATOM 8057 C CA . GLN B 1 363 ? 8.211 20.641 -16.562 1 74.12 363 GLN B CA 1
ATOM 8058 C C . GLN B 1 363 ? 8.703 19.25 -16.203 1 74.12 363 GLN B C 1
ATOM 8060 O O . GLN B 1 363 ? 9.781 18.828 -16.641 1 74.12 363 GLN B O 1
ATOM 8065 N N . CYS B 1 364 ? 7.922 18.562 -15.508 1 76.88 364 CYS B N 1
ATOM 8066 C CA . CYS B 1 364 ? 8.328 17.234 -15.094 1 76.88 364 CYS B CA 1
ATOM 8067 C C . CYS B 1 364 ? 8.109 16.219 -16.219 1 76.88 364 CYS B C 1
ATOM 8069 O O . CYS B 1 364 ? 7.156 16.344 -16.984 1 76.88 364 CYS B O 1
ATOM 8071 N N . ASN B 1 365 ? 9.055 15.219 -16.297 1 72.56 365 ASN B N 1
ATOM 8072 C CA . ASN B 1 365 ? 9.078 14.297 -17.438 1 72.56 365 ASN B CA 1
ATOM 8073 C C . ASN B 1 365 ? 8.328 13.008 -17.109 1 72.56 365 ASN B C 1
ATOM 8075 O O . ASN B 1 365 ? 7.973 12.25 -18.016 1 72.56 365 ASN B O 1
ATOM 8079 N N . SER B 1 366 ? 8.219 12.781 -15.844 1 77.75 366 SER B N 1
ATOM 8080 C CA . SER B 1 366 ? 7.578 11.531 -15.453 1 77.75 366 SER B CA 1
ATOM 8081 C C . SER B 1 366 ? 6.73 11.711 -14.203 1 77.75 366 SER B C 1
ATOM 8083 O O . SER B 1 366 ? 6.859 12.711 -13.492 1 77.75 366 SER B O 1
ATOM 8085 N N . SER B 1 367 ? 5.906 10.742 -13.977 1 81.81 367 SER B N 1
ATOM 8086 C CA . SER B 1 367 ? 5.109 10.742 -12.758 1 81.81 367 SER B CA 1
ATOM 8087 C C . SER B 1 367 ? 5.992 10.688 -11.516 1 81.81 367 SER B C 1
ATOM 8089 O O . SER B 1 367 ? 5.688 11.312 -10.5 1 81.81 367 SER B O 1
ATOM 8091 N N . ASP B 1 368 ? 7.09 9.969 -11.656 1 83.94 368 ASP B N 1
ATOM 8092 C CA . ASP B 1 368 ? 8.008 9.883 -10.523 1 83.94 368 ASP B CA 1
ATOM 8093 C C . ASP B 1 368 ? 8.648 11.242 -10.234 1 83.94 368 ASP B C 1
ATOM 8095 O O . ASP B 1 368 ? 8.82 11.617 -9.07 1 83.94 368 ASP B O 1
ATOM 8099 N N . ASP B 1 369 ? 8.859 11.977 -11.289 1 85 369 ASP B N 1
ATOM 8100 C CA . ASP B 1 369 ? 9.445 13.305 -11.133 1 85 369 ASP B CA 1
ATOM 8101 C C . ASP B 1 369 ? 8.469 14.258 -10.453 1 85 369 ASP B C 1
ATOM 8103 O O . ASP B 1 369 ? 8.867 15.062 -9.609 1 85 369 ASP B O 1
ATOM 8107 N N . ILE B 1 370 ? 7.27 14.141 -10.852 1 86.12 370 ILE B N 1
ATOM 8108 C CA . ILE B 1 370 ? 6.238 15.008 -10.281 1 86.12 370 ILE B CA 1
ATOM 8109 C C . ILE B 1 370 ? 6.098 14.727 -8.789 1 86.12 370 ILE B C 1
ATOM 8111 O O . ILE B 1 370 ? 6.105 15.648 -7.973 1 86.12 370 ILE B O 1
ATOM 8115 N N . LEU B 1 371 ? 6.008 13.461 -8.484 1 90.25 371 LEU B N 1
ATOM 8116 C CA . LEU B 1 371 ? 5.801 13.086 -7.086 1 90.25 371 LEU B CA 1
ATOM 8117 C C . LEU B 1 371 ? 7.035 13.406 -6.25 1 90.25 371 LEU B C 1
ATOM 8119 O O . LEU B 1 371 ? 6.918 13.797 -5.086 1 90.25 371 LEU B O 1
ATOM 8123 N N . GLU B 1 372 ? 8.195 13.289 -6.844 1 89.31 372 GLU B N 1
ATOM 8124 C CA . GLU B 1 372 ? 9.43 13.656 -6.156 1 89.31 372 GLU B CA 1
ATOM 8125 C C . GLU B 1 372 ? 9.469 15.156 -5.859 1 89.31 372 GLU B C 1
ATOM 8127 O O . GLU B 1 372 ? 9.82 15.562 -4.75 1 89.31 372 GLU B O 1
ATOM 8132 N N . TYR B 1 373 ? 9.109 15.852 -6.832 1 86.44 373 TYR B N 1
ATOM 8133 C CA . TYR B 1 373 ? 9.102 17.312 -6.676 1 86.44 373 TYR B CA 1
ATOM 8134 C C . TYR B 1 373 ? 8.148 17.734 -5.562 1 86.44 373 TYR B C 1
ATOM 8136 O O . TYR B 1 373 ? 8.484 18.594 -4.742 1 86.44 373 TYR B O 1
ATOM 8144 N N . LEU B 1 374 ? 7.039 17.109 -5.512 1 88.19 374 LEU B N 1
ATOM 8145 C CA . LEU B 1 374 ? 5.98 17.5 -4.59 1 88.19 374 LEU B CA 1
ATOM 8146 C C . LEU B 1 374 ? 6.293 17.047 -3.17 1 88.19 374 LEU B C 1
ATOM 8148 O O . LEU B 1 374 ? 5.988 17.734 -2.203 1 88.19 374 LEU B O 1
ATOM 8152 N N . LEU B 1 375 ? 6.969 15.883 -2.986 1 92.25 375 LEU B N 1
ATOM 8153 C CA . LEU B 1 375 ? 7.043 15.25 -1.672 1 92.25 375 LEU B CA 1
ATOM 8154 C C . LEU B 1 375 ? 8.422 15.453 -1.052 1 92.25 375 LEU B C 1
ATOM 8156 O O . LEU B 1 375 ? 8.562 15.445 0.173 1 92.25 375 LEU B O 1
ATOM 8160 N N . ARG B 1 376 ? 9.461 15.688 -1.833 1 89.81 376 ARG B N 1
ATOM 8161 C CA . ARG B 1 376 ? 10.844 15.695 -1.37 1 89.81 376 ARG B CA 1
ATOM 8162 C C . ARG B 1 376 ? 11.039 16.703 -0.25 1 89.81 376 ARG B C 1
ATOM 8164 O O . ARG B 1 376 ? 11.719 16.422 0.74 1 89.81 376 ARG B O 1
ATOM 8171 N N . PRO B 1 377 ? 10.383 17.859 -0.351 1 85.56 377 PRO B N 1
ATOM 8172 C CA . PRO B 1 377 ? 10.625 18.875 0.676 1 85.56 377 PRO B CA 1
ATOM 8173 C C . PRO B 1 377 ? 10.148 18.453 2.059 1 85.56 377 PRO B C 1
ATOM 8175 O O . PRO B 1 377 ? 10.531 19.047 3.066 1 85.56 377 PRO B O 1
ATOM 8178 N N . TYR B 1 378 ? 9.414 17.484 2.158 1 90.88 378 TYR B N 1
ATOM 8179 C CA . TYR B 1 378 ? 8.766 17.141 3.422 1 90.88 378 TYR B CA 1
ATOM 8180 C C . TYR B 1 378 ? 9.352 15.867 4.012 1 90.88 378 TYR B C 1
ATOM 8182 O O . TYR B 1 378 ? 8.875 15.375 5.035 1 90.88 378 TYR B O 1
ATOM 8190 N N . PHE B 1 379 ? 10.352 15.32 3.355 1 89.94 379 PHE B N 1
ATOM 8191 C CA . PHE B 1 379 ? 11.047 14.133 3.836 1 89.94 379 PHE B CA 1
ATOM 8192 C C . PHE B 1 379 ? 12.516 14.438 4.09 1 89.94 379 PHE B C 1
ATOM 8194 O O . PHE B 1 379 ? 13.07 15.375 3.514 1 89.94 379 PHE B O 1
ATOM 8201 N N . GLN B 1 380 ? 13.078 13.688 4.973 1 83.88 380 GLN B N 1
ATOM 8202 C CA . GLN B 1 380 ? 14.5 13.852 5.254 1 83.88 380 GLN B CA 1
ATOM 8203 C C . GLN B 1 380 ? 15.352 13.32 4.109 1 83.88 380 GLN B C 1
ATOM 8205 O O . GLN B 1 380 ? 14.906 12.461 3.34 1 83.88 380 GLN B O 1
ATOM 8210 N N . PRO B 1 381 ? 16.531 13.852 4.031 1 77.25 381 PRO B N 1
ATOM 8211 C CA . PRO B 1 381 ? 17.406 13.438 2.926 1 77.25 381 PRO B CA 1
ATOM 8212 C C . PRO B 1 381 ? 17.672 11.93 2.92 1 77.25 381 PRO B C 1
ATOM 8214 O O . PRO B 1 381 ? 17.828 11.336 1.852 1 77.25 381 PRO B O 1
ATOM 8217 N N . HIS B 1 382 ? 17.625 11.289 4.074 1 76.69 382 HIS B N 1
ATOM 8218 C CA . HIS B 1 382 ? 17.984 9.875 4.152 1 76.69 382 HIS B CA 1
ATOM 8219 C C . HIS B 1 382 ? 16.75 8.992 4.035 1 76.69 382 HIS B C 1
ATOM 8221 O O . HIS B 1 382 ? 16.859 7.762 4.02 1 76.69 382 HIS B O 1
ATOM 8227 N N . ASP B 1 383 ? 15.641 9.641 3.922 1 84.44 383 ASP B N 1
ATOM 8228 C CA . ASP B 1 383 ? 14.414 8.867 3.75 1 84.44 383 ASP B CA 1
ATOM 8229 C C . ASP B 1 383 ? 14.359 8.219 2.369 1 84.44 383 ASP B C 1
ATOM 8231 O O . ASP B 1 383 ? 14.766 8.828 1.376 1 84.44 383 ASP B O 1
ATOM 8235 N N . ASP B 1 384 ? 13.945 6.961 2.314 1 84.5 384 ASP B N 1
ATOM 8236 C CA . ASP B 1 384 ? 13.75 6.293 1.031 1 84.5 384 ASP B CA 1
ATOM 8237 C C . ASP B 1 384 ? 12.469 6.773 0.352 1 84.5 384 ASP B C 1
ATOM 8239 O O . ASP B 1 384 ? 11.477 6.043 0.292 1 84.5 384 ASP B O 1
ATOM 8243 N N . LEU B 1 385 ? 12.609 7.965 -0.243 1 89.31 385 LEU B N 1
ATOM 8244 C CA . LEU B 1 385 ? 11.438 8.586 -0.866 1 89.31 385 LEU B CA 1
ATOM 8245 C C . LEU B 1 385 ? 10.984 7.781 -2.08 1 89.31 385 LEU B C 1
ATOM 8247 O O . LEU B 1 385 ? 9.797 7.77 -2.41 1 89.31 385 LEU B O 1
ATOM 8251 N N . SER B 1 386 ? 11.945 7.055 -2.709 1 87.88 386 SER B N 1
ATOM 8252 C CA . SER B 1 386 ? 11.586 6.273 -3.889 1 87.88 386 SER B CA 1
ATOM 8253 C C . SER B 1 386 ? 10.562 5.199 -3.549 1 87.88 386 SER B C 1
ATOM 8255 O O . SER B 1 386 ? 9.609 4.977 -4.305 1 87.88 386 SER B O 1
ATOM 8257 N N . SER B 1 387 ? 10.734 4.531 -2.432 1 88.94 387 SER B N 1
ATOM 8258 C CA . SER B 1 387 ? 9.789 3.516 -1.991 1 88.94 387 SER B CA 1
ATOM 8259 C C . SER B 1 387 ? 8.445 4.141 -1.622 1 88.94 387 SER B C 1
ATOM 8261 O O . SER B 1 387 ? 7.391 3.551 -1.868 1 88.94 387 SER B O 1
ATOM 8263 N N . ILE B 1 388 ? 8.508 5.293 -1.024 1 93.81 388 ILE B N 1
ATOM 8264 C CA . ILE B 1 388 ? 7.277 5.984 -0.66 1 93.81 388 ILE B CA 1
ATOM 8265 C C . ILE B 1 388 ? 6.52 6.383 -1.923 1 93.81 388 ILE B C 1
ATOM 8267 O O . ILE B 1 388 ? 5.297 6.234 -1.993 1 93.81 388 ILE B O 1
ATOM 8271 N N . ILE B 1 389 ? 7.246 6.875 -2.904 1 92.69 389 ILE B N 1
ATOM 8272 C CA . ILE B 1 389 ? 6.641 7.266 -4.172 1 92.69 389 ILE B CA 1
ATOM 8273 C C . ILE B 1 389 ? 5.992 6.051 -4.832 1 92.69 389 ILE B C 1
ATOM 8275 O O . ILE B 1 389 ? 4.891 6.148 -5.375 1 92.69 389 ILE B O 1
ATOM 8279 N N . THR B 1 390 ? 6.668 4.941 -4.742 1 90.81 390 THR B N 1
ATOM 8280 C CA . THR B 1 390 ? 6.117 3.707 -5.285 1 90.81 390 THR B CA 1
ATOM 8281 C C . THR B 1 390 ? 4.801 3.352 -4.598 1 90.81 390 THR B C 1
ATOM 8283 O O . THR B 1 390 ? 3.824 3 -5.266 1 90.81 390 THR B O 1
ATOM 8286 N N . ALA B 1 391 ? 4.781 3.449 -3.326 1 92.88 391 ALA B N 1
ATOM 8287 C CA . ALA B 1 391 ? 3.564 3.176 -2.564 1 92.88 391 ALA B CA 1
ATOM 8288 C C . ALA B 1 391 ? 2.467 4.18 -2.904 1 92.88 391 ALA B C 1
ATOM 8290 O O . ALA B 1 391 ? 1.294 3.814 -3.01 1 92.88 391 ALA B O 1
ATOM 8291 N N . VAL B 1 392 ? 2.814 5.434 -3.059 1 94.69 392 VAL B N 1
ATOM 8292 C CA . VAL B 1 392 ? 1.867 6.492 -3.385 1 94.69 392 VAL B CA 1
ATOM 8293 C C . VAL B 1 392 ? 1.239 6.223 -4.75 1 94.69 392 VAL B C 1
ATOM 8295 O O . VAL B 1 392 ? 0.026 6.367 -4.922 1 94.69 392 VAL B O 1
ATOM 8298 N N . LYS B 1 393 ? 2.016 5.852 -5.727 1 90.56 393 LYS B N 1
ATOM 8299 C CA . LYS B 1 393 ? 1.519 5.559 -7.066 1 90.56 393 LYS B CA 1
ATOM 8300 C C . LYS B 1 393 ? 0.501 4.422 -7.043 1 90.56 393 LYS B C 1
ATOM 8302 O O . LYS B 1 393 ? -0.544 4.504 -7.691 1 90.56 393 LYS B O 1
ATOM 8307 N N . PHE B 1 394 ? 0.774 3.42 -6.312 1 90.94 394 PHE B N 1
ATOM 8308 C CA . PHE B 1 394 ? -0.143 2.291 -6.207 1 90.94 394 PHE B CA 1
ATOM 8309 C C . PHE B 1 394 ? -1.427 2.699 -5.496 1 90.94 394 PHE B C 1
ATOM 8311 O O . PHE B 1 394 ? -2.52 2.277 -5.883 1 90.94 394 PHE B O 1
ATOM 8318 N N . HIS B 1 395 ? -1.305 3.521 -4.473 1 92.75 395 HIS B N 1
ATOM 8319 C CA . HIS B 1 395 ? -2.434 3.881 -3.619 1 92.75 395 HIS B CA 1
ATOM 8320 C C . HIS B 1 395 ? -3.377 4.844 -4.332 1 92.75 395 HIS B C 1
ATOM 8322 O O . HIS B 1 395 ? -4.598 4.738 -4.191 1 92.75 395 HIS B O 1
ATOM 8328 N N . TYR B 1 396 ? -2.824 5.805 -5.078 1 91.62 396 TYR B N 1
ATOM 8329 C CA . TYR B 1 396 ? -3.664 6.883 -5.594 1 91.62 396 TYR B CA 1
ATOM 8330 C C . TYR B 1 396 ? -3.816 6.781 -7.105 1 91.62 396 TYR B C 1
ATOM 8332 O O . TYR B 1 396 ? -4.773 7.312 -7.676 1 91.62 396 TYR B O 1
ATOM 8340 N N . PHE B 1 397 ? -2.947 6.133 -7.793 1 86.5 397 PHE B N 1
ATOM 8341 C CA . PHE B 1 397 ? -2.904 6.297 -9.242 1 86.5 397 PHE B CA 1
ATOM 8342 C C . PHE B 1 397 ? -2.959 4.945 -9.945 1 86.5 397 PHE B C 1
ATOM 8344 O O . PHE B 1 397 ? -2.504 4.812 -11.078 1 86.5 397 PHE B O 1
ATOM 8351 N N . GLN B 1 398 ? -3.547 3.922 -9.188 1 75.94 398 GLN B N 1
ATOM 8352 C CA . GLN B 1 398 ? -3.701 2.609 -9.805 1 75.94 398 GLN B CA 1
ATOM 8353 C C . GLN B 1 398 ? -4.578 2.688 -11.055 1 75.94 398 GLN B C 1
ATOM 8355 O O . GLN B 1 398 ? -5.57 3.42 -11.078 1 75.94 398 GLN B O 1
ATOM 8360 N N . ASN B 1 399 ? -4.262 2.02 -12.117 1 62.06 399 ASN B N 1
ATOM 8361 C CA . ASN B 1 399 ? -5.043 1.851 -13.336 1 62.06 399 ASN B CA 1
ATOM 8362 C C . ASN B 1 399 ? -5.008 3.107 -14.203 1 62.06 399 ASN B C 1
ATOM 8364 O O . ASN B 1 399 ? -5.844 3.277 -15.086 1 62.06 399 ASN B O 1
ATOM 8368 N N . ILE B 1 400 ? -4.316 4.133 -13.727 1 61.16 400 ILE B N 1
ATOM 8369 C CA . ILE B 1 400 ? -4.141 5.289 -14.594 1 61.16 400 ILE B CA 1
ATOM 8370 C C . ILE B 1 400 ? -2.883 5.113 -15.445 1 61.16 400 ILE B C 1
ATOM 8372 O O . ILE B 1 400 ? -1.879 4.578 -14.969 1 61.16 400 ILE B O 1
ATOM 8376 N N . GLN B 1 401 ? -3.145 5.176 -16.688 1 56.91 401 GLN B N 1
ATOM 8377 C CA . GLN B 1 401 ? -1.939 5.23 -17.516 1 56.91 401 GLN B CA 1
ATOM 8378 C C . GLN B 1 401 ? -1.013 6.355 -17.047 1 56.91 401 GLN B C 1
ATOM 8380 O O . GLN B 1 401 ? -1.381 7.531 -17.109 1 56.91 401 GLN B O 1
ATOM 8385 N N . LEU B 1 402 ? -0.138 6.035 -16.141 1 55.41 402 LEU B N 1
ATOM 8386 C CA . LEU B 1 402 ? 0.79 6.922 -15.445 1 55.41 402 LEU B CA 1
ATOM 8387 C C . LEU B 1 402 ? 1.298 8.016 -16.391 1 55.41 402 LEU B C 1
ATOM 8389 O O . LEU B 1 402 ? 1.639 9.109 -15.938 1 55.41 402 LEU B O 1
ATOM 8393 N N . GLU B 1 403 ? 1.348 7.688 -17.656 1 55.38 403 GLU B N 1
ATOM 8394 C CA . GLU B 1 403 ? 1.787 8.734 -18.578 1 55.38 403 GLU B CA 1
ATOM 8395 C C . GLU B 1 403 ? 0.859 9.945 -18.516 1 55.38 403 GLU B C 1
ATOM 8397 O O . GLU B 1 403 ? 1.269 11.062 -18.828 1 55.38 403 GLU B O 1
ATOM 8402 N N . ASN B 1 404 ? -0.284 9.672 -17.844 1 59 404 ASN B N 1
ATOM 8403 C CA . ASN B 1 404 ? -1.242 10.773 -17.906 1 59 404 ASN B CA 1
ATOM 8404 C C . ASN B 1 404 ? -1.535 11.328 -16.516 1 59 404 ASN B C 1
ATOM 8406 O O . ASN B 1 404 ? -2.645 11.797 -16.25 1 59 404 ASN B O 1
ATOM 8410 N N . LEU B 1 405 ? -0.604 11 -15.672 1 59.09 405 LEU B N 1
ATOM 8411 C CA . LEU B 1 405 ? -0.837 11.57 -14.352 1 59.09 405 LEU B CA 1
ATOM 8412 C C . LEU B 1 405 ? -1.162 13.055 -14.445 1 59.09 405 LEU B C 1
ATOM 8414 O O . LEU B 1 405 ? -1.977 13.57 -13.672 1 59.09 405 LEU B O 1
ATOM 8418 N N . LYS B 1 406 ? -0.532 13.578 -15.445 1 59.53 406 LYS B N 1
ATOM 8419 C CA . LYS B 1 406 ? -0.826 14.984 -15.672 1 59.53 406 LYS B CA 1
ATOM 8420 C C . LYS B 1 406 ? -2.303 15.195 -15.992 1 59.53 406 LYS B C 1
ATOM 8422 O O . LYS B 1 406 ? -2.887 16.219 -15.609 1 59.53 406 LYS B O 1
ATOM 8427 N N . SER B 1 407 ? -2.758 14.102 -16.516 1 60.5 407 SER B N 1
ATOM 8428 C CA . SER B 1 407 ? -4.156 14.266 -16.906 1 60.5 407 SER B CA 1
ATOM 8429 C C . SER B 1 407 ? -5.098 13.875 -15.781 1 60.5 407 SER B C 1
ATOM 8431 O O . SER B 1 407 ? -6.289 14.18 -15.82 1 60.5 407 SER B O 1
ATOM 8433 N N . SER B 1 408 ? -4.383 13.359 -14.828 1 72 408 SER B N 1
ATOM 8434 C CA . SER B 1 408 ? -5.238 12.953 -13.719 1 72 408 SER B CA 1
ATOM 8435 C C . SER B 1 408 ? -5.156 13.945 -12.562 1 72 408 SER B C 1
ATOM 8437 O O . SER B 1 408 ? -4.805 13.57 -11.438 1 72 408 SER B O 1
ATOM 8439 N N . PHE B 1 409 ? -5.52 15.188 -12.758 1 74 409 PHE B N 1
ATOM 8440 C CA . PHE B 1 409 ? -5.367 16.297 -11.828 1 74 409 PHE B CA 1
ATOM 8441 C C . PHE B 1 409 ? -6.238 16.094 -10.594 1 74 409 PHE B C 1
ATOM 8443 O O . PHE B 1 409 ? -5.84 16.438 -9.477 1 74 409 PHE B O 1
ATOM 8450 N N . THR B 1 410 ? -7.277 15.398 -10.766 1 79.12 410 THR B N 1
ATOM 8451 C CA . THR B 1 410 ? -8.18 15.18 -9.641 1 79.12 410 THR B CA 1
ATOM 8452 C C . THR B 1 410 ? -7.547 14.25 -8.609 1 79.12 410 THR B C 1
ATOM 8454 O O . THR B 1 410 ? -7.672 14.469 -7.402 1 79.12 410 THR B O 1
ATOM 8457 N N . ARG B 1 411 ? -6.832 13.289 -9.102 1 85.31 411 ARG B N 1
ATOM 8458 C CA . ARG B 1 411 ? -6.191 12.344 -8.188 1 85.31 411 ARG B CA 1
ATOM 8459 C C . ARG B 1 411 ? -5.004 12.984 -7.484 1 85.31 411 ARG B C 1
ATOM 8461 O O . ARG B 1 411 ? -4.719 12.672 -6.324 1 85.31 411 ARG B O 1
ATOM 8468 N N . LEU B 1 412 ? -4.324 13.82 -8.289 1 86.44 412 LEU B N 1
ATOM 8469 C CA . LEU B 1 412 ? -3.213 14.531 -7.672 1 86.44 412 LEU B CA 1
ATOM 8470 C C . LEU B 1 412 ? -3.713 15.469 -6.574 1 86.44 412 LEU B C 1
ATOM 8472 O O . LEU B 1 412 ? -3.104 15.562 -5.508 1 86.44 412 LEU B O 1
ATOM 8476 N N . ILE B 1 413 ? -4.812 16.141 -6.766 1 86.5 413 ILE B N 1
ATOM 8477 C CA . ILE B 1 413 ? -5.418 17.031 -5.781 1 86.5 413 ILE B CA 1
ATOM 8478 C C . ILE B 1 413 ? -5.863 16.219 -4.562 1 86.5 413 ILE B C 1
ATOM 8480 O O . ILE B 1 413 ? -5.664 16.641 -3.422 1 86.5 413 ILE B O 1
ATOM 8484 N N . ASP B 1 414 ? -6.402 15.07 -4.84 1 90.19 414 ASP B N 1
ATOM 8485 C CA . ASP B 1 414 ? -6.82 14.211 -3.736 1 90.19 414 ASP B CA 1
ATOM 8486 C C . ASP B 1 414 ? -5.625 13.781 -2.889 1 90.19 414 ASP B C 1
ATOM 8488 O O . ASP B 1 414 ? -5.691 13.797 -1.658 1 90.19 414 ASP B O 1
ATOM 8492 N N . MET B 1 415 ? -4.578 13.43 -3.633 1 93.06 415 MET B N 1
ATOM 8493 C CA . MET B 1 415 ? -3.375 12.992 -2.932 1 93.06 415 MET B CA 1
ATOM 8494 C C . MET B 1 415 ? -2.797 14.117 -2.082 1 93.06 415 MET B C 1
ATOM 8496 O O . MET B 1 415 ? -2.496 13.922 -0.903 1 93.06 415 MET B O 1
ATOM 8500 N N . LEU B 1 416 ? -2.713 15.281 -2.645 1 92.38 416 LEU B N 1
ATOM 8501 C CA . LEU B 1 416 ? -2.15 16.422 -1.934 1 92.38 416 LEU B CA 1
ATOM 8502 C C . LEU B 1 416 ? -3.07 16.859 -0.799 1 92.38 416 LEU B C 1
ATOM 8504 O O . LEU B 1 416 ? -2.598 17.281 0.259 1 92.38 416 LEU B O 1
ATOM 8508 N N . SER B 1 417 ? -4.387 16.812 -0.983 1 93.06 417 SER B N 1
ATOM 8509 C CA . SER B 1 417 ? -5.34 17.141 0.072 1 93.06 417 SER B CA 1
ATOM 8510 C C . SER B 1 417 ? -5.18 16.219 1.271 1 93.06 417 SER B C 1
ATOM 8512 O O . SER B 1 417 ? -5.227 16.656 2.418 1 93.06 417 SER B O 1
ATOM 8514 N N . ASP B 1 418 ? -4.984 14.969 0.92 1 96.81 418 ASP B N 1
ATOM 8515 C CA . ASP B 1 418 ? -4.805 14 1.996 1 96.81 418 ASP B CA 1
ATOM 8516 C C . ASP B 1 418 ? -3.475 14.219 2.713 1 96.81 418 ASP B C 1
ATOM 8518 O O . ASP B 1 418 ? -3.412 14.164 3.943 1 96.81 418 ASP B O 1
ATOM 8522 N N . PHE B 1 419 ? -2.447 14.523 1.967 1 96.62 419 PHE B N 1
ATOM 8523 C CA . PHE B 1 419 ? -1.098 14.641 2.506 1 96.62 419 PHE B CA 1
ATOM 8524 C C . PHE B 1 419 ? -0.964 15.891 3.365 1 96.62 419 PHE B C 1
ATOM 8526 O O . PHE B 1 419 ? -0.426 15.836 4.473 1 96.62 419 PHE B O 1
ATOM 8533 N N . PHE B 1 420 ? -1.516 16.938 2.918 1 95.06 420 PHE B N 1
ATOM 8534 C CA . PHE B 1 420 ? -1.272 18.219 3.559 1 95.06 420 PHE B CA 1
ATOM 8535 C C . PHE B 1 420 ? -2.314 18.5 4.637 1 95.06 420 PHE B C 1
ATOM 8537 O O . PHE B 1 420 ? -2.045 19.219 5.598 1 95.06 420 PHE B O 1
ATOM 8544 N N . TYR B 1 421 ? -3.551 17.891 4.504 1 96 421 TYR B N 1
ATOM 8545 C CA . TYR B 1 421 ? -4.629 18.422 5.328 1 96 421 TYR B CA 1
ATOM 8546 C C . TYR B 1 421 ? -5.438 17.312 5.973 1 96 421 TYR B C 1
ATOM 8548 O O . TYR B 1 421 ? -5.551 17.234 7.199 1 96 421 TYR B O 1
ATOM 8556 N N . ASN B 1 422 ? -5.887 16.359 5.215 1 97.19 422 ASN B N 1
ATOM 8557 C CA . ASN B 1 422 ? -6.805 15.359 5.738 1 97.19 422 ASN B CA 1
ATOM 8558 C C . ASN B 1 422 ? -6.117 14.438 6.742 1 97.19 422 ASN B C 1
ATOM 8560 O O . ASN B 1 422 ? -6.633 14.211 7.836 1 97.19 422 ASN B O 1
ATOM 8564 N N . ALA B 1 423 ? -4.977 13.883 6.309 1 98.25 423 ALA B N 1
ATOM 8565 C CA . ALA B 1 423 ? -4.277 12.953 7.195 1 98.25 423 ALA B CA 1
ATOM 8566 C C . ALA B 1 423 ? -3.83 13.656 8.477 1 98.25 423 ALA B C 1
ATOM 8568 O O . ALA B 1 423 ? -4.031 13.133 9.578 1 98.25 423 ALA B O 1
ATOM 8569 N N . PRO B 1 424 ? -3.283 14.859 8.359 1 98.19 424 PRO B N 1
ATOM 8570 C CA . PRO B 1 424 ? -2.932 15.578 9.586 1 98.19 424 PRO B CA 1
ATOM 8571 C C . PRO B 1 424 ? -4.148 15.898 10.453 1 98.19 424 PRO B C 1
ATOM 8573 O O . PRO B 1 424 ? -4.062 15.844 11.688 1 98.19 424 PRO B O 1
ATOM 8576 N N . ASN B 1 425 ? -5.238 16.266 9.836 1 97.88 425 ASN B N 1
ATOM 8577 C CA . ASN B 1 425 ? -6.465 16.516 10.586 1 97.88 425 ASN B CA 1
ATOM 8578 C C . ASN B 1 425 ? -6.957 15.266 11.297 1 97.88 425 ASN B C 1
ATOM 8580 O O . ASN B 1 425 ? -7.379 15.328 12.453 1 97.88 425 ASN B O 1
ATOM 8584 N N . ASP B 1 426 ? -6.887 14.164 10.586 1 97.75 426 ASP B N 1
ATOM 8585 C CA . ASP B 1 426 ? -7.262 12.875 11.172 1 97.75 426 ASP B CA 1
ATOM 8586 C C . ASP B 1 426 ? -6.395 12.555 12.383 1 97.75 426 ASP B C 1
ATOM 8588 O O . ASP B 1 426 ? -6.895 12.07 13.406 1 97.75 426 ASP B O 1
ATOM 8592 N N . LEU B 1 427 ? -5.141 12.812 12.273 1 97.62 427 LEU B N 1
ATOM 8593 C CA . LEU B 1 427 ? -4.219 12.586 13.383 1 97.62 427 LEU B CA 1
ATOM 8594 C C . LEU B 1 427 ? -4.551 13.484 14.562 1 97.62 427 LEU B C 1
ATOM 8596 O O . LEU B 1 427 ? -4.539 13.039 15.711 1 97.62 427 LEU B O 1
ATOM 8600 N N . ALA B 1 428 ? -4.879 14.727 14.297 1 98.19 428 ALA B N 1
ATOM 8601 C CA . ALA B 1 428 ? -5.188 15.695 15.344 1 98.19 428 ALA B CA 1
ATOM 8602 C C . ALA B 1 428 ? -6.414 15.266 16.141 1 98.19 428 ALA B C 1
ATOM 8604 O O . ALA B 1 428 ? -6.383 15.25 17.375 1 98.19 428 ALA B O 1
ATOM 8605 N N . VAL B 1 429 ? -7.461 14.938 15.477 1 98.19 429 VAL B N 1
ATOM 8606 C CA . VAL B 1 429 ? -8.703 14.609 16.172 1 98.19 429 VAL B CA 1
ATOM 8607 C C . VAL B 1 429 ? -8.555 13.266 16.891 1 98.19 429 VAL B C 1
ATOM 8609 O O . VAL B 1 429 ? -9.102 13.078 17.984 1 98.19 429 VAL B O 1
ATOM 8612 N N . ASN B 1 430 ? -7.809 12.32 16.297 1 96.81 430 ASN B N 1
ATOM 8613 C CA . ASN B 1 430 ? -7.594 11.031 16.953 1 96.81 430 ASN B CA 1
ATOM 8614 C C . ASN B 1 430 ? -6.785 11.18 18.234 1 96.81 430 ASN B C 1
ATOM 8616 O O . ASN B 1 430 ? -7.133 10.594 19.266 1 96.81 430 ASN B O 1
ATOM 8620 N N . LEU B 1 431 ? -5.727 11.93 18.172 1 97.44 431 LEU B N 1
ATOM 8621 C CA . LEU B 1 431 ? -4.879 12.109 19.344 1 97.44 431 LEU B CA 1
ATOM 8622 C C . LEU B 1 431 ? -5.613 12.875 20.422 1 97.44 431 LEU B C 1
ATOM 8624 O O . LEU B 1 431 ? -5.547 12.516 21.609 1 97.44 431 LEU B O 1
ATOM 8628 N N . HIS B 1 432 ? -6.301 13.938 20 1 98.25 432 HIS B N 1
ATOM 8629 C CA . HIS B 1 432 ? -6.988 14.773 20.969 1 98.25 432 HIS B CA 1
ATOM 8630 C C . HIS B 1 432 ? -8.125 14.016 21.641 1 98.25 432 HIS B C 1
ATOM 8632 O O . HIS B 1 432 ? -8.289 14.086 22.859 1 98.25 432 HIS B O 1
ATOM 8638 N N . SER B 1 433 ? -8.906 13.344 20.891 1 97.25 433 SER B N 1
ATOM 8639 C CA . SER B 1 433 ? -9.961 12.492 21.438 1 97.25 433 SER B CA 1
ATOM 8640 C C . SER B 1 433 ? -9.375 11.352 22.266 1 97.25 433 SER B C 1
ATOM 8642 O O . SER B 1 433 ? -9.938 10.969 23.281 1 97.25 433 SER B O 1
ATOM 8644 N N . GLY B 1 434 ? -8.289 10.859 21.828 1 94.81 434 GLY B N 1
ATOM 8645 C CA . GLY B 1 434 ? -7.648 9.727 22.469 1 94.81 434 GLY B CA 1
ATOM 8646 C C . GLY B 1 434 ? -7.207 10.023 23.891 1 94.81 434 GLY B C 1
ATOM 8647 O O . GLY B 1 434 ? -7.141 9.117 24.719 1 94.81 434 GLY B O 1
ATOM 8648 N N . VAL B 1 435 ? -6.898 11.227 24.172 1 95 435 VAL B N 1
ATOM 8649 C CA . VAL B 1 435 ? -6.461 11.57 25.516 1 95 435 VAL B CA 1
ATOM 8650 C C . VAL B 1 435 ? -7.668 11.961 26.375 1 95 435 VAL B C 1
ATOM 8652 O O . VAL B 1 435 ? -7.512 12.461 27.484 1 95 435 VAL B O 1
ATOM 8655 N N . GLY B 1 436 ? -8.867 11.836 25.828 1 94.5 436 GLY B N 1
ATOM 8656 C CA . GLY B 1 436 ? -10.078 11.961 26.609 1 94.5 436 GLY B CA 1
ATOM 8657 C C . GLY B 1 436 ? -10.758 13.312 26.453 1 94.5 436 GLY B C 1
ATOM 8658 O O . GLY B 1 436 ? -11.742 13.602 27.141 1 94.5 436 GLY B O 1
ATOM 8659 N N . ASN B 1 437 ? -10.281 14.234 25.578 1 96.5 437 ASN B N 1
ATOM 8660 C CA . ASN B 1 437 ? -10.867 15.555 25.391 1 96.5 437 ASN B CA 1
ATOM 8661 C C . ASN B 1 437 ? -12.039 15.508 24.406 1 96.5 437 ASN B C 1
ATOM 8663 O O . ASN B 1 437 ? -12.008 14.781 23.422 1 96.5 437 ASN B O 1
ATOM 8667 N N . PRO B 1 438 ? -13.133 16.266 24.688 1 96.56 438 PRO B N 1
ATOM 8668 C CA . PRO B 1 438 ? -14.211 16.359 23.688 1 96.56 438 PRO B CA 1
ATOM 8669 C C . PRO B 1 438 ? -13.727 16.906 22.344 1 96.56 438 PRO B C 1
ATOM 8671 O O . PRO B 1 438 ? -13.055 17.938 22.297 1 96.56 438 PRO B O 1
ATOM 8674 N N . THR B 1 439 ? -14.047 16.188 21.312 1 97.62 439 THR B N 1
ATOM 8675 C CA . THR B 1 439 ? -13.539 16.5 19.984 1 97.62 439 THR B CA 1
ATOM 8676 C C . THR B 1 439 ? -14.633 16.312 18.938 1 97.62 439 THR B C 1
ATOM 8678 O O . THR B 1 439 ? -15.391 15.352 18.969 1 97.62 439 THR B O 1
ATOM 8681 N N . TRP B 1 440 ? -14.758 17.281 18.078 1 96.31 440 TRP B N 1
ATOM 8682 C CA . TRP B 1 440 ? -15.688 17.188 16.953 1 96.31 440 TRP B CA 1
ATOM 8683 C C . TRP B 1 440 ? -14.961 17.438 15.625 1 96.31 440 TRP B C 1
ATOM 8685 O O . TRP B 1 440 ? -13.961 18.156 15.586 1 96.31 440 TRP B O 1
ATOM 8695 N N . MET B 1 441 ? -15.484 16.828 14.562 1 95.5 441 MET B N 1
ATOM 8696 C CA . MET B 1 441 ? -14.93 17 13.227 1 95.5 441 MET B CA 1
ATOM 8697 C C . MET B 1 441 ? -16.031 17.328 12.219 1 95.5 441 MET B C 1
ATOM 8699 O O . MET B 1 441 ? -17.141 16.812 12.32 1 95.5 441 MET B O 1
ATOM 8703 N N . CYS B 1 442 ? -15.727 18.219 11.297 1 91.69 442 CYS B N 1
ATOM 8704 C CA . CYS B 1 442 ? -16.672 18.516 10.219 1 91.69 442 CYS B CA 1
ATOM 8705 C C . CYS B 1 442 ? -15.945 18.625 8.875 1 91.69 442 CYS B C 1
ATOM 8707 O O . CYS B 1 442 ? -14.75 18.906 8.836 1 91.69 442 CYS B O 1
ATOM 8709 N N . VAL B 1 443 ? -16.641 18.297 7.816 1 91.56 443 VAL B N 1
ATOM 8710 C CA . VAL B 1 443 ? -16.125 18.359 6.453 1 91.56 443 VAL B CA 1
ATOM 8711 C C . VAL B 1 443 ? -17.078 19.203 5.594 1 91.56 443 VAL B C 1
ATOM 8713 O O . VAL B 1 443 ? -18.297 19.047 5.664 1 91.56 443 VAL B O 1
ATOM 8716 N N . PHE B 1 444 ? -16.391 20.078 4.785 1 85.19 444 PHE B N 1
ATOM 8717 C CA . PHE B 1 444 ? -17.172 20.953 3.924 1 85.19 444 PHE B CA 1
ATOM 8718 C C . PHE B 1 444 ? -17 20.562 2.459 1 85.19 444 PHE B C 1
ATOM 8720 O O . PHE B 1 444 ? -15.875 20.422 1.978 1 85.19 444 PHE B O 1
ATOM 8727 N N . ASP B 1 445 ? -18.016 20.172 1.624 1 73.88 445 ASP B N 1
ATOM 8728 C CA . ASP B 1 445 ? -17.906 19.891 0.195 1 73.88 445 ASP B CA 1
ATOM 8729 C C . ASP B 1 445 ? -18.156 21.156 -0.628 1 73.88 445 ASP B C 1
ATOM 8731 O O . ASP B 1 445 ? -17.641 21.281 -1.74 1 73.88 445 ASP B O 1
ATOM 8735 N N . SER B 1 446 ? -19.391 21.766 -0.734 1 55.62 446 SER B N 1
ATOM 8736 C CA . SER B 1 446 ? -19.766 22.844 -1.646 1 55.62 446 SER B CA 1
ATOM 8737 C C . SER B 1 446 ? -20.125 24.109 -0.884 1 55.62 446 SER B C 1
ATOM 8739 O O . SER B 1 446 ? -21.062 24.109 -0.081 1 55.62 446 SER B O 1
ATOM 8741 N N . ILE B 1 447 ? -19.203 24.75 -0.464 1 53.47 447 ILE B N 1
ATOM 8742 C CA . ILE B 1 447 ? -20.047 25.844 -0.011 1 53.47 447 ILE B CA 1
ATOM 8743 C C . ILE B 1 447 ? -20.203 26.875 -1.13 1 53.47 447 ILE B C 1
ATOM 8745 O O . ILE B 1 447 ? -21.25 26.938 -1.783 1 53.47 447 ILE B O 1
ATOM 8749 N N . SER B 1 448 ? -19.5 28.047 -1.295 1 50.47 448 SER B N 1
ATOM 8750 C CA . SER B 1 448 ? -20.031 29.219 -1.994 1 50.47 448 SER B CA 1
ATOM 8751 C C . SER B 1 448 ? -19.656 29.188 -3.473 1 50.47 448 SER B C 1
ATOM 8753 O O . SER B 1 448 ? -18.625 28.625 -3.85 1 50.47 448 SER B O 1
ATOM 8755 N N . ARG B 1 449 ? -20.5 29.312 -4.375 1 51.38 449 ARG B N 1
ATOM 8756 C CA . ARG B 1 449 ? -20.328 29.578 -5.805 1 51.38 449 ARG B CA 1
ATOM 8757 C C . ARG B 1 449 ? -19.016 30.312 -6.074 1 51.38 449 ARG B C 1
ATOM 8759 O O . ARG B 1 449 ? -18.562 30.375 -7.215 1 51.38 449 ARG B O 1
ATOM 8766 N N . HIS B 1 450 ? -18.578 30.938 -5.145 1 46.22 450 HIS B N 1
ATOM 8767 C CA . HIS B 1 450 ? -17.453 31.844 -5.34 1 46.22 450 HIS B CA 1
ATOM 8768 C C . HIS B 1 450 ? -16.125 31.078 -5.32 1 46.22 450 HIS B C 1
ATOM 8770 O O . HIS B 1 450 ? -15.086 31.625 -5.688 1 46.22 450 HIS B O 1
ATOM 8776 N N . SER B 1 451 ? -16.016 29.938 -4.766 1 48.44 451 SER B N 1
ATOM 8777 C CA . SER B 1 451 ? -14.781 29.188 -4.715 1 48.44 451 SER B CA 1
ATOM 8778 C C . SER B 1 451 ? -14.312 28.797 -6.113 1 48.44 451 SER B C 1
ATOM 8780 O O . SER B 1 451 ? -13.148 28.438 -6.309 1 48.44 451 SER B O 1
ATOM 8782 N N . LYS B 1 452 ? -15.195 28.688 -7.047 1 44.84 452 LYS B N 1
ATOM 8783 C CA . LYS B 1 452 ? -14.922 28.344 -8.438 1 44.84 452 LYS B CA 1
ATOM 8784 C C . LYS B 1 452 ? -13.969 29.344 -9.086 1 44.84 452 LYS B C 1
ATOM 8786 O O . LYS B 1 452 ? -13.18 28.984 -9.961 1 44.84 452 LYS B O 1
ATOM 8791 N N . HIS B 1 453 ? -14.102 30.625 -8.711 1 40.38 453 HIS B N 1
ATOM 8792 C CA . HIS B 1 453 ? -13.453 31.703 -9.461 1 40.38 453 HIS B CA 1
ATOM 8793 C C . HIS B 1 453 ? -11.938 31.609 -9.344 1 40.38 453 HIS B C 1
ATOM 8795 O O . HIS B 1 453 ? -11.219 32.094 -10.219 1 40.38 453 HIS B O 1
ATOM 8801 N N . TYR B 1 454 ? -11.445 31.172 -8.328 1 41.44 454 TYR B N 1
ATOM 8802 C CA . TYR B 1 454 ? -10.008 31.344 -8.133 1 41.44 454 TYR B CA 1
ATOM 8803 C C . TYR B 1 454 ? -9.219 30.656 -9.234 1 41.44 454 TYR B C 1
ATOM 8805 O O . TYR B 1 454 ? -8.195 31.172 -9.688 1 41.44 454 TYR B O 1
ATOM 8813 N N . LEU B 1 455 ? -9.586 29.422 -9.539 1 43.25 455 LEU B N 1
ATOM 8814 C CA . LEU B 1 455 ? -8.766 28.703 -10.516 1 43.25 455 LEU B CA 1
ATOM 8815 C C . LEU B 1 455 ? -9.016 29.234 -11.922 1 43.25 455 LEU B C 1
ATOM 8817 O O . LEU B 1 455 ? -8.25 28.922 -12.844 1 43.25 455 LEU B O 1
ATOM 8821 N N . SER B 1 456 ? -10.047 29.953 -12.172 1 39.84 456 SER B N 1
ATOM 8822 C CA . SER B 1 456 ? -10.438 30.391 -13.5 1 39.84 456 SER B CA 1
ATOM 8823 C C . SER B 1 456 ? -9.5 31.469 -14.023 1 39.84 456 SER B C 1
ATOM 8825 O O . SER B 1 456 ? -9.43 31.719 -15.234 1 39.84 456 SER B O 1
ATOM 8827 N N . ARG B 1 457 ? -9.094 32.469 -13.18 1 38.59 457 ARG B N 1
ATOM 8828 C CA . ARG B 1 457 ? -8.617 33.656 -13.859 1 38.59 457 ARG B CA 1
ATOM 8829 C C . ARG B 1 457 ? -7.617 33.312 -14.961 1 38.59 457 ARG B C 1
ATOM 8831 O O . ARG B 1 457 ? -7.629 33.906 -16.031 1 38.59 457 ARG B O 1
ATOM 8838 N N . ASP B 1 458 ? -6.379 32.906 -14.578 1 37.47 458 ASP B N 1
ATOM 8839 C CA . ASP B 1 458 ? -5.434 32.969 -15.688 1 37.47 458 ASP B CA 1
ATOM 8840 C C . ASP B 1 458 ? -5.715 31.891 -16.719 1 37.47 458 ASP B C 1
ATOM 8842 O O . ASP B 1 458 ? -5.023 31.797 -17.75 1 37.47 458 ASP B O 1
ATOM 8846 N N . ALA B 1 459 ? -5.934 30.562 -16.312 1 36.66 459 ALA B N 1
ATOM 8847 C CA . ALA B 1 459 ? -5.859 29.594 -17.406 1 36.66 459 ALA B CA 1
ATOM 8848 C C . ALA B 1 459 ? -7.121 29.641 -18.266 1 36.66 459 ALA B C 1
ATOM 8850 O O . ALA B 1 459 ? -8.227 29.797 -17.75 1 36.66 459 ALA B O 1
ATOM 8851 N N . GLY B 1 460 ? -7.254 30.406 -19.266 1 36.81 460 GLY B N 1
ATOM 8852 C CA . GLY B 1 460 ? -8.25 30.344 -20.328 1 36.81 460 GLY B CA 1
ATOM 8853 C C . GLY B 1 460 ? -9.242 29.219 -20.156 1 36.81 460 GLY B C 1
ATOM 8854 O O . GLY B 1 460 ? -10.211 29.109 -20.906 1 36.81 460 GLY B O 1
ATOM 8855 N N . GLU B 1 461 ? -8.75 27.922 -20.219 1 37.47 461 GLU B N 1
ATOM 8856 C CA . GLU B 1 461 ? -9.602 26.75 -20.359 1 37.47 461 GLU B CA 1
ATOM 8857 C C . GLU B 1 461 ? -10.578 26.625 -19.203 1 37.47 461 GLU B C 1
ATOM 8859 O O . GLU B 1 461 ? -10.344 27.188 -18.125 1 37.47 461 GLU B O 1
ATOM 8864 N N . SER B 1 462 ? -11.898 25.984 -19.469 1 38.28 462 SER B N 1
ATOM 8865 C CA . SER B 1 462 ? -13.031 25.594 -18.641 1 38.28 462 SER B CA 1
ATOM 8866 C C . SER B 1 462 ? -12.57 25.172 -17.25 1 38.28 462 SER B C 1
ATOM 8868 O O . SER B 1 462 ? -11.711 24.297 -17.109 1 38.28 462 SER B O 1
ATOM 8870 N N . ILE B 1 463 ? -12.438 26.047 -16.391 1 40.94 463 ILE B N 1
ATOM 8871 C CA . ILE B 1 463 ? -12.156 25.906 -14.969 1 40.94 463 ILE B CA 1
ATOM 8872 C C . ILE B 1 463 ? -12.789 24.625 -14.438 1 40.94 463 ILE B C 1
ATOM 8874 O O . ILE B 1 463 ? -14.008 24.531 -14.336 1 40.94 463 ILE B O 1
ATOM 8878 N N . ARG B 1 464 ? -12.328 23.594 -14.766 1 46.53 464 ARG B N 1
ATOM 8879 C CA . ARG B 1 464 ? -12.773 22.328 -14.172 1 46.53 464 ARG B CA 1
ATOM 8880 C C . ARG B 1 464 ? -12.922 22.469 -12.656 1 46.53 464 ARG B C 1
ATOM 8882 O O . ARG B 1 464 ? -12.125 23.156 -12.008 1 46.53 464 ARG B O 1
ATOM 8889 N N . ASN B 1 465 ? -14.141 22.656 -12.195 1 47.97 465 ASN B N 1
ATOM 8890 C CA . ASN B 1 465 ? -14.562 22.641 -10.797 1 47.97 465 ASN B CA 1
ATOM 8891 C C . ASN B 1 465 ? -13.672 21.734 -9.961 1 47.97 465 ASN B C 1
ATOM 8893 O O . ASN B 1 465 ? -13.844 20.5 -9.977 1 47.97 465 ASN B O 1
ATOM 8897 N N . TYR B 1 466 ? -12.445 22.312 -9.641 1 53.5 466 TYR B N 1
ATOM 8898 C CA . TYR B 1 466 ? -11.547 21.438 -8.906 1 53.5 466 TYR B CA 1
ATOM 8899 C C . TYR B 1 466 ? -11.953 21.344 -7.441 1 53.5 466 TYR B C 1
ATOM 8901 O O . TYR B 1 466 ? -11.141 20.984 -6.586 1 53.5 466 TYR B O 1
ATOM 8909 N N . GLY B 1 467 ? -13.227 21.656 -7.172 1 53.62 467 GLY B N 1
ATOM 8910 C CA . GLY B 1 467 ? -13.758 21.391 -5.844 1 53.62 467 GLY B CA 1
ATOM 8911 C C . GLY B 1 467 ? -13.57 22.562 -4.891 1 53.62 467 GLY B C 1
ATOM 8912 O O . GLY B 1 467 ? -13.07 23.609 -5.285 1 53.62 467 GLY B O 1
ATOM 8913 N N . PHE B 1 468 ? -14.117 22.531 -3.695 1 53.78 468 PHE B N 1
ATOM 8914 C CA . PHE B 1 468 ? -14.188 23.531 -2.637 1 53.78 468 PHE B CA 1
ATOM 8915 C C . PHE B 1 468 ? -12.805 23.781 -2.041 1 53.78 468 PHE B C 1
ATOM 8917 O O . PHE B 1 468 ? -12.211 22.891 -1.439 1 53.78 468 PHE B O 1
ATOM 8924 N N . PRO B 1 469 ? -12.305 25.062 -2.215 1 59.84 469 PRO B N 1
ATOM 8925 C CA . PRO B 1 469 ? -10.898 25.281 -1.891 1 59.84 469 PRO B CA 1
ATOM 8926 C C . PRO B 1 469 ? -10.664 25.531 -0.4 1 59.84 469 PRO B C 1
ATOM 8928 O O . PRO B 1 469 ? -11.625 25.703 0.357 1 59.84 469 PRO B O 1
ATOM 8931 N N . HIS B 1 470 ? -9.57 25.578 0.122 1 60.53 470 HIS B N 1
ATOM 8932 C CA . HIS B 1 470 ? -8.859 25.719 1.39 1 60.53 470 HIS B CA 1
ATOM 8933 C C . HIS B 1 470 ? -9.414 26.891 2.203 1 60.53 470 HIS B C 1
ATOM 8935 O O . HIS B 1 470 ? -9.586 26.781 3.42 1 60.53 470 HIS B O 1
ATOM 8941 N N . TYR B 1 471 ? -10.125 27.922 1.644 1 61.19 471 TYR B N 1
ATOM 8942 C CA . TYR B 1 471 ? -10.391 29.156 2.355 1 61.19 471 TYR B CA 1
ATOM 8943 C C . TYR B 1 471 ? -11.867 29.266 2.729 1 61.19 471 TYR B C 1
ATOM 8945 O O . TYR B 1 471 ? -12.25 30.125 3.529 1 61.19 471 TYR B O 1
ATOM 8953 N N . ASP B 1 472 ? -12.641 28.344 2.338 1 59.06 472 ASP B N 1
ATOM 8954 C CA . ASP B 1 472 ? -14.086 28.5 2.465 1 59.06 472 ASP B CA 1
ATOM 8955 C C . ASP B 1 472 ? -14.539 28.281 3.908 1 59.06 472 ASP B C 1
ATOM 8957 O O . ASP B 1 472 ? -15.578 28.812 4.324 1 59.06 472 ASP B O 1
ATOM 8961 N N . ILE B 1 473 ? -13.75 27.719 4.629 1 55.34 473 ILE B N 1
ATOM 8962 C CA . ILE B 1 473 ? -14.141 27.375 5.996 1 55.34 473 ILE B CA 1
ATOM 8963 C C . ILE B 1 473 ? -13.766 28.531 6.93 1 55.34 473 ILE B C 1
ATOM 8965 O O . ILE B 1 473 ? -14.273 28.609 8.055 1 55.34 473 ILE B O 1
ATOM 8969 N N . ALA B 1 474 ? -12.93 29.453 6.453 1 55.22 474 ALA B N 1
ATOM 8970 C CA . ALA B 1 474 ? -12.367 30.469 7.34 1 55.22 474 ALA B CA 1
ATOM 8971 C C . ALA B 1 474 ? -13.297 31.672 7.453 1 55.22 474 ALA B C 1
ATOM 8973 O O . ALA B 1 474 ? -13.023 32.625 8.211 1 55.22 474 ALA B O 1
ATOM 8974 N N . LEU B 1 475 ? -14.586 31.641 7.176 1 55.28 475 LEU B N 1
ATOM 8975 C CA . LEU B 1 475 ? -15.531 32.75 7.273 1 55.28 475 LEU B CA 1
ATOM 8976 C C . LEU B 1 475 ? -14.859 34.062 6.906 1 55.28 475 LEU B C 1
ATOM 8978 O O . LEU B 1 475 ? -14.969 35.031 7.641 1 55.28 475 LEU B O 1
ATOM 8982 N N . ARG B 1 476 ? -14.047 34.031 5.824 1 56.22 476 ARG B N 1
ATOM 8983 C CA . ARG B 1 476 ? -13.281 35.188 5.426 1 56.22 476 ARG B CA 1
ATOM 8984 C C . ARG B 1 476 ? -14.211 36.344 5.043 1 56.22 476 ARG B C 1
ATOM 8986 O O . ARG B 1 476 ? -15.297 36.125 4.496 1 56.22 476 ARG B O 1
ATOM 8993 N N . SER B 1 477 ? -13.922 37.531 5.73 1 49.53 477 SER B N 1
ATOM 8994 C CA . SER B 1 477 ? -14.742 38.719 5.555 1 49.53 477 SER B CA 1
ATOM 8995 C C . SER B 1 477 ? -14.594 39.281 4.148 1 49.53 477 SER B C 1
ATOM 8997 O O . SER B 1 477 ? -13.539 39.156 3.523 1 49.53 477 SER B O 1
ATOM 8999 N N . ASN B 1 478 ? -15.727 39.562 3.494 1 47.28 478 ASN B N 1
ATOM 9000 C CA . ASN B 1 478 ? -15.812 40.219 2.184 1 47.28 478 ASN B CA 1
ATOM 9001 C C . ASN B 1 478 ? -14.922 41.438 2.098 1 47.28 478 ASN B C 1
ATOM 9003 O O . ASN B 1 478 ? -14.727 42 1.017 1 47.28 478 ASN B O 1
ATOM 9007 N N . ASN B 1 479 ? -14.633 42.062 3.172 1 43.59 479 ASN B N 1
ATOM 9008 C CA . ASN B 1 479 ? -13.883 43.312 3.078 1 43.59 479 ASN B CA 1
ATOM 9009 C C . ASN B 1 479 ? -12.406 43.062 2.801 1 43.59 479 ASN B C 1
ATOM 9011 O O . ASN B 1 479 ? -11.57 43.969 2.955 1 43.59 479 ASN B O 1
ATOM 9015 N N . SER B 1 480 ? -12.141 41.844 2.637 1 45.94 480 SER B N 1
ATOM 9016 C CA . SER B 1 480 ? -10.734 41.562 2.371 1 45.94 480 SER B CA 1
ATOM 9017 C C . SER B 1 480 ? -10.32 42.062 1.002 1 45.94 480 SER B C 1
ATOM 9019 O O . SER B 1 480 ? -11.133 42.125 0.079 1 45.94 480 SER B O 1
ATOM 9021 N N . HIS B 1 481 ? -9.453 43 1.012 1 41.75 481 HIS B N 1
ATOM 9022 C CA . HIS B 1 481 ? -8.883 43.406 -0.272 1 41.75 481 HIS B CA 1
ATOM 9023 C C . HIS B 1 481 ? -8.602 42.188 -1.143 1 41.75 481 HIS B C 1
ATOM 9025 O O . HIS B 1 481 ? -8.023 42.281 -2.225 1 41.75 481 HIS B O 1
ATOM 9031 N N . ASP B 1 482 ? -9.008 41.156 -0.508 1 44.09 482 ASP B N 1
ATOM 9032 C CA . ASP B 1 482 ? -8.797 39.969 -1.312 1 44.09 482 ASP B CA 1
ATOM 9033 C C . ASP B 1 482 ? -9.891 39.812 -2.367 1 44.09 482 ASP B C 1
ATOM 9035 O O . ASP B 1 482 ? -11.07 39.688 -2.031 1 44.09 482 ASP B O 1
ATOM 9039 N N . SER B 1 483 ? -9.562 40.188 -3.479 1 42.09 483 SER B N 1
ATOM 9040 C CA . SER B 1 483 ? -10.43 40.156 -4.656 1 42.09 483 SER B CA 1
ATOM 9041 C C . SER B 1 483 ? -11.18 38.812 -4.746 1 42.09 483 SER B C 1
ATOM 9043 O O . SER B 1 483 ? -12.164 38.719 -5.477 1 42.09 483 SER B O 1
ATOM 9045 N N . ASN B 1 484 ? -10.742 37.938 -3.881 1 44.12 484 ASN B N 1
ATOM 9046 C CA . ASN B 1 484 ? -11.297 36.625 -4.055 1 44.12 484 ASN B CA 1
ATOM 9047 C C . ASN B 1 484 ? -12.492 36.375 -3.137 1 44.12 484 ASN B C 1
ATOM 9049 O O . ASN B 1 484 ? -13.062 35.281 -3.119 1 44.12 484 ASN B O 1
ATOM 9053 N N . VAL B 1 485 ? -12.883 37.344 -2.322 1 50.38 485 VAL B N 1
ATOM 9054 C CA . VAL B 1 485 ? -14.039 37.219 -1.435 1 50.38 485 VAL B CA 1
ATOM 9055 C C . VAL B 1 485 ? -15.289 37.75 -2.133 1 50.38 485 VAL B C 1
ATOM 9057 O O . VAL B 1 485 ? -15.289 38.875 -2.674 1 50.38 485 VAL B O 1
ATOM 9060 N N . PRO B 1 486 ? -16.25 36.875 -2.377 1 51.56 486 PRO B N 1
ATOM 9061 C CA . PRO B 1 486 ? -17.453 37.312 -3.078 1 51.56 486 PRO B CA 1
ATOM 9062 C C . PRO B 1 486 ? -18.078 38.562 -2.455 1 51.56 486 PRO B C 1
ATOM 9064 O O . PRO B 1 486 ? -18.172 38.656 -1.229 1 51.56 486 PRO B O 1
ATOM 9067 N N . LYS B 1 487 ? -18.344 39.594 -3.291 1 55.91 487 LYS B N 1
ATOM 9068 C CA . LYS B 1 487 ? -18.938 40.844 -2.906 1 55.91 487 LYS B CA 1
ATOM 9069 C C . LYS B 1 487 ? -20.422 40.688 -2.543 1 55.91 487 LYS B C 1
ATOM 9071 O O . LYS B 1 487 ? -20.984 41.531 -1.84 1 55.91 487 LYS B O 1
ATOM 9076 N N . SER B 1 488 ? -21 39.562 -3.037 1 61.66 488 SER B N 1
ATOM 9077 C CA . SER B 1 488 ? -22.406 39.406 -2.709 1 61.66 488 SER B CA 1
ATOM 9078 C C . SER B 1 488 ? -22.734 37.969 -2.271 1 61.66 488 SER B C 1
ATOM 9080 O O . SER B 1 488 ? -22.141 37.031 -2.773 1 61.66 488 SER B O 1
ATOM 9082 N N . ILE B 1 489 ? -23.406 37.812 -1.06 1 68.88 489 ILE B N 1
ATOM 9083 C CA . ILE B 1 489 ? -23.875 36.531 -0.527 1 68.88 489 ILE B CA 1
ATOM 9084 C C . ILE B 1 489 ? -25.375 36.406 -0.762 1 68.88 489 ILE B C 1
ATOM 9086 O O . ILE B 1 489 ? -26.156 37.281 -0.405 1 68.88 489 ILE B O 1
ATOM 9090 N N . THR B 1 490 ? -25.766 35.344 -1.54 1 72.38 490 THR B N 1
ATOM 9091 C CA . THR B 1 490 ? -27.188 35.062 -1.746 1 72.38 490 THR B CA 1
ATOM 9092 C C . THR B 1 490 ? -27.844 34.656 -0.442 1 72.38 490 THR B C 1
ATOM 9094 O O . THR B 1 490 ? -27.172 34.219 0.494 1 72.38 490 THR B O 1
ATOM 9097 N N . PRO B 1 491 ? -29.156 34.812 -0.434 1 74.06 491 PRO B N 1
ATOM 9098 C CA . PRO B 1 491 ? -29.859 34.344 0.769 1 74.06 491 PRO B CA 1
ATOM 9099 C C . PRO B 1 491 ? -29.625 32.875 1.077 1 74.06 491 PRO B C 1
ATOM 9101 O O . PRO B 1 491 ? -29.5 32.5 2.246 1 74.06 491 PRO B O 1
ATOM 9104 N N . ASP B 1 492 ? -29.562 32.125 0.066 1 71.75 492 ASP B N 1
ATOM 9105 C CA . ASP B 1 492 ? -29.328 30.688 0.274 1 71.75 492 ASP B CA 1
ATOM 9106 C C . ASP B 1 492 ? -27.922 30.453 0.825 1 71.75 492 ASP B C 1
ATOM 9108 O O . ASP B 1 492 ? -27.734 29.609 1.714 1 71.75 492 ASP B O 1
ATOM 9112 N N . GLU B 1 493 ? -27 31.156 0.319 1 72.81 493 GLU B N 1
ATOM 9113 C CA . GLU B 1 493 ? -25.625 31.062 0.816 1 72.81 493 GLU B CA 1
ATOM 9114 C C . GLU B 1 493 ? -25.531 31.531 2.264 1 72.81 493 GLU B C 1
ATOM 9116 O O . GLU B 1 493 ? -24.859 30.906 3.082 1 72.81 493 GLU B O 1
ATOM 9121 N N . TYR B 1 494 ? -26.25 32.469 2.451 1 75.88 494 TYR B N 1
ATOM 9122 C CA . TYR B 1 494 ? -26.203 33.031 3.799 1 75.88 494 TYR B CA 1
ATOM 9123 C C . TYR B 1 494 ? -26.828 32.062 4.805 1 75.88 494 TYR B C 1
ATOM 9125 O O . TYR B 1 494 ? -26.375 31.984 5.945 1 75.88 494 TYR B O 1
ATOM 9133 N N . SER B 1 495 ? -27.859 31.422 4.406 1 76.81 495 SER B N 1
ATOM 9134 C CA . SER B 1 495 ? -28.469 30.469 5.309 1 76.81 495 SER B CA 1
ATOM 9135 C C . SER B 1 495 ? -27.484 29.375 5.727 1 76.81 495 SER B C 1
ATOM 9137 O O . SER B 1 495 ? -27.5 28.922 6.871 1 76.81 495 SER B O 1
ATOM 9139 N N . ARG B 1 496 ? -26.625 29.016 4.863 1 76 496 ARG B N 1
ATOM 9140 C CA . ARG B 1 496 ? -25.625 28 5.164 1 76 496 ARG B CA 1
ATOM 9141 C C . ARG B 1 496 ? -24.516 28.578 6.043 1 76 496 ARG B C 1
ATOM 9143 O O . ARG B 1 496 ? -24.047 27.922 6.977 1 76 496 ARG B O 1
ATOM 9150 N N . ILE B 1 497 ? -24.141 29.781 5.719 1 78.44 497 ILE B N 1
ATOM 9151 C CA . ILE B 1 497 ? -23.125 30.469 6.512 1 78.44 497 ILE B CA 1
ATOM 9152 C C . ILE B 1 497 ? -23.641 30.688 7.934 1 78.44 497 ILE B C 1
ATOM 9154 O O . ILE B 1 497 ? -22.891 30.531 8.898 1 78.44 497 ILE B O 1
ATOM 9158 N N . LYS B 1 498 ? -24.875 30.953 7.965 1 80.06 498 LYS B N 1
ATOM 9159 C CA . LYS B 1 498 ? -25.5 31.203 9.266 1 80.06 498 LYS B CA 1
ATOM 9160 C C . LYS B 1 498 ? -25.438 29.969 10.156 1 80.06 498 LYS B C 1
ATOM 9162 O O . LYS B 1 498 ? -25.234 30.078 11.367 1 80.06 498 LYS B O 1
ATOM 9167 N N . LYS B 1 499 ? -25.594 28.891 9.531 1 81.19 499 LYS B N 1
ATOM 9168 C CA . LYS B 1 499 ? -25.5 27.656 10.297 1 81.19 499 LYS B CA 1
ATOM 9169 C C . LYS B 1 499 ? -24.094 27.453 10.844 1 81.19 499 LYS B C 1
ATOM 9171 O O . LYS B 1 499 ? -23.922 27.016 11.984 1 81.19 499 LYS B O 1
ATOM 9176 N N . TRP B 1 500 ? -23.141 27.703 10.047 1 82.31 500 TRP B N 1
ATOM 9177 C CA . TRP B 1 500 ? -21.75 27.578 10.484 1 82.31 500 TRP B CA 1
ATOM 9178 C C . TRP B 1 500 ? -21.438 28.547 11.617 1 82.31 500 TRP B C 1
ATOM 9180 O O . TRP B 1 500 ? -20.781 28.188 12.594 1 82.31 500 TRP B O 1
ATOM 9190 N N . ILE B 1 501 ? -21.984 29.75 11.516 1 84.62 501 ILE B N 1
ATOM 9191 C CA . ILE B 1 501 ? -21.797 30.766 12.555 1 84.62 501 ILE B CA 1
ATOM 9192 C C . ILE B 1 501 ? -22.453 30.312 13.852 1 84.62 501 ILE B C 1
ATOM 9194 O O . ILE B 1 501 ? -21.922 30.516 14.938 1 84.62 501 ILE B O 1
ATOM 9198 N N . GLN B 1 502 ? -23.594 29.719 13.688 1 87.56 502 GLN B N 1
ATOM 9199 C CA . GLN B 1 502 ? -24.297 29.203 14.852 1 87.56 502 GLN B CA 1
ATOM 9200 C C . GLN B 1 502 ? -23.5 28.109 15.547 1 87.56 502 GLN B C 1
ATOM 9202 O O . GLN B 1 502 ? -23.469 28.031 16.781 1 87.56 502 GLN B O 1
ATOM 9207 N N . ILE B 1 503 ? -22.922 27.281 14.797 1 88.75 503 ILE B N 1
ATOM 9208 C CA . ILE B 1 503 ? -22.109 26.203 15.336 1 88.75 503 ILE B CA 1
ATOM 9209 C C . ILE B 1 503 ? -20.922 26.766 16.094 1 88.75 503 ILE B C 1
ATOM 9211 O O . ILE B 1 503 ? -20.625 26.344 17.219 1 88.75 503 ILE B O 1
ATOM 9215 N N . ILE B 1 504 ? -20.25 27.734 15.508 1 90.56 504 ILE B N 1
ATOM 9216 C CA . ILE B 1 504 ? -19.109 28.359 16.156 1 90.56 504 ILE B CA 1
ATOM 9217 C C . ILE B 1 504 ? -19.562 29.031 17.453 1 90.56 504 ILE B C 1
ATOM 9219 O O . ILE B 1 504 ? -18.875 28.953 18.484 1 90.56 504 ILE B O 1
ATOM 9223 N N . HIS B 1 505 ? -20.703 29.641 17.359 1 92.06 505 HIS B N 1
ATOM 9224 C CA . HIS B 1 505 ? -21.25 30.312 18.547 1 92.06 505 HIS B CA 1
ATOM 9225 C C . HIS B 1 505 ? -21.562 29.312 19.656 1 92.06 505 HIS B C 1
ATOM 9227 O O . HIS B 1 505 ? -21.188 29.516 20.812 1 92.06 505 HIS B O 1
ATOM 9233 N N . ASN B 1 506 ? -22.266 28.25 19.297 1 93 506 ASN B N 1
ATOM 9234 C CA . ASN B 1 506 ? -22.594 27.203 20.281 1 93 506 ASN B CA 1
ATOM 9235 C C . ASN B 1 506 ? -21.328 26.609 20.906 1 93 506 ASN B C 1
ATOM 9237 O O . ASN B 1 506 ? -21.297 26.375 22.109 1 93 506 ASN B O 1
ATOM 9241 N N . PHE B 1 507 ? -20.406 26.438 20.062 1 94.62 507 PHE B N 1
ATOM 9242 C CA . PHE B 1 507 ? -19.141 25.859 20.531 1 94.62 507 PHE B CA 1
ATOM 9243 C C . PHE B 1 507 ? -18.438 26.828 21.484 1 94.62 507 PHE B C 1
ATOM 9245 O O . PHE B 1 507 ? -17.938 26.422 22.531 1 94.62 507 PHE B O 1
ATOM 9252 N N . ALA B 1 508 ? -18.359 28.062 21.125 1 95.81 508 ALA B N 1
ATOM 9253 C CA . ALA B 1 508 ? -17.703 29.078 21.938 1 95.81 508 ALA B CA 1
ATOM 9254 C C . ALA B 1 508 ? -18.438 29.281 23.266 1 95.81 508 ALA B C 1
ATOM 9256 O O . ALA B 1 508 ? -17.812 29.531 24.297 1 95.81 508 ALA B O 1
ATOM 9257 N N . GLU B 1 509 ? -19.734 29.172 23.234 1 94.88 509 GLU B N 1
ATOM 9258 C CA . GLU B 1 509 ? -20.547 29.453 24.406 1 94.88 509 GLU B CA 1
ATOM 9259 C C . GLU B 1 509 ? -20.641 28.234 25.312 1 94.88 509 GLU B C 1
ATOM 9261 O O . GLU B 1 509 ? -20.531 28.359 26.531 1 94.88 509 GLU B O 1
ATOM 9266 N N . LYS B 1 510 ? -20.812 27.031 24.688 1 93.44 510 LYS B N 1
ATOM 9267 C CA . LYS B 1 510 ? -21.172 25.875 25.5 1 93.44 510 LYS B CA 1
ATOM 9268 C C . LYS B 1 510 ? -20.125 24.781 25.375 1 93.44 510 LYS B C 1
ATOM 9270 O O . LYS B 1 510 ? -20.141 23.812 26.141 1 93.44 510 LYS B O 1
ATOM 9275 N N . GLY B 1 511 ? -19.297 24.906 24.484 1 93.56 511 GLY B N 1
ATOM 9276 C CA . GLY B 1 511 ? -18.281 23.875 24.266 1 93.56 511 GLY B CA 1
ATOM 9277 C C . GLY B 1 511 ? -18.812 22.703 23.453 1 93.56 511 GLY B C 1
ATOM 9278 O O . GLY B 1 511 ? -18.125 21.688 23.328 1 93.56 511 GLY B O 1
ATOM 9279 N N . ASP B 1 512 ? -20.031 22.781 22.953 1 92.12 512 ASP B N 1
ATOM 9280 C CA . ASP B 1 512 ? -20.688 21.766 22.141 1 92.12 512 ASP B CA 1
ATOM 9281 C C . ASP B 1 512 ? -21.281 22.359 20.875 1 92.12 512 ASP B C 1
ATOM 9283 O O . ASP B 1 512 ? -22.297 23.062 20.922 1 92.12 512 ASP B O 1
ATOM 9287 N N . PRO B 1 513 ? -20.641 22.031 19.734 1 89.5 513 PRO B N 1
ATOM 9288 C CA . PRO B 1 513 ? -21.141 22.609 18.484 1 89.5 513 PRO B CA 1
ATOM 9289 C C . PRO B 1 513 ? -22.531 22.109 18.109 1 89.5 513 PRO B C 1
ATOM 9291 O O . PRO B 1 513 ? -23.234 22.75 17.328 1 89.5 513 PRO B O 1
ATOM 9294 N N . GLY B 1 514 ? -22.938 20.969 18.578 1 78.31 514 GLY B N 1
ATOM 9295 C CA . GLY B 1 514 ? -24.203 20.344 18.203 1 78.31 514 GLY B CA 1
ATOM 9296 C C . GLY B 1 514 ? -25.375 20.797 19.062 1 78.31 514 GLY B C 1
ATOM 9297 O O . GLY B 1 514 ? -26.484 20.281 18.906 1 78.31 514 GLY B O 1
ATOM 9298 N N . PHE B 1 515 ? -25.156 21.641 19.719 1 68.94 515 PHE B N 1
ATOM 9299 C CA . PHE B 1 515 ? -26.234 22.078 20.625 1 68.94 515 PHE B CA 1
ATOM 9300 C C . PHE B 1 515 ? -27.422 22.609 19.828 1 68.94 515 PHE B C 1
ATOM 9302 O O . PHE B 1 515 ? -27.281 23.531 19.016 1 68.94 515 PHE B O 1
ATOM 9309 N N . GLY B 1 516 ? -28.453 21.953 19.953 1 67.44 516 GLY B N 1
ATOM 9310 C CA . GLY B 1 516 ? -29.688 22.344 19.297 1 67.44 516 GLY B CA 1
ATOM 9311 C C . GLY B 1 516 ? -29.734 21.984 17.828 1 67.44 516 GLY B C 1
ATOM 9312 O O . GLY B 1 516 ? -30.609 22.438 17.094 1 67.44 516 GLY B O 1
ATOM 9313 N N . ILE B 1 517 ? -28.609 21.359 17.469 1 70.5 517 ILE B N 1
ATOM 9314 C CA . ILE B 1 517 ? -28.547 21 16.047 1 70.5 517 ILE B CA 1
ATOM 9315 C C . ILE B 1 517 ? -28.984 19.547 15.867 1 70.5 517 ILE B C 1
ATOM 9317 O O . ILE B 1 517 ? -28.703 18.688 16.719 1 70.5 517 ILE B O 1
ATOM 9321 N N . PHE B 1 518 ? -29.875 19.25 14.969 1 64.69 518 PHE B N 1
ATOM 9322 C CA . PHE B 1 518 ? -30.328 17.922 14.578 1 64.69 518 PHE B CA 1
ATOM 9323 C C . PHE B 1 518 ? -29.875 17.594 13.156 1 64.69 518 PHE B C 1
ATOM 9325 O O . PHE B 1 518 ? -29.938 18.453 12.266 1 64.69 518 PHE B O 1
ATOM 9332 N N . PRO B 1 519 ? -29.422 16.344 13.062 1 68 519 PRO B N 1
ATOM 9333 C CA . PRO B 1 519 ? -29.141 15.297 14.062 1 68 519 PRO B CA 1
ATOM 9334 C C . PRO B 1 519 ? -28.031 15.688 15.023 1 68 519 PRO B C 1
ATOM 9336 O O . PRO B 1 519 ? -27.188 16.531 14.695 1 68 519 PRO B O 1
ATOM 9339 N N . LYS B 1 520 ? -28.141 15.008 16.109 1 78.5 520 LYS B N 1
ATOM 9340 C CA . LYS B 1 520 ? -27.172 15.336 17.141 1 78.5 520 LYS B CA 1
ATOM 9341 C C . LYS B 1 520 ? -25.75 15.102 16.656 1 78.5 520 LYS B C 1
ATOM 9343 O O . LYS B 1 520 ? -25.438 14.039 16.109 1 78.5 520 LYS B O 1
ATOM 9348 N N . TRP B 1 521 ? -24.984 16.125 16.688 1 86.81 521 TRP B N 1
ATOM 9349 C CA . TRP B 1 521 ? -23.578 16.016 16.328 1 86.81 521 TRP B CA 1
ATOM 9350 C C . TRP B 1 521 ? -22.812 15.234 17.391 1 86.81 521 TRP B C 1
ATOM 9352 O O . TRP B 1 521 ? -22.531 15.75 18.469 1 86.81 521 TRP B O 1
ATOM 9362 N N . LYS B 1 522 ? -22.484 13.977 17.109 1 85.88 522 LYS B N 1
ATOM 9363 C CA . LYS B 1 522 ? -21.75 13.125 18.031 1 85.88 522 LYS B CA 1
ATOM 9364 C C . LYS B 1 522 ? -20.266 13.461 18.031 1 85.88 522 LYS B C 1
ATOM 9366 O O . LYS B 1 522 ? -19.688 13.75 16.984 1 85.88 522 LYS B O 1
ATOM 9371 N N . PRO B 1 523 ? -19.672 13.445 19.203 1 91.94 523 PRO B N 1
ATOM 9372 C CA . PRO B 1 523 ? -18.234 13.719 19.266 1 91.94 523 PRO B CA 1
ATOM 9373 C C . PRO B 1 523 ? -17.406 12.664 18.531 1 91.94 523 PRO B C 1
ATOM 9375 O O . PRO B 1 523 ? -17.859 11.531 18.359 1 91.94 523 PRO B O 1
ATOM 9378 N N . PHE B 1 524 ? -16.344 13.086 18.062 1 94.44 524 PHE B N 1
ATOM 9379 C CA . PHE B 1 524 ? -15.359 12.188 17.453 1 94.44 524 PHE B CA 1
ATOM 9380 C C . PHE B 1 524 ? -14.734 11.281 18.516 1 94.44 524 PHE B C 1
ATOM 9382 O O . PHE B 1 524 ? -14.211 11.766 19.516 1 94.44 524 PHE B O 1
ATOM 9389 N N . VAL B 1 525 ? -14.852 9.93 18.281 1 91.38 525 VAL B N 1
ATOM 9390 C CA . VAL B 1 525 ? -14.164 8.953 19.125 1 91.38 525 VAL B CA 1
ATOM 9391 C C . VAL B 1 525 ? -13.328 8.016 18.25 1 91.38 525 VAL B C 1
ATOM 9393 O O . VAL B 1 525 ? -13.695 7.727 17.109 1 91.38 525 VAL B O 1
ATOM 9396 N N . THR B 1 526 ? -12.258 7.469 18.719 1 85.12 526 THR B N 1
ATOM 9397 C CA . THR B 1 526 ? -11.203 6.781 17.984 1 85.12 526 THR B CA 1
ATOM 9398 C C . THR B 1 526 ? -11.734 5.508 17.328 1 85.12 526 THR B C 1
ATOM 9400 O O . THR B 1 526 ? -11.203 5.047 16.328 1 85.12 526 THR B O 1
ATOM 9403 N N . ASN B 1 527 ? -12.75 5 17.734 1 83.12 527 ASN B N 1
ATOM 9404 C CA . ASN B 1 527 ? -13.227 3.744 17.172 1 83.12 527 ASN B CA 1
ATOM 9405 C C . ASN B 1 527 ? -14.375 3.971 16.188 1 83.12 527 ASN B C 1
ATOM 9407 O O . ASN B 1 527 ? -14.742 3.07 15.438 1 83.12 527 ASN B O 1
ATOM 9411 N N . LYS B 1 528 ? -14.922 5.223 16.094 1 86.94 528 LYS B N 1
ATOM 9412 C CA . LYS B 1 528 ? -16.078 5.473 15.242 1 86.94 528 LYS B CA 1
ATOM 9413 C C . LYS B 1 528 ? -15.766 6.531 14.188 1 86.94 528 LYS B C 1
ATOM 9415 O O . LYS B 1 528 ? -16.312 6.504 13.086 1 86.94 528 LYS B O 1
ATOM 9420 N N . HIS B 1 529 ? -15 7.555 14.562 1 93.88 529 HIS B N 1
ATOM 9421 C CA . HIS B 1 529 ? -14.531 8.602 13.656 1 93.88 529 HIS B CA 1
ATOM 9422 C C . HIS B 1 529 ? -15.695 9.375 13.055 1 93.88 529 HIS B C 1
ATOM 9424 O O . HIS B 1 529 ? -15.758 9.562 11.836 1 93.88 529 HIS B O 1
ATOM 9430 N N . ALA B 1 530 ? -16.641 9.75 13.93 1 94.06 530 ALA B N 1
ATOM 9431 C CA . ALA B 1 530 ? -17.812 10.492 13.469 1 94.06 530 ALA B CA 1
ATOM 9432 C C . ALA B 1 530 ? -17.422 11.883 12.977 1 94.06 530 ALA B C 1
ATOM 9434 O O . ALA B 1 530 ? -16.547 12.531 13.562 1 94.06 530 ALA B O 1
ATOM 9435 N N . TYR B 1 531 ? -18.078 12.391 11.891 1 92.81 531 TYR B N 1
ATOM 9436 C CA . TYR B 1 531 ? -17.906 13.758 11.414 1 92.81 531 TYR B CA 1
ATOM 9437 C C . TYR B 1 531 ? -19.203 14.281 10.797 1 92.81 531 TYR B C 1
ATOM 9439 O O . TYR B 1 531 ? -20.016 13.508 10.273 1 92.81 531 TYR B O 1
ATOM 9447 N N . TYR B 1 532 ? -19.344 15.539 10.977 1 90 532 TYR B N 1
ATOM 9448 C CA . TYR B 1 532 ? -20.484 16.219 10.375 1 90 532 TYR B CA 1
ATOM 9449 C C . TYR B 1 532 ? -20.125 16.75 8.984 1 90 532 TYR B C 1
ATOM 9451 O O . TYR B 1 532 ? -19.141 17.453 8.812 1 90 532 TYR B O 1
ATOM 9459 N N . HIS B 1 533 ? -20.969 16.406 7.969 1 88.81 533 HIS B N 1
ATOM 9460 C CA . HIS B 1 533 ? -20.703 16.75 6.578 1 88.81 533 HIS B CA 1
ATOM 9461 C C . HIS B 1 533 ? -21.641 17.875 6.117 1 88.81 533 HIS B C 1
ATOM 9463 O O . HIS B 1 533 ? -22.859 17.719 6.109 1 88.81 533 HIS B O 1
ATOM 9469 N N . PHE B 1 534 ? -20.984 19.031 5.844 1 84.12 534 PHE B N 1
ATOM 9470 C CA . PHE B 1 534 ? -21.703 20.141 5.23 1 84.12 534 PHE B CA 1
ATOM 9471 C C . PHE B 1 534 ? -21.703 20.016 3.711 1 84.12 534 PHE B C 1
ATOM 9473 O O . PHE B 1 534 ? -20.688 20.203 3.057 1 84.12 534 PHE B O 1
ATOM 9480 N N . ARG B 1 535 ? -22.875 19.719 3.184 1 79.75 535 ARG B N 1
ATOM 9481 C CA . ARG B 1 535 ? -23 19.391 1.766 1 79.75 535 ARG B CA 1
ATOM 9482 C C . ARG B 1 535 ? -23.656 20.547 1.004 1 79.75 535 ARG B C 1
ATOM 9484 O O . ARG B 1 535 ? -24.219 21.453 1.61 1 79.75 535 ARG B O 1
ATOM 9491 N N . ASN B 1 536 ? -23.562 20.438 -0.335 1 71.38 536 ASN B N 1
ATOM 9492 C CA . ASN B 1 536 ? -24.156 21.453 -1.192 1 71.38 536 ASN B CA 1
ATOM 9493 C C . ASN B 1 536 ? -25.578 21.062 -1.614 1 71.38 536 ASN B C 1
ATOM 9495 O O . ASN B 1 536 ? -26.297 21.891 -2.195 1 71.38 536 ASN B O 1
ATOM 9499 N N . VAL B 1 537 ? -25.844 19.859 -1.293 1 72.88 537 VAL B N 1
ATOM 9500 C CA . VAL B 1 537 ? -27.172 19.375 -1.666 1 72.88 537 VAL B CA 1
ATOM 9501 C C . VAL B 1 537 ? -27.891 18.828 -0.434 1 72.88 537 VAL B C 1
ATOM 9503 O O . VAL B 1 537 ? -27.25 18.391 0.523 1 72.88 537 VAL B O 1
ATOM 9506 N N . SER B 1 538 ? -29.203 18.953 -0.432 1 75.56 538 SER B N 1
ATOM 9507 C CA . SER B 1 538 ? -30 18.453 0.684 1 75.56 538 SER B CA 1
ATOM 9508 C C . SER B 1 538 ? -29.875 16.938 0.816 1 75.56 538 SER B C 1
ATOM 9510 O O . SER B 1 538 ? -29.859 16.234 -0.187 1 75.56 538 SER B O 1
ATOM 9512 N N . PRO B 1 539 ? -29.859 16.359 1.96 1 81.62 539 PRO B N 1
ATOM 9513 C CA . PRO B 1 539 ? -29.75 17.109 3.215 1 81.62 539 PRO B CA 1
ATOM 9514 C C . PRO B 1 539 ? -28.375 17.781 3.375 1 81.62 539 PRO B C 1
ATOM 9516 O O . PRO B 1 539 ? -27.344 17.141 3.152 1 81.62 539 PRO B O 1
ATOM 9519 N N . TYR B 1 540 ? -28.359 19.047 3.846 1 77.38 540 TYR B N 1
ATOM 9520 C CA . TYR B 1 540 ? -27.172 19.906 3.83 1 77.38 540 TYR B CA 1
ATOM 9521 C C . TYR B 1 540 ? -26.219 19.531 4.953 1 77.38 540 TYR B C 1
ATOM 9523 O O . TYR B 1 540 ? -25.031 19.875 4.906 1 77.38 540 TYR B O 1
ATOM 9531 N N . TYR B 1 541 ? -26.797 18.922 5.961 1 82.06 541 TYR B N 1
ATOM 9532 C CA . TYR B 1 541 ? -26 18.531 7.113 1 82.06 541 TYR B CA 1
ATOM 9533 C C . TYR B 1 541 ? -26.25 17.078 7.488 1 82.06 541 TYR B C 1
ATOM 9535 O O . TYR B 1 541 ? -27.375 16.703 7.816 1 82.06 541 TYR B O 1
ATOM 9543 N N . THR B 1 542 ? -25.203 16.234 7.375 1 87.31 542 THR B N 1
ATOM 9544 C CA . THR B 1 542 ? -25.359 14.812 7.641 1 87.31 542 THR B CA 1
ATOM 9545 C C . THR B 1 542 ? -24.203 14.297 8.5 1 87.31 542 THR B C 1
ATOM 9547 O O . THR B 1 542 ? -23.109 14.852 8.477 1 87.31 542 THR B O 1
ATOM 9550 N N . LEU B 1 543 ? -24.547 13.297 9.367 1 90.06 543 LEU B N 1
ATOM 9551 C CA . LEU B 1 543 ? -23.531 12.625 10.18 1 90.06 543 LEU B CA 1
ATOM 9552 C C . LEU B 1 543 ? -22.938 11.438 9.43 1 90.06 543 LEU B C 1
ATOM 9554 O O . LEU B 1 543 ? -23.672 10.609 8.891 1 90.06 543 LEU B O 1
ATOM 9558 N N . HIS B 1 544 ? -21.656 11.383 9.273 1 92.38 544 HIS B N 1
ATOM 9559 C CA . HIS B 1 544 ? -20.938 10.289 8.633 1 92.38 544 HIS B CA 1
ATOM 9560 C C . HIS B 1 544 ? -19.781 9.805 9.5 1 92.38 544 HIS B C 1
ATOM 9562 O O . HIS B 1 544 ? -19.562 10.336 10.586 1 92.38 544 HIS B O 1
ATOM 9568 N N . PHE B 1 545 ? -19.109 8.711 9.07 1 93.38 545 PHE B N 1
ATOM 9569 C CA . PHE B 1 545 ? -17.984 8.125 9.805 1 93.38 545 PHE B CA 1
ATOM 9570 C C . PHE B 1 545 ? -16.812 7.871 8.883 1 93.38 545 PHE B C 1
ATOM 9572 O O . PHE B 1 545 ? -16.969 7.816 7.66 1 93.38 545 PHE B O 1
ATOM 9579 N N . ASP B 1 546 ? -15.617 7.84 9.438 1 93.5 546 ASP B N 1
ATOM 9580 C CA . ASP B 1 546 ? -14.406 7.371 8.781 1 93.5 546 ASP B CA 1
ATOM 9581 C C . ASP B 1 546 ? -14.133 8.156 7.496 1 93.5 546 ASP B C 1
ATOM 9583 O O . ASP B 1 546 ? -13.961 7.562 6.426 1 93.5 546 ASP B O 1
ATOM 9587 N N . TYR B 1 547 ? -14.078 9.508 7.625 1 95.19 547 TYR B N 1
ATOM 9588 C CA . TYR B 1 547 ? -13.797 10.328 6.453 1 95.19 547 TYR B CA 1
ATOM 9589 C C . TYR B 1 547 ? -12.422 9.992 5.875 1 95.19 547 TYR B C 1
ATOM 9591 O O . TYR B 1 547 ? -11.398 10.273 6.5 1 95.19 547 TYR B O 1
ATOM 9599 N N . ARG B 1 548 ? -12.398 9.367 4.672 1 95.19 548 ARG B N 1
ATOM 9600 C CA . ARG B 1 548 ? -11.18 9.016 3.945 1 95.19 548 ARG B CA 1
ATOM 9601 C C . ARG B 1 548 ? -10.164 8.352 4.867 1 95.19 548 ARG B C 1
ATOM 9603 O O . ARG B 1 548 ? -8.961 8.617 4.762 1 95.19 548 ARG B O 1
ATOM 9610 N N . GLN B 1 549 ? -10.688 7.508 5.742 1 93.94 549 GLN B N 1
ATOM 9611 C CA . GLN B 1 549 ? -9.859 6.91 6.785 1 93.94 549 GLN B CA 1
ATOM 9612 C C . GLN B 1 549 ? -8.727 6.082 6.184 1 93.94 549 GLN B C 1
ATOM 9614 O O . GLN B 1 549 ? -7.594 6.113 6.672 1 93.94 549 GLN B O 1
ATOM 9619 N N . HIS B 1 550 ? -8.977 5.344 5.078 1 92.44 550 HIS B N 1
ATOM 9620 C CA . HIS B 1 550 ? -7.957 4.516 4.438 1 92.44 550 HIS B CA 1
ATOM 9621 C C . HIS B 1 550 ? -6.816 5.371 3.893 1 92.44 550 HIS B C 1
ATOM 9623 O O . HIS B 1 550 ? -5.648 4.996 4.004 1 92.44 550 HIS B O 1
ATOM 9629 N N . HIS B 1 551 ? -7.125 6.52 3.318 1 95.75 551 HIS B N 1
ATOM 9630 C CA . HIS B 1 551 ? -6.125 7.438 2.781 1 95.75 551 HIS B CA 1
ATOM 9631 C C . HIS B 1 551 ? -5.34 8.117 3.9 1 95.75 551 HIS B C 1
ATOM 9633 O O . HIS B 1 551 ? -4.133 8.32 3.779 1 95.75 551 HIS B O 1
ATOM 9639 N N . SER B 1 552 ? -6.043 8.5 4.992 1 96.69 552 SER B N 1
ATOM 9640 C CA . SER B 1 552 ? -5.359 9.078 6.141 1 96.69 552 SER B CA 1
ATOM 9641 C C . SER B 1 552 ? -4.398 8.078 6.781 1 96.69 552 SER B C 1
ATOM 9643 O O . SER B 1 552 ? -3.285 8.438 7.164 1 96.69 552 SER B O 1
ATOM 9645 N N . ASP B 1 553 ? -4.84 6.793 6.867 1 94.81 553 ASP B N 1
ATOM 9646 C CA . ASP B 1 553 ? -3.992 5.758 7.453 1 94.81 553 ASP B CA 1
ATOM 9647 C C . ASP B 1 553 ? -2.775 5.48 6.574 1 94.81 553 ASP B C 1
ATOM 9649 O O . ASP B 1 553 ? -1.708 5.121 7.078 1 94.81 553 ASP B O 1
ATOM 9653 N N . PHE B 1 554 ? -2.943 5.602 5.25 1 96.88 554 PHE B N 1
ATOM 9654 C CA . PHE B 1 554 ? -1.803 5.465 4.352 1 96.88 554 PHE B CA 1
ATOM 9655 C C . PHE B 1 554 ? -0.673 6.402 4.766 1 96.88 554 PHE B C 1
ATOM 9657 O O . PHE B 1 554 ? 0.479 5.98 4.883 1 96.88 554 PHE B O 1
ATOM 9664 N N . TRP B 1 555 ? -0.999 7.648 5.059 1 97.56 555 TRP B N 1
ATOM 9665 C CA . TRP B 1 555 ? 0.011 8.656 5.367 1 97.56 555 TRP B CA 1
ATOM 9666 C C . TRP B 1 555 ? 0.414 8.594 6.836 1 97.56 555 TRP B C 1
ATOM 9668 O O . TRP B 1 555 ? 1.569 8.852 7.18 1 97.56 555 TRP B O 1
ATOM 9678 N N . ASN B 1 556 ? -0.523 8.266 7.746 1 96 556 ASN B N 1
ATOM 9679 C CA . ASN B 1 556 ? -0.279 8.367 9.18 1 96 556 ASN B CA 1
ATOM 9680 C C . ASN B 1 556 ? 0.298 7.066 9.742 1 96 556 ASN B C 1
ATOM 9682 O O . ASN B 1 556 ? 0.897 7.062 10.82 1 96 556 ASN B O 1
ATOM 9686 N N . VAL B 1 557 ? 0.106 5.973 9.031 1 93 557 VAL B N 1
ATOM 9687 C CA . VAL B 1 557 ? 0.516 4.684 9.57 1 93 557 VAL B CA 1
ATOM 9688 C C . VAL B 1 557 ? 1.492 4.004 8.617 1 93 557 VAL B C 1
ATOM 9690 O O . VAL B 1 557 ? 2.65 3.766 8.961 1 93 557 VAL B O 1
ATOM 9693 N N . LEU B 1 558 ? 1.093 3.76 7.348 1 93.69 558 LEU B N 1
ATOM 9694 C CA . LEU B 1 558 ? 1.908 2.975 6.426 1 93.69 558 LEU B CA 1
ATOM 9695 C C . LEU B 1 558 ? 3.234 3.674 6.145 1 93.69 558 LEU B C 1
ATOM 9697 O O . LEU B 1 558 ? 4.297 3.057 6.23 1 93.69 558 LEU B O 1
ATOM 9701 N N . VAL B 1 559 ? 3.154 4.949 5.734 1 94.94 559 VAL B N 1
ATOM 9702 C CA . VAL B 1 559 ? 4.348 5.66 5.297 1 94.94 559 VAL B CA 1
ATOM 9703 C C . VAL B 1 559 ? 5.367 5.715 6.434 1 94.94 559 VAL B C 1
ATOM 9705 O O . VAL B 1 559 ? 6.527 5.34 6.254 1 94.94 559 VAL B O 1
ATOM 9708 N N . PRO B 1 560 ? 4.953 6.129 7.68 1 92.38 560 PRO B N 1
ATOM 9709 C CA . PRO B 1 560 ? 5.938 6.098 8.758 1 92.38 560 PRO B CA 1
ATOM 9710 C C . PRO B 1 560 ? 6.477 4.695 9.023 1 92.38 560 PRO B C 1
ATOM 9712 O O . PRO B 1 560 ? 7.668 4.531 9.312 1 92.38 560 PRO B O 1
ATOM 9715 N N . ASP B 1 561 ? 5.629 3.688 8.938 1 88.88 561 ASP B N 1
ATOM 9716 C CA . ASP B 1 561 ? 6.066 2.314 9.18 1 88.88 561 ASP B CA 1
ATOM 9717 C C . ASP B 1 561 ? 7.051 1.858 8.102 1 88.88 561 ASP B C 1
ATOM 9719 O O . ASP B 1 561 ? 8.016 1.146 8.398 1 88.88 561 ASP B O 1
ATOM 9723 N N . LEU B 1 562 ? 6.777 2.166 6.848 1 89.94 562 LEU B N 1
ATOM 9724 C CA . LEU B 1 562 ? 7.688 1.832 5.758 1 89.94 562 LEU B CA 1
ATOM 9725 C C . LEU B 1 562 ? 9.039 2.506 5.949 1 89.94 562 LEU B C 1
ATOM 9727 O O . LEU B 1 562 ? 10.086 1.886 5.73 1 89.94 562 LEU B O 1
ATOM 9731 N N . LEU B 1 563 ? 9 3.809 6.34 1 88.5 563 LEU B N 1
ATOM 9732 C CA . LEU B 1 563 ? 10.242 4.535 6.57 1 88.5 563 LEU B CA 1
ATOM 9733 C C . LEU B 1 563 ? 11.039 3.9 7.707 1 88.5 563 LEU B C 1
ATOM 9735 O O . LEU B 1 563 ? 12.266 3.805 7.633 1 88.5 563 LEU B O 1
ATOM 9739 N N . HIS B 1 564 ? 10.375 3.461 8.719 1 84.38 564 HIS B N 1
ATOM 9740 C CA . HIS B 1 564 ? 11.031 2.812 9.844 1 84.38 564 HIS B CA 1
ATOM 9741 C C . HIS B 1 564 ? 11.625 1.469 9.438 1 84.38 564 HIS B C 1
ATOM 9743 O O . HIS B 1 564 ? 12.758 1.146 9.82 1 84.38 564 HIS B O 1
ATOM 9749 N N . SER B 1 565 ? 10.828 0.704 8.758 1 79.19 565 SER B N 1
ATOM 9750 C CA . SER B 1 565 ? 11.281 -0.611 8.312 1 79.19 565 SER B CA 1
ATOM 9751 C C . SER B 1 565 ? 12.492 -0.497 7.395 1 79.19 565 SER B C 1
ATOM 9753 O O . SER B 1 565 ? 13.438 -1.279 7.504 1 79.19 565 SER B O 1
ATOM 9755 N N . MET B 1 566 ? 12.438 0.403 6.578 1 75.19 566 MET B N 1
ATOM 9756 C CA . MET B 1 566 ? 13.523 0.597 5.621 1 75.19 566 MET B CA 1
ATOM 9757 C C . MET B 1 566 ? 14.797 1.05 6.328 1 75.19 566 MET B C 1
ATOM 9759 O O . MET B 1 566 ? 15.891 0.6 5.988 1 75.19 566 MET B O 1
ATOM 9763 N N . THR B 1 567 ? 14.617 1.946 7.262 1 70.44 567 THR B N 1
ATOM 9764 C CA . THR B 1 567 ? 15.766 2.406 8.039 1 70.44 567 THR B CA 1
ATOM 9765 C C . THR B 1 567 ? 16.375 1.256 8.836 1 70.44 567 THR B C 1
ATOM 9767 O O . THR B 1 567 ? 17.594 1.149 8.945 1 70.44 567 THR B O 1
ATOM 9770 N N . SER B 1 568 ? 15.523 0.415 9.297 1 68.94 568 SER B N 1
ATOM 9771 C CA . SER B 1 568 ? 16 -0.736 10.047 1 68.94 568 SER B CA 1
ATOM 9772 C C . SER B 1 568 ? 16.766 -1.708 9.148 1 68.94 568 SER B C 1
ATOM 9774 O O . SER B 1 568 ? 17.797 -2.262 9.547 1 68.94 568 SER B O 1
ATOM 9776 N N . THR B 1 569 ? 16.281 -1.883 8.008 1 67.19 569 THR B N 1
ATOM 9777 C CA . THR B 1 569 ? 16.938 -2.781 7.059 1 67.19 569 THR B CA 1
ATOM 9778 C C . THR B 1 569 ? 18.281 -2.229 6.641 1 67.19 569 THR B C 1
ATOM 9780 O O . THR B 1 569 ? 19.266 -2.969 6.574 1 67.19 569 THR B O 1
ATOM 9783 N N . ILE B 1 570 ? 18.297 -0.937 6.449 1 66.44 570 ILE B N 1
ATOM 9784 C CA . ILE B 1 570 ? 19.547 -0.284 6.059 1 66.44 570 ILE B CA 1
ATOM 9785 C C . ILE B 1 570 ? 20.562 -0.366 7.203 1 66.44 570 ILE B C 1
ATOM 9787 O O . ILE B 1 570 ? 21.734 -0.659 6.984 1 66.44 570 ILE B O 1
ATOM 9791 N N . ARG B 1 571 ? 20.047 -0.167 8.359 1 63.66 571 ARG B N 1
ATOM 9792 C CA . ARG B 1 571 ? 20.922 -0.249 9.523 1 63.66 571 ARG B CA 1
ATOM 9793 C C . ARG B 1 571 ? 21.469 -1.659 9.695 1 63.66 571 ARG B C 1
ATOM 9795 O O . ARG B 1 571 ? 22.656 -1.834 10 1 63.66 571 ARG B O 1
ATOM 9802 N N . ASN B 1 572 ? 20.609 -2.645 9.492 1 62.12 572 ASN B N 1
ATOM 9803 C CA . ASN B 1 572 ? 21.031 -4.035 9.602 1 62.12 572 ASN B CA 1
ATOM 9804 C C . ASN B 1 572 ? 22.047 -4.402 8.516 1 62.12 572 ASN B C 1
ATOM 9806 O O . ASN B 1 572 ? 23 -5.133 8.773 1 62.12 572 ASN B O 1
ATOM 9810 N N . LEU B 1 573 ? 21.797 -3.873 7.387 1 61.47 573 LEU B N 1
ATOM 9811 C CA . LEU B 1 573 ? 22.719 -4.113 6.281 1 61.47 573 LEU B CA 1
ATOM 9812 C C . LEU B 1 573 ? 24.062 -3.441 6.539 1 61.47 573 LEU B C 1
ATOM 9814 O O . LEU B 1 573 ? 25.125 -4.023 6.262 1 61.47 573 LEU B O 1
ATOM 9818 N N . GLU B 1 574 ? 23.922 -2.184 7.023 1 57.59 574 GLU B N 1
ATOM 9819 C CA . GLU B 1 574 ? 25.141 -1.466 7.379 1 57.59 574 GLU B CA 1
ATOM 9820 C C . GLU B 1 574 ? 25.906 -2.205 8.461 1 57.59 574 GLU B C 1
ATOM 9822 O O . GLU B 1 574 ? 27.141 -2.305 8.398 1 57.59 574 GLU B O 1
ATOM 9827 N N . GLN B 1 575 ? 25.188 -2.738 9.367 1 54.94 575 GLN B N 1
ATOM 9828 C CA . GLN B 1 575 ? 25.812 -3.5 10.445 1 54.94 575 GLN B CA 1
ATOM 9829 C C . GLN B 1 575 ? 26.438 -4.785 9.914 1 54.94 575 GLN B C 1
ATOM 9831 O O . GLN B 1 575 ? 27.531 -5.164 10.32 1 54.94 575 GLN B O 1
ATOM 9836 N N . ASN B 1 576 ? 25.688 -5.445 9.023 1 53.19 576 ASN B N 1
ATOM 9837 C CA . ASN B 1 576 ? 26.203 -6.676 8.422 1 53.19 576 ASN B CA 1
ATOM 9838 C C . ASN B 1 576 ? 27.391 -6.402 7.5 1 53.19 576 ASN B C 1
ATOM 9840 O O . ASN B 1 576 ? 28.297 -7.223 7.395 1 53.19 576 ASN B O 1
ATOM 9844 N N . LEU B 1 577 ? 27.25 -5.25 6.824 1 48.41 577 LEU B N 1
ATOM 9845 C CA . LEU B 1 577 ? 28.375 -4.844 5.984 1 48.41 577 LEU B CA 1
ATOM 9846 C C . LEU B 1 577 ? 29.547 -4.367 6.836 1 48.41 577 LEU B C 1
ATOM 9848 O O . LEU B 1 577 ? 30.703 -4.539 6.457 1 48.41 577 LEU B O 1
ATOM 9852 N N . GLU B 1 578 ? 29.203 -3.527 7.816 1 46.41 578 GLU B N 1
ATOM 9853 C CA . GLU B 1 578 ? 30.281 -3.111 8.727 1 46.41 578 GLU B CA 1
ATOM 9854 C C . GLU B 1 578 ? 30.906 -4.312 9.422 1 46.41 578 GLU B C 1
ATOM 9856 O O . GLU B 1 578 ? 32.062 -4.246 9.867 1 46.41 578 GLU B O 1
ATOM 9861 N N . GLU B 1 579 ? 30.156 -5.348 9.578 1 42.22 579 GLU B N 1
ATOM 9862 C CA . GLU B 1 579 ? 30.844 -6.508 10.141 1 42.22 579 GLU B CA 1
ATOM 9863 C C . GLU B 1 579 ? 32.031 -6.918 9.281 1 42.22 579 GLU B C 1
ATOM 9865 O O . GLU B 1 579 ? 32.844 -7.758 9.688 1 42.22 579 GLU B O 1
ATOM 9870 N N . PRO B 1 580 ? 31.953 -6.605 8.078 1 39.91 580 PRO B N 1
ATOM 9871 C CA . PRO B 1 580 ? 33.312 -6.707 7.512 1 39.91 580 PRO B CA 1
ATOM 9872 C C . PRO B 1 580 ? 34.25 -5.664 8.094 1 39.91 580 PRO B C 1
ATOM 9874 O O . PRO B 1 580 ? 35.406 -5.582 7.668 1 39.91 580 PRO B O 1
ATOM 9877 N N . SER B 1 581 ? 33.812 -4.734 8.828 1 38.56 581 SER B N 1
ATOM 9878 C CA . SER B 1 581 ? 34.688 -3.809 9.562 1 38.56 581 SER B CA 1
ATOM 9879 C C . SER B 1 581 ? 35.719 -4.559 10.406 1 38.56 581 SER B C 1
ATOM 9881 O O . SER B 1 581 ? 36.625 -3.951 10.953 1 38.56 581 SER B O 1
ATOM 9883 N N . LEU B 1 582 ? 35.531 -5.773 10.602 1 38.81 582 LEU B N 1
ATOM 9884 C CA . LEU B 1 582 ? 36.656 -6.562 11.109 1 38.81 582 LEU B CA 1
ATOM 9885 C C . LEU B 1 582 ? 37.844 -6.531 10.125 1 38.81 582 LEU B C 1
ATOM 9887 O O . LEU B 1 582 ? 39 -6.461 10.539 1 38.81 582 LEU B O 1
ATOM 9891 N N . VAL B 1 583 ? 37.469 -6.457 8.922 1 39.22 583 VAL B N 1
ATOM 9892 C CA . VAL B 1 583 ? 38.562 -6.359 7.965 1 39.22 583 VAL B CA 1
ATOM 9893 C C . VAL B 1 583 ? 39.125 -4.941 7.961 1 39.22 583 VAL B C 1
ATOM 9895 O O . VAL B 1 583 ? 40.344 -4.746 7.898 1 39.22 583 VAL B O 1
ATOM 9898 N N . LYS B 1 584 ? 38.25 -3.92 8.211 1 47.06 584 LYS B N 1
ATOM 9899 C CA . LYS B 1 584 ? 38.75 -2.561 8.383 1 47.06 584 LYS B CA 1
ATOM 9900 C C . LYS B 1 584 ? 39.531 -2.424 9.688 1 47.06 584 LYS B C 1
ATOM 9902 O O . LYS B 1 584 ? 40.594 -1.815 9.711 1 47.06 584 LYS B O 1
ATOM 9907 N N . SER B 1 585 ? 38.938 -2.977 10.648 1 48.97 585 SER B N 1
ATOM 9908 C CA . SER B 1 585 ? 39.656 -2.984 11.906 1 48.97 585 SER B CA 1
ATOM 9909 C C . SER B 1 585 ? 40.938 -3.787 11.797 1 48.97 585 SER B C 1
ATOM 9911 O O . SER B 1 585 ? 41.969 -3.385 12.328 1 48.97 585 SER B O 1
ATOM 9913 N N . GLU B 1 586 ? 40.844 -4.691 10.953 1 49.78 586 GLU B N 1
ATOM 9914 C CA . GLU B 1 586 ? 42.062 -5.469 10.734 1 49.78 586 GLU B CA 1
ATOM 9915 C C . GLU B 1 586 ? 43.094 -4.688 9.906 1 49.78 586 GLU B C 1
ATOM 9917 O O . GLU B 1 586 ? 44.281 -4.676 10.219 1 49.78 586 GLU B O 1
ATOM 9922 N N . TYR B 1 587 ? 42.531 -3.941 8.953 1 53.28 587 TYR B N 1
ATOM 9923 C CA . TYR B 1 587 ? 43.469 -3.158 8.164 1 53.28 587 TYR B CA 1
ATOM 9924 C C . TYR B 1 587 ? 43.906 -1.92 8.93 1 53.28 587 TYR B C 1
ATOM 9926 O O . TYR B 1 587 ? 45.062 -1.51 8.836 1 53.28 587 TYR B O 1
ATOM 9934 N N . LYS B 1 588 ? 43.031 -1.4 9.664 1 54.09 588 LYS B N 1
ATOM 9935 C CA . LYS B 1 588 ? 43.406 -0.296 10.539 1 54.09 588 LYS B CA 1
ATOM 9936 C C . LYS B 1 588 ? 44.438 -0.742 11.578 1 54.09 588 LYS B C 1
ATOM 9938 O O . LYS B 1 588 ? 45.438 -0.064 11.789 1 54.09 588 LYS B O 1
ATOM 9943 N N . THR B 1 589 ? 44.094 -1.834 12.117 1 59.53 589 THR B N 1
ATOM 9944 C CA . THR B 1 589 ? 45.031 -2.406 13.062 1 59.53 589 THR B CA 1
ATOM 9945 C C . THR B 1 589 ? 46.344 -2.805 12.352 1 59.53 589 THR B C 1
ATOM 9947 O O . THR B 1 589 ? 47.438 -2.566 12.867 1 59.53 589 THR B O 1
ATOM 9950 N N . ALA B 1 590 ? 46.156 -3.312 11.172 1 61.69 590 ALA B N 1
ATOM 9951 C CA . ALA B 1 590 ? 47.344 -3.674 10.406 1 61.69 590 ALA B CA 1
ATOM 9952 C C . ALA B 1 590 ? 48.125 -2.432 9.984 1 61.69 590 ALA B C 1
ATOM 9954 O O . ALA B 1 590 ? 49.375 -2.416 10.047 1 61.69 590 ALA B O 1
ATOM 9955 N N . ALA B 1 591 ? 47.406 -1.384 9.711 1 60.06 591 ALA B N 1
ATOM 9956 C CA . ALA B 1 591 ? 48.062 -0.134 9.312 1 60.06 591 ALA B CA 1
ATOM 9957 C C . ALA B 1 591 ? 48.812 0.499 10.492 1 60.06 591 ALA B C 1
ATOM 9959 O O . ALA B 1 591 ? 49.938 0.916 10.359 1 60.06 591 ALA B O 1
ATOM 9960 N N . TRP B 1 592 ? 48.219 0.477 11.586 1 68.5 592 TRP B N 1
ATOM 9961 C CA . TRP B 1 592 ? 48.875 1.034 12.758 1 68.5 592 TRP B CA 1
ATOM 9962 C C . TRP B 1 592 ? 50 0.139 13.219 1 68.5 592 TRP B C 1
ATOM 9964 O O . TRP B 1 592 ? 51.031 0.631 13.672 1 68.5 592 TRP B O 1
ATOM 9974 N N . GLY B 1 593 ? 49.781 -1.154 13.055 1 68.56 593 GLY B N 1
ATOM 9975 C CA . GLY B 1 593 ? 50.875 -2.068 13.328 1 68.56 593 GLY B CA 1
ATOM 9976 C C . GLY B 1 593 ? 52.062 -1.852 12.422 1 68.56 593 GLY B C 1
ATOM 9977 O O . GLY B 1 593 ? 53.219 -1.87 12.883 1 68.56 593 GLY B O 1
ATOM 9978 N N . MET B 1 594 ? 51.75 -1.515 11.219 1 71.25 594 MET B N 1
ATOM 9979 C CA . MET B 1 594 ? 52.812 -1.279 10.266 1 71.25 594 MET B CA 1
ATOM 9980 C C . MET B 1 594 ? 53.5 0.065 10.523 1 71.25 594 MET B C 1
ATOM 9982 O O . MET B 1 594 ? 54.719 0.191 10.391 1 71.25 594 MET B O 1
ATOM 9986 N N . VAL B 1 595 ? 52.75 1.031 10.953 1 71.38 595 VAL B N 1
ATOM 9987 C CA . VAL B 1 595 ? 53.312 2.312 11.336 1 71.38 595 VAL B CA 1
ATOM 9988 C C . VAL B 1 595 ? 54.25 2.119 12.523 1 71.38 595 VAL B C 1
ATOM 9990 O O . VAL B 1 595 ? 55.375 2.654 12.547 1 71.38 595 VAL B O 1
ATOM 9993 N N . ALA B 1 596 ? 53.844 1.281 13.414 1 74.69 596 ALA B N 1
ATOM 9994 C CA . ALA B 1 596 ? 54.719 0.992 14.57 1 74.69 596 ALA B CA 1
ATOM 9995 C C . ALA B 1 596 ? 55.969 0.263 14.148 1 74.69 596 ALA B C 1
ATOM 9997 O O . ALA B 1 596 ? 57.062 0.578 14.633 1 74.69 596 ALA B O 1
ATOM 9998 N N . MET B 1 597 ? 55.906 -0.586 13.234 1 77.12 597 MET B N 1
ATOM 9999 C CA . MET B 1 597 ? 57.062 -1.333 12.742 1 77.12 597 MET B CA 1
ATOM 10000 C C . MET B 1 597 ? 58 -0.416 11.992 1 77.12 597 MET B C 1
ATOM 10002 O O . MET B 1 597 ? 59.219 -0.532 12.133 1 77.12 597 MET B O 1
ATOM 10006 N N . VAL B 1 598 ? 57.438 0.498 11.312 1 75.88 598 VAL B N 1
ATOM 10007 C CA . VAL B 1 598 ? 58.25 1.477 10.602 1 75.88 598 VAL B CA 1
ATOM 10008 C C . VAL B 1 598 ? 59 2.346 11.602 1 75.88 598 VAL B C 1
ATOM 10010 O O . VAL B 1 598 ? 60.219 2.602 11.43 1 75.88 598 VAL B O 1
ATOM 10013 N N . LEU B 1 599 ? 58.406 2.668 12.656 1 77.81 599 LEU B N 1
ATOM 10014 C CA . LEU B 1 599 ? 59.062 3.49 13.672 1 77.81 599 LEU B CA 1
ATOM 10015 C C . LEU B 1 599 ? 60.156 2.715 14.367 1 77.81 599 LEU B C 1
ATOM 10017 O O . LEU B 1 599 ? 61.25 3.252 14.602 1 77.81 599 LEU B O 1
ATOM 10021 N N . ILE B 1 600 ? 59.969 1.507 14.586 1 80.44 600 ILE B N 1
ATOM 10022 C CA . ILE B 1 600 ? 60.969 0.671 15.25 1 80.44 600 ILE B CA 1
ATOM 10023 C C . ILE B 1 600 ? 62.156 0.469 14.328 1 80.44 600 ILE B C 1
ATOM 10025 O O . ILE B 1 600 ? 63.312 0.616 14.758 1 80.44 600 ILE B O 1
ATOM 10029 N N . LEU B 1 601 ? 61.875 0.27 13.086 1 79.62 601 LEU B N 1
ATOM 10030 C CA . LEU B 1 601 ? 62.969 0.046 12.133 1 79.62 601 LEU B CA 1
ATOM 10031 C C . LEU B 1 601 ? 63.719 1.337 11.867 1 79.62 601 LEU B C 1
ATOM 10033 O O . LEU B 1 601 ? 64.938 1.315 11.719 1 79.62 601 LEU B O 1
ATOM 10037 N N . PHE B 1 602 ? 63.062 2.4 12.023 1 80.5 602 PHE B N 1
ATOM 10038 C CA . PHE B 1 602 ? 63.688 3.705 11.875 1 80.5 602 PHE B CA 1
ATOM 10039 C C . PHE B 1 602 ? 64.625 4 13.055 1 80.5 602 PHE B C 1
ATOM 10041 O O . PHE B 1 602 ? 65.75 4.441 12.859 1 80.5 602 PHE B O 1
ATOM 10048 N N . ILE B 1 603 ? 64.25 3.678 14.148 1 82.25 603 ILE B N 1
ATOM 10049 C CA . ILE B 1 603 ? 65.062 3.867 15.344 1 82.25 603 ILE B CA 1
ATOM 10050 C C . ILE B 1 603 ? 66.25 2.953 15.289 1 82.25 603 ILE B C 1
ATOM 10052 O O . ILE B 1 603 ? 67.375 3.375 15.617 1 82.25 603 ILE B O 1
ATOM 10056 N N . MET B 1 604 ? 66.062 1.823 14.781 1 81.88 604 MET B N 1
ATOM 10057 C CA . MET B 1 604 ? 67.188 0.875 14.648 1 81.88 604 MET B CA 1
ATOM 10058 C C . MET B 1 604 ? 68.188 1.362 13.617 1 81.88 604 MET B C 1
ATOM 10060 O O . MET B 1 604 ? 69.375 1.275 13.836 1 81.88 604 MET B O 1
ATOM 10064 N N . CYS B 1 605 ? 67.688 1.892 12.617 1 80.19 605 CYS B N 1
ATOM 10065 C CA . CYS B 1 605 ? 68.562 2.436 11.586 1 80.19 605 CYS B CA 1
ATOM 10066 C C . CYS B 1 605 ? 69.375 3.617 12.109 1 80.19 605 CYS B C 1
ATOM 10068 O O . CYS B 1 605 ? 70.562 3.711 11.867 1 80.19 605 CYS B O 1
ATOM 10070 N N . VAL B 1 606 ? 68.75 4.43 12.906 1 82.25 606 VAL B N 1
ATOM 10071 C CA . VAL B 1 606 ? 69.438 5.59 13.484 1 82.25 606 VAL B CA 1
ATOM 10072 C C . VAL B 1 606 ? 70.438 5.137 14.484 1 82.25 606 VAL B C 1
ATOM 10074 O O . VAL B 1 606 ? 71.562 5.66 14.5 1 82.25 606 VAL B O 1
ATOM 10077 N N . ALA B 1 607 ? 70.25 4.125 15.164 1 83.19 607 ALA B N 1
ATOM 10078 C CA . ALA B 1 607 ? 71.188 3.582 16.141 1 83.19 607 ALA B CA 1
ATOM 10079 C C . ALA B 1 607 ? 72.375 2.941 15.438 1 83.19 607 ALA B C 1
ATOM 10081 O O . ALA B 1 607 ? 73.5 3.15 15.844 1 83.19 607 ALA B O 1
ATOM 10082 N N . LEU B 1 608 ? 72.062 2.311 14.344 1 82.12 608 LEU B N 1
ATOM 10083 C CA . LEU B 1 608 ? 73.125 1.645 13.602 1 82.12 608 LEU B CA 1
ATOM 10084 C C . LEU B 1 608 ? 74 2.66 12.883 1 82.12 608 LEU B C 1
ATOM 10086 O O . LEU B 1 608 ? 75.25 2.508 12.844 1 82.12 608 LEU B O 1
ATOM 10090 N N . ILE B 1 609 ? 73.375 3.701 12.5 1 81.69 609 ILE B N 1
ATOM 10091 C CA . ILE B 1 609 ? 74.125 4.789 11.891 1 81.69 609 ILE B CA 1
ATOM 10092 C C . ILE B 1 609 ? 75.062 5.465 12.938 1 81.69 609 ILE B C 1
ATOM 10094 O O . ILE B 1 609 ? 76.188 5.773 12.672 1 81.69 609 ILE B O 1
ATOM 10098 N N . GLY B 1 610 ? 74.562 5.586 14.102 1 81.38 610 GLY B N 1
ATOM 10099 C CA . GLY B 1 610 ? 75.375 6.109 15.195 1 81.38 610 GLY B CA 1
ATOM 10100 C C . GLY B 1 610 ? 76.562 5.25 15.516 1 81.38 610 GLY B C 1
ATOM 10101 O O . GLY B 1 610 ? 77.688 5.77 15.719 1 81.38 610 GLY B O 1
ATOM 10102 N N . VAL B 1 611 ? 76.375 4.043 15.438 1 80.75 611 VAL B N 1
ATOM 10103 C CA . VAL B 1 611 ? 77.438 3.107 15.711 1 80.75 611 VAL B CA 1
ATOM 10104 C C . VAL B 1 611 ? 78.5 3.193 14.594 1 80.75 611 VAL B C 1
ATOM 10106 O O . VAL B 1 611 ? 79.688 3.225 14.867 1 80.75 611 VAL B O 1
ATOM 10109 N N . VAL B 1 612 ? 78.062 3.363 13.453 1 78 612 VAL B N 1
ATOM 10110 C CA . VAL B 1 612 ? 78.938 3.428 12.32 1 78 612 VAL B CA 1
ATOM 10111 C C . VAL B 1 612 ? 79.75 4.746 12.352 1 78 612 VAL B C 1
ATOM 10113 O O . VAL B 1 612 ? 80.938 4.77 12.141 1 78 612 VAL B O 1
ATOM 10116 N N . VAL B 1 613 ? 79.125 5.766 12.797 1 78 613 VAL B N 1
ATOM 10117 C CA . VAL B 1 613 ? 79.75 7.078 12.836 1 78 613 VAL B CA 1
ATOM 10118 C C . VAL B 1 613 ? 80.75 7.148 14.016 1 78 613 VAL B C 1
ATOM 10120 O O . VAL B 1 613 ? 81.812 7.648 13.875 1 78 613 VAL B O 1
ATOM 10123 N N . THR B 1 614 ? 80.438 6.547 15.062 1 78.88 614 THR B N 1
ATOM 10124 C CA . THR B 1 614 ? 81.312 6.566 16.234 1 78.88 614 THR B CA 1
ATOM 10125 C C . THR B 1 614 ? 82.562 5.699 15.992 1 78.88 614 THR B C 1
ATOM 10127 O O . THR B 1 614 ? 83.625 6.07 16.375 1 78.88 614 THR B O 1
ATOM 10130 N N . ASN B 1 615 ? 82.312 4.672 15.281 1 73.88 615 ASN B N 1
ATOM 10131 C CA . ASN B 1 615 ? 83.438 3.824 14.969 1 73.88 615 ASN B CA 1
ATOM 10132 C C . ASN B 1 615 ? 84.375 4.496 13.961 1 73.88 615 ASN B C 1
ATOM 10134 O O . ASN B 1 615 ? 85.625 4.379 14.078 1 73.88 615 ASN B O 1
ATOM 10138 N N . ARG B 1 616 ? 83.875 5.242 13.141 1 69.12 616 ARG B N 1
ATOM 10139 C CA . ARG B 1 616 ? 84.75 5.973 12.188 1 69.12 616 ARG B CA 1
ATOM 10140 C C . ARG B 1 616 ? 85.5 7.117 12.875 1 69.12 616 ARG B C 1
ATOM 10142 O O . ARG B 1 616 ? 86.625 7.348 12.602 1 69.12 616 ARG B O 1
ATOM 10149 N N . LYS B 1 617 ? 84.875 7.762 13.828 1 68.44 617 LYS B N 1
ATOM 10150 C CA . LYS B 1 617 ? 85.562 8.836 14.555 1 68.44 617 LYS B CA 1
ATOM 10151 C C . LYS B 1 617 ? 86.688 8.281 15.445 1 68.44 617 LYS B C 1
ATOM 10153 O O . LYS B 1 617 ? 87.75 8.867 15.523 1 68.44 617 LYS B O 1
ATOM 10158 N N . ARG B 1 618 ? 86.5 7.168 15.984 1 67.31 618 ARG B N 1
ATOM 10159 C CA . ARG B 1 618 ? 87.5 6.539 16.797 1 67.31 618 ARG B CA 1
ATOM 10160 C C . ARG B 1 618 ? 88.688 6.07 15.945 1 67.31 618 ARG B C 1
ATOM 10162 O O . ARG B 1 618 ? 89.812 6.156 16.375 1 67.31 618 ARG B O 1
ATOM 10169 N N . ARG B 1 619 ? 88.375 5.742 14.766 1 61.94 619 ARG B N 1
ATOM 10170 C CA . ARG B 1 619 ? 89.438 5.352 13.867 1 61.94 619 ARG B CA 1
ATOM 10171 C C . ARG B 1 619 ? 90.25 6.562 13.414 1 61.94 619 ARG B C 1
ATOM 10173 O O . ARG B 1 619 ? 91.5 6.504 13.336 1 61.94 619 ARG B O 1
ATOM 10180 N N . ILE B 1 620 ? 89.562 7.559 13.172 1 60.78 620 ILE B N 1
ATOM 10181 C CA . ILE B 1 620 ? 90.25 8.773 12.758 1 60.78 620 ILE B CA 1
ATOM 10182 C C . ILE B 1 620 ? 91.062 9.328 13.922 1 60.78 620 ILE B C 1
ATOM 10184 O O . ILE B 1 620 ? 92.188 9.719 13.75 1 60.78 620 ILE B O 1
ATOM 10188 N N . TRP B 1 621 ? 90.562 9.273 15.078 1 62.56 621 TRP B N 1
ATOM 10189 C CA . TRP B 1 621 ? 91.25 9.766 16.234 1 62.56 621 TRP B CA 1
ATOM 10190 C C . TRP B 1 621 ? 92.438 8.867 16.562 1 62.56 621 TRP B C 1
ATOM 10192 O O . TRP B 1 621 ? 93.562 9.344 16.859 1 62.56 621 TRP B O 1
ATOM 10202 N N . ARG B 1 622 ? 92.438 7.57 16.516 1 61.41 622 ARG B N 1
ATOM 10203 C CA . ARG B 1 622 ? 93.562 6.664 16.766 1 61.41 622 ARG B CA 1
ATOM 10204 C C . ARG B 1 622 ? 94.625 6.793 15.664 1 61.41 622 ARG B C 1
ATOM 10206 O O . ARG B 1 622 ? 95.812 6.762 15.945 1 61.41 622 ARG B O 1
ATOM 10213 N N . ALA B 1 623 ? 94.188 6.953 14.477 1 60.12 623 ALA B N 1
ATOM 10214 C CA . ALA B 1 623 ? 95.125 7.195 13.414 1 60.12 623 ALA B CA 1
ATOM 10215 C C . ALA B 1 623 ? 95.875 8.523 13.617 1 60.12 623 ALA B C 1
ATOM 10217 O O . ALA B 1 623 ? 97.062 8.617 13.414 1 60.12 623 ALA B O 1
ATOM 10218 N N . PHE B 1 624 ? 95.062 9.516 14.086 1 59.22 624 PHE B N 1
ATOM 10219 C CA . PHE B 1 624 ? 95.75 10.789 14.391 1 59.22 624 PHE B CA 1
ATOM 10220 C C . PHE B 1 624 ? 96.688 10.648 15.562 1 59.22 624 PHE B C 1
ATOM 10222 O O . PHE B 1 624 ? 97.812 11.211 15.547 1 59.22 624 PHE B O 1
ATOM 10229 N N . THR B 1 625 ? 96.375 9.883 16.578 1 61.56 625 THR B N 1
ATOM 10230 C CA . THR B 1 625 ? 97.25 9.711 17.719 1 61.56 625 THR B CA 1
ATOM 10231 C C . THR B 1 625 ? 98.438 8.852 17.344 1 61.56 625 THR B C 1
ATOM 10233 O O . THR B 1 625 ? 99.562 9.094 17.797 1 61.56 625 THR B O 1
ATOM 10236 N N . LEU B 1 626 ? 98.312 7.84 16.484 1 58.44 626 LEU B N 1
ATOM 10237 C CA . LEU B 1 626 ? 99.438 7.035 16.031 1 58.44 626 LEU B CA 1
ATOM 10238 C C . LEU B 1 626 ? 100.375 7.848 15.117 1 58.44 626 LEU B C 1
ATOM 10240 O O . LEU B 1 626 ? 101.562 7.738 15.203 1 58.44 626 LEU B O 1
ATOM 10244 N N . ILE B 1 627 ? 99.75 8.703 14.211 1 57.31 627 ILE B N 1
ATOM 10245 C CA . ILE B 1 627 ? 100.562 9.57 13.375 1 57.31 627 ILE B CA 1
ATOM 10246 C C . ILE B 1 627 ? 101.25 10.602 14.25 1 57.31 627 ILE B C 1
ATOM 10248 O O . ILE B 1 627 ? 102.438 10.867 14.062 1 57.31 627 ILE B O 1
ATOM 10252 N N . SER B 1 628 ? 100.562 11.102 15.258 1 58.28 628 SER B N 1
ATOM 10253 C CA . SER B 1 628 ? 101.25 12.078 16.125 1 58.28 628 SER B CA 1
ATOM 10254 C C . SER B 1 628 ? 102.312 11.43 16.984 1 58.28 628 SER B C 1
ATOM 10256 O O . SER B 1 628 ? 103.375 12.023 17.219 1 58.28 628 SER B O 1
ATOM 10258 N N . SER B 1 629 ? 102.125 10.164 17.453 1 59.88 629 SER B N 1
ATOM 10259 C CA . SER B 1 629 ? 103.188 9.5 18.219 1 59.88 629 SER B CA 1
ATOM 10260 C C . SER B 1 629 ? 104.312 9.062 17.344 1 59.88 629 SER B C 1
ATOM 10262 O O . SER B 1 629 ? 105.5 9.109 17.75 1 59.88 629 SER B O 1
ATOM 10264 N N . SER B 1 630 ? 104.125 8.648 16.125 1 56.09 630 SER B N 1
ATOM 10265 C CA . SER B 1 630 ? 105.25 8.32 15.211 1 56.09 630 SER B CA 1
ATOM 10266 C C . SER B 1 630 ? 106 9.562 14.836 1 56.09 630 SER B C 1
ATOM 10268 O O . SER B 1 630 ? 107.25 9.5 14.656 1 56.09 630 SER B O 1
ATOM 10270 N N . PHE B 1 631 ? 105.375 10.719 14.734 1 55.53 631 PHE B N 1
ATOM 10271 C CA . PHE B 1 631 ? 106.125 11.945 14.484 1 55.53 631 PHE B CA 1
ATOM 10272 C C . PHE B 1 631 ? 106.938 12.305 15.695 1 55.53 631 PHE B C 1
ATOM 10274 O O . PHE B 1 631 ? 108.062 12.852 15.539 1 55.53 631 PHE B O 1
ATOM 10281 N N . GLN B 1 632 ? 106.5 11.992 16.906 1 53.81 632 GLN B N 1
ATOM 10282 C CA . GLN B 1 632 ? 107.312 12.289 18.062 1 53.81 632 GLN B CA 1
ATOM 10283 C C . GLN B 1 632 ? 108.5 11.352 18.141 1 53.81 632 GLN B C 1
ATOM 10285 O O . GLN B 1 632 ? 109.625 11.766 18.516 1 53.81 632 GLN B O 1
ATOM 10290 N N . ASP B 1 633 ? 108.375 10.102 17.812 1 53.72 633 ASP B N 1
ATOM 10291 C CA . ASP B 1 633 ? 109.5 9.188 17.844 1 53.72 633 ASP B CA 1
ATOM 10292 C C . ASP B 1 633 ? 110.562 9.539 16.766 1 53.72 633 ASP B C 1
ATOM 10294 O O . ASP B 1 633 ? 111.75 9.445 17 1 53.72 633 ASP B O 1
ATOM 10298 N N . ILE B 1 634 ? 110.188 9.969 15.539 1 52.56 634 ILE B N 1
ATOM 10299 C CA . ILE B 1 634 ? 111.125 10.375 14.523 1 52.56 634 ILE B CA 1
ATOM 10300 C C . ILE B 1 634 ? 111.875 11.641 14.969 1 52.56 634 ILE B C 1
ATOM 10302 O O . ILE B 1 634 ? 113.062 11.789 14.75 1 52.56 634 ILE B O 1
ATOM 10306 N N . SER B 1 635 ? 111.125 12.539 15.688 1 50.56 635 SER B N 1
ATOM 10307 C CA . SER B 1 635 ? 111.875 13.75 16.109 1 50.56 635 SER B CA 1
ATOM 10308 C C . SER B 1 635 ? 112.875 13.461 17.219 1 50.56 635 SER B C 1
ATOM 10310 O O . SER B 1 635 ? 113.875 14.133 17.312 1 50.56 635 SER B O 1
ATOM 10312 N N . GLN B 1 636 ? 112.688 12.508 18.094 1 50.81 636 GLN B N 1
ATOM 10313 C CA . GLN B 1 636 ? 113.625 12.188 19.125 1 50.81 636 GLN B CA 1
ATOM 10314 C C . GLN B 1 636 ? 114.875 11.523 18.5 1 50.81 636 GLN B C 1
ATOM 10316 O O . GLN B 1 636 ? 116 11.727 18.969 1 50.81 636 GLN B O 1
ATOM 10321 N N . LEU B 1 637 ? 114.75 10.719 17.484 1 42.38 637 LEU B N 1
ATOM 10322 C CA . LEU B 1 637 ? 115.938 10.156 16.891 1 42.38 637 LEU B CA 1
ATOM 10323 C C . LEU B 1 637 ? 116.812 11.242 16.234 1 42.38 637 LEU B C 1
ATOM 10325 O O . LEU B 1 637 ? 118 11.086 16.094 1 42.38 637 LEU B O 1
ATOM 10329 N N . LYS B 1 638 ? 116.125 12.359 15.805 1 48.25 638 LYS B N 1
ATOM 10330 C CA . LYS B 1 638 ? 116.938 13.43 15.227 1 48.25 638 LYS B CA 1
ATOM 10331 C C . LYS B 1 638 ? 117.75 14.156 16.312 1 48.25 638 LYS B C 1
ATOM 10333 O O . LYS B 1 638 ? 118.875 14.602 16.062 1 48.25 638 LYS B O 1
ATOM 10338 N N . HIS B 1 639 ? 117.375 14.273 17.562 1 44.28 639 HIS B N 1
ATOM 10339 C CA . HIS B 1 639 ? 118.125 15 18.547 1 44.28 639 HIS B CA 1
ATOM 10340 C C . HIS B 1 639 ? 119.312 14.164 19.016 1 44.28 639 HIS B C 1
ATOM 10342 O O . HIS B 1 639 ? 120.375 14.719 19.453 1 44.28 639 HIS B O 1
ATOM 10348 N N . GLU B 1 640 ? 119.312 12.867 19.156 1 38.94 640 GLU B N 1
ATOM 10349 C CA . GLU B 1 640 ? 120.438 12.109 19.672 1 38.94 640 GLU B CA 1
ATOM 10350 C C . GLU B 1 640 ? 121.562 12.078 18.672 1 38.94 640 GLU B C 1
ATOM 10352 O O . GLU B 1 640 ? 122.688 11.695 19.016 1 38.94 640 GLU B O 1
ATOM 10357 N N . LYS B 1 641 ? 121.312 12.125 17.391 1 42.28 641 LYS B N 1
ATOM 10358 C CA . LYS B 1 641 ? 122.438 12.078 16.484 1 42.28 641 LYS B CA 1
ATOM 10359 C C . LYS B 1 641 ? 123.312 13.32 16.641 1 42.28 641 LYS B C 1
ATOM 10361 O O . LYS B 1 641 ? 124.5 13.266 16.406 1 42.28 641 LYS B O 1
ATOM 10366 N N . GLU B 1 642 ? 122.875 14.516 17 1 37.53 642 GLU B N 1
ATOM 10367 C CA . GLU B 1 642 ? 123.688 15.703 16.875 1 37.53 642 GLU B CA 1
ATOM 10368 C C . GLU B 1 642 ? 124.625 15.82 18.062 1 37.53 642 GLU B C 1
ATOM 10370 O O . GLU B 1 642 ? 125.625 16.609 18.016 1 37.53 642 GLU B O 1
ATOM 10375 N N . HIS B 1 643 ? 124.438 15.398 19.234 1 34.62 643 HIS B N 1
ATOM 10376 C CA . HIS B 1 643 ? 125.375 15.758 20.312 1 34.62 643 HIS B CA 1
ATOM 10377 C C . HIS B 1 643 ? 126.625 14.898 20.266 1 34.62 643 HIS B C 1
ATOM 10379 O O . HIS B 1 643 ? 127.438 14.891 21.219 1 34.62 643 HIS B O 1
ATOM 10385 N N . SER B 1 644 ? 126.75 13.898 19.484 1 32.06 644 SER B N 1
ATOM 10386 C CA . SER B 1 644 ? 128 13.102 19.656 1 32.06 644 SER B CA 1
ATOM 10387 C C . SER B 1 644 ? 129.25 13.836 19.141 1 32.06 644 SER B C 1
ATOM 10389 O O . SER B 1 644 ? 130.125 13.211 18.688 1 32.06 644 SER B O 1
ATOM 10391 N N . ASP B 1 645 ? 129.25 15.164 19.047 1 29.34 645 ASP B N 1
ATOM 10392 C CA . ASP B 1 645 ? 130.5 15.711 18.641 1 29.34 645 ASP B CA 1
ATOM 10393 C C . ASP B 1 645 ? 131.625 15.5 19.719 1 29.34 645 ASP B C 1
ATOM 10395 O O . ASP B 1 645 ? 131.5 16.125 20.781 1 29.34 645 ASP B O 1
ATOM 10399 N N . VAL B 1 646 ? 132 14.336 20.188 1 28.67 646 VAL B N 1
ATOM 10400 C CA . VAL B 1 646 ? 133.25 14.344 20.891 1 28.67 646 VAL B CA 1
ATOM 10401 C C . VAL B 1 646 ? 134.25 14.906 19.969 1 28.67 646 VAL B C 1
ATOM 10403 O O . VAL B 1 646 ? 134.25 14.656 18.766 1 28.67 646 VAL B O 1
ATOM 10406 N N . PRO B 1 647 ? 135.125 15.891 20.5 1 27.12 647 PRO B N 1
ATOM 10407 C CA . PRO B 1 647 ? 136.5 16.469 20.031 1 27.12 647 PRO B CA 1
ATOM 10408 C C . PRO B 1 647 ? 137.5 15.422 19.719 1 27.12 647 PRO B C 1
ATOM 10410 O O . PRO B 1 647 ? 137.875 14.586 20.562 1 27.12 647 PRO B O 1
ATOM 10413 N N . ILE B 1 648 ? 137.375 14.766 18.672 1 23.38 648 ILE B N 1
ATOM 10414 C CA . ILE B 1 648 ? 138.5 14.336 17.906 1 23.38 648 ILE B CA 1
ATOM 10415 C C . ILE B 1 648 ? 139.5 15.523 17.688 1 23.38 648 ILE B C 1
ATOM 10417 O O . ILE B 1 648 ? 139.125 16.547 17.141 1 23.38 648 ILE B O 1
ATOM 10421 N N . THR B 1 649 ? 140.75 15.641 18.469 1 22.05 649 THR B N 1
ATOM 10422 C CA . THR B 1 649 ? 142.125 16.141 18.375 1 22.05 649 THR B CA 1
ATOM 10423 C C . THR B 1 649 ? 142.625 15.992 16.953 1 22.05 649 THR B C 1
ATOM 10425 O O . THR B 1 649 ? 142.625 14.898 16.375 1 22.05 649 THR B O 1
ATOM 10428 N N . PHE B 1 650 ? 142.5 17.234 16.375 1 20.25 650 PHE B N 1
ATOM 10429 C CA . PHE B 1 650 ? 143.5 18.203 16.094 1 20.25 650 PHE B CA 1
ATOM 10430 C C . PHE B 1 650 ? 144.125 18.75 17.391 1 20.25 650 PHE B C 1
ATOM 10432 O O . PHE B 1 650 ? 143.375 18.969 18.375 1 20.25 650 PHE B O 1
#

pLDDT: mean 79.7, std 20.77, range [19.14, 98.62]

Sequence (1300 aa):
MQPIYVILISFGMLIFCFPAQPAPNNSHQMHDALEHIIHTTKGYIRGKRLPRETMSGKTIYAFKGIPFAKPPVNDLRFKPPEEIQSWFGVRDAKEHEAFCPQVHINSEAGFVTRGVEDCLYLDVYCRQLPDKHGNNPGHPVVVYFHGGKFKYGGKDLYGPKLLLDLELILVIVNYRLGIFGFLSTDDEEAPGNFGLKDQQMALKWVKENIQFFGGDPAKVTVFGHDAGGASVTFHIVSESSRGYFTRAVVASGTGFAPWAVTSNPRQHAQNAAFSLGCQPFPSSGLLHCLRQKSVEALLEIQAKSPNSMFLPVIEKNLTGAMLTDHPYQMYSKGLAQNVHLLAGITEKEASLDFYALSTELQQCNSSDDILEYLLRPYFQPHDDLSSIITAVKFHYFQNIQLENLKSSFTRLIDMLSDFFYNAPNDLAVNLHSGVGNPTWMCVFDSISRHSKHYLSRDAGESIRNYGFPHYDIALRSNNSHDSNVPKSITPDEYSRIKKWIQIIHNFAEKGDPGFGIFPKWKPFVTNKHAYYHFRNVSPYYTLHFDYRQHHSDFWNVLVPDLLHSMTSTIRNLEQNLEEPSLVKSEYKTAAWGMVAMVLILFIMCVALIGVVVTNRKRRIWRAFTLISSSFQDISQLKHEKEHSDVPITFMQPIYVILISFGMLIFCFPAQPAPNNSHQMHDALEHIIHTTKGYIRGKRLPRETMSGKTIYAFKGIPFAKPPVNDLRFKPPEEIQSWFGVRDAKEHEAFCPQVHINSEAGFVTRGVEDCLYLDVYCRQLPDKHGNNPGHPVVVYFHGGKFKYGGKDLYGPKLLLDLELILVIVNYRLGIFGFLSTDDEEAPGNFGLKDQQMALKWVKENIQFFGGDPAKVTVFGHDAGGASVTFHIVSESSRGYFTRAVVASGTGFAPWAVTSNPRQHAQNAAFSLGCQPFPSSGLLHCLRQKSVEALLEIQAKSPNSMFLPVIEKNLTGAMLTDHPYQMYSKGLAQNVHLLAGITEKEASLDFYALSTELQQCNSSDDILEYLLRPYFQPHDDLSSIITAVKFHYFQNIQLENLKSSFTRLIDMLSDFFYNAPNDLAVNLHSGVGNPTWMCVFDSISRHSKHYLSRDAGESIRNYGFPHYDIALRSNNSHDSNVPKSITPDEYSRIKKWIQIIHNFAEKGDPGFGIFPKWKPFVTNKHAYYHFRNVSPYYTLHFDYRQHHSDFWNVLVPDLLHSMTSTIRNLEQNLEEPSLVKSEYKTAAWGMVAMVLILFIMCVALIGVVVTNRKRRIWRAFTLISSSFQDISQLKHEKEHSDVPITF

Organism: Limulus polyphemus (NCBI:txid6850)

Solvent-accessible surface area (backbone atoms only — not comparable to full-atom values): 68685 Å² total; per-residue (Å²): 134,78,85,78,77,79,78,75,82,82,80,77,78,76,77,74,79,72,75,78,70,79,74,73,75,61,59,69,55,57,64,55,64,77,43,59,61,40,71,48,92,44,33,33,34,29,32,39,78,39,72,55,53,19,81,87,46,42,50,34,37,37,33,19,39,42,68,57,31,40,62,44,47,63,90,36,43,66,43,73,68,42,79,51,76,68,52,85,63,72,43,80,13,65,49,78,61,57,39,33,48,28,66,42,82,40,94,84,76,39,81,41,77,44,54,36,62,68,16,46,27,31,31,43,36,24,67,52,67,38,45,98,85,61,57,51,78,46,28,24,25,37,38,38,35,54,32,46,76,47,37,35,68,42,58,59,48,49,46,60,37,65,61,51,64,46,87,35,28,43,32,36,48,39,45,46,23,22,62,66,7,15,43,14,54,70,40,88,78,26,48,40,32,28,20,58,42,32,48,46,44,45,37,50,46,41,50,71,34,32,47,62,50,10,24,26,52,82,27,22,19,41,36,12,26,31,40,11,3,15,47,47,44,44,43,40,43,11,70,78,41,62,83,46,53,43,32,37,32,27,31,45,26,31,44,63,16,63,84,42,50,35,78,62,48,37,60,52,41,30,51,53,25,47,76,70,73,29,50,58,65,54,62,65,56,22,48,56,47,57,56,69,51,54,72,66,59,54,51,52,50,52,70,74,41,64,87,66,52,38,35,42,51,64,23,70,93,45,89,82,34,64,28,67,47,59,63,71,57,34,50,74,69,62,43,49,58,87,36,32,36,39,37,35,40,41,72,20,36,22,37,59,58,47,59,74,40,46,69,65,48,68,72,41,90,42,56,67,47,39,50,45,66,72,47,49,84,68,49,60,90,83,51,66,56,61,35,50,50,47,50,48,43,56,73,64,44,61,94,47,66,53,91,36,46,80,72,36,51,67,48,53,26,49,51,45,15,34,59,52,32,48,21,19,45,52,50,49,51,40,52,45,22,66,76,69,29,60,22,37,37,35,37,37,46,43,76,65,84,54,53,63,53,72,76,37,70,82,59,86,64,83,59,67,81,62,52,28,38,59,61,73,79,58,63,56,24,54,78,21,89,44,86,75,38,59,89,71,78,50,73,71,53,42,56,54,50,49,51,55,44,47,27,52,47,33,27,36,68,69,64,39,50,34,66,93,39,83,72,73,60,60,61,27,40,82,89,58,36,30,29,38,36,39,40,70,49,86,73,42,68,42,83,47,56,50,79,63,43,70,63,23,40,44,61,70,45,44,48,56,48,38,51,50,33,47,50,50,50,49,49,50,46,48,50,60,56,44,57,48,40,56,54,48,49,44,45,50,49,45,33,52,50,33,50,50,50,36,51,53,38,49,53,51,39,54,52,49,49,48,52,53,53,53,53,50,51,51,48,52,50,51,51,49,51,52,52,53,51,51,52,54,56,51,54,55,57,53,61,67,64,62,67,68,72,69,85,85,76,136,139,68,90,69,83,74,84,83,79,77,74,78,71,77,80,77,76,70,75,79,67,77,71,74,76,58,57,71,57,55,65,53,64,77,43,59,63,39,73,47,90,44,33,33,35,29,32,38,79,40,72,54,53,19,83,85,46,42,51,34,38,38,34,18,38,42,68,58,31,41,60,43,47,62,91,36,43,68,43,72,67,43,79,50,75,66,50,86,63,72,43,80,11,64,49,78,60,57,38,34,50,28,66,43,82,40,95,83,76,40,83,41,78,46,54,35,62,67,17,45,26,33,31,43,35,26,66,53,65,38,44,98,85,60,56,50,78,47,26,24,25,38,40,38,34,55,31,45,77,47,36,36,69,43,58,57,49,48,44,60,38,66,60,52,64,45,87,36,28,44,33,36,47,35,44,46,22,22,63,64,7,15,44,15,56,71,40,86,79,26,48,41,33,27,21,58,43,31,47,46,43,45,37,50,46,41,52,72,34,32,47,61,50,10,24,25,53,81,28,20,18,42,37,13,26,32,39,10,4,14,47,46,44,46,44,42,43,11,72,77,42,63,84,44,52,44,31,38,33,26,31,46,26,29,46,62,16,63,83,42,50,36,77,63,47,37,60,52,42,29,51,54,26,47,76,72,74,30,49,59,65,56,60,66,57,21,48,56,46,57,55,68,50,54,72,67,59,54,50,50,51,50,70,73,41,64,87,66,53,39,35,40,51,64,25,70,93,45,88,84,33,64,28,69,48,58,61,70,57,33,50,75,69,64,43,49,57,90,35,31,36,40,37,36,41,42,71,18,37,21,37,60,60,47,58,72,39,44,70,65,49,68,70,41,90,42,58,67,48,40,52,45,67,71,46,49,85,66,49,60,89,84,52,65,56,62,35,51,49,47,51,47,43,56,74,64,45,62,94,46,66,54,92,36,46,80,72,38,52,67,47,53,28,49,51,43,15,34,59,52,34,48,20,20,44,52,49,50,51,39,54,47,20,66,75,70,28,60,21,34,38,37,39,38,50,40,74,65,84,50,50,56,54,72,70,31,69,80,52,84,63,84,54,66,79,61,53,26,37,57,62,72,81,58,62,55,24,52,78,20,88,45,85,74,38,60,89,71,78,51,72,71,55,42,56,56,50,48,50,53,44,48,27,53,47,32,26,36,66,70,63,39,51,31,66,92,40,81,70,75,61,60,60,28,39,84,88,57,36,31,30,39,37,38,39,72,49,85,75,41,66,42,83,46,55,50,79,62,43,71,62,24,40,43,62,71,44,45,48,56,49,37,52,50,32,48,50,48,51,49,48,50,46,47,50,59,55,44,56,48,38,56,54,47,50,44,45,49,49,46,32,51,50,33,52,51,48,36,51,53,38,48,52,49,40,53,52,49,49,50,52,53,53,52,53,50,50,51,48,52,50,50,50,50,50,51,53,52,50,52,52,51,54,57,53,52,59,58,59,67,66,66,69,67,72,69,87,76,82,126

Foldseek 3Di:
DDDPPPPPPDPPPPPPPPPPDPDPDCVVVVVCVVPQWFQFPQGIEREDKAFLQAPVTAIKTKFAFAALFPQCAQVNFLHATHGDHRDDDYHYRHDHDFAAWAWDQDPPPGTDIGTDSRHWGKMKMFRDFQDPVLDFLAAFEEEEDEADLQGDDFPLFADDHYLRVDGYMYMYTHFHGFCRQAQDLLDPLRLGRNRLSSVLSVLVSCLRGVSRRRHHQALYEYEYAALSLQSQLLLQLFPSSPPSHAAYERAQYHVQFLLQEADDSNVLLLVLLVVVPFHSPDPNRSVNVVSPDDSVSSNVSRVPDDSSYRHHYQNDPDDNDSHNDRSLVSLVVVRGHQHQYEYEYEQQACLVVCLVCVVVQVPAQFLLRNQCVVCVRSDDPPFPVVVVSVVLCCVQPPPPPRNPVVVVVLSVSNLVSLNGGVLSSVVSQASSVVSPHFYAYAYEWDADPLQQPPSPPDDPDDSPCSTRYRCVLVNTDQSRPPPSRDPDADPVNSVLSNLSSQLVSCCSVPVASQVVPPPRRDTAHNVWQWHWYQYPDPVRIDIDTCDVVVSSCCNVPVSVVVRVVVVVVVVVVCVVVCVCVVVVVVVVVVVVVVVVVVVVVVVVVVVVVVVVVVVVVVVVVVVVVVVVVVVVVVVVVVVVVPPVPDPDDD/DDDDDDDDPPPPPPDCPPPPPDDPPCVVVVVCVVPQWFQFPQGIEREDKDFLQAPNTAIKTKFAFAALFDQCAQVNFLHATHGDHRDPDYHYRHDHDWAAWAWDQDPPPGTDIGTDSRHWGKMKMFRDFQDPVLDFLAAFEEEEDEADLQGDDFPLFADDRQLRVDGYMYMYTHFHGFCRQAQDLLDPLRLGRNRLSSVLSVLVSCLRGVSRRRHHQALYEYEYAALSLQSQLLLQLFPSSPPSHAAYERAQYHVQFLLQEADDSNVLLLVLLVVVPFHSPDPNRSVNVVSPDDSVSSNVSRVPDDSSYRHHYQNDPDDNDSHNDRSLVSLVVVRGHQHQYEYEYEQQACLVVCLVCVVVQVPADFLLRNQCVVCVRSDDPPFPVVVVSVVLCCVQPPPPPRNVVVVVSLSVSNLVSLNGGVLSSVVSQASCVVSPHFYAYAYEWDADPLQQPPSPPPDVDDSPCSTRYRCVLVNTDQSRPPPSRDPDADPVNSVLSNLSSQLVSCCSVPVASQVVNPPRRDTAYNVWAWHWYQYPDPVRIDIDTCDVVVSSCCNVPVSVVVRVVVVVVVVVVCVVVCVCVVVVVVVVVVVVVVVVVVVVVVVVVVVVVVVVVVVVVVVVVVVVVVVVVVVVVVVVVVVVVPPPPDDDDD

InterPro domains:
  IPR002018 Carboxylesterase, type B [PF00135] (36-555)
  IPR019819 Carboxylesterase type B, conserved site [PS00941] (117-127)
  IPR029058 Alpha/Beta hydrolase fold [G3DSA:3.40.50.1820] (28-571)
  IPR029058 Alpha/Beta hydrolase fold [SSF53474] (37-558)
  IPR051093 Neuroligin and Bile salt-activated lipase [PTHR43903] (27-569)